Protein AF-A0A1Z9Q5U4-F1 (afdb_monomer_lite)

Radius of gyration: 56.08 Å; chains: 1; bounding box: 128×77×154 Å

Secondary structure (DSSP, 8-state):
----------HHHHGGGTS-HHHHHH-TTHHHHHHHHHHHHHSTTSHHHHHHTHHHHH-GGG--HHHHH-EEEBSS-B-TT-SEEEBS--TTS-SSSEEEEETTEEEEESEE-SSEEESPBPS-EEEEEE-----TT-TT---EEEEE-----B-TT-EEEEGGGHHHHHHHHHHHHHHSTT-TTPPPPTT--HHHHHHTHHHHHHTTTSHHHHHHHHHHHHS-------SSTTS---------EEEEEEEEEEES-GGGGTTPEEEESS-TT-EEEEEEEEEEEEE-SSS---EEEEEEEEEEEESSSS---BS------EEEBSS-B-TT-SEEEBS--TTS-SSEEEEETTEEEEESEE-SSEEES-B---S-B-TT-EEEES--EEEEGGG-TTSEEEEEEE------PPPS---S--TTPPP--SSSS----S--TT---GGG--HHHHHHHSS-B----EEEEEE--TTSPPEESSPP-TTTS-TT-EEEEEETT-SSEEEEEEEEEEETTTTEEEEEEEEEESSTTPSPTT--EEEEEPPPB--EE-SS-S--S--SSS-SS-SB-SEEEEEEETTTEEEEEE-S--SSPEEGGGTEEEEETT-TTT-----SS-SS-TTS------EE-SS--S--TT-EEEEEEEETTT--B-PPPTT--SB-TTSSBPEEEEEE-TTSSEEEEESSGGGTTS----PPPPS----TTEEEEEEETTTTT-------EEEEEES---TTS--------SEEEE-TTSPEEEPS--S---PPPP------S-------SSSPPPBPPPPPSSTT--PPPB----------BPPPPPSS--S---------TT-----EEEEEEEE--EEEEE-SBGGGT-SEETTTTEEEBSS-----TTEEEEEE-TTSPPPEEEETT--TT---EEPPTT-EEEEEESSSSEEEEESSHHHHHH--TTSSBEEE----SSEEEEEEPPEEEEEEEEE-

Structure (mmCIF, N/CA/C/O backbone):
data_AF-A0A1Z9Q5U4-F1
#
_entry.id   AF-A0A1Z9Q5U4-F1
#
loop_
_atom_site.group_PDB
_atom_site.id
_atom_site.type_symbol
_atom_site.label_atom_id
_atom_site.label_alt_id
_atom_site.label_comp_id
_atom_site.label_asym_id
_atom_site.label_entity_id
_atom_site.label_seq_id
_atom_site.pdbx_PDB_ins_code
_atom_site.Cartn_x
_atom_site.Cartn_y
_atom_site.Cartn_z
_atom_site.occupancy
_atom_site.B_iso_or_equiv
_atom_site.auth_seq_id
_atom_site.auth_comp_id
_atom_site.auth_asym_id
_atom_site.auth_atom_id
_atom_site.pdbx_PDB_model_num
ATOM 1 N N . MET A 1 1 ? -63.634 6.496 -11.148 1.00 32.72 1 MET A N 1
ATOM 2 C CA . MET A 1 1 ? -62.737 7.563 -11.618 1.00 32.72 1 MET A CA 1
ATOM 3 C C . MET A 1 1 ? -62.367 7.212 -13.043 1.00 32.72 1 MET A C 1
ATOM 5 O O . MET A 1 1 ? -61.736 6.185 -13.246 1.00 32.72 1 MET A O 1
ATOM 9 N N . SER A 1 2 ? -62.876 7.954 -14.024 1.00 36.22 2 SER A N 1
ATOM 10 C CA . SER A 1 2 ? -62.322 7.924 -15.378 1.00 36.22 2 SE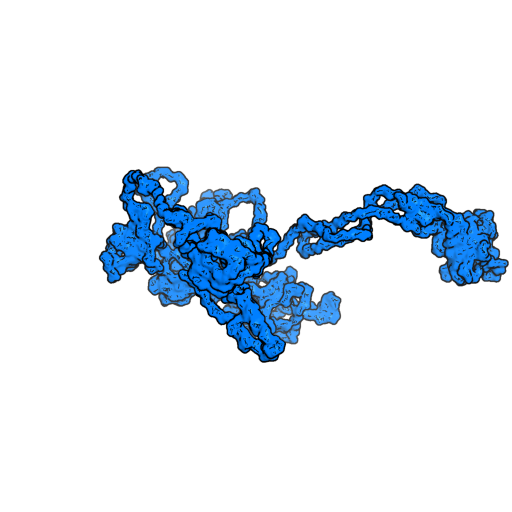R A CA 1
ATOM 11 C C . SER A 1 2 ? -60.886 8.434 -15.295 1.00 36.22 2 SER A C 1
ATOM 13 O O . SER A 1 2 ? -60.651 9.446 -14.638 1.00 36.22 2 SER A O 1
ATOM 15 N N . ILE A 1 3 ? -59.931 7.725 -15.895 1.00 47.09 3 ILE A N 1
ATOM 16 C CA . ILE A 1 3 ? -58.566 8.237 -16.030 1.00 47.09 3 ILE A CA 1
ATOM 17 C C . ILE A 1 3 ? -58.647 9.407 -17.003 1.00 47.09 3 ILE A C 1
ATOM 19 O O . ILE A 1 3 ? -58.855 9.211 -18.198 1.00 47.09 3 ILE A O 1
ATOM 23 N N . GLU A 1 4 ? -58.579 10.622 -16.476 1.00 49.09 4 GLU A N 1
ATOM 24 C CA . GLU A 1 4 ? -58.546 11.837 -17.275 1.00 49.09 4 GLU A CA 1
ATOM 25 C C . GLU A 1 4 ? -57.076 12.232 -17.410 1.00 49.09 4 GLU A C 1
ATOM 27 O O . GLU A 1 4 ? -56.450 12.703 -16.461 1.00 49.09 4 GLU A O 1
ATOM 32 N N . PHE A 1 5 ? -56.483 11.926 -18.565 1.00 59.62 5 PHE A N 1
ATOM 33 C CA . PHE A 1 5 ? -55.144 12.404 -18.881 1.00 59.62 5 PHE A CA 1
ATOM 34 C C . PHE A 1 5 ? -55.209 13.907 -19.152 1.00 59.62 5 PHE A C 1
ATOM 36 O O . PHE A 1 5 ? -56.097 14.371 -19.866 1.00 59.62 5 PHE A O 1
ATOM 43 N N . ASP A 1 6 ? -54.269 14.660 -18.583 1.00 55.78 6 ASP A N 1
ATOM 44 C CA . ASP A 1 6 ? -54.173 16.104 -18.791 1.00 55.78 6 ASP A CA 1
ATOM 45 C C . ASP A 1 6 ? -53.898 16.369 -20.285 1.00 55.78 6 ASP A C 1
ATOM 47 O O . ASP A 1 6 ? -52.821 16.048 -20.797 1.00 55.78 6 ASP A O 1
ATOM 51 N N . LYS A 1 7 ? -54.908 16.850 -21.026 1.00 58.81 7 LYS A N 1
ATOM 52 C CA . LYS A 1 7 ? -54.839 16.979 -22.491 1.00 58.81 7 LYS A CA 1
ATOM 53 C C . LYS A 1 7 ? -53.979 18.192 -22.864 1.00 58.81 7 LYS A C 1
ATOM 55 O O . LYS A 1 7 ? -54.389 19.339 -22.680 1.00 58.81 7 LYS A O 1
ATOM 60 N N . LYS A 1 8 ? -52.801 17.951 -23.450 1.00 66.38 8 LYS A N 1
ATOM 61 C CA . LYS A 1 8 ? -52.043 18.987 -24.178 1.00 66.38 8 LYS A CA 1
ATOM 62 C C . LYS A 1 8 ? -52.866 19.496 -25.373 1.00 66.38 8 LYS A C 1
ATOM 64 O O . LYS A 1 8 ? -53.740 18.789 -25.870 1.00 66.38 8 LYS A O 1
ATOM 69 N N . VAL A 1 9 ? -52.609 20.728 -25.826 1.00 68.88 9 VAL A N 1
ATOM 70 C CA . VAL A 1 9 ? -53.349 21.338 -26.951 1.00 68.88 9 VAL A CA 1
ATOM 71 C C . VAL A 1 9 ? -53.177 20.479 -28.209 1.00 68.88 9 VAL A C 1
ATOM 73 O O . VAL A 1 9 ? -52.073 20.389 -28.739 1.00 68.88 9 VAL A O 1
ATOM 76 N N . GLN A 1 10 ? -54.269 19.866 -28.669 1.00 71.88 10 GLN A N 1
ATOM 77 C CA . GLN A 1 10 ? -54.294 18.986 -29.840 1.00 71.88 10 GLN A CA 1
ATOM 78 C C . GLN A 1 10 ? -54.224 19.797 -31.141 1.00 71.88 10 GLN A C 1
ATOM 80 O O . GLN A 1 10 ? -54.914 20.815 -31.286 1.00 71.88 10 GLN A O 1
ATOM 85 N N . LEU A 1 11 ? -53.416 19.351 -32.104 1.00 74.56 11 LEU A N 1
ATOM 86 C CA . LEU A 1 11 ? -53.195 20.039 -33.375 1.00 74.56 11 LEU A CA 1
ATOM 87 C C . LEU A 1 11 ? -54.483 20.099 -34.211 1.00 74.56 11 LEU A C 1
ATOM 89 O O . LEU A 1 11 ? -54.709 21.089 -34.911 1.00 74.56 11 LEU A O 1
ATOM 93 N N . ASN A 1 12 ? -55.371 19.105 -34.074 1.00 71.88 12 ASN A N 1
ATOM 94 C CA . ASN A 1 12 ? -56.688 19.079 -34.719 1.00 71.88 12 ASN A CA 1
ATOM 95 C C . ASN A 1 12 ? -57.534 20.354 -34.465 1.00 71.88 12 ASN A C 1
ATOM 97 O O . ASN A 1 12 ? -58.269 20.790 -35.352 1.00 71.88 12 ASN A O 1
ATOM 101 N N . THR A 1 13 ? -57.393 20.997 -33.299 1.00 75.75 13 THR A N 1
ATOM 102 C CA . THR A 1 13 ? -58.174 22.182 -32.907 1.00 75.75 13 THR A CA 1
ATOM 103 C C . THR A 1 13 ? -57.580 23.487 -33.426 1.00 75.75 13 THR A C 1
ATOM 105 O O . THR A 1 13 ? -58.304 24.467 -33.595 1.00 75.75 13 THR A O 1
ATOM 108 N N . ILE A 1 14 ? -56.274 23.516 -33.709 1.00 78.88 14 ILE A N 1
ATOM 109 C CA . ILE A 1 14 ? -55.547 24.734 -34.098 1.00 78.88 14 ILE A CA 1
ATOM 110 C C . ILE A 1 14 ? -55.208 24.793 -35.590 1.00 78.88 14 ILE A C 1
ATOM 112 O O . ILE A 1 14 ? -54.932 25.881 -36.098 1.00 78.88 14 ILE A O 1
ATOM 116 N N . ILE A 1 15 ? -55.269 23.666 -36.309 1.00 78.06 15 ILE A N 1
ATOM 117 C CA . ILE A 1 15 ? -54.800 23.569 -37.698 1.00 78.06 15 ILE A CA 1
ATOM 118 C C . ILE A 1 15 ? -55.537 24.493 -38.672 1.00 78.06 15 ILE A C 1
ATOM 120 O O . ILE A 1 15 ? -54.928 25.016 -39.601 1.00 78.06 15 ILE A O 1
ATOM 124 N N . GLU A 1 16 ? -56.819 24.775 -38.428 1.00 71.75 16 GLU A N 1
ATOM 125 C CA . GLU A 1 16 ? -57.615 25.690 -39.259 1.00 71.75 16 GLU A CA 1
ATOM 126 C C . GLU A 1 16 ? -57.013 27.099 -39.325 1.00 71.75 16 GLU A C 1
ATOM 128 O O . GLU A 1 16 ? -57.064 27.744 -40.368 1.00 71.75 16 GLU A O 1
ATOM 133 N N . ASN A 1 17 ? -56.363 27.541 -38.245 1.00 73.94 17 ASN A N 1
ATOM 134 C CA . ASN A 1 17 ? -55.729 28.855 -38.161 1.00 73.94 17 ASN A CA 1
ATOM 135 C C . ASN A 1 17 ? -54.266 28.859 -38.639 1.00 73.94 17 ASN A C 1
ATOM 137 O O . ASN A 1 17 ? -53.644 29.919 -38.678 1.00 73.94 17 ASN A O 1
ATOM 141 N N . GLN A 1 18 ? -53.699 27.694 -38.973 1.00 77.75 18 GLN A N 1
ATOM 142 C CA . GLN A 1 18 ? -52.294 27.543 -39.373 1.00 77.75 18 GLN A CA 1
ATOM 143 C C . GLN A 1 18 ? -52.105 27.265 -40.872 1.00 77.75 18 GLN A C 1
ATOM 145 O O . GLN A 1 18 ? -50.979 27.336 -41.368 1.00 77.75 18 GLN A O 1
ATOM 150 N N . LEU A 1 19 ? -53.179 26.975 -41.613 1.00 78.62 19 LEU A N 1
ATOM 151 C CA . LEU A 1 19 ? -53.104 26.710 -43.050 1.00 78.62 19 LEU A CA 1
ATOM 152 C C . LEU A 1 19 ? -53.043 28.016 -43.873 1.00 78.62 19 LEU A C 1
ATOM 154 O O . LEU A 1 19 ? -53.836 28.931 -43.644 1.00 78.62 19 LEU A O 1
ATOM 158 N N . PRO A 1 20 ? -52.147 28.124 -44.876 1.00 80.88 20 PRO A N 1
ATOM 159 C CA . PRO A 1 20 ? -52.105 29.277 -45.775 1.00 80.88 20 PRO A CA 1
ATOM 160 C C . PRO A 1 20 ? -53.404 29.466 -46.577 1.00 80.88 20 PRO A C 1
ATOM 162 O O . PRO A 1 20 ? -53.951 28.508 -47.121 1.00 80.88 20 PRO A O 1
ATOM 165 N N . GLN A 1 21 ? -53.842 30.721 -46.751 1.00 75.56 21 GLN A N 1
ATOM 166 C CA . GLN A 1 21 ? -55.103 31.085 -47.425 1.00 75.56 21 GLN A CA 1
ATOM 167 C C . GLN A 1 21 ? -55.267 30.465 -48.828 1.00 75.56 21 GLN A C 1
ATOM 169 O O . GLN A 1 21 ? -56.377 30.101 -49.208 1.00 75.56 21 GLN A O 1
ATOM 174 N N . PHE A 1 22 ? -54.180 30.332 -49.599 1.00 77.88 22 PHE A N 1
ATOM 175 C CA . PHE A 1 22 ? -54.240 29.764 -50.953 1.00 77.88 22 PHE A CA 1
ATOM 176 C C . PHE A 1 22 ? -54.654 28.284 -50.946 1.00 77.88 22 PHE A C 1
ATOM 178 O O . PHE A 1 22 ? -55.383 27.841 -51.824 1.00 77.88 22 PHE A O 1
ATOM 185 N N . LEU A 1 23 ? -54.253 27.533 -49.917 1.00 75.50 23 LEU A N 1
ATOM 186 C CA . LEU A 1 23 ? -54.543 26.106 -49.781 1.00 75.50 23 LEU A CA 1
ATOM 187 C C . LEU A 1 23 ? -56.014 25.879 -49.399 1.00 75.50 23 LEU A C 1
ATOM 189 O O . LEU A 1 23 ? -56.645 24.952 -49.896 1.00 75.50 23 LEU A O 1
ATOM 193 N N . VAL A 1 24 ? -56.573 26.779 -48.583 1.00 75.56 24 VAL A N 1
ATOM 194 C CA . VAL A 1 24 ? -57.997 26.787 -48.208 1.00 75.56 24 VAL A CA 1
ATOM 195 C C . VAL A 1 24 ? -58.888 27.214 -49.383 1.00 75.56 24 VAL A C 1
ATOM 197 O O . VAL A 1 24 ? -59.994 26.701 -49.533 1.00 75.56 24 VAL A O 1
ATOM 200 N N . ALA A 1 25 ? -58.417 28.139 -50.229 1.00 74.94 25 ALA A N 1
ATOM 201 C CA . ALA A 1 25 ? -59.172 28.634 -51.381 1.00 74.94 25 ALA A CA 1
ATOM 202 C C . ALA A 1 25 ? -59.218 27.634 -52.551 1.00 74.94 25 ALA A C 1
ATOM 204 O O . ALA A 1 25 ? -60.277 27.458 -53.153 1.00 74.94 25 ALA A O 1
ATOM 205 N N . ASP A 1 26 ? -58.097 26.971 -52.852 1.00 80.06 26 ASP A N 1
ATOM 206 C CA . ASP A 1 26 ? -57.996 26.039 -53.983 1.00 80.06 26 ASP A CA 1
ATOM 207 C C . ASP A 1 26 ? -58.546 24.640 -53.652 1.00 80.06 26 ASP A C 1
ATOM 209 O O . ASP A 1 26 ? -59.027 23.934 -54.542 1.00 80.06 26 ASP A O 1
ATOM 213 N N . PHE A 1 27 ? -58.524 24.237 -52.375 1.00 80.25 27 PHE A N 1
ATOM 214 C CA . PHE A 1 27 ? -58.985 22.923 -51.920 1.00 80.25 27 PHE A CA 1
ATOM 215 C C . PHE A 1 27 ? -59.980 23.056 -50.754 1.00 80.25 27 PHE A C 1
ATOM 217 O O . PHE A 1 27 ? -59.580 22.994 -49.589 1.00 80.25 27 PHE A O 1
ATOM 224 N N . PRO A 1 28 ? -61.296 23.143 -51.035 1.00 77.00 28 PRO A N 1
ATOM 225 C CA . PRO A 1 28 ? -62.325 23.357 -50.010 1.00 77.00 28 PRO A CA 1
ATOM 226 C C . PRO A 1 28 ? -62.339 22.303 -48.893 1.00 77.00 28 PRO A C 1
ATOM 228 O O . PRO A 1 28 ? -62.715 22.598 -47.763 1.00 77.00 28 PRO A O 1
ATOM 231 N N . ASN A 1 29 ? -61.903 21.076 -49.199 1.00 80.31 29 ASN A N 1
ATOM 232 C CA . ASN A 1 29 ? -61.897 19.956 -48.257 1.00 80.31 29 ASN A CA 1
ATOM 233 C C . ASN A 1 29 ? -60.543 19.752 -47.553 1.00 80.31 29 ASN A C 1
ATOM 235 O O . ASN A 1 29 ? -60.435 18.844 -46.733 1.00 80.31 29 ASN A O 1
ATOM 239 N N . ALA A 1 30 ? -59.502 20.539 -47.857 1.00 79.50 30 ALA A N 1
ATOM 240 C CA . ALA A 1 30 ? -58.165 20.317 -47.298 1.00 79.50 30 ALA A CA 1
ATOM 241 C C . ALA A 1 30 ? -58.125 20.545 -45.781 1.00 79.50 30 ALA A C 1
ATOM 243 O O . ALA A 1 30 ? -57.558 19.730 -45.057 1.00 79.50 30 ALA A O 1
ATOM 244 N N . THR A 1 31 ? -58.772 21.605 -45.290 1.00 80.94 31 THR A N 1
ATOM 245 C CA . THR A 1 31 ? -58.864 21.883 -43.848 1.00 80.94 31 THR A CA 1
ATOM 246 C C . THR A 1 31 ? -59.543 20.738 -43.103 1.00 80.94 31 THR A C 1
ATOM 248 O O . THR A 1 31 ? -59.033 20.281 -42.084 1.00 80.94 31 THR A O 1
ATOM 251 N N . GLU A 1 32 ? -60.660 20.238 -43.634 1.00 79.50 32 GLU A N 1
ATOM 252 C CA . GLU A 1 32 ? -61.390 19.127 -43.021 1.00 79.50 32 GLU A CA 1
ATOM 253 C C . GLU A 1 32 ? -60.582 17.825 -43.087 1.00 79.50 32 GLU A C 1
ATOM 255 O O . GLU A 1 32 ? -60.492 17.104 -42.101 1.00 79.50 32 GLU A O 1
ATOM 260 N N . PHE A 1 33 ? -59.896 17.562 -44.203 1.00 82.69 33 PHE A N 1
ATOM 261 C CA . PHE A 1 33 ? -59.000 16.415 -44.333 1.00 82.69 33 PHE A CA 1
ATOM 262 C C . PHE A 1 33 ? -57.886 16.427 -43.279 1.00 82.69 33 PHE A C 1
ATOM 264 O O . PHE A 1 33 ? -57.664 15.414 -42.622 1.00 82.69 33 PHE A O 1
ATOM 271 N N . PHE A 1 34 ? -57.207 17.561 -43.076 1.00 80.94 34 PHE A N 1
ATOM 272 C CA . PHE A 1 34 ? -56.150 17.658 -42.068 1.00 80.94 34 PHE A CA 1
ATOM 273 C C . PHE A 1 34 ? -56.694 17.531 -40.643 1.00 80.94 34 PHE A C 1
ATOM 275 O O . PHE A 1 34 ? -56.074 16.853 -39.826 1.00 80.94 34 PHE A O 1
ATOM 282 N N . LYS A 1 35 ? -57.869 18.103 -40.346 1.00 81.12 35 LYS A N 1
ATOM 283 C CA . LYS A 1 35 ? -58.546 17.890 -39.056 1.00 81.12 35 LYS A CA 1
ATOM 284 C C . LYS A 1 35 ? -58.819 16.407 -38.807 1.00 81.12 35 LYS A C 1
ATOM 286 O O . LYS A 1 35 ? -58.452 15.901 -37.751 1.00 81.12 35 LYS A O 1
ATOM 291 N N . GLN A 1 36 ? -5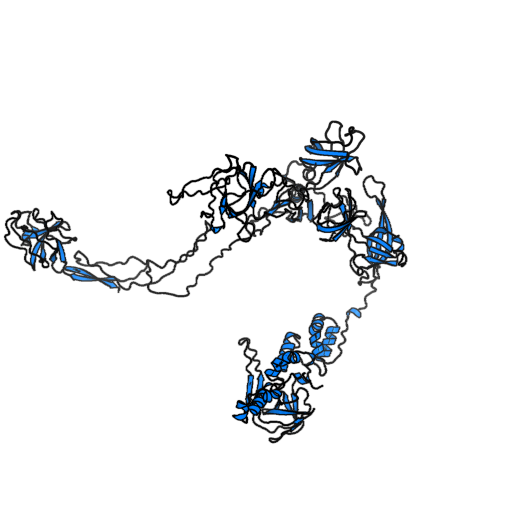9.391 15.704 -39.785 1.00 78.44 36 GLN A N 1
ATOM 292 C CA . GLN A 1 36 ? -59.672 14.268 -39.682 1.00 78.44 36 GLN A CA 1
ATOM 293 C C . GLN A 1 36 ? -58.389 13.423 -39.601 1.00 78.44 36 GLN A C 1
ATOM 295 O O . GLN A 1 36 ? -58.334 12.457 -38.843 1.00 78.44 36 GLN A O 1
ATOM 300 N N . TYR A 1 37 ? -57.328 13.809 -40.316 1.00 81.69 37 TYR A N 1
ATOM 301 C CA . TYR A 1 37 ? -56.025 13.149 -40.237 1.00 81.69 37 TYR A CA 1
ATOM 302 C C . TYR A 1 37 ? -55.437 13.229 -38.824 1.00 81.69 37 TYR A C 1
ATOM 304 O O . TYR A 1 37 ? -55.102 12.194 -38.253 1.00 81.69 37 TYR A O 1
ATOM 312 N N . TYR A 1 38 ? -55.363 14.420 -38.222 1.00 80.38 38 TYR A N 1
ATOM 313 C CA . TYR A 1 38 ? -54.832 14.554 -36.862 1.00 80.38 38 TYR A CA 1
ATOM 314 C C . TYR A 1 38 ? -55.768 13.957 -35.806 1.00 80.38 38 TYR A C 1
ATOM 316 O O . TYR A 1 38 ? -55.279 13.309 -34.888 1.00 80.38 38 TYR A O 1
ATOM 324 N N . LEU A 1 39 ? -57.094 14.020 -35.983 1.00 78.69 39 LEU A N 1
ATOM 325 C CA . LEU A 1 39 ? -58.037 13.258 -35.148 1.00 78.69 39 LEU A CA 1
ATOM 326 C C . LEU A 1 39 ? -57.726 11.753 -35.147 1.00 78.69 39 LEU A C 1
ATOM 328 O O . LEU A 1 39 ? -57.764 11.127 -34.092 1.00 78.69 39 LEU A O 1
ATOM 332 N N . SER A 1 40 ? -57.338 11.184 -36.293 1.00 73.44 40 SER A N 1
ATOM 333 C CA . SER A 1 40 ? -56.950 9.769 -36.398 1.00 73.44 40 SER A CA 1
ATOM 334 C C . SER A 1 40 ? -55.591 9.421 -35.771 1.00 73.44 40 SER A C 1
ATOM 336 O O . SER A 1 40 ? -55.246 8.246 -35.712 1.00 73.44 40 SER A O 1
ATOM 338 N N . GLN A 1 41 ? -54.795 10.406 -35.344 1.00 74.69 41 GLN A N 1
ATOM 339 C CA . GLN A 1 41 ? -53.451 10.203 -34.778 1.00 74.69 41 GLN A CA 1
ATOM 340 C C . GLN A 1 41 ? -53.321 10.717 -33.331 1.00 74.69 41 GLN A C 1
ATOM 342 O O . GLN A 1 41 ? -52.406 10.307 -32.624 1.00 74.69 41 GLN A O 1
ATOM 347 N N . GLU A 1 42 ? -54.214 11.606 -32.884 1.00 74.75 42 GLU A N 1
ATOM 348 C CA . GLU A 1 42 ? -54.180 12.269 -31.567 1.00 74.75 42 GLU A CA 1
ATOM 349 C C . GLU A 1 42 ? -55.192 11.696 -30.558 1.00 74.75 42 GLU A C 1
ATOM 351 O O . GLU A 1 42 ? -55.302 12.202 -29.438 1.00 74.75 42 GLU A O 1
ATOM 356 N N . PHE A 1 43 ? -55.963 10.668 -30.929 1.00 74.88 43 PHE A N 1
ATOM 357 C CA . PHE A 1 43 ? -56.848 9.993 -29.980 1.00 74.88 43 PHE A CA 1
ATOM 358 C C . PHE A 1 43 ? -56.041 9.205 -28.936 1.00 74.88 43 PHE A C 1
ATOM 360 O O . PHE A 1 43 ? -54.894 8.819 -29.157 1.00 74.88 43 PHE A O 1
ATOM 367 N N . GLN A 1 44 ? -56.650 8.955 -27.778 1.00 72.50 44 GLN A N 1
ATOM 368 C CA . GLN A 1 44 ? -55.981 8.299 -26.656 1.00 72.50 44 GLN A CA 1
ATOM 369 C C . GLN A 1 44 ? -55.506 6.883 -27.035 1.00 72.50 44 GLN A C 1
ATOM 371 O O . GLN A 1 44 ? -56.321 6.030 -27.397 1.00 72.50 44 GLN A O 1
ATOM 376 N N . GLY A 1 45 ? -54.197 6.637 -26.937 1.00 69.50 45 GLY A N 1
ATOM 377 C CA . GLY A 1 45 ? -53.555 5.376 -27.339 1.00 69.50 45 GLY A CA 1
ATOM 378 C C . GLY A 1 45 ? -53.043 5.337 -28.787 1.00 69.50 45 GLY A C 1
ATOM 379 O O . GLY A 1 45 ? -52.445 4.341 -29.194 1.00 69.50 45 GLY A O 1
ATOM 380 N N . ALA A 1 46 ? -53.233 6.407 -29.563 1.00 72.19 46 ALA A N 1
ATOM 381 C CA . ALA A 1 46 ? -52.602 6.573 -30.867 1.00 72.19 46 ALA A CA 1
ATOM 382 C C . ALA A 1 46 ? -51.118 6.967 -30.739 1.00 72.19 46 ALA A C 1
ATOM 384 O O . ALA A 1 46 ? -50.624 7.324 -29.671 1.00 72.19 46 ALA A O 1
ATOM 385 N N . ASN A 1 47 ? -50.385 6.903 -31.848 1.00 71.94 47 ASN A N 1
ATOM 386 C CA . ASN A 1 47 ? -48.940 7.139 -31.893 1.00 71.94 47 ASN A CA 1
ATOM 387 C C . ASN A 1 47 ? -48.506 8.518 -31.360 1.00 71.94 47 ASN A C 1
ATOM 389 O O . ASN A 1 47 ? -47.533 8.575 -30.613 1.00 71.94 47 ASN A O 1
ATOM 393 N N . ILE A 1 48 ? -49.192 9.609 -31.721 1.00 77.12 48 ILE A N 1
ATOM 394 C CA . ILE A 1 48 ? -48.824 10.960 -31.261 1.00 77.12 48 ILE A CA 1
ATOM 395 C C . ILE A 1 48 ? -49.132 11.111 -29.769 1.00 77.12 48 ILE A C 1
ATOM 397 O O . ILE A 1 48 ? -48.281 11.570 -29.010 1.00 77.12 48 ILE A O 1
ATOM 401 N N . ASP A 1 49 ? -50.302 10.645 -29.327 1.00 76.88 49 ASP A N 1
ATOM 402 C CA . ASP A 1 49 ? -50.702 10.705 -27.918 1.00 76.88 49 ASP A CA 1
ATOM 403 C C . ASP A 1 49 ? -49.764 9.896 -27.005 1.00 76.88 49 ASP A C 1
ATOM 405 O O . ASP A 1 49 ? -49.336 10.390 -25.961 1.00 76.88 49 ASP A O 1
ATOM 409 N N . LEU A 1 50 ? -49.374 8.683 -27.414 1.00 75.69 50 LEU A N 1
ATOM 410 C CA . LEU A 1 50 ? -48.427 7.854 -26.661 1.00 75.69 50 LEU A CA 1
ATOM 411 C C . LEU A 1 50 ? -47.060 8.528 -26.504 1.00 75.69 50 LEU A C 1
ATOM 413 O O . LEU A 1 50 ? -46.455 8.423 -25.439 1.00 75.69 50 LEU A O 1
ATOM 417 N N . VAL A 1 51 ? -46.570 9.214 -27.541 1.00 78.31 51 VAL A N 1
ATOM 418 C CA . VAL A 1 51 ? -45.281 9.922 -27.495 1.00 78.31 51 VAL A CA 1
ATOM 419 C C . VAL A 1 51 ? -45.373 11.155 -26.599 1.00 78.31 51 VAL A C 1
ATOM 421 O O . VAL A 1 51 ? -44.529 11.342 -25.720 1.00 78.31 51 VAL A O 1
ATOM 424 N N . ASP A 1 52 ? -46.406 11.976 -26.775 1.00 78.12 52 ASP A N 1
ATOM 425 C CA . ASP A 1 52 ? -46.531 13.243 -26.056 1.00 78.12 52 ASP A CA 1
ATOM 426 C C . ASP A 1 52 ? -46.917 13.062 -24.583 1.00 78.12 52 ASP A C 1
ATOM 428 O O . ASP A 1 52 ? -46.543 13.895 -23.747 1.00 78.12 52 ASP A O 1
ATOM 432 N N . ASN A 1 53 ? -47.631 11.983 -24.251 1.00 74.19 53 ASN A N 1
ATOM 433 C CA . ASN A 1 53 ? -48.157 11.707 -22.913 1.00 74.19 53 ASN A CA 1
ATOM 434 C C . ASN A 1 53 ? -47.552 10.449 -22.261 1.00 74.19 53 ASN A C 1
ATOM 436 O O . ASN A 1 53 ? -48.112 9.944 -21.286 1.00 74.19 53 ASN A O 1
ATOM 440 N N . LEU A 1 54 ? -46.385 9.973 -22.725 1.00 75.44 54 LEU A N 1
ATOM 441 C CA . LEU A 1 54 ? -45.726 8.757 -22.217 1.00 75.44 54 LEU A CA 1
ATOM 442 C C . LEU A 1 54 ? -45.562 8.742 -20.688 1.00 75.44 54 LEU A C 1
ATOM 444 O O . LEU A 1 54 ? -45.789 7.717 -20.054 1.00 75.44 54 LEU A O 1
ATOM 448 N N . ASP A 1 55 ? -45.217 9.878 -20.077 1.00 72.06 55 ASP A N 1
ATOM 449 C CA . ASP A 1 55 ? -45.060 9.998 -18.618 1.00 72.06 55 ASP A CA 1
ATOM 450 C C . ASP A 1 55 ? -46.364 9.681 -17.860 1.00 72.06 55 ASP A C 1
ATOM 452 O O . ASP A 1 55 ? -46.363 9.020 -16.824 1.00 72.06 55 ASP A O 1
ATOM 456 N N . ASN A 1 56 ? -47.516 10.066 -18.413 1.00 71.94 56 ASN A N 1
ATOM 457 C CA . ASN A 1 56 ? -48.806 9.726 -17.818 1.00 71.94 56 ASN A CA 1
ATOM 458 C C . ASN A 1 56 ? -49.133 8.234 -17.960 1.00 71.94 56 ASN A C 1
ATOM 460 O O . ASN A 1 56 ? -49.767 7.668 -17.070 1.00 71.94 56 ASN A O 1
ATOM 464 N N . TYR A 1 57 ? -48.655 7.589 -19.023 1.00 70.56 57 TYR A N 1
ATOM 465 C CA . TYR A 1 57 ? -48.774 6.146 -19.225 1.00 70.56 57 TYR A CA 1
ATOM 466 C C . TYR A 1 57 ? -47.790 5.324 -18.367 1.00 70.56 57 TYR A C 1
ATOM 468 O O . TYR A 1 57 ? -48.091 4.182 -18.026 1.00 70.56 57 TYR A O 1
ATOM 476 N N . LEU A 1 58 ? -46.650 5.900 -17.963 1.00 68.31 58 LEU A N 1
ATOM 477 C CA . LEU A 1 58 ? -45.662 5.269 -17.073 1.00 68.31 58 LEU A CA 1
ATOM 478 C C . LEU A 1 58 ? -46.060 5.293 -15.590 1.00 68.31 58 LEU A C 1
ATOM 480 O O . LEU A 1 58 ? -45.533 4.511 -14.793 1.00 68.31 58 LEU A O 1
ATOM 484 N N . LYS A 1 59 ? -46.967 6.189 -15.190 1.00 72.25 59 LYS A N 1
ATOM 485 C CA . LYS A 1 59 ? -47.409 6.296 -13.795 1.00 72.25 59 LYS A CA 1
ATOM 486 C C . LYS A 1 59 ? -48.153 5.032 -13.381 1.00 72.25 59 LYS A C 1
ATOM 488 O O . LYS A 1 59 ? -49.257 4.760 -13.838 1.00 72.25 59 LYS A O 1
ATOM 493 N N . VAL A 1 60 ? -47.555 4.307 -12.438 1.00 66.94 60 VAL A N 1
ATOM 494 C CA . VAL A 1 60 ? -48.076 3.044 -11.893 1.00 66.94 60 VAL A CA 1
ATOM 495 C C . VAL A 1 60 ? -49.493 3.202 -11.315 1.00 66.94 60 VAL A C 1
ATOM 497 O O . VAL A 1 60 ? -50.284 2.266 -11.365 1.00 66.94 60 VAL A O 1
ATOM 500 N N . ASP A 1 61 ? -49.842 4.400 -10.841 1.00 65.38 61 ASP A N 1
ATOM 501 C CA . ASP A 1 61 ? -51.167 4.718 -10.289 1.00 65.38 61 ASP A CA 1
ATOM 502 C C . ASP A 1 61 ? -52.292 4.708 -11.350 1.00 65.38 61 ASP A C 1
ATOM 504 O O . ASP A 1 61 ? -53.463 4.576 -11.005 1.00 65.38 61 ASP A O 1
ATOM 508 N N . ASN A 1 62 ? -51.950 4.785 -12.644 1.00 64.62 62 ASN A N 1
ATOM 509 C CA . ASN A 1 62 ? -52.903 4.714 -13.760 1.00 64.62 62 ASN A CA 1
ATOM 510 C C . ASN A 1 62 ? -53.141 3.276 -14.266 1.00 64.62 62 ASN A C 1
ATOM 512 O O . ASN A 1 62 ? -53.990 3.058 -15.130 1.00 64.62 62 ASN A O 1
ATOM 516 N N . LEU A 1 63 ? -52.429 2.281 -13.726 1.00 64.81 63 LEU A N 1
ATOM 517 C CA . LEU A 1 63 ? -52.522 0.866 -14.110 1.00 64.81 63 LEU A CA 1
ATOM 518 C C . LEU A 1 63 ? -53.584 0.129 -13.274 1.00 64.81 63 LEU A C 1
ATOM 520 O O . LEU A 1 63 ? -53.294 -0.881 -12.630 1.00 64.81 63 LEU A O 1
ATOM 524 N N . VAL A 1 64 ? -54.816 0.648 -13.251 1.00 64.38 64 VAL A N 1
ATOM 525 C CA . VAL A 1 64 ? -55.936 -0.022 -12.564 1.00 64.38 64 VAL A CA 1
ATOM 526 C C . VAL A 1 64 ? -56.358 -1.295 -13.318 1.00 64.38 64 VAL A C 1
ATOM 528 O O . VAL A 1 64 ? -56.305 -1.307 -14.554 1.00 64.38 64 VAL A O 1
ATOM 531 N N . PRO A 1 65 ? -56.801 -2.360 -12.621 1.00 60.12 65 PRO A N 1
ATOM 532 C CA . PRO A 1 65 ? -57.151 -3.642 -13.242 1.00 60.12 65 PRO A CA 1
ATOM 533 C C . PRO A 1 65 ? -58.135 -3.520 -14.411 1.00 60.12 65 PRO A C 1
ATOM 535 O O . PRO A 1 65 ? -57.976 -4.190 -15.425 1.00 60.12 65 PRO A O 1
ATOM 538 N N . GLU A 1 66 ? -59.105 -2.608 -14.332 1.00 61.84 66 GLU A N 1
ATOM 539 C CA . GLU A 1 66 ? -60.114 -2.398 -15.374 1.00 61.84 66 GLU A CA 1
ATOM 540 C C . GLU A 1 66 ? -59.531 -1.831 -16.680 1.00 61.84 66 GLU A C 1
ATOM 542 O O . GLU A 1 66 ? -60.042 -2.115 -17.761 1.00 61.84 66 GLU A O 1
ATOM 547 N N . VAL A 1 67 ? -58.443 -1.059 -16.600 1.00 62.03 67 VAL A N 1
ATOM 548 C CA . VAL A 1 67 ? -57.716 -0.531 -17.769 1.00 62.03 67 VAL A CA 1
ATOM 549 C C . VAL A 1 67 ? -56.800 -1.608 -18.346 1.00 62.03 67 VAL A C 1
ATOM 551 O O . VAL A 1 67 ? -56.679 -1.728 -19.559 1.00 62.03 67 VAL A O 1
ATOM 554 N N . VAL A 1 68 ? -56.207 -2.439 -17.488 1.00 61.78 68 VAL A N 1
ATOM 555 C CA . VAL A 1 68 ? -55.296 -3.521 -17.886 1.00 61.78 68 VAL A CA 1
ATOM 556 C C . VAL A 1 68 ? -56.042 -4.704 -18.512 1.00 61.78 68 VAL A C 1
ATOM 558 O O . VAL A 1 68 ? -55.571 -5.273 -19.491 1.00 61.78 68 VAL A O 1
ATOM 561 N N . ILE A 1 69 ? -57.217 -5.079 -18.005 1.00 66.00 69 ILE A N 1
ATOM 562 C CA . ILE A 1 69 ? -57.994 -6.214 -18.534 1.00 66.00 69 ILE A CA 1
ATOM 563 C C . ILE A 1 69 ? -58.701 -5.823 -19.841 1.00 66.00 69 ILE A C 1
ATOM 565 O O . ILE A 1 69 ? -58.809 -6.650 -20.748 1.00 66.00 69 ILE A O 1
ATOM 569 N N . GLY A 1 70 ? -59.137 -4.561 -19.969 1.00 68.69 70 GLY A N 1
ATOM 570 C CA . GLY A 1 70 ? -59.636 -3.992 -21.226 1.00 68.69 70 GLY A CA 1
ATOM 571 C C . GLY A 1 70 ? -60.831 -4.740 -21.826 1.00 68.69 70 GLY A C 1
ATOM 572 O O . GLY A 1 70 ? -60.962 -4.794 -23.047 1.00 68.69 70 GLY A O 1
ATOM 573 N N . LYS A 1 71 ? -61.679 -5.356 -20.995 1.00 78.44 71 LYS A N 1
ATOM 574 C CA . LYS A 1 71 ? -62.861 -6.116 -21.423 1.00 78.44 71 LYS A CA 1
ATOM 575 C C . LYS A 1 71 ? -64.102 -5.664 -20.666 1.00 78.44 71 LYS A C 1
ATOM 577 O O . LYS A 1 71 ? -64.043 -5.379 -19.474 1.00 78.44 71 LYS A O 1
ATOM 582 N N . THR A 1 72 ? -65.223 -5.623 -21.367 1.00 84.81 72 THR A N 1
ATOM 583 C CA . THR A 1 72 ? -66.562 -5.398 -20.816 1.00 84.81 72 THR A CA 1
ATOM 584 C C . THR A 1 72 ? -67.549 -6.265 -21.585 1.00 84.81 72 THR A C 1
ATOM 586 O O . THR A 1 72 ? -67.260 -6.647 -22.715 1.00 84.81 72 THR A O 1
ATOM 589 N N . ASP A 1 73 ? -68.699 -6.588 -21.008 1.00 87.38 73 ASP A N 1
ATOM 590 C CA . ASP A 1 73 ? -69.715 -7.376 -21.709 1.00 87.38 73 ASP A CA 1
ATOM 591 C C . ASP A 1 73 ? -70.798 -6.483 -22.314 1.00 87.38 73 ASP A C 1
ATOM 593 O O . ASP A 1 73 ? -71.171 -5.443 -21.753 1.00 87.38 73 ASP A O 1
ATOM 597 N N . LEU A 1 74 ? -71.318 -6.906 -23.465 1.00 89.38 74 LEU A N 1
ATOM 598 C CA . LEU A 1 74 ? -72.448 -6.268 -24.124 1.00 89.38 74 LEU A CA 1
ATOM 599 C C . LEU A 1 74 ? -73.736 -6.487 -23.309 1.00 89.38 74 LEU A C 1
ATOM 601 O O . LEU A 1 74 ? -74.127 -7.625 -23.053 1.00 89.38 74 LEU A O 1
ATOM 605 N N . SER A 1 75 ? -74.427 -5.409 -22.934 1.00 87.81 75 SER A N 1
ATOM 606 C CA . SER A 1 75 ? -75.628 -5.479 -22.082 1.00 87.81 75 SER A CA 1
ATOM 607 C C . SER A 1 75 ? -76.909 -5.823 -22.851 1.00 87.81 75 SER A C 1
ATOM 609 O O . SER A 1 75 ? -77.878 -6.287 -22.253 1.00 87.81 75 SER A O 1
ATOM 611 N N . SER A 1 76 ? -76.940 -5.592 -24.166 1.00 86.56 76 SER A N 1
ATOM 612 C CA . SER A 1 76 ? -78.096 -5.847 -25.036 1.00 86.56 76 SER A CA 1
ATOM 613 C C . SER A 1 76 ? -77.656 -6.177 -26.459 1.00 86.56 76 SER A C 1
ATOM 615 O O . SER A 1 76 ? -76.635 -5.661 -26.902 1.00 86.56 76 SER A O 1
ATOM 617 N N . ASP A 1 77 ? -78.444 -6.968 -27.194 1.00 86.94 77 ASP A N 1
ATOM 618 C CA . ASP A 1 77 ? -78.181 -7.249 -28.612 1.00 86.94 77 ASP A CA 1
ATOM 619 C C . ASP A 1 77 ? -77.997 -5.945 -29.408 1.00 86.94 77 ASP A C 1
ATOM 621 O O . ASP A 1 77 ? -78.743 -4.983 -29.211 1.00 86.94 77 ASP A O 1
ATOM 625 N N . SER A 1 78 ? -77.022 -5.927 -30.318 1.00 86.25 78 SER A N 1
ATOM 626 C CA . SER A 1 78 ? -76.778 -4.817 -31.240 1.00 86.25 78 SER A CA 1
ATOM 627 C C . SER A 1 78 ? -76.822 -5.312 -32.681 1.00 86.25 78 SER A C 1
ATOM 629 O O . SER A 1 78 ? -76.261 -6.356 -33.018 1.00 86.25 78 SER A O 1
ATOM 631 N N . ILE A 1 79 ? -77.514 -4.582 -33.550 1.00 85.94 79 ILE A N 1
ATOM 632 C CA . ILE A 1 79 ? -77.678 -4.927 -34.963 1.00 85.94 79 ILE A CA 1
ATOM 633 C C . ILE A 1 79 ? -76.736 -4.122 -35.852 1.00 85.94 79 ILE A C 1
ATOM 635 O O . ILE A 1 79 ? -76.385 -3.002 -35.504 1.00 85.94 79 ILE A O 1
ATOM 639 N N . ALA A 1 80 ? -76.504 -4.627 -37.077 1.00 82.25 80 ALA A N 1
ATOM 640 C CA . ALA A 1 80 ? -76.169 -3.912 -38.328 1.00 82.25 80 ALA A CA 1
ATOM 641 C C . ALA A 1 80 ? -76.083 -2.367 -38.260 1.00 82.25 80 ALA A C 1
ATOM 643 O O . ALA A 1 80 ? -75.083 -1.736 -38.576 1.00 82.25 80 ALA A O 1
ATOM 644 N N . THR A 1 81 ? -77.235 -1.825 -37.860 1.00 81.50 81 THR A N 1
ATOM 645 C CA . THR A 1 81 ? -77.667 -0.429 -37.767 1.00 81.50 81 THR A CA 1
ATOM 646 C C . THR A 1 81 ? -76.955 0.511 -36.816 1.00 81.50 81 THR A C 1
ATOM 648 O O . THR A 1 81 ? -76.810 1.705 -37.065 1.00 81.50 81 THR A O 1
ATOM 651 N N . ASP A 1 82 ? -76.717 -0.037 -35.628 1.00 86.12 82 ASP A N 1
ATOM 652 C CA . ASP A 1 82 ? -76.749 0.749 -34.407 1.00 86.12 82 ASP A CA 1
ATOM 653 C C . ASP A 1 82 ? -75.562 1.693 -34.293 1.00 86.12 82 ASP A C 1
ATOM 655 O O . ASP A 1 82 ? -74.400 1.293 -34.403 1.00 86.12 82 ASP A O 1
ATOM 659 N N . THR A 1 83 ? -75.891 2.950 -34.008 1.00 84.50 83 THR A N 1
ATOM 660 C CA . THR A 1 83 ? -74.943 4.026 -33.713 1.00 84.50 83 THR A CA 1
ATOM 661 C C . THR A 1 83 ? -74.683 4.179 -32.214 1.00 84.50 83 THR A C 1
ATOM 663 O O . THR A 1 83 ? -73.958 5.088 -31.818 1.00 84.50 83 THR A O 1
ATOM 666 N N . SER A 1 84 ? -75.292 3.335 -31.377 1.00 88.00 84 SER A N 1
ATOM 667 C CA . SER A 1 84 ? -75.098 3.316 -29.926 1.00 88.00 84 SER A CA 1
ATOM 668 C C . SER A 1 84 ? -75.027 1.885 -29.405 1.00 88.00 84 SER A C 1
ATOM 670 O O . SER A 1 84 ? -75.916 1.087 -29.705 1.00 88.00 84 SER A O 1
ATOM 672 N N . ILE A 1 85 ? -74.014 1.574 -28.599 1.00 88.38 85 ILE A N 1
ATOM 673 C CA . ILE A 1 85 ? -73.764 0.230 -28.061 1.00 88.38 85 ILE A CA 1
ATOM 674 C C . ILE A 1 85 ? -73.765 0.298 -26.534 1.00 88.38 85 ILE A C 1
ATOM 676 O O . ILE A 1 85 ? -72.987 1.048 -25.946 1.00 88.38 85 ILE A O 1
ATOM 680 N N . VAL A 1 86 ? -74.628 -0.490 -25.887 1.00 89.31 86 VAL A N 1
ATOM 681 C CA . VAL A 1 86 ? -74.780 -0.507 -24.423 1.00 89.31 86 VAL A CA 1
ATOM 682 C C . VAL A 1 86 ? -73.974 -1.657 -23.825 1.00 89.31 86 VAL A C 1
ATOM 684 O O . VAL A 1 86 ? -74.146 -2.815 -24.205 1.00 89.31 86 VAL A O 1
ATOM 687 N N . VAL A 1 87 ? -73.117 -1.348 -22.856 1.00 88.38 87 VAL A N 1
ATOM 688 C CA . VAL A 1 87 ? -72.209 -2.292 -22.188 1.00 88.38 87 VAL A CA 1
ATOM 689 C C . VAL A 1 87 ? -72.344 -2.209 -20.671 1.00 88.38 87 VAL A C 1
ATOM 691 O O . VAL A 1 87 ? -72.919 -1.268 -20.127 1.00 88.38 87 VAL A O 1
ATOM 694 N N . THR A 1 88 ? -71.828 -3.209 -19.964 1.00 85.44 88 THR A N 1
ATOM 695 C CA . THR A 1 88 ? -71.896 -3.264 -18.492 1.00 85.44 88 THR A CA 1
ATOM 696 C C . THR A 1 88 ? -71.119 -2.126 -17.818 1.00 85.44 88 THR A C 1
ATOM 698 O O . THR A 1 88 ? -71.525 -1.623 -16.773 1.00 85.44 88 THR A O 1
ATOM 701 N N . SER A 1 89 ? -70.011 -1.700 -18.427 1.00 84.12 89 SER A N 1
ATOM 702 C CA . SER A 1 89 ? -69.156 -0.600 -17.975 1.00 84.12 89 SER A CA 1
ATOM 703 C C . SER A 1 89 ? -68.287 -0.110 -19.130 1.00 84.12 89 SER A C 1
ATOM 705 O O . SER A 1 89 ? -67.735 -0.924 -19.870 1.00 84.12 89 SER A O 1
ATOM 707 N N . THR A 1 90 ? -68.110 1.203 -19.264 1.00 82.62 90 THR A N 1
ATOM 708 C CA . THR A 1 90 ? -67.148 1.808 -20.207 1.00 82.62 90 THR A CA 1
ATOM 709 C C . THR A 1 90 ? -65.860 2.280 -19.523 1.00 82.62 90 THR A C 1
ATOM 711 O O . THR A 1 90 ? -65.064 3.030 -20.100 1.00 82.62 90 THR A O 1
ATOM 714 N N . LYS A 1 91 ? -65.634 1.886 -18.264 1.00 78.19 91 LYS A N 1
ATOM 715 C CA . LYS A 1 91 ? -64.372 2.173 -17.567 1.00 78.19 91 LYS A CA 1
ATOM 716 C C . LYS A 1 91 ? -63.207 1.521 -18.315 1.00 78.19 91 LYS A C 1
ATOM 718 O O . LYS A 1 91 ? -63.320 0.391 -18.768 1.00 78.19 91 LYS A O 1
ATOM 723 N N . GLY A 1 92 ? -62.104 2.253 -18.445 1.00 74.06 92 GLY A N 1
ATOM 724 C CA . GLY A 1 92 ? -60.920 1.818 -19.191 1.00 74.06 92 GLY A CA 1
ATOM 725 C C . GLY A 1 92 ? -60.910 2.212 -20.669 1.00 74.06 92 GLY A C 1
ATOM 726 O O . GLY A 1 92 ? -59.844 2.216 -21.274 1.00 74.06 92 GLY A O 1
ATOM 727 N N . PHE A 1 93 ? -62.048 2.608 -21.244 1.00 81.69 93 PHE A N 1
ATOM 728 C CA . PHE A 1 93 ? -62.145 3.056 -22.635 1.00 81.69 93 PHE A CA 1
ATOM 729 C C . PHE A 1 93 ? -61.836 4.561 -22.779 1.00 81.69 93 PHE A C 1
ATOM 731 O O . PHE A 1 93 ? -62.202 5.330 -21.884 1.00 81.69 93 PHE A O 1
ATOM 738 N N . PRO A 1 94 ? -61.210 5.013 -23.887 1.00 80.44 94 PRO A N 1
ATOM 739 C CA . PRO A 1 94 ? -61.056 6.438 -24.197 1.00 80.44 94 PRO A CA 1
ATOM 740 C C . PRO A 1 94 ? -62.373 7.213 -24.170 1.00 80.44 94 PRO A C 1
ATOM 742 O O . PRO A 1 94 ? -63.411 6.678 -24.550 1.00 80.44 94 PRO A O 1
ATOM 745 N N . ASN A 1 95 ? -62.363 8.485 -23.773 1.00 79.56 95 ASN A N 1
ATOM 746 C CA . ASN A 1 95 ? -63.599 9.282 -23.758 1.00 79.56 95 ASN A CA 1
ATOM 747 C C . ASN A 1 95 ? -64.138 9.589 -25.170 1.00 79.56 95 ASN A C 1
ATOM 749 O O . ASN A 1 95 ? -65.350 9.704 -25.337 1.00 79.56 95 ASN A O 1
ATOM 753 N N . GLU A 1 96 ? -63.256 9.684 -26.168 1.00 82.06 96 GLU A N 1
ATOM 754 C CA . GLU A 1 96 ? -63.564 10.051 -27.556 1.00 82.06 96 GLU A CA 1
ATOM 755 C C . GLU A 1 96 ? -62.682 9.227 -28.508 1.00 82.06 96 GLU A C 1
ATOM 757 O O . GLU A 1 96 ? -61.520 8.966 -28.188 1.00 82.06 96 GLU A O 1
ATOM 762 N N . TYR A 1 97 ? -63.219 8.835 -29.667 1.00 81.38 97 TYR A N 1
ATOM 763 C CA . TYR A 1 97 ? -62.504 8.141 -30.754 1.00 81.38 97 TYR A CA 1
ATOM 764 C C . TYR A 1 97 ? -61.724 6.885 -30.327 1.00 81.38 97 TYR A C 1
ATOM 766 O O . TYR A 1 97 ? -60.664 6.581 -30.869 1.00 81.38 97 TYR A O 1
ATOM 774 N N . GLY A 1 98 ? -62.252 6.129 -29.360 1.00 82.81 98 GLY A N 1
ATOM 775 C CA . GLY A 1 98 ? -61.677 4.841 -28.972 1.00 82.81 98 GLY A CA 1
ATOM 776 C C . GLY A 1 98 ? -61.988 3.732 -29.979 1.00 82.81 98 GLY A C 1
ATOM 777 O O . GLY A 1 98 ? -62.904 3.852 -30.796 1.00 82.81 98 GLY A O 1
ATOM 778 N N . LEU A 1 99 ? -61.225 2.643 -29.906 1.00 85.44 99 LEU A N 1
ATOM 779 C CA . LEU A 1 99 ? -61.399 1.428 -30.695 1.00 85.44 99 LEU A CA 1
ATOM 780 C C . LEU A 1 99 ? -61.841 0.290 -29.783 1.00 85.44 99 LEU A C 1
ATOM 782 O O . LEU A 1 99 ? -61.185 -0.016 -28.786 1.00 85.44 99 LEU A O 1
ATOM 786 N N . LEU A 1 100 ? -62.931 -0.369 -30.153 1.00 88.25 100 LEU A N 1
ATOM 787 C CA . LEU A 1 100 ? -63.405 -1.579 -29.498 1.00 88.25 100 LEU A CA 1
ATOM 788 C C . LEU A 1 100 ? -63.586 -2.700 -30.520 1.00 88.25 100 LEU A C 1
ATOM 790 O O . LEU A 1 100 ? -63.895 -2.437 -31.681 1.00 88.25 100 LEU A O 1
ATOM 794 N N . LYS A 1 101 ? -63.389 -3.948 -30.095 1.00 87.56 101 LYS A N 1
ATOM 795 C CA . LYS A 1 101 ? -63.637 -5.146 -30.901 1.00 87.56 101 LYS A CA 1
ATOM 796 C C . LYS A 1 101 ? -64.658 -6.042 -30.221 1.00 87.56 101 LYS A C 1
ATOM 798 O O . LYS A 1 101 ? -64.513 -6.364 -29.040 1.00 87.56 101 LYS A O 1
ATOM 803 N N . ILE A 1 102 ? -65.676 -6.432 -30.980 1.00 87.81 102 ILE A N 1
ATOM 804 C CA . ILE A 1 102 ? -66.721 -7.371 -30.569 1.00 87.81 102 ILE A CA 1
ATOM 805 C C . ILE A 1 102 ? -66.713 -8.508 -31.584 1.00 87.81 102 ILE A C 1
ATOM 807 O O . ILE A 1 102 ? -66.913 -8.277 -32.774 1.00 87.81 102 ILE A O 1
ATOM 811 N N . ASN A 1 103 ? -66.485 -9.743 -31.133 1.00 86.25 103 ASN A N 1
ATOM 812 C CA . ASN A 1 103 ? -66.233 -10.881 -32.026 1.00 86.25 103 ASN A CA 1
ATOM 813 C C . ASN A 1 103 ? -65.132 -10.528 -33.060 1.00 86.25 103 ASN A C 1
ATOM 815 O O . ASN A 1 103 ? -64.005 -10.225 -32.667 1.00 86.25 103 ASN A O 1
ATOM 819 N N . ASP A 1 104 ? -65.476 -10.498 -34.351 1.00 83.19 104 ASP A N 1
ATOM 820 C CA . ASP A 1 104 ? -64.576 -10.163 -35.463 1.00 83.19 104 ASP A CA 1
ATOM 821 C C . ASP A 1 104 ? -64.787 -8.737 -36.024 1.00 83.19 104 ASP A C 1
ATOM 823 O O . ASP A 1 104 ? -64.209 -8.391 -37.052 1.00 83.19 104 ASP A O 1
ATOM 827 N N . GLU A 1 105 ? -65.613 -7.894 -35.385 1.00 87.69 105 GLU A N 1
ATOM 828 C CA . GLU A 1 105 ? -65.868 -6.507 -35.810 1.00 87.69 105 GLU A CA 1
ATOM 829 C C . GLU A 1 105 ? -65.078 -5.506 -34.955 1.00 87.69 105 GLU A C 1
ATOM 831 O O . GLU A 1 105 ? -65.151 -5.545 -33.727 1.00 87.69 105 GLU A O 1
ATOM 836 N N . ILE A 1 106 ? -64.373 -4.570 -35.601 1.00 88.19 106 ILE A N 1
ATOM 837 C CA . ILE A 1 106 ? -63.767 -3.393 -34.966 1.00 88.19 106 ILE A CA 1
ATOM 838 C C . ILE A 1 106 ? -64.700 -2.197 -35.172 1.00 88.19 106 ILE A C 1
ATOM 840 O O . ILE A 1 106 ? -65.185 -1.940 -36.273 1.00 88.19 106 ILE A O 1
ATOM 844 N N . ILE A 1 107 ? -64.940 -1.443 -34.105 1.00 88.44 107 ILE A N 1
ATOM 845 C CA . ILE A 1 107 ? -65.875 -0.321 -34.059 1.00 88.44 107 ILE A CA 1
ATOM 846 C C . ILE A 1 107 ? -65.149 0.857 -33.407 1.00 88.44 107 ILE A C 1
ATOM 848 O O . ILE A 1 107 ? -64.469 0.688 -32.393 1.00 88.44 107 ILE A O 1
ATOM 852 N N . THR A 1 108 ? -65.299 2.054 -33.969 1.00 87.81 108 THR A N 1
ATOM 853 C CA . THR A 1 108 ? -64.882 3.299 -33.304 1.00 87.81 108 THR A CA 1
ATOM 854 C C . THR A 1 108 ? -66.103 4.093 -32.858 1.00 87.81 108 THR A C 1
ATOM 856 O O . THR A 1 108 ? -67.166 3.958 -33.453 1.00 87.81 108 THR A O 1
ATOM 859 N N . TYR A 1 109 ? -65.998 4.889 -31.800 1.00 88.94 109 TYR A N 1
ATOM 860 C CA . TYR A 1 109 ? -67.108 5.685 -31.264 1.00 88.94 109 TYR A CA 1
ATOM 861 C C . TYR A 1 109 ? -66.669 7.125 -31.018 1.00 88.94 109 TYR A C 1
ATOM 863 O O . TYR A 1 109 ? -65.509 7.382 -30.705 1.00 88.94 109 TYR A O 1
ATOM 871 N N . THR A 1 110 ? -67.588 8.081 -31.131 1.00 86.56 110 THR A N 1
ATOM 872 C CA . THR A 1 110 ? -67.254 9.503 -30.968 1.00 86.56 110 THR A CA 1
ATOM 873 C C . THR A 1 110 ? -67.273 9.950 -29.512 1.00 86.56 110 THR A C 1
ATOM 875 O O . THR A 1 110 ? -66.512 10.838 -29.147 1.00 86.56 110 THR A O 1
ATOM 878 N N . SER A 1 111 ? -68.110 9.340 -28.669 1.00 85.38 111 SER A N 1
ATOM 879 C CA . SER A 1 111 ? -68.201 9.657 -27.238 1.00 85.38 111 SER A CA 1
ATOM 880 C C . SER A 1 111 ? -68.705 8.468 -26.418 1.00 85.38 111 SER A C 1
ATOM 882 O O . SER A 1 111 ? -69.228 7.503 -26.977 1.00 85.38 111 SER A O 1
ATOM 884 N N . LYS A 1 112 ? -68.586 8.535 -25.088 1.00 88.00 112 LYS A N 1
ATOM 885 C CA . LYS A 1 112 ? -69.138 7.520 -24.178 1.00 88.00 112 LYS A CA 1
ATOM 886 C C . LYS A 1 112 ? -69.803 8.115 -22.936 1.00 88.00 112 LYS A C 1
ATOM 888 O O . LYS A 1 112 ? -69.402 9.170 -22.449 1.00 88.00 112 LYS A O 1
ATOM 893 N N . THR A 1 113 ? -70.743 7.369 -22.366 1.00 88.19 113 THR A N 1
ATOM 894 C CA . THR A 1 113 ? -71.215 7.500 -20.976 1.00 88.19 113 THR A CA 1
ATOM 895 C C . THR A 1 113 ? -70.672 6.336 -20.141 1.00 88.19 113 THR A C 1
ATOM 897 O O . THR A 1 113 ? -69.952 5.497 -20.672 1.00 88.19 113 THR A O 1
ATOM 900 N N . ASP A 1 114 ? -71.002 6.223 -18.852 1.00 84.75 114 ASP A N 1
ATOM 901 C CA . ASP A 1 114 ? -70.501 5.134 -17.990 1.00 84.75 114 ASP A CA 1
ATOM 902 C C . ASP A 1 114 ? -70.897 3.715 -18.450 1.00 84.75 114 ASP A C 1
ATOM 904 O O . ASP A 1 114 ? -70.236 2.748 -18.071 1.00 84.75 114 ASP A O 1
ATOM 908 N N . THR A 1 115 ? -71.946 3.573 -19.269 1.00 88.25 115 THR A N 1
ATOM 909 C CA . THR A 1 115 ? -72.497 2.268 -19.707 1.00 88.25 115 THR A CA 1
ATOM 910 C C . THR A 1 115 ? -72.863 2.211 -21.196 1.00 88.25 115 THR A C 1
ATOM 912 O O . THR A 1 115 ? -73.449 1.234 -21.653 1.00 88.25 115 THR A O 1
ATOM 915 N N . GLN A 1 116 ? -72.516 3.229 -21.987 1.00 89.69 116 GLN A N 1
ATOM 916 C CA . GLN A 1 116 ? -72.883 3.289 -23.404 1.00 89.69 116 GLN A CA 1
ATOM 917 C C . GLN A 1 116 ? -71.809 3.989 -24.239 1.00 89.69 116 GLN A C 1
ATOM 919 O O . GLN A 1 116 ? -71.242 4.992 -23.807 1.00 89.69 116 GLN A O 1
ATOM 924 N N . PHE A 1 117 ? -71.562 3.468 -25.439 1.00 90.25 117 PHE A N 1
ATOM 925 C CA . PHE A 1 117 ? -70.799 4.124 -26.499 1.00 90.25 117 PHE A CA 1
ATOM 926 C C . PHE A 1 117 ? -71.762 4.775 -27.493 1.00 90.25 117 PHE A C 1
ATOM 928 O O . PHE A 1 117 ? -72.742 4.146 -27.893 1.00 90.25 117 PHE A O 1
ATOM 935 N N . ASP A 1 118 ? -71.473 6.009 -27.898 1.00 89.31 118 ASP A N 1
ATOM 936 C CA . ASP A 1 118 ? -72.306 6.825 -28.781 1.00 89.31 118 ASP A CA 1
ATOM 937 C C . ASP A 1 118 ? -71.544 7.221 -30.053 1.00 89.31 118 ASP A C 1
ATOM 939 O O . ASP A 1 118 ? -70.330 7.444 -30.038 1.00 89.31 118 ASP A O 1
ATOM 943 N N . GLY A 1 119 ? -72.271 7.322 -31.168 1.00 85.94 119 GLY A N 1
ATOM 944 C CA . GLY A 1 119 ? -71.695 7.627 -32.479 1.00 85.94 119 GLY A CA 1
ATOM 945 C C . GLY A 1 119 ? -70.801 6.503 -33.002 1.00 85.94 119 GLY A C 1
ATOM 946 O O . GLY A 1 119 ? -69.733 6.764 -33.549 1.00 85.94 119 GLY A O 1
ATOM 947 N N . CYS A 1 120 ? -71.216 5.250 -32.800 1.00 87.56 120 CYS A N 1
ATOM 948 C CA . CYS A 1 120 ? -70.471 4.074 -33.232 1.00 87.56 120 CYS A CA 1
ATOM 949 C C . CYS A 1 120 ? -70.395 3.987 -34.766 1.00 87.56 120 CYS A C 1
ATOM 951 O O . CYS A 1 120 ? -71.410 3.835 -35.447 1.00 87.56 120 CYS A O 1
ATOM 953 N N . ILE A 1 121 ? -69.177 4.042 -35.299 1.00 86.50 121 ILE A N 1
ATOM 954 C CA . ILE A 1 121 ? -68.823 3.768 -36.689 1.00 86.50 121 ILE A CA 1
ATOM 955 C C . ILE A 1 121 ? -68.342 2.318 -36.768 1.00 86.50 121 ILE A C 1
ATOM 957 O O . ILE A 1 121 ? -67.365 1.920 -36.132 1.00 86.50 121 ILE A O 1
ATOM 961 N N . ARG A 1 122 ? -69.073 1.537 -37.552 1.00 84.88 122 ARG A N 1
ATOM 962 C CA . ARG A 1 122 ? -69.071 0.073 -37.583 1.00 84.88 122 ARG A CA 1
ATOM 963 C C . ARG A 1 122 ? -68.232 -0.457 -38.748 1.00 84.88 122 ARG A C 1
ATOM 965 O O . ARG A 1 122 ? -68.138 0.215 -39.774 1.00 84.88 122 ARG A O 1
ATOM 972 N N . GLY A 1 123 ? -67.639 -1.645 -38.618 1.00 80.25 123 GLY A N 1
ATOM 973 C CA . GLY A 1 123 ? -66.730 -2.203 -39.634 1.00 80.25 123 GLY A CA 1
ATOM 974 C C . GLY A 1 123 ? -65.486 -1.336 -39.876 1.00 80.25 123 GLY A C 1
ATOM 975 O O . GLY A 1 123 ? -65.069 -1.115 -41.014 1.00 80.25 123 GLY A O 1
ATOM 976 N N . PHE A 1 124 ? -64.932 -0.763 -38.809 1.00 83.88 124 PHE A N 1
ATOM 977 C CA . PHE A 1 124 ? -63.760 0.099 -38.872 1.00 83.88 124 PHE A CA 1
ATOM 978 C C . PHE A 1 124 ? -62.493 -0.721 -39.176 1.00 83.88 124 PHE A C 1
ATOM 980 O O . PHE A 1 124 ? -62.405 -1.915 -38.876 1.00 83.88 124 PHE A O 1
ATOM 987 N N . SER A 1 125 ? -61.501 -0.081 -39.798 1.00 79.38 125 SER A N 1
ATOM 988 C CA . SER A 1 125 ? -60.179 -0.677 -40.027 1.00 79.38 125 SER A CA 1
ATOM 989 C C . SER A 1 125 ? -59.217 -0.172 -38.963 1.00 79.38 125 SER A C 1
ATOM 991 O O . SER A 1 125 ? -58.946 1.024 -38.906 1.00 79.38 125 SER A O 1
ATOM 993 N N . GLY A 1 126 ? -58.709 -1.060 -38.116 1.00 74.81 126 GLY A N 1
ATOM 994 C CA . GLY A 1 126 ? -57.918 -0.669 -36.952 1.00 74.81 126 GLY A CA 1
ATOM 995 C C . GLY A 1 126 ? -56.888 -1.714 -36.555 1.00 74.81 126 GLY A C 1
ATOM 996 O O . GLY A 1 126 ? -56.811 -2.795 -37.141 1.00 74.81 126 GLY A O 1
ATOM 997 N N . ILE A 1 127 ? -56.076 -1.367 -35.558 1.00 74.81 127 ILE A N 1
ATOM 998 C CA . ILE A 1 127 ? -55.133 -2.307 -34.958 1.00 74.81 127 ILE A CA 1
ATOM 999 C C . ILE A 1 127 ? -55.903 -3.405 -34.222 1.00 74.81 127 ILE A C 1
ATOM 1001 O O . ILE A 1 127 ? -56.779 -3.119 -33.411 1.00 74.81 127 ILE A O 1
ATOM 1005 N N . SER A 1 128 ? -55.588 -4.659 -34.526 1.00 74.00 128 SER A N 1
ATOM 1006 C CA . SER A 1 128 ? -56.235 -5.830 -33.924 1.00 74.00 128 SER A CA 1
ATOM 1007 C C . SER A 1 128 ? -55.359 -6.502 -32.871 1.00 74.00 128 SER A C 1
ATOM 1009 O O . SER A 1 128 ? -55.885 -7.027 -31.891 1.00 74.00 128 SER A O 1
ATOM 1011 N N . ASN A 1 129 ? -54.036 -6.475 -33.063 1.00 70.38 129 ASN A N 1
ATOM 1012 C CA . ASN A 1 129 ? -53.066 -7.069 -32.154 1.00 70.38 129 ASN A CA 1
ATOM 1013 C C . ASN A 1 129 ? -51.667 -6.438 -32.318 1.00 70.38 129 ASN A C 1
ATOM 1015 O O . ASN A 1 129 ? -51.317 -5.933 -33.391 1.00 70.38 129 ASN A O 1
ATOM 1019 N N . LEU A 1 130 ? -50.871 -6.500 -31.250 1.00 68.69 130 LEU A N 1
ATOM 1020 C CA . LEU A 1 130 ? -49.428 -6.261 -31.231 1.00 68.69 130 LEU A CA 1
ATOM 1021 C C . LEU A 1 130 ? -48.766 -7.642 -31.163 1.00 68.69 130 LEU A C 1
ATOM 1023 O O . LEU A 1 130 ? -48.768 -8.255 -30.100 1.00 68.69 130 LEU A O 1
ATOM 1027 N N . ASP A 1 131 ? -48.255 -8.179 -32.274 1.00 57.34 131 ASP A N 1
ATOM 1028 C CA . ASP A 1 131 ? -47.765 -9.563 -32.261 1.00 57.34 131 ASP A CA 1
ATOM 1029 C C . ASP A 1 131 ? -46.434 -9.659 -31.486 1.00 57.34 131 ASP A C 1
ATOM 1031 O O . ASP A 1 131 ? -45.374 -9.214 -31.934 1.00 57.34 131 ASP A O 1
ATOM 1035 N N . GLY A 1 132 ? -46.504 -10.201 -30.268 1.00 52.03 132 GLY A N 1
ATOM 1036 C CA . GLY A 1 132 ? -45.388 -10.442 -29.356 1.00 52.03 132 GLY A CA 1
ATOM 1037 C C . GLY A 1 132 ? -44.756 -11.816 -29.566 1.00 52.03 132 GLY A C 1
ATOM 1038 O O . GLY A 1 132 ? -44.663 -12.599 -28.622 1.00 52.03 132 GLY A O 1
ATOM 1039 N N . GLY A 1 133 ? -44.333 -12.138 -30.791 1.00 41.66 133 GLY A N 1
ATOM 1040 C CA . GLY A 1 133 ? -43.638 -13.393 -31.081 1.00 41.66 133 GLY A CA 1
ATOM 1041 C C . GLY A 1 133 ? -42.389 -13.559 -30.205 1.00 41.66 133 GLY A C 1
ATOM 1042 O O . GLY A 1 133 ? -41.374 -12.904 -30.415 1.00 41.66 133 GLY A O 1
ATOM 1043 N N . THR A 1 134 ? -42.447 -14.458 -29.223 1.00 42.91 134 THR A N 1
ATOM 1044 C CA . THR A 1 134 ? -41.386 -14.756 -28.243 1.00 42.91 134 THR A CA 1
ATOM 1045 C C . THR A 1 134 ? -40.267 -15.647 -28.800 1.00 42.91 134 THR A C 1
ATOM 1047 O O . THR A 1 134 ? -39.664 -16.426 -28.061 1.00 42.91 134 THR A O 1
ATOM 1050 N N . SER A 1 135 ? -39.943 -15.535 -30.092 1.00 38.28 135 SER A N 1
ATOM 1051 C CA . SER A 1 135 ? -38.722 -16.145 -30.623 1.00 38.28 135 SER A CA 1
ATOM 1052 C C . SER A 1 135 ? -37.561 -15.167 -30.460 1.00 38.28 135 SER A C 1
ATOM 1054 O O . SER A 1 135 ? -37.574 -14.073 -31.022 1.00 38.28 135 SER A O 1
ATOM 1056 N N . LEU A 1 136 ? -36.548 -15.572 -29.691 1.00 45.53 136 LEU A N 1
ATOM 1057 C CA . LEU A 1 136 ? -35.309 -14.827 -29.417 1.00 45.53 136 LEU A CA 1
ATOM 1058 C C . LEU A 1 136 ? -34.507 -14.433 -30.677 1.00 45.53 136 LEU A C 1
ATOM 1060 O O . LEU A 1 136 ? -33.551 -13.669 -30.563 1.00 45.53 136 LEU A O 1
ATOM 1064 N N . ASP A 1 137 ? -34.902 -14.902 -31.862 1.00 40.97 137 ASP A N 1
ATOM 1065 C CA . ASP A 1 137 ? -34.170 -14.710 -33.117 1.00 40.97 137 ASP A CA 1
ATOM 1066 C C . ASP A 1 137 ? -34.501 -13.407 -33.872 1.00 40.97 137 ASP A C 1
ATOM 1068 O O . ASP A 1 137 ? -33.854 -13.108 -34.877 1.00 40.97 137 ASP A O 1
ATOM 1072 N N . VAL A 1 138 ? -35.460 -12.590 -33.413 1.00 41.84 138 VAL A N 1
ATOM 1073 C CA . VAL A 1 138 ? -35.766 -11.292 -34.052 1.00 41.84 138 VAL A CA 1
ATOM 1074 C C . VAL A 1 138 ? -35.864 -10.175 -33.013 1.00 41.84 138 VAL A C 1
ATOM 1076 O O . VAL A 1 138 ? -36.935 -9.748 -32.590 1.00 41.84 138 VAL A O 1
ATOM 1079 N N . ILE A 1 139 ? -34.708 -9.664 -32.600 1.00 38.62 139 ILE A N 1
ATOM 1080 C CA . ILE A 1 139 ? -34.613 -8.448 -31.791 1.00 38.62 139 ILE A CA 1
ATOM 1081 C C . ILE A 1 139 ? -35.072 -7.255 -32.658 1.00 38.62 139 ILE A C 1
ATOM 1083 O O . ILE A 1 139 ? -34.463 -6.953 -33.682 1.00 38.62 139 ILE A O 1
ATOM 1087 N N . ASN A 1 140 ? -36.127 -6.562 -32.211 1.00 43.16 140 ASN A N 1
ATOM 1088 C CA . ASN A 1 140 ? -36.604 -5.246 -32.682 1.00 43.16 140 ASN A CA 1
ATOM 1089 C C . ASN A 1 140 ? -37.458 -5.164 -33.968 1.00 43.16 140 ASN A C 1
ATOM 1091 O O . ASN A 1 140 ? -37.307 -4.211 -34.736 1.00 43.16 140 ASN A O 1
ATOM 1095 N N . LYS A 1 141 ? -38.438 -6.055 -34.167 1.00 43.41 141 LYS A N 1
ATOM 1096 C CA . LYS A 1 141 ? -39.633 -5.720 -34.971 1.00 43.41 141 LYS A CA 1
ATOM 1097 C C . LYS A 1 141 ? -40.912 -6.155 -34.257 1.00 43.41 141 LYS A C 1
ATOM 1099 O O . LYS A 1 141 ? -41.163 -7.342 -34.116 1.00 43.41 141 LYS A O 1
ATOM 1104 N N . GLN A 1 142 ? -41.687 -5.180 -33.783 1.00 54.16 142 GLN A N 1
ATOM 1105 C CA . GLN A 1 142 ? -43.090 -5.375 -33.414 1.00 54.16 142 GLN A CA 1
ATOM 1106 C C . GLN A 1 142 ? -43.914 -5.087 -34.670 1.00 54.16 142 GLN A C 1
ATOM 1108 O O . GLN A 1 142 ? -43.976 -3.933 -35.096 1.00 54.16 142 GLN A O 1
ATOM 1113 N N . ASP A 1 143 ? -44.495 -6.113 -35.289 1.00 57.12 143 ASP A N 1
ATOM 1114 C CA . ASP A 1 143 ? -45.376 -5.915 -36.440 1.00 57.12 143 ASP A CA 1
ATOM 1115 C C . ASP A 1 143 ? -46.797 -5.596 -35.935 1.00 57.12 143 ASP A C 1
ATOM 1117 O O . ASP A 1 143 ? -47.396 -6.346 -35.163 1.00 57.12 143 ASP A O 1
ATOM 1121 N N . LEU A 1 144 ? -47.321 -4.433 -36.335 1.00 66.00 144 LEU A N 1
ATOM 1122 C CA . LEU A 1 144 ? -48.698 -4.012 -36.055 1.00 66.00 144 LEU A CA 1
ATOM 1123 C C . LEU A 1 144 ? -49.638 -4.734 -37.030 1.00 66.00 144 LEU A C 1
ATOM 1125 O O . LEU A 1 144 ? -49.509 -4.556 -38.244 1.00 66.00 144 LEU A O 1
ATOM 1129 N N . VAL A 1 145 ? -50.604 -5.507 -36.525 1.00 70.75 145 VAL A N 1
ATOM 1130 C CA . VAL A 1 145 ? -51.588 -6.192 -37.380 1.00 70.75 145 VAL A CA 1
ATOM 1131 C C . VAL A 1 145 ? -52.835 -5.323 -37.530 1.00 70.75 145 VAL A C 1
ATOM 1133 O O . VAL A 1 145 ? -53.620 -5.163 -36.591 1.00 70.75 145 VAL A O 1
ATOM 1136 N N . PHE A 1 146 ? -53.033 -4.768 -38.725 1.00 74.81 146 PHE A N 1
ATOM 1137 C CA . PHE A 1 146 ? -54.252 -4.040 -39.082 1.00 74.81 146 PHE A CA 1
ATOM 1138 C C . PHE A 1 146 ? -55.277 -4.990 -39.706 1.00 74.81 146 PHE A C 1
ATOM 1140 O O . PHE A 1 146 ? -54.995 -5.632 -40.717 1.00 74.81 146 PHE A O 1
ATOM 1147 N N . GLU A 1 147 ? -56.478 -5.045 -39.131 1.00 78.44 147 GLU A N 1
ATOM 1148 C CA . GLU A 1 147 ? -57.605 -5.807 -39.674 1.00 78.44 147 GLU A CA 1
ATOM 1149 C C . GLU A 1 147 ? -58.647 -4.845 -40.253 1.00 78.44 147 GLU A C 1
ATOM 1151 O O . GLU A 1 147 ? -59.027 -3.854 -39.625 1.00 78.44 147 GLU A O 1
ATOM 1156 N N . GLN A 1 148 ? -59.119 -5.143 -41.465 1.00 77.62 148 GLN A N 1
ATOM 1157 C CA . GLN A 1 148 ? -60.324 -4.524 -42.011 1.00 77.62 148 GLN A CA 1
ATOM 1158 C C . GLN A 1 148 ? -61.513 -5.403 -41.645 1.00 77.62 148 GLN A C 1
ATOM 1160 O O . GLN A 1 148 ? -61.532 -6.585 -41.987 1.00 77.62 148 GLN A O 1
ATOM 1165 N N . THR A 1 149 ? -62.504 -4.832 -40.967 1.00 85.88 149 THR A N 1
ATOM 1166 C CA . THR A 1 149 ? -63.669 -5.587 -40.497 1.00 85.88 149 THR A CA 1
ATOM 1167 C C . THR A 1 149 ? -64.944 -5.154 -41.212 1.00 85.88 149 THR A C 1
ATOM 1169 O O . THR A 1 149 ? -65.006 -4.083 -41.811 1.00 85.88 149 THR A O 1
ATOM 1172 N N . GLN A 1 150 ? -65.964 -6.011 -41.202 1.00 83.75 150 GLN A N 1
ATOM 1173 C CA . GLN A 1 150 ? -67.290 -5.691 -41.733 1.00 83.75 150 GLN A CA 1
ATOM 1174 C C . GLN A 1 150 ? -68.298 -5.600 -40.596 1.00 83.75 150 GLN A C 1
ATOM 1176 O O . GLN A 1 150 ? -68.151 -6.270 -39.577 1.00 83.75 150 GLN A O 1
ATOM 1181 N N . SER A 1 151 ? -69.334 -4.787 -40.792 1.00 84.44 151 SER A N 1
ATOM 1182 C CA . SER A 1 151 ? -70.366 -4.611 -39.778 1.00 84.44 151 SER A CA 1
ATOM 1183 C C . SER A 1 151 ? -71.228 -5.865 -39.604 1.00 84.44 151 SER A C 1
ATOM 1185 O O . SER A 1 151 ? -71.769 -6.389 -40.581 1.00 84.44 151 SER A O 1
ATOM 1187 N N . ALA A 1 152 ? -71.380 -6.327 -38.364 1.00 87.50 152 ALA A N 1
ATOM 1188 C CA . ALA A 1 152 ? -72.109 -7.527 -37.974 1.00 87.50 152 ALA A CA 1
ATOM 1189 C C . ALA A 1 152 ? -73.124 -7.233 -36.853 1.00 87.50 152 ALA A C 1
ATOM 1191 O O . ALA A 1 152 ? -73.158 -6.147 -36.283 1.00 87.50 152 ALA A O 1
ATOM 1192 N N . ALA A 1 153 ? -74.006 -8.193 -36.565 1.00 86.94 153 ALA A N 1
ATOM 1193 C CA . ALA A 1 153 ? -74.866 -8.143 -35.384 1.00 86.94 153 ALA A CA 1
ATOM 1194 C C . ALA A 1 153 ? -74.205 -8.918 -34.233 1.00 86.94 153 ALA A C 1
ATOM 1196 O O . ALA A 1 153 ? -73.619 -9.979 -34.459 1.00 86.94 153 ALA A O 1
ATOM 1197 N N . HIS A 1 154 ? -74.338 -8.415 -33.008 1.00 89.44 154 HIS A N 1
ATOM 1198 C CA . HIS A 1 154 ? -73.757 -8.995 -31.800 1.00 89.44 154 HIS A CA 1
ATOM 1199 C C . HIS A 1 154 ? -74.846 -9.304 -30.776 1.00 89.44 154 HIS A C 1
ATOM 1201 O O . HIS A 1 154 ? -75.763 -8.512 -30.570 1.00 89.44 154 HIS A O 1
ATOM 1207 N N . THR A 1 155 ? -74.739 -10.459 -30.125 1.00 88.44 155 THR A N 1
ATOM 1208 C CA . THR A 1 155 ? -75.664 -10.890 -29.071 1.00 88.44 155 THR A CA 1
ATOM 1209 C C . THR A 1 155 ? -75.220 -10.387 -27.700 1.00 88.44 155 THR A C 1
ATOM 1211 O O . THR A 1 155 ? -74.021 -10.307 -27.427 1.00 88.44 155 THR A O 1
ATOM 1214 N N . ALA A 1 156 ? -76.173 -10.103 -26.814 1.00 86.62 156 ALA A N 1
ATOM 1215 C CA . ALA A 1 156 ? -75.932 -9.744 -25.422 1.00 86.62 156 ALA A CA 1
ATOM 1216 C C . ALA A 1 156 ? -75.037 -10.787 -24.729 1.00 86.62 156 ALA A C 1
ATOM 1218 O O . ALA A 1 156 ? -75.172 -11.993 -24.950 1.00 86.62 156 ALA A O 1
ATOM 1219 N N . GLY A 1 157 ? -74.106 -10.313 -23.903 1.00 82.31 157 GLY A N 1
ATOM 1220 C CA . GLY A 1 157 ? -73.061 -11.122 -23.273 1.00 82.31 157 GLY A CA 1
ATOM 1221 C C . GLY A 1 157 ? -71.826 -11.373 -24.145 1.00 82.31 157 GLY A C 1
ATOM 1222 O O . GLY A 1 157 ? -70.903 -12.038 -23.687 1.00 82.31 157 GLY A O 1
ATOM 1223 N N . ALA A 1 158 ? -71.772 -10.865 -25.384 1.00 88.38 158 ALA A N 1
ATOM 1224 C CA . ALA A 1 158 ? -70.538 -10.878 -26.167 1.00 88.38 158 ALA A CA 1
ATOM 1225 C C . ALA A 1 158 ? -69.468 -9.987 -25.513 1.00 88.38 158 ALA A C 1
ATOM 1227 O O . ALA A 1 158 ? -69.759 -8.863 -25.092 1.00 88.38 158 ALA A O 1
ATOM 1228 N N . ALA A 1 159 ? -68.230 -10.483 -25.473 1.00 86.00 159 ALA A N 1
ATOM 1229 C CA . ALA A 1 159 ? -67.101 -9.749 -24.922 1.00 86.00 159 ALA A CA 1
ATOM 1230 C C . ALA A 1 159 ? -66.711 -8.585 -25.846 1.00 86.00 159 ALA A C 1
ATOM 1232 O O . ALA A 1 159 ? -66.425 -8.769 -27.031 1.00 86.00 159 ALA A O 1
ATOM 1233 N N . VAL A 1 160 ? -66.662 -7.391 -25.272 1.00 87.50 160 VAL A N 1
ATOM 1234 C CA . VAL A 1 160 ? -66.217 -6.151 -25.898 1.00 87.50 160 VAL A CA 1
ATOM 1235 C C . VAL A 1 160 ? -64.804 -5.858 -25.411 1.00 87.50 160 VAL A C 1
ATOM 1237 O O . VAL A 1 160 ? -64.579 -5.496 -24.256 1.00 87.50 160 VAL A O 1
ATOM 1240 N N . THR A 1 161 ? -63.839 -6.040 -26.303 1.00 86.62 161 THR A N 1
ATOM 1241 C CA . THR A 1 161 ? -62.417 -5.777 -26.054 1.00 86.62 161 THR A CA 1
ATOM 1242 C C . THR A 1 161 ? -62.052 -4.342 -26.416 1.00 86.62 161 THR A C 1
ATOM 1244 O O . THR A 1 161 ? -62.481 -3.828 -27.444 1.00 86.62 161 THR A O 1
ATOM 1247 N N . ASN A 1 162 ? -61.252 -3.688 -25.583 1.00 86.00 162 ASN A N 1
ATOM 1248 C CA . ASN A 1 162 ? -60.726 -2.351 -25.816 1.00 86.00 162 ASN A CA 1
ATOM 1249 C C . ASN A 1 162 ? -59.392 -2.431 -26.567 1.00 86.00 162 ASN A C 1
ATOM 1251 O O . ASN A 1 162 ? -58.370 -2.806 -25.993 1.00 86.00 162 ASN A O 1
ATOM 1255 N N . LEU A 1 163 ? -59.394 -2.047 -27.840 1.00 80.56 163 LEU A N 1
ATOM 1256 C CA . LEU A 1 163 ? -58.199 -2.079 -28.683 1.00 80.56 163 LEU A CA 1
ATOM 1257 C C . LEU A 1 163 ? -57.315 -0.837 -28.508 1.00 80.56 163 LEU A C 1
ATOM 1259 O O . LEU A 1 163 ? -56.129 -0.881 -28.821 1.00 80.56 163 LEU A O 1
ATOM 1263 N N . SER A 1 164 ? -57.845 0.258 -27.957 1.00 77.12 164 SER A N 1
ATOM 1264 C CA . SER A 1 164 ? -57.064 1.479 -27.704 1.00 77.12 164 SER A CA 1
ATOM 1265 C C . SER A 1 164 ? -56.027 1.331 -26.586 1.00 77.12 164 SER A C 1
ATOM 1267 O O . SER A 1 164 ? -55.190 2.212 -26.413 1.00 77.12 164 SER A O 1
ATOM 1269 N N . VAL A 1 165 ? -56.069 0.242 -25.811 1.00 76.38 165 VAL A N 1
ATOM 1270 C CA . VAL A 1 165 ? -55.239 0.048 -24.608 1.00 76.38 165 VAL A CA 1
ATOM 1271 C C . VAL A 1 165 ? -54.204 -1.079 -24.769 1.00 76.38 165 VAL A C 1
ATOM 1273 O O . VAL A 1 165 ? -53.407 -1.318 -23.865 1.00 76.38 165 VAL A O 1
ATOM 1276 N N . LEU A 1 166 ? -54.122 -1.710 -25.948 1.00 75.31 166 LEU A N 1
ATOM 1277 C CA . LEU A 1 166 ? -53.215 -2.836 -26.233 1.00 75.31 166 LEU A CA 1
ATOM 1278 C C . LEU A 1 166 ? -51.752 -2.570 -25.827 1.00 75.31 166 LEU A C 1
ATOM 1280 O O . LEU A 1 166 ? -51.105 -3.430 -25.233 1.00 75.31 166 LEU A O 1
ATOM 1284 N N . PHE A 1 167 ? -51.241 -1.359 -26.072 1.00 74.75 167 PHE A N 1
ATOM 1285 C CA . PHE A 1 167 ? -49.889 -0.971 -25.653 1.00 74.75 167 PHE A CA 1
ATOM 1286 C C . PHE A 1 167 ? -49.690 -1.049 -24.131 1.00 74.75 167 PHE A C 1
ATOM 1288 O O . PHE A 1 167 ? -48.660 -1.538 -23.668 1.00 74.75 167 PHE A O 1
ATOM 1295 N N . LEU A 1 168 ? -50.668 -0.594 -23.341 1.00 72.94 168 LEU A N 1
ATOM 1296 C CA . LEU A 1 168 ? -50.574 -0.630 -21.880 1.00 72.94 168 LEU A CA 1
ATOM 1297 C C . LEU A 1 168 ? -50.678 -2.050 -21.338 1.00 72.94 168 LEU A C 1
ATOM 1299 O O . LEU A 1 168 ? -50.024 -2.355 -20.344 1.00 72.94 168 LEU A O 1
ATOM 1303 N N . GLN A 1 169 ? -51.447 -2.919 -21.995 1.00 74.56 169 GLN A N 1
ATOM 1304 C CA . GLN A 1 169 ? -51.532 -4.334 -21.629 1.00 74.56 169 GLN A CA 1
ATOM 1305 C C . GLN A 1 169 ? -50.168 -5.020 -21.790 1.00 74.56 169 GLN A C 1
ATOM 1307 O O . GLN A 1 169 ? -49.671 -5.635 -20.846 1.00 74.56 169 GLN A O 1
ATOM 1312 N N . GLU A 1 170 ? -49.513 -4.828 -22.937 1.00 74.50 170 GLU A N 1
ATOM 1313 C CA . GLU A 1 170 ? -48.162 -5.341 -23.211 1.00 74.50 170 GLU A CA 1
ATOM 1314 C C . GLU A 1 170 ? -47.097 -4.736 -22.285 1.00 74.50 170 GLU A C 1
ATOM 1316 O O . GLU A 1 170 ? -46.242 -5.439 -21.735 1.00 74.50 170 GLU A O 1
ATOM 1321 N N . PHE A 1 171 ? -47.150 -3.421 -22.063 1.00 75.06 171 PHE A N 1
ATOM 1322 C CA . PHE A 1 171 ? -46.248 -2.745 -21.135 1.00 75.06 171 PHE A CA 1
ATOM 1323 C C . PHE A 1 171 ? -46.389 -3.299 -19.711 1.00 75.06 171 PHE A C 1
ATOM 1325 O O . PHE A 1 171 ? -45.388 -3.599 -19.058 1.00 75.06 171 PHE A O 1
ATOM 1332 N N . TYR A 1 172 ? -47.623 -3.499 -19.246 1.00 73.94 172 TYR A N 1
ATOM 1333 C CA . TYR A 1 172 ? -47.909 -4.045 -17.926 1.00 73.94 172 TYR A CA 1
ATOM 1334 C C . TYR A 1 172 ? -47.420 -5.491 -17.762 1.00 73.94 172 TYR A C 1
ATOM 1336 O O . TYR A 1 172 ? -46.816 -5.814 -16.737 1.00 73.94 172 TYR A O 1
ATOM 1344 N N . GLN A 1 173 ? -47.600 -6.349 -18.772 1.00 73.62 173 GLN A N 1
ATOM 1345 C CA . GLN A 1 173 ? -47.056 -7.713 -18.757 1.00 73.62 173 GLN A CA 1
ATOM 1346 C C . GLN A 1 173 ? -45.525 -7.712 -18.628 1.00 73.62 173 GLN A C 1
ATOM 1348 O O . GLN A 1 173 ? -44.961 -8.425 -17.793 1.00 73.62 173 GLN A O 1
ATOM 1353 N N . LYS A 1 174 ? -44.833 -6.854 -19.389 1.00 75.56 174 LYS A N 1
ATOM 1354 C CA . LYS A 1 174 ? -43.370 -6.701 -19.285 1.00 75.56 174 LYS A CA 1
ATOM 1355 C C . LYS A 1 174 ? -42.934 -6.145 -17.929 1.00 75.56 174 LYS A C 1
ATOM 1357 O O . LYS A 1 174 ? -41.911 -6.575 -17.390 1.00 75.56 174 LYS A O 1
ATOM 1362 N N . LEU A 1 175 ? -43.709 -5.227 -17.356 1.00 76.94 175 LEU A N 1
ATOM 1363 C CA . LEU A 1 175 ? -43.454 -4.663 -16.033 1.00 76.94 175 LEU A CA 1
ATOM 1364 C C . LEU A 1 175 ? -43.582 -5.738 -14.942 1.00 76.94 175 LEU A C 1
ATOM 1366 O O . LEU A 1 175 ? -42.661 -5.882 -14.135 1.00 76.94 175 LEU A O 1
ATOM 1370 N N . LYS A 1 176 ? -44.650 -6.552 -14.964 1.00 74.56 176 LYS A N 1
ATOM 1371 C CA . LYS A 1 176 ? -44.816 -7.714 -14.071 1.00 74.56 176 LYS A CA 1
ATOM 1372 C C . LYS A 1 176 ? -43.629 -8.673 -14.169 1.00 74.56 176 LYS A C 1
ATOM 1374 O O . LYS A 1 176 ? -43.029 -8.990 -13.147 1.00 74.56 176 LYS A O 1
ATOM 1379 N N . LYS A 1 177 ? -43.225 -9.047 -15.386 1.00 78.62 177 LYS A N 1
ATOM 1380 C CA . LYS A 1 177 ? -42.085 -9.949 -15.620 1.00 78.62 177 LYS A CA 1
ATOM 1381 C C . LYS A 1 177 ? -40.757 -9.411 -15.073 1.00 78.62 177 LYS A C 1
ATOM 1383 O O . LYS A 1 177 ? -39.898 -10.185 -14.667 1.00 78.62 177 LYS A O 1
ATOM 1388 N N . THR A 1 178 ? -40.583 -8.091 -15.064 1.00 79.69 178 THR A N 1
ATOM 1389 C CA . THR A 1 178 ? -39.338 -7.452 -14.613 1.00 79.69 178 THR A CA 1
ATOM 1390 C C . THR A 1 178 ? -39.283 -7.291 -13.092 1.00 79.69 178 THR A C 1
ATOM 1392 O O . THR A 1 178 ? -38.247 -7.553 -12.486 1.00 79.69 178 THR A O 1
ATOM 1395 N N . PHE A 1 179 ? -40.379 -6.853 -12.463 1.00 79.00 179 PHE A N 1
ATOM 1396 C CA . PHE A 1 179 ? -40.385 -6.456 -11.046 1.00 79.00 179 PHE A CA 1
ATOM 1397 C C . PHE A 1 179 ? -41.040 -7.468 -10.097 1.00 79.00 179 PHE A C 1
ATOM 1399 O O . PHE A 1 179 ? -40.817 -7.395 -8.888 1.00 79.00 179 PHE A O 1
ATOM 1406 N N . LEU A 1 180 ? -41.823 -8.417 -10.613 1.00 81.44 180 LEU A N 1
ATOM 1407 C CA . LEU A 1 180 ? -42.511 -9.449 -9.834 1.00 81.44 180 LEU A CA 1
ATOM 1408 C C . LEU A 1 180 ? -42.226 -10.867 -10.377 1.00 81.44 180 LEU A C 1
ATOM 1410 O O . LEU A 1 180 ? -43.169 -11.591 -10.690 1.00 81.44 180 LEU A O 1
ATOM 1414 N N . PRO A 1 181 ? -40.949 -11.293 -10.458 1.00 81.31 181 PRO A N 1
ATOM 1415 C CA . PRO A 1 181 ? -40.597 -12.614 -10.977 1.00 81.31 181 PRO A CA 1
ATOM 1416 C C . PRO A 1 181 ? -41.139 -13.750 -10.088 1.00 81.31 181 PRO A C 1
ATOM 1418 O O . PRO A 1 181 ? -40.963 -13.742 -8.871 1.00 81.31 181 PRO A O 1
ATOM 1421 N N . GLY A 1 182 ? -41.762 -14.754 -10.697 1.00 77.56 182 GLY A N 1
ATOM 1422 C CA . GLY A 1 182 ? -42.523 -15.827 -10.056 1.00 77.56 182 GLY A CA 1
ATOM 1423 C C . GLY A 1 182 ? -44.010 -15.514 -9.826 1.00 77.56 182 GLY A C 1
ATOM 1424 O O . GLY A 1 182 ? -44.757 -16.412 -9.440 1.00 77.56 182 GLY A O 1
ATOM 1425 N N . LEU A 1 183 ? -44.455 -14.272 -10.055 1.00 78.44 183 LEU A N 1
ATOM 1426 C CA . LEU A 1 183 ? -45.859 -13.847 -9.955 1.00 78.44 183 LEU A CA 1
ATOM 1427 C C . LEU A 1 183 ? -46.412 -13.299 -11.286 1.00 78.44 183 LEU A C 1
ATOM 1429 O O . LEU A 1 183 ? -47.551 -12.838 -11.316 1.00 78.44 183 LEU A O 1
ATOM 1433 N N . GLU A 1 184 ? -45.637 -13.355 -12.373 1.00 70.56 184 GLU A N 1
ATOM 1434 C CA . GLU A 1 184 ? -45.991 -12.808 -13.690 1.00 70.56 184 GLU A CA 1
ATOM 1435 C C . GLU A 1 184 ? -47.308 -13.350 -14.254 1.00 70.56 184 GLU A C 1
ATOM 1437 O O . GLU A 1 184 ? -48.120 -12.559 -14.735 1.00 70.56 184 GLU A O 1
ATOM 1442 N N . ASP A 1 185 ? -47.538 -14.657 -14.118 1.00 71.06 185 ASP A N 1
ATOM 1443 C CA . ASP A 1 185 ? -48.681 -15.367 -14.705 1.00 71.06 185 ASP A CA 1
ATOM 1444 C C . ASP A 1 185 ? -49.831 -15.591 -13.707 1.00 71.06 185 ASP A C 1
ATOM 1446 O O . ASP A 1 185 ? -50.800 -16.281 -14.019 1.00 71.06 185 ASP A O 1
ATOM 1450 N N . ASN A 1 186 ? -49.729 -15.042 -12.491 1.00 74.94 186 ASN A N 1
ATOM 1451 C CA . ASN A 1 186 ? -50.774 -15.176 -11.479 1.00 74.94 186 ASN A CA 1
ATOM 1452 C C . ASN A 1 186 ? -51.744 -13.987 -11.527 1.00 74.94 186 ASN A C 1
ATOM 1454 O O . ASN A 1 186 ? -51.337 -12.816 -11.584 1.00 74.94 186 ASN A O 1
ATOM 1458 N N . ASP A 1 187 ? -53.034 -14.304 -11.435 1.00 71.19 187 ASP A N 1
ATOM 1459 C CA . ASP A 1 187 ? -54.088 -13.316 -11.239 1.00 71.19 187 ASP A CA 1
ATOM 1460 C C . ASP A 1 187 ? -54.073 -12.826 -9.786 1.00 71.19 187 ASP A C 1
ATOM 1462 O O . ASP A 1 187 ? -53.940 -13.607 -8.841 1.00 71.19 187 ASP A O 1
ATOM 1466 N N . PHE A 1 188 ? -54.166 -11.508 -9.606 1.00 76.94 188 PHE A N 1
ATOM 1467 C CA . PHE A 1 188 ? -54.288 -10.898 -8.282 1.00 76.94 188 PHE A CA 1
ATOM 1468 C C . PHE A 1 188 ? -55.758 -10.719 -7.918 1.00 76.94 188 PHE A C 1
ATOM 1470 O O . PHE A 1 188 ? -56.610 -10.589 -8.792 1.00 76.94 188 PHE A O 1
ATOM 1477 N N . VAL A 1 189 ? -56.039 -10.679 -6.618 1.00 81.19 189 VAL A N 1
ATOM 1478 C CA . VAL A 1 189 ? -57.399 -10.522 -6.087 1.00 81.19 189 VAL A CA 1
ATOM 1479 C C . VAL A 1 189 ? -58.032 -9.206 -6.545 1.00 81.19 189 VAL A C 1
ATOM 1481 O O . VAL A 1 189 ? -57.402 -8.143 -6.486 1.00 81.19 189 VAL A O 1
ATOM 1484 N N . ASP A 1 190 ? -59.310 -9.275 -6.918 1.00 65.81 190 ASP A N 1
ATOM 1485 C CA . ASP A 1 190 ? -60.120 -8.120 -7.299 1.00 65.81 190 ASP A CA 1
ATOM 1486 C C . ASP A 1 190 ? -60.152 -7.071 -6.171 1.00 65.81 190 ASP A C 1
ATOM 1488 O O . ASP A 1 190 ? -60.571 -7.340 -5.044 1.00 65.81 190 ASP A O 1
ATOM 1492 N N . GLY A 1 191 ? -59.689 -5.853 -6.469 1.00 67.62 191 GLY A N 1
ATOM 1493 C CA . GLY A 1 191 ? -59.619 -4.742 -5.511 1.00 67.62 191 GLY A CA 1
ATOM 1494 C C . GLY A 1 191 ? -58.267 -4.552 -4.812 1.00 67.62 191 GLY A C 1
ATOM 1495 O O . GLY A 1 191 ? -58.135 -3.628 -4.006 1.00 67.62 191 GLY A O 1
ATOM 1496 N N . LEU A 1 192 ? -57.249 -5.367 -5.119 1.00 74.38 192 LEU A N 1
ATOM 1497 C CA . LEU A 1 192 ? -55.872 -5.086 -4.707 1.00 74.38 192 LEU A CA 1
ATOM 1498 C C . LEU A 1 192 ? -55.345 -3.829 -5.417 1.00 74.38 192 LEU A C 1
ATOM 1500 O O . LEU A 1 192 ? -55.399 -3.724 -6.642 1.00 74.38 192 LEU A O 1
ATOM 1504 N N . ASP A 1 193 ? -54.747 -2.910 -4.656 1.00 74.44 193 ASP A N 1
ATOM 1505 C CA . ASP A 1 193 ? -53.938 -1.833 -5.230 1.00 74.44 193 ASP A CA 1
ATOM 1506 C C . ASP A 1 193 ? -52.600 -2.409 -5.713 1.00 74.44 193 ASP A C 1
ATOM 1508 O O . ASP A 1 193 ? -51.600 -2.482 -4.985 1.00 74.44 193 ASP A O 1
ATOM 1512 N N . VAL A 1 194 ? -52.611 -2.874 -6.961 1.00 72.06 194 VAL A N 1
ATOM 1513 C CA . VAL A 1 194 ? -51.448 -3.488 -7.601 1.00 72.06 194 VAL A CA 1
ATOM 1514 C C . VAL A 1 194 ? -50.295 -2.492 -7.723 1.00 72.06 194 VAL A C 1
ATOM 1516 O O . VAL A 1 194 ? -49.131 -2.888 -7.648 1.00 72.06 194 VAL A O 1
ATOM 1519 N N . GLY A 1 195 ? -50.593 -1.196 -7.839 1.00 72.19 195 GLY A N 1
ATOM 1520 C CA . GLY A 1 195 ? -49.571 -0.167 -7.928 1.00 72.19 195 GLY A CA 1
ATOM 1521 C C . GLY A 1 195 ? -48.783 -0.016 -6.632 1.00 72.19 195 GLY A C 1
ATOM 1522 O O . GLY A 1 195 ? -47.549 0.018 -6.651 1.00 72.19 195 GLY A O 1
ATOM 1523 N N . ASN A 1 196 ? -49.474 -0.018 -5.493 1.00 78.50 196 ASN A N 1
ATOM 1524 C CA . ASN A 1 196 ? -48.831 -0.015 -4.183 1.00 78.50 196 ASN A CA 1
ATOM 1525 C C . ASN A 1 196 ? -48.033 -1.307 -3.919 1.00 78.50 196 ASN A C 1
ATOM 1527 O O . ASN A 1 196 ? -46.943 -1.257 -3.342 1.00 78.50 196 ASN A O 1
ATOM 1531 N N . PHE A 1 197 ? -48.530 -2.461 -4.375 1.00 82.31 197 PHE A N 1
ATOM 1532 C CA . PHE A 1 197 ? -47.802 -3.726 -4.252 1.00 82.31 197 PHE A CA 1
ATOM 1533 C C . PHE A 1 197 ? -46.503 -3.727 -5.073 1.00 82.31 197 PHE A C 1
ATOM 1535 O O . PHE A 1 197 ? -45.442 -4.033 -4.530 1.00 82.31 197 PHE A O 1
ATOM 1542 N N . ILE A 1 198 ? -46.550 -3.296 -6.339 1.00 78.25 198 ILE A N 1
ATOM 1543 C CA . ILE A 1 198 ? -45.370 -3.195 -7.215 1.00 78.25 198 ILE A CA 1
ATOM 1544 C C . ILE A 1 198 ? -44.330 -2.224 -6.635 1.00 78.25 198 ILE A C 1
ATOM 1546 O O . ILE A 1 198 ? -43.145 -2.556 -6.593 1.00 78.25 198 ILE A O 1
ATOM 1550 N N . LYS A 1 199 ? -44.753 -1.057 -6.120 1.00 82.06 199 LYS A N 1
ATOM 1551 C CA . LYS A 1 199 ? -43.855 -0.078 -5.469 1.00 82.06 199 LYS A CA 1
ATOM 1552 C C . LYS A 1 199 ? -43.083 -0.689 -4.289 1.00 82.06 199 LYS A C 1
ATOM 1554 O O . LYS A 1 199 ? -41.931 -0.327 -4.059 1.00 82.06 199 LYS A O 1
ATOM 1559 N N . ASN A 1 200 ? -43.687 -1.644 -3.579 1.00 83.81 200 ASN A N 1
ATOM 1560 C CA . ASN A 1 200 ? -43.103 -2.321 -2.417 1.00 83.81 200 ASN A CA 1
ATOM 1561 C C . ASN A 1 200 ? -42.592 -3.745 -2.709 1.00 83.81 200 ASN A C 1
ATOM 1563 O O . ASN A 1 200 ? -42.224 -4.467 -1.778 1.00 83.81 200 ASN A O 1
ATOM 1567 N N . ALA A 1 201 ? -42.508 -4.149 -3.982 1.00 84.81 201 ALA A N 1
ATOM 1568 C CA . ALA A 1 201 ? -42.083 -5.491 -4.384 1.00 84.81 201 ALA A CA 1
ATOM 1569 C C . ALA A 1 201 ? -40.688 -5.853 -3.847 1.00 84.81 201 ALA A C 1
ATOM 1571 O O . ALA A 1 201 ? -40.465 -6.968 -3.378 1.00 84.81 201 ALA A O 1
ATOM 1572 N N . ARG A 1 202 ? -39.752 -4.892 -3.830 1.00 84.88 202 ARG A N 1
ATOM 1573 C CA . ARG A 1 202 ? -38.405 -5.091 -3.268 1.00 84.88 202 ARG A CA 1
ATOM 1574 C C . ARG A 1 202 ? -38.453 -5.477 -1.788 1.00 84.88 202 ARG A C 1
ATOM 1576 O O . ARG A 1 202 ? -37.810 -6.449 -1.401 1.00 84.88 202 ARG A O 1
ATOM 1583 N N . SER A 1 203 ? -39.215 -4.738 -0.984 1.00 84.88 203 SER A N 1
ATOM 1584 C CA . SER A 1 203 ? -39.367 -4.994 0.453 1.00 84.88 203 SER A CA 1
ATOM 1585 C C . SER A 1 203 ? -40.032 -6.347 0.706 1.00 84.88 203 SER A C 1
ATOM 1587 O O . SER A 1 203 ? -39.593 -7.097 1.576 1.00 84.88 203 SER A O 1
ATOM 1589 N N . PHE A 1 204 ? -41.035 -6.699 -0.105 1.00 87.56 204 PHE A N 1
ATOM 1590 C CA . PHE A 1 204 ? -41.669 -8.015 -0.068 1.00 87.56 204 PHE A CA 1
ATOM 1591 C C . PHE A 1 204 ? -40.644 -9.141 -0.288 1.00 87.56 204 PHE A C 1
ATOM 1593 O O . PHE A 1 204 ? -40.529 -10.026 0.561 1.00 87.56 204 PHE A O 1
ATOM 1600 N N . TYR A 1 205 ? -39.823 -9.069 -1.342 1.00 86.56 205 TYR A N 1
ATOM 1601 C CA . TYR A 1 205 ? -38.790 -10.080 -1.598 1.00 86.56 205 TYR A CA 1
ATOM 1602 C C . TYR A 1 205 ? -37.674 -10.104 -0.544 1.00 86.56 205 TYR A C 1
ATOM 1604 O O . TYR A 1 205 ? -37.189 -11.183 -0.210 1.00 86.56 205 TYR A O 1
ATOM 1612 N N . GLN A 1 206 ? -37.285 -8.956 0.020 1.00 86.25 206 GLN A N 1
ATOM 1613 C CA . GLN A 1 206 ? -36.313 -8.894 1.122 1.00 86.25 206 GLN A CA 1
ATOM 1614 C C . GLN A 1 206 ? -36.836 -9.546 2.409 1.00 86.25 206 GLN A C 1
ATOM 1616 O O . GLN A 1 206 ? -36.053 -10.103 3.169 1.00 86.25 206 GLN A O 1
ATOM 1621 N N . SER A 1 207 ? -38.152 -9.514 2.638 1.00 84.44 207 SER A N 1
ATOM 1622 C CA . SER A 1 207 ? -38.795 -10.119 3.813 1.00 84.44 207 SER A CA 1
ATOM 1623 C C . SER A 1 207 ? -39.050 -11.628 3.695 1.00 84.44 207 SER A C 1
ATOM 1625 O O . SER A 1 207 ? -39.646 -12.224 4.594 1.00 84.44 207 SER A O 1
ATOM 1627 N N . LYS A 1 208 ? -38.623 -12.261 2.592 1.00 83.50 208 LYS A N 1
ATOM 1628 C CA . LYS A 1 208 ? -38.865 -13.681 2.313 1.00 83.50 208 LYS A CA 1
ATOM 1629 C C . LYS A 1 208 ? -38.373 -14.560 3.468 1.00 83.50 208 LYS A C 1
ATOM 1631 O O . LYS A 1 208 ? -37.184 -14.601 3.760 1.00 83.50 208 LYS A O 1
ATOM 1636 N N . GLY A 1 209 ? -39.301 -15.299 4.075 1.00 76.50 209 GLY A N 1
ATOM 1637 C CA . GLY A 1 209 ? -39.033 -16.193 5.209 1.00 76.50 209 GLY A CA 1
ATOM 1638 C C . GLY A 1 209 ? -39.564 -15.686 6.551 1.00 76.50 209 GLY A C 1
ATOM 1639 O O . GLY A 1 209 ? -39.607 -16.453 7.503 1.00 76.50 209 GLY A O 1
ATOM 1640 N N . ILE A 1 210 ? -40.030 -14.436 6.621 1.00 84.94 210 ILE A N 1
ATOM 1641 C CA . ILE A 1 210 ? -40.701 -13.870 7.801 1.00 84.94 210 ILE A CA 1
ATOM 1642 C C . ILE A 1 210 ? -42.212 -14.140 7.701 1.00 84.94 210 ILE A C 1
ATOM 1644 O O . ILE A 1 210 ? -42.763 -14.140 6.593 1.00 84.94 210 ILE A O 1
ATOM 1648 N N . ALA A 1 211 ? -42.899 -14.329 8.835 1.00 83.44 211 ALA A N 1
ATOM 1649 C CA . ALA A 1 211 ? -44.350 -14.553 8.900 1.00 83.44 211 ALA A CA 1
ATOM 1650 C C . ALA A 1 211 ? -45.156 -13.507 8.099 1.00 83.44 211 ALA A C 1
ATOM 1652 O O . ALA A 1 211 ? -46.084 -13.844 7.361 1.00 83.44 211 ALA A O 1
ATOM 1653 N N . GLU A 1 212 ? -44.744 -12.242 8.156 1.00 81.94 212 GLU A N 1
ATOM 1654 C CA . GLU A 1 212 ? -45.341 -11.116 7.439 1.00 81.94 212 GLU A CA 1
ATOM 1655 C C . GLU A 1 212 ? -45.277 -11.282 5.915 1.00 81.94 212 GLU A C 1
ATOM 1657 O O . GLU A 1 212 ? -46.248 -10.956 5.235 1.00 81.94 212 GLU A O 1
ATOM 1662 N N . SER A 1 213 ? -44.193 -11.844 5.369 1.00 87.12 213 SER A N 1
ATOM 1663 C CA . SER A 1 213 ? -44.077 -12.106 3.925 1.00 87.12 213 SER A CA 1
ATOM 1664 C C . SER A 1 213 ? -45.091 -13.150 3.456 1.00 87.12 213 SER A C 1
ATOM 1666 O O . SER A 1 213 ? -45.727 -12.984 2.416 1.00 87.12 213 SER A O 1
ATOM 1668 N N . ILE A 1 214 ? -45.317 -14.185 4.269 1.00 85.00 214 ILE A N 1
ATOM 1669 C CA . ILE A 1 214 ? -46.296 -15.241 3.999 1.00 85.00 214 ILE A CA 1
ATOM 1670 C C . ILE A 1 214 ? -47.711 -14.663 4.097 1.00 85.00 214 ILE A C 1
ATOM 1672 O O . ILE A 1 214 ? -48.536 -14.893 3.215 1.00 85.00 214 ILE A O 1
ATOM 1676 N N . ARG A 1 215 ? -47.982 -13.838 5.115 1.00 86.31 215 ARG A N 1
ATOM 1677 C CA . ARG A 1 215 ? -49.271 -13.150 5.264 1.00 86.31 215 ARG A CA 1
ATOM 1678 C C . ARG A 1 215 ? -49.581 -12.248 4.066 1.00 86.31 215 ARG A C 1
ATOM 1680 O O . ARG A 1 215 ? -50.705 -12.270 3.571 1.00 86.31 215 ARG A O 1
ATOM 1687 N N . ILE A 1 216 ? -48.602 -11.478 3.585 1.00 86.62 216 ILE A N 1
ATOM 1688 C CA . ILE A 1 216 ? -48.756 -10.614 2.404 1.00 86.62 216 ILE A CA 1
ATOM 1689 C C . ILE A 1 216 ? -49.002 -11.455 1.145 1.00 86.62 216 ILE A C 1
ATOM 1691 O O . ILE A 1 216 ? -49.905 -11.132 0.378 1.00 86.62 216 ILE A O 1
ATOM 1695 N N . LEU A 1 217 ? -48.264 -12.554 0.957 1.00 87.44 217 LEU A N 1
ATOM 1696 C CA . LEU A 1 217 ? -48.422 -13.448 -0.194 1.00 87.44 217 LEU A CA 1
ATOM 1697 C C . LEU A 1 217 ? -49.842 -14.026 -0.286 1.00 87.44 217 LEU A C 1
ATOM 1699 O O . LEU A 1 217 ? -50.477 -13.938 -1.336 1.00 87.44 217 LEU A O 1
ATOM 1703 N N . PHE A 1 218 ? -50.361 -14.578 0.814 1.00 86.94 218 PHE A N 1
ATOM 1704 C CA . PHE A 1 218 ? -51.715 -15.141 0.846 1.00 86.94 218 PHE A CA 1
ATOM 1705 C C . PHE A 1 218 ? -52.795 -14.077 0.635 1.00 86.94 218 PHE A C 1
ATOM 1707 O O . PHE A 1 218 ? -53.783 -14.334 -0.054 1.00 86.94 218 PHE A O 1
ATOM 1714 N N . LYS A 1 219 ? -52.576 -12.860 1.139 1.00 86.38 219 LYS A N 1
ATOM 1715 C CA . LYS A 1 219 ? -53.497 -11.743 0.927 1.00 86.38 219 LYS A CA 1
ATOM 1716 C C . LYS A 1 219 ? -53.534 -11.277 -0.532 1.00 86.38 219 LYS A C 1
ATOM 1718 O O . LYS A 1 219 ? -54.606 -10.947 -1.023 1.00 86.38 219 LYS A O 1
ATOM 1723 N N . VAL A 1 220 ? -52.392 -11.259 -1.222 1.00 86.12 220 VAL A N 1
ATOM 1724 C CA . VAL A 1 220 ? -52.288 -10.837 -2.633 1.00 86.12 220 VAL A CA 1
ATOM 1725 C C . VAL A 1 220 ? -52.889 -11.868 -3.593 1.00 86.12 220 VAL A C 1
ATOM 1727 O O . VAL A 1 220 ? -53.539 -11.479 -4.561 1.00 86.12 220 VAL A O 1
ATOM 1730 N N . LEU A 1 221 ? -52.689 -13.162 -3.324 1.00 85.31 221 LEU A N 1
ATOM 1731 C CA . LEU A 1 221 ? -53.144 -14.246 -4.203 1.00 85.31 221 LEU A CA 1
ATOM 1732 C C . LEU A 1 221 ? -54.585 -14.692 -3.940 1.00 85.31 221 LEU A C 1
ATOM 1734 O O . LEU A 1 221 ? -55.303 -15.017 -4.877 1.00 85.31 221 LEU A O 1
ATOM 1738 N N . TYR A 1 222 ? -55.002 -14.730 -2.673 1.00 84.19 222 TYR A N 1
ATOM 1739 C CA . TYR A 1 222 ? -56.275 -15.343 -2.276 1.00 84.19 222 TYR A CA 1
ATOM 1740 C C . TYR A 1 222 ? -57.198 -14.403 -1.496 1.00 84.19 222 TYR A C 1
ATOM 1742 O O . TYR A 1 222 ? -58.348 -14.751 -1.258 1.00 84.19 222 TYR A O 1
ATOM 1750 N N . GLY A 1 223 ? -56.723 -13.222 -1.087 1.00 82.81 223 GLY A N 1
ATOM 1751 C CA . GLY A 1 223 ? -57.522 -12.246 -0.336 1.00 82.81 223 GLY A CA 1
ATOM 1752 C C . GLY A 1 223 ? -57.656 -12.583 1.150 1.00 82.81 223 GLY A C 1
ATOM 1753 O O . GLY A 1 223 ? -58.373 -11.896 1.873 1.00 82.81 223 GLY A O 1
ATOM 1754 N N . GLU A 1 224 ? -56.936 -13.607 1.614 1.00 83.62 224 GLU A N 1
ATOM 1755 C CA . GLU A 1 224 ? -57.079 -14.194 2.946 1.00 83.62 224 GLU A CA 1
ATOM 1756 C C . GLU A 1 224 ? -55.901 -13.857 3.871 1.00 83.62 224 GLU A C 1
ATOM 1758 O O . GLU A 1 224 ? -54.757 -13.685 3.439 1.00 83.62 224 GLU A O 1
ATOM 1763 N N . TYR A 1 225 ? -56.168 -13.793 5.178 1.00 79.31 225 TYR A N 1
ATOM 1764 C CA . TYR A 1 225 ? -55.138 -13.594 6.201 1.00 79.31 225 TYR A CA 1
ATOM 1765 C C . TYR A 1 225 ? -54.548 -14.939 6.644 1.00 79.31 225 TYR A C 1
ATOM 1767 O O . TYR A 1 225 ? -55.199 -15.700 7.355 1.00 79.31 225 TYR A O 1
ATOM 1775 N N . ALA A 1 226 ? -53.295 -15.212 6.272 1.00 81.75 226 ALA A N 1
ATOM 1776 C CA . ALA A 1 226 ? -52.561 -16.363 6.795 1.00 81.75 226 ALA A CA 1
ATOM 1777 C C . ALA A 1 226 ? -51.999 -16.079 8.200 1.00 81.75 226 ALA A C 1
ATOM 1779 O O . ALA A 1 226 ? -51.363 -15.042 8.430 1.00 81.75 226 ALA A O 1
ATOM 1780 N N . ASP A 1 227 ? -52.218 -17.020 9.121 1.00 79.62 227 ASP A N 1
ATOM 1781 C CA . ASP A 1 227 ? -51.581 -17.050 10.438 1.00 79.62 227 ASP A CA 1
ATOM 1782 C C . ASP A 1 227 ? -50.450 -18.085 10.424 1.00 79.62 227 ASP A C 1
ATOM 1784 O O . ASP A 1 227 ? -50.669 -19.258 10.112 1.00 79.62 227 ASP A O 1
ATOM 1788 N N . VAL A 1 228 ? -49.226 -17.637 10.700 1.00 78.38 228 VAL A N 1
ATOM 1789 C CA . VAL A 1 228 ? -48.032 -18.487 10.692 1.00 78.38 228 VAL A CA 1
ATOM 1790 C C . VAL A 1 228 ? -47.688 -18.786 12.139 1.00 78.38 228 VAL A C 1
ATOM 1792 O O . VAL A 1 228 ? -47.201 -17.924 12.863 1.00 78.38 228 VAL A O 1
ATOM 1795 N N . LEU A 1 229 ? -47.975 -20.014 12.563 1.00 74.88 229 LEU A N 1
ATOM 1796 C CA . LEU A 1 229 ? -47.691 -20.473 13.916 1.00 74.88 229 LEU A CA 1
ATOM 1797 C C . LEU A 1 229 ? -46.251 -20.983 13.993 1.00 74.88 229 LEU A C 1
ATOM 1799 O O . LEU A 1 229 ? -45.950 -22.052 13.458 1.00 74.88 229 LEU A O 1
ATOM 1803 N N . ASP A 1 230 ? -45.387 -20.247 14.689 1.00 72.19 230 ASP A N 1
ATOM 1804 C CA . ASP A 1 230 ? -44.069 -20.749 15.062 1.00 72.19 230 ASP A CA 1
ATOM 1805 C C . ASP A 1 230 ? -44.202 -21.746 16.226 1.00 72.19 230 ASP A C 1
ATOM 1807 O O . ASP A 1 230 ? -44.748 -21.448 17.294 1.00 72.19 230 ASP A O 1
ATOM 1811 N N . LEU A 1 231 ? -43.744 -22.975 15.996 1.00 68.44 231 LEU A N 1
ATOM 1812 C CA . LEU A 1 231 ? -43.785 -24.043 16.990 1.00 68.44 231 LEU A CA 1
ATOM 1813 C C . LEU A 1 231 ? -42.683 -23.881 18.048 1.00 68.44 231 LEU A C 1
ATOM 1815 O O . LEU A 1 231 ? -42.815 -24.469 19.125 1.00 68.44 231 LEU A O 1
ATOM 1819 N N . GLU A 1 232 ? -41.640 -23.078 17.792 1.00 64.44 232 GLU A N 1
ATOM 1820 C CA . GLU A 1 232 ? -40.608 -22.773 18.787 1.00 64.44 232 GLU A CA 1
ATOM 1821 C C . GLU A 1 232 ? -41.187 -22.012 19.985 1.00 64.44 232 GLU A C 1
ATOM 1823 O O . GLU A 1 232 ? -40.922 -22.364 21.135 1.00 64.44 232 GLU A O 1
ATOM 1828 N N . GLU A 1 233 ? -42.055 -21.030 19.741 1.00 60.25 233 GLU A N 1
ATOM 1829 C CA . GLU A 1 233 ? -42.675 -20.219 20.798 1.00 60.25 233 GLU A CA 1
ATOM 1830 C C . GLU A 1 233 ? -43.627 -21.021 21.701 1.00 60.25 233 GLU A C 1
ATOM 1832 O O . GLU A 1 233 ? -43.968 -20.592 22.804 1.00 60.25 233 GLU A O 1
ATOM 1837 N N . ARG A 1 234 ? -44.064 -22.203 21.247 1.00 61.88 234 ARG A N 1
ATOM 1838 C CA . ARG A 1 234 ? -44.964 -23.100 21.989 1.00 61.88 234 ARG A CA 1
ATOM 1839 C C . ARG A 1 234 ? -44.261 -24.308 22.601 1.00 61.88 234 ARG A C 1
ATOM 1841 O O . ARG A 1 234 ? -44.920 -25.127 23.249 1.00 61.88 234 ARG A O 1
ATOM 1848 N N . LEU A 1 235 ? -42.944 -24.425 22.439 1.00 68.00 235 LEU A N 1
ATOM 1849 C CA . LEU A 1 235 ? -42.146 -25.391 23.182 1.00 68.00 235 LEU A CA 1
ATOM 1850 C C . LEU A 1 235 ? -41.995 -24.914 24.630 1.00 68.00 235 LEU A C 1
ATOM 1852 O O . LEU A 1 235 ? -41.533 -23.810 24.906 1.00 68.00 235 LEU A O 1
ATOM 1856 N N . LEU A 1 236 ? -42.364 -25.778 25.578 1.00 58.56 236 LEU A N 1
ATOM 1857 C CA . LEU A 1 236 ? -42.062 -25.578 26.993 1.00 58.56 236 LEU A CA 1
ATOM 1858 C C . LEU A 1 236 ? -40.537 -25.613 27.173 1.00 58.56 236 LEU A C 1
ATOM 1860 O O . LEU A 1 236 ? -39.949 -26.691 27.271 1.00 58.56 236 LEU A O 1
ATOM 1864 N N . LYS A 1 237 ? -39.894 -24.440 27.205 1.00 54.84 237 LYS A N 1
ATOM 1865 C CA . LYS A 1 237 ? -38.485 -24.322 27.593 1.00 54.84 237 LYS A CA 1
ATOM 1866 C C . LYS A 1 237 ? -38.390 -24.636 29.103 1.00 54.84 237 LYS A C 1
ATOM 1868 O O . LYS A 1 237 ? -39.066 -23.975 29.896 1.00 54.84 237 LYS A O 1
ATOM 1873 N N . PRO A 1 238 ? -37.618 -25.656 29.534 1.00 49.97 238 PRO A N 1
ATOM 1874 C CA . PRO A 1 238 ? -37.293 -25.850 30.948 1.00 49.97 238 PRO A CA 1
ATOM 1875 C C . PRO A 1 238 ? -36.627 -24.568 31.447 1.00 49.97 238 PRO A C 1
ATOM 1877 O O . PRO A 1 238 ? -35.831 -24.012 30.696 1.00 49.97 238 PRO A O 1
ATOM 1880 N N . SER A 1 239 ? -36.974 -24.092 32.650 1.00 49.28 239 SER A N 1
ATOM 1881 C CA . SER A 1 239 ? -36.569 -22.777 33.176 1.00 49.28 239 SER A CA 1
ATOM 1882 C C . SER A 1 239 ? -35.171 -22.371 32.709 1.00 49.28 239 SER A C 1
ATOM 1884 O O . SER A 1 239 ? -34.176 -22.967 33.131 1.00 49.28 239 SER A O 1
ATOM 1886 N N . THR A 1 240 ? -35.093 -21.370 31.835 1.00 51.69 240 THR A N 1
ATOM 1887 C CA . THR A 1 240 ? -33.838 -20.677 31.575 1.00 51.69 240 THR A CA 1
ATOM 1888 C C . THR A 1 240 ? -33.421 -20.094 32.912 1.00 51.69 240 THR A C 1
ATOM 1890 O O . THR A 1 240 ? -34.113 -19.236 33.457 1.00 51.69 240 THR A O 1
ATOM 1893 N N . ALA A 1 241 ? -32.362 -20.628 33.508 1.00 53.84 241 ALA A N 1
ATOM 1894 C CA . ALA A 1 241 ? -31.771 -19.983 34.659 1.00 53.84 241 ALA A CA 1
ATOM 1895 C C . ALA A 1 241 ? -31.362 -18.571 34.210 1.00 53.84 241 ALA A C 1
ATOM 1897 O O . ALA A 1 241 ? -30.554 -18.414 33.297 1.00 53.84 241 ALA A O 1
ATOM 1898 N N . GLU A 1 242 ? -32.001 -17.552 34.784 1.00 52.44 242 GLU A N 1
ATOM 1899 C CA . GLU A 1 242 ? -31.653 -16.152 34.556 1.00 52.44 242 GLU A CA 1
ATOM 1900 C C . GLU A 1 242 ? -30.303 -15.903 35.230 1.00 52.44 242 GLU A C 1
ATOM 1902 O O . GLU A 1 242 ? -30.213 -15.616 36.425 1.00 52.44 242 GLU A O 1
ATOM 1907 N N . TYR A 1 243 ? -29.220 -16.086 34.481 1.00 61.19 243 TYR A N 1
ATOM 1908 C CA . TYR A 1 243 ? -27.896 -15.688 34.932 1.00 61.19 243 TYR A CA 1
ATOM 1909 C C . TYR A 1 243 ? -27.723 -14.204 34.631 1.00 61.19 243 TYR A C 1
ATOM 1911 O O . TYR A 1 243 ? -27.965 -13.753 33.513 1.00 61.19 243 TYR A O 1
ATOM 1919 N N . ILE A 1 244 ? -27.286 -13.436 35.628 1.00 66.69 244 ILE A N 1
ATOM 1920 C CA . ILE A 1 244 ? -26.904 -12.040 35.423 1.00 66.69 244 ILE A CA 1
ATOM 1921 C C . ILE A 1 244 ? -25.654 -12.043 34.540 1.00 66.69 244 ILE A C 1
ATOM 1923 O O . ILE A 1 244 ? -24.556 -12.334 35.019 1.00 66.69 244 ILE A O 1
ATOM 1927 N N . ARG A 1 245 ? -25.815 -11.727 33.254 1.00 73.31 245 ARG A N 1
ATOM 1928 C CA . ARG A 1 245 ? -24.690 -11.551 32.334 1.00 73.31 245 ARG A CA 1
ATOM 1929 C C . ARG A 1 245 ? -24.112 -10.158 32.554 1.00 73.31 245 ARG A C 1
ATOM 1931 O O . ARG A 1 245 ? -24.826 -9.154 32.476 1.00 73.31 245 ARG A O 1
ATOM 1938 N N . ARG A 1 246 ? -22.821 -10.106 32.877 1.00 81.12 246 ARG A N 1
ATOM 1939 C CA . ARG A 1 246 ? -22.077 -8.863 33.084 1.00 81.12 246 ARG A CA 1
ATOM 1940 C C . ARG A 1 246 ? -20.858 -8.854 32.191 1.00 81.12 246 ARG A C 1
ATOM 1942 O O . ARG A 1 246 ? -20.151 -9.856 32.113 1.00 81.12 246 ARG A O 1
ATOM 1949 N N . GLU A 1 247 ? -20.598 -7.709 31.593 1.00 84.19 247 GLU A N 1
ATOM 1950 C CA . GLU A 1 247 ? -19.333 -7.430 30.934 1.00 84.19 247 GLU A CA 1
ATOM 1951 C C . GLU A 1 247 ? -18.497 -6.548 31.856 1.00 84.19 247 GLU A C 1
ATOM 1953 O O . GLU A 1 247 ? -19.029 -5.675 32.537 1.00 84.19 247 GLU A O 1
ATOM 1958 N N . VAL A 1 248 ? -17.197 -6.804 31.951 1.00 85.75 248 VAL A N 1
ATOM 1959 C CA . VAL A 1 248 ? -16.328 -6.086 32.885 1.00 85.75 248 VAL A CA 1
ATOM 1960 C C . VAL A 1 248 ? -15.367 -5.221 32.096 1.00 85.75 248 VAL A C 1
ATOM 1962 O O . VAL A 1 248 ? -14.536 -5.735 31.352 1.00 85.75 248 VAL A O 1
ATOM 1965 N N . VAL A 1 249 ? -15.433 -3.914 32.324 1.00 88.31 249 VAL A N 1
ATOM 1966 C CA . VAL A 1 249 ? -14.484 -2.949 31.771 1.00 88.31 249 VAL A CA 1
ATOM 1967 C C . VAL A 1 249 ? -13.622 -2.377 32.888 1.00 88.31 249 VAL A C 1
ATOM 1969 O O . VAL A 1 249 ? -14.077 -2.181 34.017 1.00 88.31 249 VAL A O 1
ATOM 1972 N N . ILE A 1 250 ? -12.354 -2.115 32.591 1.00 88.75 250 ILE A N 1
ATOM 1973 C CA . ILE A 1 250 ? -11.463 -1.395 33.502 1.00 88.75 250 ILE A CA 1
ATOM 1974 C C . ILE A 1 250 ? -11.356 0.035 32.988 1.00 88.75 250 ILE A C 1
ATOM 1976 O O . ILE A 1 250 ? -11.204 0.249 31.789 1.00 88.75 250 ILE A O 1
ATOM 1980 N N . ALA A 1 251 ? -11.471 1.012 33.881 1.00 90.06 251 ALA A N 1
ATOM 1981 C CA . ALA A 1 251 ? -11.401 2.419 33.530 1.00 90.06 251 ALA A CA 1
ATOM 1982 C C . ALA A 1 251 ? -10.563 3.230 34.526 1.00 90.06 251 ALA A C 1
ATOM 1984 O O . ALA A 1 251 ? -10.433 2.883 35.703 1.00 90.06 251 ALA A O 1
ATOM 1985 N N . GLU A 1 252 ? -10.010 4.341 34.046 1.00 88.75 252 GLU A N 1
ATOM 1986 C CA . GLU A 1 252 ? -9.475 5.423 34.873 1.00 88.75 252 GLU A CA 1
ATOM 1987 C C . GLU A 1 252 ? -10.492 6.571 34.953 1.00 88.75 252 GLU A C 1
ATOM 1989 O O . GLU A 1 252 ? -11.149 6.896 33.962 1.00 88.75 252 GLU A O 1
ATOM 1994 N N . ALA A 1 253 ? -10.623 7.190 36.128 1.00 88.50 253 ALA A N 1
ATOM 1995 C CA . ALA A 1 253 ? -11.439 8.388 36.296 1.00 88.50 253 ALA A CA 1
ATOM 1996 C C . ALA A 1 253 ? -10.658 9.621 35.826 1.00 88.50 253 ALA A C 1
ATOM 1998 O O . ALA A 1 253 ? -9.524 9.839 36.256 1.00 88.50 253 ALA A O 1
ATOM 1999 N N . ILE A 1 254 ? -11.264 10.424 34.952 1.00 86.44 254 ILE A N 1
ATOM 2000 C CA . ILE A 1 254 ? -10.742 11.735 34.544 1.00 86.44 254 ILE A CA 1
ATOM 2001 C C . ILE A 1 254 ? -11.301 12.811 35.477 1.00 86.44 254 ILE A C 1
ATOM 2003 O O . ILE A 1 254 ? -10.555 13.658 35.965 1.00 86.44 254 ILE A O 1
ATOM 2007 N N . SER A 1 255 ? -12.610 12.763 35.735 1.00 88.44 255 SER A N 1
ATOM 2008 C CA . SER A 1 255 ? -13.320 13.683 36.624 1.00 88.44 255 SER A CA 1
ATOM 2009 C C . SER A 1 255 ? -14.563 13.016 37.229 1.00 88.44 255 SER A C 1
ATOM 2011 O O . SER A 1 255 ? -15.131 12.104 36.629 1.00 88.44 255 SER A O 1
ATOM 2013 N N . GLY A 1 256 ? -14.983 13.468 38.417 1.00 87.75 256 GLY A N 1
ATOM 2014 C CA . GLY A 1 256 ? -16.100 12.878 39.174 1.00 87.75 256 GLY A CA 1
ATOM 2015 C C . GLY A 1 256 ? -15.740 11.576 39.905 1.00 87.75 256 GLY A C 1
ATOM 2016 O O . GLY A 1 256 ? -14.604 11.106 39.823 1.00 87.75 256 GLY A O 1
ATOM 2017 N N . ASP A 1 257 ? -16.697 11.002 40.640 1.00 88.69 257 ASP A N 1
ATOM 2018 C CA . ASP A 1 257 ? -16.527 9.729 41.352 1.00 88.69 257 ASP A CA 1
ATOM 2019 C C . ASP A 1 257 ? -17.275 8.578 40.646 1.00 88.69 257 ASP A C 1
ATOM 2021 O O . ASP A 1 257 ? -18.512 8.524 40.678 1.00 88.69 257 ASP A O 1
ATOM 2025 N N . PRO A 1 258 ? -16.555 7.607 40.045 1.00 89.06 258 PRO A N 1
ATOM 2026 C CA . PRO A 1 258 ? -17.169 6.467 39.368 1.00 89.06 258 PRO A CA 1
ATOM 2027 C C . PRO A 1 258 ? -18.019 5.577 40.280 1.00 89.06 258 PRO A C 1
ATOM 2029 O O . PRO A 1 258 ? -18.900 4.882 39.779 1.00 89.06 258 PRO A O 1
ATOM 2032 N N . ALA A 1 259 ? -17.805 5.582 41.601 1.00 88.25 259 ALA A N 1
ATOM 2033 C CA . ALA A 1 259 ? -18.618 4.789 42.527 1.00 88.25 259 ALA A CA 1
ATOM 2034 C C . ALA A 1 259 ? -20.100 5.214 42.513 1.00 88.25 259 ALA A C 1
ATOM 2036 O O . ALA A 1 259 ? -20.986 4.385 42.717 1.00 88.25 259 ALA A O 1
ATOM 2037 N N . ASN A 1 260 ? -20.381 6.482 42.190 1.00 90.12 260 ASN A N 1
ATOM 2038 C CA . ASN A 1 260 ? -21.736 7.034 42.086 1.00 90.12 260 ASN A CA 1
ATOM 2039 C C . ASN A 1 260 ? -22.422 6.745 40.737 1.00 90.12 260 ASN A C 1
ATOM 2041 O O . ASN A 1 260 ? -23.532 7.228 40.496 1.00 90.12 260 ASN A O 1
ATOM 2045 N N . LEU A 1 261 ? -21.776 5.976 39.853 1.00 88.38 261 LEU A N 1
ATOM 2046 C CA . LEU A 1 261 ? -22.355 5.526 38.586 1.00 88.38 261 LEU A CA 1
ATOM 2047 C C . LEU A 1 261 ? -23.128 4.209 38.716 1.00 88.38 261 LEU A C 1
ATOM 2049 O O . LEU A 1 261 ? -23.760 3.794 37.752 1.00 88.38 261 LEU A O 1
ATOM 2053 N N . VAL A 1 262 ? -23.122 3.549 39.878 1.00 89.12 262 VAL A N 1
ATOM 2054 C CA . VAL A 1 262 ? -23.903 2.319 40.092 1.00 89.12 262 VAL A CA 1
ATOM 2055 C C . VAL A 1 262 ? -25.398 2.595 39.876 1.00 89.12 262 VAL A C 1
ATOM 2057 O O . VAL A 1 262 ? -25.979 3.485 40.495 1.00 89.12 262 VAL A O 1
ATOM 2060 N N . GLY A 1 263 ? -26.022 1.832 38.977 1.00 85.81 263 GLY A N 1
ATOM 2061 C CA . GLY A 1 263 ? -27.412 2.014 38.550 1.00 85.81 263 GLY A CA 1
ATOM 2062 C C . GLY A 1 263 ? -27.623 3.102 37.490 1.00 85.81 263 GLY A C 1
ATOM 2063 O O . GLY A 1 263 ? -28.765 3.356 37.118 1.00 85.81 263 GLY A O 1
ATOM 2064 N N . GLN A 1 264 ? -26.556 3.742 37.003 1.00 89.19 264 GLN A N 1
ATOM 2065 C CA . GLN A 1 264 ? -26.604 4.784 35.974 1.00 89.19 264 GLN A CA 1
ATOM 2066 C C . GLN A 1 264 ? -26.195 4.242 34.604 1.00 89.19 264 GLN A C 1
ATOM 2068 O O . GLN A 1 264 ? -25.571 3.186 34.493 1.00 89.19 264 GLN A O 1
ATOM 2073 N N . THR A 1 265 ? -26.538 4.984 33.550 1.00 88.94 265 THR A N 1
ATOM 2074 C CA . THR A 1 265 ? -26.111 4.675 32.179 1.00 88.94 265 THR A CA 1
ATOM 2075 C C . THR A 1 265 ? -24.874 5.487 31.831 1.00 88.94 265 THR A C 1
ATOM 2077 O O . THR A 1 265 ? -24.844 6.703 32.029 1.00 88.94 265 THR A O 1
ATOM 2080 N N . ILE A 1 266 ? -23.855 4.812 31.311 1.00 90.44 266 ILE A N 1
ATOM 2081 C CA . ILE A 1 266 ? -22.681 5.445 30.718 1.00 90.44 266 ILE A CA 1
ATOM 2082 C C . ILE A 1 266 ? -22.852 5.499 29.203 1.00 90.44 266 ILE A C 1
ATOM 2084 O O . ILE A 1 266 ? -23.397 4.578 28.600 1.00 90.44 266 ILE A O 1
ATOM 2088 N N . THR A 1 267 ? -22.408 6.593 28.594 1.00 89.88 267 THR A N 1
ATOM 2089 C CA . THR A 1 267 ? -22.512 6.852 27.153 1.00 89.88 267 THR A CA 1
ATOM 2090 C C . THR A 1 267 ? -21.148 7.243 26.601 1.00 89.88 267 THR A C 1
ATOM 2092 O O . THR A 1 267 ? -20.343 7.886 27.284 1.00 89.88 267 THR A O 1
ATOM 2095 N N . LYS A 1 268 ? -20.866 6.858 25.360 1.00 89.38 268 LYS A N 1
ATOM 2096 C CA . LYS A 1 268 ? -19.632 7.236 24.669 1.00 89.38 268 LYS A CA 1
ATOM 2097 C C . LYS A 1 268 ? -19.685 8.708 24.221 1.00 89.38 268 LYS A C 1
ATOM 2099 O O . LYS A 1 268 ? -20.698 9.167 23.703 1.00 89.38 268 LYS A O 1
ATOM 2104 N N . SER A 1 269 ? -18.601 9.473 24.396 1.00 86.38 269 SER A N 1
ATOM 2105 C CA . SER A 1 269 ? -18.567 10.906 24.032 1.00 86.38 269 SER A CA 1
ATOM 2106 C C . SER A 1 269 ? -18.666 11.163 22.531 1.00 86.38 269 SER A C 1
ATOM 2108 O O . SER A 1 269 ? -19.222 12.177 22.119 1.00 86.38 269 SER A O 1
ATOM 2110 N N . THR A 1 270 ? -18.122 10.254 21.724 1.00 83.38 270 THR A N 1
ATOM 2111 C CA . THR A 1 270 ? -18.087 10.351 20.260 1.00 83.38 270 THR A CA 1
ATOM 2112 C C . THR A 1 270 ? -19.310 9.728 19.589 1.00 83.38 270 THR A C 1
ATOM 2114 O O . THR A 1 270 ? -19.588 10.046 18.436 1.00 83.38 270 THR A O 1
ATOM 2117 N N . ASP A 1 271 ? -20.057 8.878 20.304 1.00 83.62 271 ASP A N 1
ATOM 2118 C CA . ASP A 1 271 ? -21.258 8.212 19.803 1.00 83.62 271 ASP A CA 1
ATOM 2119 C C . ASP A 1 271 ? -22.328 8.067 20.896 1.00 83.62 271 ASP A C 1
ATOM 2121 O O . ASP A 1 271 ? -22.251 7.209 21.773 1.00 83.62 271 ASP A O 1
ATOM 2125 N N . SER A 1 272 ? -23.377 8.882 20.791 1.00 82.19 272 SER A N 1
ATOM 2126 C CA . SER A 1 272 ? -24.519 8.853 21.713 1.00 82.19 272 SER A CA 1
ATOM 2127 C C . SER A 1 272 ? -25.376 7.582 21.643 1.00 82.19 272 SER A C 1
ATOM 2129 O O . SER A 1 272 ? -26.209 7.388 22.523 1.00 82.19 272 SER A O 1
ATOM 2131 N N . GLN A 1 273 ? -25.216 6.748 20.608 1.00 84.38 273 GLN A N 1
ATOM 2132 C CA . GLN A 1 273 ? -25.940 5.479 20.473 1.00 84.38 273 GLN A CA 1
ATOM 2133 C C . GLN A 1 273 ? -25.257 4.339 21.236 1.00 84.38 273 GLN A C 1
ATOM 2135 O O . GLN A 1 273 ? -25.887 3.319 21.498 1.00 84.38 273 GLN A O 1
ATOM 2140 N N . THR A 1 274 ? -23.983 4.506 21.608 1.00 87.12 274 THR A N 1
ATOM 2141 C CA . THR A 1 274 ? -23.262 3.512 22.400 1.00 87.12 274 THR A CA 1
ATOM 2142 C C . THR A 1 274 ? -23.471 3.783 23.891 1.00 87.12 274 THR A C 1
ATOM 2144 O O . THR A 1 274 ? -22.909 4.739 24.442 1.00 87.12 274 THR A O 1
ATOM 2147 N N . SER A 1 275 ? -24.274 2.948 24.554 1.00 89.19 275 SER A N 1
ATOM 2148 C CA . SER A 1 275 ? -24.623 3.098 25.966 1.00 89.19 275 SER A CA 1
ATOM 2149 C C . SER A 1 275 ? -24.765 1.762 26.707 1.00 89.19 275 SER A C 1
ATOM 2151 O O . SER A 1 275 ? -25.111 0.730 26.135 1.00 89.19 275 SER A O 1
ATOM 2153 N N . ALA A 1 276 ? -24.467 1.776 28.008 1.00 88.69 276 ALA A N 1
ATOM 2154 C CA . ALA A 1 276 ? -24.646 0.620 28.886 1.00 88.69 276 ALA A CA 1
ATOM 2155 C C . ALA A 1 276 ? -24.967 1.045 30.318 1.00 88.69 276 ALA A C 1
ATOM 2157 O O . ALA A 1 276 ? -24.487 2.070 30.804 1.00 88.69 276 ALA A O 1
ATOM 2158 N N . SER A 1 277 ? -25.746 0.227 31.026 1.00 89.19 277 SER A N 1
ATOM 2159 C CA . SER A 1 277 ? -26.032 0.437 32.446 1.00 89.19 277 SER A CA 1
ATOM 2160 C C . SER A 1 277 ? -24.954 -0.183 33.335 1.00 89.19 277 SER A C 1
ATOM 2162 O O . SER A 1 277 ? -24.558 -1.334 33.150 1.00 89.19 277 SER A O 1
ATOM 2164 N N . VAL A 1 278 ? -24.499 0.560 34.340 1.00 89.06 278 VAL A N 1
ATOM 2165 C CA . VAL A 1 278 ? -23.489 0.111 35.303 1.00 89.06 278 VAL A CA 1
ATOM 2166 C C . VAL A 1 278 ? -24.163 -0.634 36.454 1.00 89.06 278 VAL A C 1
ATOM 2168 O O . VAL A 1 278 ? -25.000 -0.084 37.167 1.00 89.06 278 VAL A O 1
ATOM 2171 N N . SER A 1 279 ? -23.768 -1.887 36.672 1.00 87.56 279 SER A N 1
ATOM 2172 C CA . SER A 1 279 ? -24.271 -2.730 37.761 1.00 87.56 279 SER A CA 1
ATOM 2173 C C . SER A 1 279 ? -23.442 -2.615 39.038 1.00 87.56 279 SER A C 1
ATOM 2175 O O . SER A 1 279 ? -24.000 -2.731 40.125 1.00 87.56 279 SER A O 1
ATOM 2177 N N . GLU A 1 280 ? -22.122 -2.491 38.923 1.00 88.12 280 GLU A N 1
ATOM 2178 C CA . GLU A 1 280 ? -21.197 -2.567 40.058 1.00 88.12 280 GLU A CA 1
ATOM 2179 C C . GLU A 1 280 ? -19.879 -1.876 39.708 1.00 88.12 280 GLU A C 1
ATOM 2181 O O . GLU A 1 280 ? -19.441 -1.929 38.557 1.00 88.12 280 GLU A O 1
ATOM 2186 N N . VAL A 1 281 ? -19.243 -1.246 40.696 1.00 89.69 281 VAL A N 1
ATOM 2187 C CA . VAL A 1 281 ? -17.932 -0.607 40.547 1.00 89.69 281 VAL A CA 1
ATOM 2188 C C . VAL A 1 281 ? -17.027 -1.062 41.689 1.00 89.69 281 VAL A C 1
ATOM 2190 O O . VAL A 1 281 ? -17.325 -0.830 42.857 1.00 89.69 281 VAL A O 1
ATOM 2193 N N . GLU A 1 282 ? -15.913 -1.701 41.344 1.00 89.62 282 GLU A N 1
ATOM 2194 C CA . GLU A 1 282 ? -14.876 -2.153 42.274 1.00 89.62 282 GLU A CA 1
ATOM 2195 C C . GLU A 1 282 ? -13.602 -1.322 42.064 1.00 89.62 282 GLU A C 1
ATOM 2197 O O . GLU A 1 282 ? -13.144 -1.138 40.938 1.00 89.62 282 GLU A O 1
ATOM 2202 N N . ILE A 1 283 ? -13.012 -0.812 43.146 1.00 89.06 283 ILE A N 1
ATOM 2203 C CA . ILE A 1 283 ? -11.820 0.046 43.094 1.00 89.06 283 ILE A CA 1
ATOM 2204 C C . ILE A 1 283 ? -10.586 -0.790 43.429 1.00 89.06 283 ILE A C 1
ATOM 2206 O O . ILE A 1 283 ? -10.563 -1.484 44.445 1.00 89.06 283 ILE A O 1
ATOM 2210 N N . PHE A 1 284 ? -9.534 -0.689 42.618 1.00 86.19 284 PHE A N 1
ATOM 2211 C CA . PHE A 1 284 ? -8.241 -1.301 42.920 1.00 86.19 284 PHE A CA 1
ATOM 2212 C C . PHE A 1 284 ? -7.079 -0.384 42.533 1.00 86.19 284 PHE A C 1
ATOM 2214 O O . PHE A 1 284 ? -7.165 0.419 41.609 1.00 86.19 284 PHE A O 1
ATOM 2221 N N . GLU A 1 285 ? -5.957 -0.509 43.238 1.00 83.81 285 GLU A N 1
ATOM 2222 C CA . GLU A 1 285 ? -4.743 0.259 42.953 1.00 83.81 285 GLU A CA 1
ATOM 2223 C C . GLU A 1 285 ? -3.693 -0.632 42.290 1.00 83.81 285 GLU A C 1
ATOM 2225 O O . GLU A 1 285 ? -3.480 -1.779 42.694 1.00 83.81 285 GLU A O 1
ATOM 2230 N N . ARG A 1 286 ? -2.986 -0.094 41.291 1.00 73.31 286 ARG A N 1
ATOM 2231 C CA . ARG A 1 286 ? -1.758 -0.697 40.764 1.00 73.31 286 ARG A CA 1
ATOM 2232 C C . ARG A 1 286 ? -0.586 0.252 40.918 1.00 73.31 286 ARG A C 1
ATOM 2234 O O . ARG A 1 286 ? -0.711 1.458 40.711 1.00 73.31 286 ARG A O 1
ATOM 2241 N N . ASN A 1 287 ? 0.566 -0.318 41.251 1.00 68.69 287 ASN A N 1
ATOM 2242 C CA . ASN A 1 287 ? 1.812 0.427 41.250 1.00 68.69 287 ASN A CA 1
ATOM 2243 C C . ASN A 1 287 ? 2.258 0.651 39.800 1.00 68.69 287 ASN A C 1
ATOM 2245 O O . ASN A 1 287 ? 2.357 -0.316 39.039 1.00 68.69 287 ASN A O 1
ATOM 2249 N N . LEU A 1 288 ? 2.486 1.904 39.409 1.00 59.94 288 LEU A N 1
ATOM 2250 C CA . LEU A 1 288 ? 2.983 2.241 38.080 1.00 59.94 288 LEU A CA 1
ATOM 2251 C C . LEU A 1 288 ? 4.486 2.500 38.146 1.00 59.94 288 LEU A C 1
ATOM 2253 O O . LEU A 1 288 ? 4.924 3.586 38.512 1.00 59.94 288 LEU A O 1
ATOM 2257 N N . GLY A 1 289 ? 5.262 1.497 37.743 1.00 50.75 289 GLY A N 1
ATOM 2258 C CA . GLY A 1 289 ? 6.693 1.636 37.492 1.00 50.75 289 GLY A CA 1
ATOM 2259 C C . GLY A 1 289 ? 7.602 0.968 38.521 1.00 50.75 289 GLY A C 1
ATOM 2260 O O . GLY A 1 289 ? 7.246 0.718 39.673 1.00 50.75 289 GLY A O 1
ATOM 2261 N N . ILE A 1 290 ? 8.814 0.669 38.058 1.00 44.91 290 ILE A N 1
ATOM 2262 C CA . ILE A 1 290 ? 9.926 0.186 38.872 1.00 44.91 290 ILE A CA 1
ATOM 2263 C C . ILE A 1 290 ? 10.480 1.402 39.631 1.00 44.91 290 ILE A C 1
ATOM 2265 O O . ILE A 1 290 ? 11.009 2.319 39.015 1.00 44.91 290 ILE A O 1
ATOM 2269 N N . GLY A 1 291 ? 10.325 1.433 40.958 1.00 49.50 291 GLY A N 1
ATOM 2270 C CA . GLY A 1 291 ? 10.956 2.435 41.836 1.00 49.50 291 GLY A CA 1
ATOM 2271 C C . GLY A 1 291 ? 10.125 3.678 42.191 1.00 49.50 291 GLY A C 1
ATOM 2272 O O . GLY A 1 291 ? 10.493 4.390 43.122 1.00 49.50 291 GLY A O 1
ATOM 2273 N N . ALA A 1 292 ? 8.983 3.924 41.542 1.00 49.28 292 ALA A N 1
ATOM 2274 C CA . ALA A 1 292 ? 8.083 5.017 41.912 1.00 49.28 292 ALA A CA 1
ATOM 2275 C C . ALA A 1 292 ? 7.034 4.535 42.933 1.00 49.28 292 ALA A C 1
ATOM 2277 O O . ALA A 1 292 ? 6.308 3.581 42.678 1.00 49.28 292 ALA A O 1
ATOM 2278 N N . ASN A 1 293 ? 6.897 5.216 44.078 1.00 56.34 293 ASN A N 1
ATOM 2279 C CA . ASN A 1 293 ? 5.780 5.023 45.025 1.00 56.34 293 ASN A CA 1
ATOM 2280 C C . ASN A 1 293 ? 4.458 5.623 44.487 1.00 56.34 293 ASN A C 1
ATOM 2282 O O . ASN A 1 293 ? 3.650 6.148 45.253 1.00 56.34 293 ASN A O 1
ATOM 2286 N N . VAL A 1 294 ? 4.249 5.612 43.170 1.00 61.00 294 VAL A N 1
ATOM 2287 C CA . VAL A 1 294 ? 3.090 6.230 42.524 1.00 61.00 294 VAL A CA 1
ATOM 2288 C C . VAL A 1 294 ? 2.059 5.141 42.257 1.00 61.00 294 VAL A C 1
ATOM 2290 O O . VAL A 1 294 ? 2.163 4.347 41.320 1.00 61.00 294 VAL A O 1
ATOM 2293 N N . ARG A 1 295 ? 1.046 5.099 43.121 1.00 70.50 295 ARG A N 1
ATOM 2294 C CA . ARG A 1 295 ? -0.110 4.218 42.963 1.00 70.50 295 ARG A CA 1
ATOM 2295 C C . ARG A 1 295 ? -1.129 4.898 42.067 1.00 70.50 295 ARG A C 1
ATOM 2297 O O . ARG A 1 295 ? -1.507 6.037 42.329 1.00 70.50 295 ARG A O 1
ATOM 2304 N N . LYS A 1 296 ? -1.582 4.198 41.029 1.00 79.38 296 LYS A N 1
ATOM 2305 C CA . LYS A 1 296 ? -2.707 4.641 40.209 1.00 79.38 296 LYS A CA 1
ATOM 2306 C C . LYS A 1 296 ? -3.936 3.806 40.520 1.00 79.38 296 LYS A C 1
ATOM 2308 O O . LYS A 1 296 ? -3.873 2.575 40.545 1.00 79.38 296 LYS A O 1
ATOM 2313 N N . THR A 1 297 ? -5.037 4.500 40.755 1.00 86.25 297 THR A N 1
ATOM 2314 C CA . THR A 1 297 ? -6.344 3.910 41.020 1.00 86.25 297 THR A CA 1
ATOM 2315 C C . THR A 1 297 ? -7.035 3.577 39.703 1.00 86.25 297 THR A C 1
ATOM 2317 O O . THR A 1 297 ? -7.075 4.396 38.785 1.00 86.25 297 THR A O 1
ATOM 2320 N N . TYR A 1 298 ? -7.576 2.369 39.624 1.00 88.81 298 TYR A N 1
ATOM 2321 C CA . TYR A 1 298 ? -8.386 1.875 38.523 1.00 88.81 298 TYR A CA 1
ATOM 2322 C C . TYR A 1 298 ? -9.743 1.418 39.057 1.00 88.81 298 TYR A C 1
ATOM 2324 O O . TYR A 1 298 ? -9.869 0.978 40.203 1.00 88.81 298 TYR A O 1
ATOM 2332 N N . TYR A 1 299 ? -10.751 1.507 38.199 1.00 90.25 299 TYR A N 1
ATOM 2333 C CA . TYR A 1 299 ? -12.127 1.148 38.501 1.00 90.25 299 TYR A CA 1
ATOM 2334 C C . TYR A 1 299 ? -12.533 -0.004 37.593 1.00 90.25 299 TYR A C 1
ATOM 2336 O O . TYR A 1 299 ? -12.508 0.115 36.371 1.00 90.25 299 TYR A O 1
ATOM 2344 N N . LYS A 1 300 ? -12.890 -1.133 38.191 1.00 90.12 300 LYS A N 1
ATOM 2345 C CA . LYS A 1 300 ? -13.489 -2.274 37.514 1.00 90.12 300 LYS A CA 1
ATOM 2346 C C . LYS A 1 300 ? -15.000 -2.073 37.514 1.00 90.12 300 LYS A C 1
ATOM 2348 O O . LYS A 1 300 ? -15.654 -2.210 38.545 1.00 90.12 300 LYS A O 1
ATOM 2353 N N . ILE A 1 301 ? -15.535 -1.708 36.360 1.00 89.75 301 ILE A N 1
ATOM 2354 C CA . ILE A 1 301 ? -16.938 -1.363 36.153 1.00 89.75 301 ILE A CA 1
ATOM 2355 C C . ILE A 1 301 ? -17.611 -2.557 35.483 1.00 89.75 301 ILE A C 1
ATOM 2357 O O . ILE A 1 301 ? -17.211 -2.986 34.403 1.00 89.75 301 ILE A O 1
ATOM 2361 N N . SER A 1 302 ? -18.628 -3.110 36.135 1.00 89.25 302 SER A N 1
ATOM 2362 C CA . SER A 1 302 ? -19.435 -4.193 35.578 1.00 89.25 302 SER A CA 1
ATOM 2363 C C . SER A 1 302 ? -20.645 -3.605 34.864 1.00 89.25 302 SER A C 1
ATOM 2365 O O . SER A 1 302 ? -21.511 -3.009 35.505 1.00 89.25 302 SER A O 1
ATOM 2367 N N . LEU A 1 303 ? -20.710 -3.781 33.550 1.00 87.69 303 LEU A N 1
ATOM 2368 C CA . LEU A 1 303 ? -21.823 -3.399 32.692 1.00 87.69 303 LEU A CA 1
ATOM 2369 C C . LEU A 1 303 ? -22.872 -4.508 32.683 1.00 87.69 303 LEU A C 1
ATOM 2371 O O . LEU A 1 303 ? -22.550 -5.696 32.622 1.00 87.69 303 LEU A O 1
ATOM 2375 N N . PHE A 1 304 ? -24.135 -4.119 32.781 1.00 84.44 304 PHE A N 1
ATOM 2376 C CA . PHE A 1 304 ? -25.257 -5.041 32.773 1.00 84.44 304 PHE A CA 1
ATOM 2377 C C . PHE A 1 304 ? -25.651 -5.381 31.330 1.00 84.44 304 PHE A C 1
ATOM 2379 O O . PHE A 1 304 ? -26.106 -4.508 30.597 1.00 84.44 304 PHE A O 1
ATOM 2386 N N . VAL A 1 305 ? -25.485 -6.649 30.936 1.00 79.44 305 VAL A N 1
ATOM 2387 C CA . VAL A 1 305 ? -25.808 -7.126 29.578 1.00 79.44 305 VAL A CA 1
ATOM 2388 C C . VAL A 1 305 ? -27.256 -7.599 29.493 1.00 79.44 305 VAL A C 1
ATOM 2390 O O . VAL A 1 305 ? -27.909 -7.372 28.487 1.00 79.44 305 VAL A O 1
ATOM 2393 N N . GLY A 1 306 ? -27.784 -8.242 30.538 1.00 73.19 306 GLY A N 1
ATOM 2394 C CA . GLY A 1 306 ? -29.161 -8.732 30.559 1.00 73.19 306 GLY A CA 1
ATOM 2395 C C . GLY A 1 306 ? -29.347 -10.056 31.287 1.00 73.19 306 GLY A C 1
ATOM 2396 O O . GLY A 1 306 ? -28.406 -10.627 31.839 1.00 73.19 306 GLY A O 1
ATOM 2397 N N . PHE A 1 307 ? -30.597 -10.527 31.282 1.00 68.25 307 PHE A N 1
ATOM 2398 C CA . PHE A 1 307 ? -31.022 -11.803 31.878 1.00 68.25 307 PHE A CA 1
ATOM 2399 C C . PHE A 1 307 ? -31.298 -12.901 30.828 1.00 68.25 307 PHE A C 1
ATOM 2401 O O . PHE A 1 307 ? -31.565 -14.042 31.194 1.00 68.25 307 PHE A O 1
ATOM 2408 N N . SER A 1 308 ? -31.255 -12.560 29.532 1.00 65.00 308 SER A N 1
ATOM 2409 C CA . SER A 1 308 ? -31.572 -13.444 28.395 1.00 65.00 308 SER A CA 1
ATOM 2410 C C . SER A 1 308 ? -30.545 -13.281 27.259 1.00 65.00 308 SER A C 1
ATOM 2412 O O . SER A 1 308 ? -29.575 -12.536 27.409 1.00 65.00 308 SER A O 1
ATOM 2414 N N . ASP A 1 309 ? -30.757 -13.948 26.120 1.00 62.03 309 ASP A N 1
ATOM 2415 C CA . ASP A 1 309 ? -29.895 -13.852 24.925 1.00 62.03 309 ASP A CA 1
ATOM 2416 C C . ASP A 1 309 ? -29.994 -12.495 24.201 1.00 62.03 309 ASP A C 1
ATOM 2418 O O . ASP A 1 309 ? -29.265 -12.241 23.245 1.00 62.03 309 ASP A O 1
ATOM 2422 N N . ARG A 1 310 ? -30.903 -11.610 24.636 1.00 61.16 310 ARG A N 1
ATOM 2423 C CA . ARG A 1 310 ? -31.011 -10.244 24.123 1.00 61.16 310 ARG A CA 1
ATOM 2424 C C . ARG A 1 310 ? -30.117 -9.316 24.936 1.00 61.16 310 ARG A C 1
ATOM 2426 O O . ARG A 1 310 ? -30.410 -9.047 26.102 1.00 61.16 310 ARG A O 1
ATOM 2433 N N . ASP A 1 311 ? -29.061 -8.826 24.304 1.00 67.56 311 ASP A N 1
ATOM 2434 C CA . ASP A 1 311 ? -28.126 -7.892 24.922 1.00 67.56 311 ASP A CA 1
ATOM 2435 C C . ASP A 1 311 ? -28.781 -6.498 25.076 1.00 67.56 311 ASP A C 1
ATOM 2437 O O . ASP A 1 311 ? -29.384 -5.974 24.139 1.00 67.56 311 ASP A O 1
ATOM 2441 N N . LEU A 1 312 ? -28.710 -5.922 26.284 1.00 71.75 312 LEU A N 1
ATOM 2442 C CA . LEU A 1 312 ? -29.155 -4.561 26.637 1.00 71.75 312 LEU A CA 1
ATOM 2443 C C . LEU A 1 312 ? -28.049 -3.508 26.473 1.00 71.75 312 LEU A C 1
ATOM 2445 O O . LEU A 1 312 ? -28.301 -2.325 26.689 1.00 71.75 312 LEU A O 1
ATOM 2449 N N . ILE A 1 313 ? -26.829 -3.926 26.131 1.00 78.38 313 ILE A N 1
ATOM 2450 C CA . ILE A 1 313 ? -25.778 -2.994 25.727 1.00 78.38 313 ILE A CA 1
ATOM 2451 C C . ILE A 1 313 ? -26.095 -2.546 24.303 1.00 78.38 313 ILE A C 1
ATOM 2453 O O . ILE A 1 313 ? -26.201 -3.367 23.392 1.00 78.38 313 ILE A O 1
ATOM 2457 N N . GLU A 1 314 ? -26.246 -1.241 24.119 1.00 77.62 314 GLU A N 1
ATOM 2458 C CA . GLU A 1 314 ? -26.411 -0.639 22.803 1.00 77.62 314 GLU A CA 1
ATOM 2459 C C . GLU A 1 314 ? -25.026 -0.180 22.326 1.00 77.62 314 GLU A C 1
ATOM 2461 O O . GLU A 1 314 ? -24.354 0.581 23.017 1.00 77.62 314 GLU A O 1
ATOM 2466 N N . GLY A 1 315 ? -24.563 -0.673 21.173 1.00 76.50 315 GLY A N 1
ATOM 2467 C CA . GLY A 1 315 ? -23.247 -0.335 20.608 1.00 76.50 315 GLY A CA 1
ATOM 2468 C C . GLY A 1 315 ? -22.065 -1.150 21.159 1.00 76.50 315 GLY A C 1
ATOM 2469 O O . GLY A 1 315 ? -22.239 -2.150 21.850 1.00 76.50 315 GLY A O 1
ATOM 2470 N N . ILE A 1 316 ? -20.838 -0.746 20.802 1.00 81.50 316 ILE A N 1
ATOM 2471 C CA . ILE A 1 316 ? -19.587 -1.413 21.211 1.00 81.50 316 ILE A CA 1
ATOM 2472 C C . ILE A 1 316 ? -18.654 -0.376 21.835 1.00 81.50 316 ILE A C 1
ATOM 2474 O O . ILE A 1 316 ? -18.235 0.583 21.180 1.00 81.50 316 ILE A O 1
ATOM 2478 N N . PHE A 1 317 ? -18.278 -0.591 23.095 1.00 83.31 317 PHE A N 1
ATOM 2479 C CA . PHE A 1 317 ? -17.251 0.215 23.744 1.00 83.31 317 PHE A CA 1
ATOM 2480 C C . PHE A 1 317 ? -15.868 -0.163 23.209 1.00 83.31 317 PHE A C 1
ATOM 2482 O O . PHE A 1 317 ? -15.430 -1.306 23.303 1.00 83.31 317 PHE A O 1
ATOM 2489 N N . THR A 1 318 ? -15.162 0.818 22.654 1.00 85.19 318 THR A N 1
ATOM 2490 C CA . THR A 1 318 ? -13.796 0.658 22.149 1.00 85.19 318 THR A CA 1
ATOM 2491 C C . THR A 1 318 ? -12.782 1.158 23.165 1.00 85.19 318 THR A C 1
ATOM 2493 O O . THR A 1 318 ? -13.053 2.087 23.923 1.00 85.19 318 THR A O 1
ATOM 2496 N N . ILE A 1 319 ? -11.590 0.562 23.166 1.00 86.62 319 ILE A N 1
ATOM 2497 C CA . ILE A 1 319 ? -10.468 1.069 23.957 1.00 86.62 319 ILE A CA 1
ATOM 2498 C C . ILE A 1 319 ? -9.850 2.239 23.177 1.00 86.62 319 ILE A C 1
ATOM 2500 O O . ILE A 1 319 ? -9.334 2.014 22.078 1.00 86.62 319 ILE A O 1
ATOM 2504 N N . PRO A 1 320 ? -9.886 3.476 23.701 1.00 86.31 320 PRO A N 1
ATOM 2505 C CA . PRO A 1 320 ? -9.299 4.617 23.018 1.00 86.31 320 PRO A CA 1
ATOM 2506 C C . PRO A 1 320 ? -7.777 4.475 22.926 1.00 86.31 320 PRO A C 1
ATOM 2508 O O . PRO A 1 320 ? -7.116 4.047 23.876 1.00 86.31 320 PRO A O 1
ATOM 2511 N N . GLY A 1 321 ? -7.218 4.872 21.780 1.00 86.94 321 GLY A N 1
ATOM 2512 C CA . GLY A 1 321 ? -5.778 4.840 21.541 1.00 86.94 321 GLY A CA 1
ATOM 2513 C C . GLY A 1 321 ? -5.000 5.635 22.593 1.00 86.94 321 GLY A C 1
ATOM 2514 O O . GLY A 1 321 ? -5.329 6.784 22.904 1.00 86.94 321 GLY A O 1
ATOM 2515 N N . LYS A 1 322 ? -3.943 5.024 23.131 1.00 90.00 322 LYS A N 1
ATOM 2516 C CA . LYS A 1 322 ? -2.982 5.652 24.039 1.00 90.00 322 LYS A CA 1
ATOM 2517 C C . LYS A 1 322 ? -1.576 5.249 23.626 1.00 90.00 322 LYS A C 1
ATOM 2519 O O . LYS A 1 322 ? -1.312 4.074 23.402 1.00 90.00 322 LYS A O 1
ATOM 2524 N N . THR A 1 323 ? -0.679 6.220 23.582 1.00 92.12 323 THR A N 1
ATOM 2525 C CA . THR A 1 323 ? 0.725 6.023 23.244 1.00 92.12 323 THR A CA 1
ATOM 2526 C C . THR A 1 323 ? 1.611 6.970 24.043 1.00 92.12 323 THR A C 1
ATOM 2528 O O . THR A 1 323 ? 1.113 7.840 24.764 1.00 92.12 323 THR A O 1
ATOM 2531 N N . LYS A 1 324 ? 2.923 6.777 23.946 1.00 90.06 324 LYS A N 1
ATOM 2532 C CA . LYS A 1 324 ? 3.925 7.634 24.576 1.00 90.06 324 LYS A CA 1
ATOM 2533 C C . LYS A 1 324 ? 4.774 8.318 23.528 1.00 90.06 324 LYS A C 1
ATOM 2535 O O . LYS A 1 324 ? 5.104 7.711 22.512 1.00 90.06 324 LYS A O 1
ATOM 2540 N N . VAL A 1 325 ? 5.114 9.570 23.793 1.00 91.38 325 VAL A N 1
ATOM 2541 C CA . VAL A 1 325 ? 6.033 10.348 22.965 1.00 91.38 325 VAL A CA 1
ATOM 2542 C C . VAL A 1 325 ? 7.460 9.836 23.170 1.00 91.38 325 VAL A C 1
ATOM 2544 O O . VAL A 1 325 ? 7.846 9.543 24.299 1.00 91.38 325 VAL A O 1
ATOM 2547 N N . LEU A 1 326 ? 8.210 9.688 22.074 1.00 88.38 326 LEU A N 1
ATOM 2548 C CA . LEU A 1 326 ? 9.566 9.117 22.077 1.00 88.38 326 LEU A CA 1
ATOM 2549 C C . LEU A 1 326 ? 10.684 10.165 22.151 1.00 88.38 326 LEU A C 1
ATOM 2551 O O . LEU A 1 326 ? 11.828 9.825 22.432 1.00 88.38 326 LEU A O 1
ATOM 2555 N N . GLU A 1 327 ? 10.378 11.417 21.819 1.00 87.25 327 GLU A N 1
ATOM 2556 C CA . GLU A 1 327 ? 11.338 12.520 21.803 1.00 87.25 327 GLU A CA 1
ATOM 2557 C C . GLU A 1 327 ? 10.629 13.852 22.091 1.00 87.25 327 GLU A C 1
ATOM 2559 O O . GLU A 1 327 ? 9.459 14.002 21.726 1.00 87.25 327 GLU A O 1
ATOM 2564 N N . PRO A 1 328 ? 11.301 14.842 22.705 1.00 87.94 328 PRO A N 1
ATOM 2565 C CA . PRO A 1 328 ? 10.691 16.138 22.975 1.00 87.94 328 PRO A CA 1
ATOM 2566 C C . PRO A 1 328 ? 10.203 16.832 21.695 1.00 87.94 328 PRO A C 1
ATOM 2568 O O . PRO A 1 328 ? 10.917 16.911 20.695 1.00 87.94 328 PRO A O 1
ATOM 2571 N N . VAL A 1 329 ? 8.993 17.391 21.737 1.00 89.06 329 VAL A N 1
ATOM 2572 C CA . VAL A 1 329 ? 8.349 18.059 20.600 1.00 89.06 329 VAL A CA 1
ATOM 2573 C C . VAL A 1 329 ? 8.224 19.554 20.868 1.00 89.06 329 VAL A C 1
ATOM 2575 O O . VAL A 1 329 ? 7.573 19.987 21.822 1.00 89.06 329 VAL A O 1
ATOM 2578 N N . ALA A 1 330 ? 8.817 20.358 19.984 1.00 89.44 330 ALA A N 1
ATOM 2579 C CA . ALA A 1 330 ? 8.737 21.813 20.047 1.00 89.44 330 ALA A CA 1
ATOM 2580 C C . ALA A 1 330 ? 7.346 22.353 19.659 1.00 89.44 330 ALA A C 1
ATOM 2582 O O . ALA A 1 330 ? 6.592 21.735 18.901 1.00 89.44 330 ALA A O 1
ATOM 2583 N N . VAL A 1 331 ? 7.032 23.557 20.147 1.00 89.94 331 VAL A N 1
ATOM 2584 C CA . VAL A 1 331 ? 5.805 24.294 19.801 1.00 89.94 331 VAL A CA 1
ATOM 2585 C C . VAL A 1 331 ? 5.715 24.489 18.285 1.00 89.94 331 VAL A C 1
ATOM 2587 O O . VAL A 1 331 ? 6.689 24.877 17.642 1.00 89.94 331 VAL A O 1
ATOM 2590 N N . GLY A 1 332 ? 4.540 24.220 17.713 1.00 85.44 332 GLY A N 1
ATOM 2591 C CA . GLY A 1 332 ? 4.311 24.303 16.268 1.00 85.44 332 GLY A CA 1
ATOM 2592 C C . GLY A 1 332 ? 4.888 23.145 15.441 1.00 85.44 332 GLY A C 1
ATOM 2593 O O . GLY A 1 332 ? 4.863 23.228 14.213 1.00 85.44 332 GLY A O 1
ATOM 2594 N N . SER A 1 333 ? 5.392 22.072 16.067 1.00 86.81 333 SER A N 1
ATOM 2595 C CA . SER A 1 333 ? 5.864 20.897 15.325 1.00 86.81 333 SER A CA 1
ATOM 2596 C C . SER A 1 333 ? 4.745 20.236 14.516 1.00 86.81 333 SER A C 1
ATOM 2598 O O . SER A 1 333 ? 3.636 20.021 15.005 1.00 86.81 333 SER A O 1
ATOM 2600 N N . ASN A 1 334 ? 5.084 19.849 13.286 1.00 88.12 334 ASN A N 1
ATOM 2601 C CA . ASN A 1 334 ? 4.190 19.179 12.340 1.00 88.12 334 ASN A CA 1
ATOM 2602 C C . ASN A 1 334 ? 4.282 17.638 12.393 1.00 88.12 334 ASN A C 1
ATOM 2604 O O . ASN A 1 334 ? 3.538 16.941 11.697 1.00 88.12 334 ASN A O 1
ATOM 2608 N N . VAL A 1 335 ? 5.229 17.099 13.168 1.00 89.62 335 VAL A N 1
ATOM 2609 C CA . VAL A 1 335 ? 5.459 15.656 13.328 1.00 89.62 335 VAL A CA 1
ATOM 2610 C C . VAL A 1 335 ? 5.647 15.332 14.800 1.00 89.62 335 VAL A C 1
ATOM 2612 O O . VAL A 1 335 ? 6.331 16.063 15.517 1.00 89.62 335 VAL A O 1
ATOM 2615 N N . ILE A 1 336 ? 5.034 14.235 15.238 1.00 92.31 336 ILE A N 1
ATOM 2616 C CA . ILE A 1 336 ? 5.165 13.717 16.601 1.00 92.31 336 ILE A CA 1
ATOM 2617 C C . ILE A 1 336 ? 5.521 12.237 16.512 1.00 92.31 336 ILE A C 1
ATOM 2619 O O . ILE A 1 336 ? 4.741 11.448 15.977 1.00 92.31 336 ILE A O 1
ATOM 2623 N N . SER A 1 337 ? 6.692 11.875 17.031 1.00 91.81 337 SER A N 1
ATOM 2624 C CA . SER A 1 337 ? 7.171 10.494 17.112 1.00 91.81 337 SER A CA 1
ATOM 2625 C C . SER A 1 337 ? 6.668 9.833 18.394 1.00 91.81 337 SER A C 1
ATOM 2627 O O . SER A 1 337 ? 6.825 10.380 19.487 1.00 91.81 337 SER A O 1
ATOM 2629 N N . VAL A 1 338 ? 6.051 8.662 18.265 1.00 92.19 338 VAL A N 1
ATOM 2630 C CA . VAL A 1 338 ? 5.390 7.936 19.355 1.00 92.19 338 VAL A CA 1
ATOM 2631 C C . VAL A 1 338 ? 5.705 6.446 19.297 1.00 92.19 338 VAL A C 1
ATOM 2633 O O . VAL A 1 338 ? 6.046 5.933 18.239 1.00 92.19 338 VAL A O 1
ATOM 2636 N N . ASP A 1 339 ? 5.550 5.740 20.413 1.00 87.56 339 ASP A N 1
ATOM 2637 C CA . ASP A 1 339 ? 5.838 4.301 20.511 1.00 87.56 339 ASP A CA 1
ATOM 2638 C C . ASP A 1 339 ? 5.022 3.470 19.503 1.00 87.56 339 ASP A C 1
ATOM 2640 O O . ASP A 1 339 ? 5.553 2.710 18.696 1.00 87.56 339 ASP A O 1
ATOM 2644 N N . SER A 1 340 ? 3.708 3.690 19.483 1.00 87.50 340 SER A N 1
ATOM 2645 C CA . SER A 1 340 ? 2.808 3.088 18.500 1.00 87.50 340 SER A CA 1
ATOM 2646 C C . SER A 1 340 ? 1.600 3.974 18.224 1.00 87.50 340 SER A C 1
ATOM 2648 O O . SER A 1 340 ? 1.077 4.634 19.119 1.00 87.50 340 SER A O 1
ATOM 2650 N N . THR A 1 341 ? 1.117 3.981 16.989 1.00 90.00 341 THR A N 1
ATOM 2651 C CA . THR A 1 341 ? -0.140 4.629 16.598 1.00 90.00 341 THR A CA 1
ATOM 2652 C C . THR A 1 341 ? -1.277 3.621 16.402 1.00 90.00 341 THR A C 1
ATOM 2654 O O . THR A 1 341 ? -2.367 3.973 15.937 1.00 90.00 341 THR A O 1
ATOM 2657 N N . ILE A 1 342 ? -1.054 2.350 16.744 1.00 86.06 342 ILE A N 1
ATOM 2658 C CA . ILE A 1 342 ? -2.103 1.328 16.730 1.00 86.06 342 ILE A CA 1
ATOM 2659 C C . ILE A 1 342 ? -3.206 1.747 17.715 1.00 86.06 342 ILE A C 1
ATOM 2661 O O . ILE A 1 342 ? -2.933 2.215 18.817 1.00 86.06 342 ILE A O 1
ATOM 2665 N N . GLY A 1 343 ? -4.467 1.627 17.293 1.00 84.31 343 GLY A N 1
ATOM 2666 C CA . GLY A 1 343 ? -5.624 2.120 18.052 1.00 84.31 343 GLY A CA 1
ATOM 2667 C C . GLY A 1 343 ? -6.012 3.575 17.760 1.00 84.31 343 GLY A C 1
ATOM 2668 O O . GLY A 1 343 ? -6.997 4.057 18.311 1.00 84.31 343 GLY A O 1
ATOM 2669 N N . PHE A 1 344 ? -5.291 4.270 16.872 1.00 91.12 344 PHE A N 1
ATOM 2670 C CA . PHE A 1 344 ? -5.668 5.597 16.377 1.00 91.12 344 PHE A CA 1
ATOM 2671 C C . PHE A 1 344 ? -6.200 5.530 14.929 1.00 91.12 344 PHE A C 1
ATOM 2673 O O . PHE A 1 344 ? -5.682 4.746 14.119 1.00 91.12 344 PHE A O 1
ATOM 2680 N N . PRO A 1 345 ? -7.201 6.353 14.555 1.00 90.19 345 PRO A N 1
ATOM 2681 C CA . PRO A 1 345 ? -7.681 6.447 13.171 1.00 90.19 345 PRO A CA 1
ATOM 2682 C C . PRO A 1 345 ? -6.594 6.984 12.221 1.00 90.19 345 PRO A C 1
ATOM 2684 O O . PRO A 1 345 ? -5.540 7.425 12.661 1.00 90.19 345 PRO A O 1
ATOM 2687 N N . SER A 1 346 ? -6.788 6.914 10.899 1.00 90.69 346 SER A N 1
ATOM 2688 C CA . SER A 1 346 ? -5.796 7.417 9.922 1.00 90.69 346 SER A CA 1
ATOM 2689 C C . SER A 1 346 ? -5.543 8.924 10.039 1.00 90.69 346 SER A C 1
ATOM 2691 O O . SER A 1 346 ? -4.427 9.373 9.801 1.00 90.69 346 SER A O 1
ATOM 2693 N N . SER A 1 347 ? -6.564 9.676 10.443 1.00 93.56 347 SER A N 1
ATOM 2694 C CA . SER A 1 347 ? -6.545 11.108 10.746 1.00 93.56 347 SER A CA 1
ATOM 2695 C C . SER A 1 347 ? -7.486 11.371 11.921 1.00 93.56 347 SER A C 1
ATOM 2697 O O . SER A 1 347 ? -8.493 10.672 12.055 1.00 93.56 347 SER A O 1
ATOM 2699 N N . GLY A 1 348 ? -7.216 12.382 12.741 1.00 91.25 348 GLY A N 1
ATOM 2700 C CA . GLY A 1 348 ? -8.082 12.707 13.875 1.00 91.25 348 GLY A CA 1
ATOM 2701 C C . GLY A 1 348 ? -7.458 13.692 14.854 1.00 91.25 348 GLY A C 1
ATOM 2702 O O . GLY A 1 348 ? -6.558 14.452 14.496 1.00 91.25 348 GLY A O 1
ATOM 2703 N N . THR A 1 349 ? -7.935 13.651 16.098 1.00 92.31 349 THR A N 1
ATOM 2704 C CA . THR A 1 349 ? -7.473 14.517 17.189 1.00 92.31 349 THR A CA 1
ATOM 2705 C C . THR A 1 349 ? -6.869 13.685 18.315 1.00 92.31 349 THR A C 1
ATOM 2707 O O . THR A 1 349 ? -7.424 12.657 18.711 1.00 92.31 349 THR A O 1
ATOM 2710 N N . VAL A 1 350 ? -5.729 14.133 18.830 1.00 93.50 350 VAL A N 1
ATOM 2711 C CA . VAL A 1 350 ? -5.058 13.590 20.012 1.00 93.50 350 VAL A CA 1
ATOM 2712 C C . VAL A 1 350 ? -4.832 14.685 21.046 1.00 93.50 350 VAL A C 1
ATOM 2714 O O . VAL A 1 350 ? -4.670 15.856 20.713 1.00 93.50 350 VAL A O 1
ATOM 2717 N N . ILE A 1 351 ? -4.801 14.296 22.313 1.00 91.56 351 ILE A N 1
ATOM 2718 C CA . ILE A 1 351 ? -4.563 15.180 23.449 1.00 91.56 351 ILE A CA 1
ATOM 2719 C C . ILE A 1 351 ? -3.236 14.790 24.095 1.00 91.56 351 ILE A C 1
ATOM 2721 O O . ILE A 1 351 ? -2.991 13.607 24.334 1.00 91.56 351 ILE A O 1
ATOM 2725 N N . SER A 1 352 ? -2.409 15.784 24.415 1.00 91.25 352 SER A N 1
ATOM 2726 C CA . SER A 1 352 ? -1.172 15.619 25.186 1.00 91.25 352 SER A CA 1
ATOM 2727 C C . SER A 1 352 ? -1.052 16.758 26.192 1.00 91.25 352 SER A C 1
ATOM 2729 O O . SER A 1 352 ? -0.860 17.910 25.802 1.00 91.25 352 SER A O 1
ATOM 2731 N N . GLY A 1 353 ? -1.207 16.456 27.483 1.00 86.88 353 GLY A N 1
ATOM 2732 C CA . GLY A 1 353 ? -1.391 17.493 28.504 1.00 86.88 353 GLY A CA 1
ATOM 2733 C C . GLY A 1 353 ? -2.595 18.384 28.169 1.00 86.88 353 GLY A C 1
ATOM 2734 O O . GLY A 1 353 ? -3.695 17.865 27.966 1.00 86.88 353 GLY A O 1
ATOM 2735 N N . ASP A 1 354 ? -2.353 19.692 28.057 1.00 87.00 354 ASP A N 1
ATOM 2736 C CA . ASP A 1 354 ? -3.345 20.708 27.668 1.00 87.00 354 ASP A CA 1
ATOM 2737 C C . ASP A 1 354 ? -3.409 20.953 26.146 1.00 87.00 354 ASP A C 1
ATOM 2739 O O . ASP A 1 354 ? -4.244 21.720 25.664 1.00 87.00 354 ASP A O 1
ATOM 2743 N N . ASN A 1 355 ? -2.532 20.317 25.361 1.00 90.44 355 ASN A N 1
ATOM 2744 C CA . ASN A 1 355 ? -2.555 20.441 23.907 1.00 90.44 355 ASN A CA 1
ATOM 2745 C C . ASN A 1 355 ? -3.680 19.592 23.308 1.00 90.44 355 ASN A C 1
ATOM 2747 O O . ASN A 1 355 ? -3.774 18.397 23.590 1.00 90.44 355 ASN A O 1
ATOM 2751 N N . THR A 1 356 ? -4.462 20.188 22.406 1.00 93.38 356 THR A N 1
ATOM 2752 C CA . THR A 1 356 ? -5.389 19.479 21.511 1.00 93.38 356 THR A CA 1
ATOM 2753 C C . THR A 1 356 ? -4.823 19.538 20.099 1.00 93.38 356 THR A C 1
ATOM 2755 O O . THR A 1 356 ? -4.750 20.610 19.500 1.00 93.38 356 THR A O 1
ATOM 2758 N N . ILE A 1 357 ? -4.383 18.394 19.583 1.00 94.69 357 ILE A N 1
ATOM 2759 C CA . ILE A 1 357 ? -3.568 18.291 18.373 1.00 94.69 357 ILE A CA 1
ATOM 2760 C C . ILE A 1 357 ? -4.359 17.539 17.310 1.00 94.69 357 ILE A C 1
ATOM 2762 O O . ILE A 1 357 ? -4.771 16.403 17.522 1.00 94.69 357 ILE A O 1
ATOM 2766 N N . THR A 1 358 ? -4.542 18.144 16.145 1.00 94.94 358 THR A N 1
ATOM 2767 C CA . THR A 1 358 ? -5.133 17.479 14.977 1.00 94.94 358 THR A CA 1
ATOM 2768 C C . THR A 1 358 ? -4.029 16.981 14.056 1.00 94.94 358 THR A C 1
ATOM 2770 O O . THR A 1 358 ? -3.048 17.688 13.854 1.00 94.94 358 THR A O 1
ATOM 2773 N N . TYR A 1 359 ? -4.169 15.777 13.506 1.00 94.62 359 TYR A N 1
ATOM 2774 C CA . TYR A 1 359 ? -3.212 15.180 12.571 1.00 94.62 359 TYR A CA 1
ATOM 2775 C C . TYR A 1 359 ? -3.924 14.672 11.314 1.00 94.62 359 TYR A C 1
ATOM 2777 O O . TYR A 1 359 ? -5.078 14.239 11.350 1.00 94.62 359 TYR A O 1
ATOM 2785 N N . THR A 1 360 ? -3.215 14.712 10.187 1.00 94.50 360 THR A N 1
ATOM 2786 C CA . THR A 1 360 ? -3.773 14.390 8.858 1.00 94.50 360 THR A CA 1
ATOM 2787 C C . THR A 1 360 ? -3.460 12.971 8.397 1.00 94.50 360 THR A C 1
ATOM 2789 O O . THR A 1 360 ? -4.197 12.412 7.591 1.00 94.50 360 THR A O 1
ATOM 2792 N N . SER A 1 361 ? -2.361 12.392 8.878 1.00 90.94 361 SER A N 1
ATOM 2793 C CA . SER A 1 361 ? -1.925 11.038 8.529 1.00 90.94 361 SER A CA 1
ATOM 2794 C C . SER A 1 361 ? -1.008 10.465 9.610 1.00 90.94 361 SER A C 1
ATOM 2796 O O . SER A 1 361 ? -0.551 11.192 10.498 1.00 90.94 361 SER A O 1
ATOM 2798 N N . LYS A 1 362 ? -0.734 9.156 9.549 1.00 91.50 362 LYS A N 1
ATOM 2799 C CA . LYS A 1 362 ? 0.150 8.466 10.497 1.00 91.50 362 LYS A CA 1
ATOM 2800 C C . LYS A 1 362 ? 0.906 7.286 9.877 1.00 91.50 362 LYS A C 1
ATOM 2802 O O . LYS A 1 362 ? 0.412 6.660 8.940 1.00 91.50 362 LYS A O 1
ATOM 2807 N N . THR A 1 363 ? 2.060 6.948 10.445 1.00 89.44 363 THR A N 1
ATOM 2808 C CA . THR A 1 363 ? 2.735 5.637 10.315 1.00 89.44 363 THR A CA 1
ATOM 2809 C C . THR A 1 363 ? 2.525 4.821 11.581 1.00 89.44 363 THR A C 1
ATOM 2811 O O . THR A 1 363 ? 1.829 5.273 12.480 1.00 89.44 363 THR A O 1
ATOM 2814 N N . VAL A 1 364 ? 3.147 3.643 11.694 1.00 87.88 364 VAL A N 1
ATOM 2815 C CA . VAL A 1 364 ? 3.119 2.812 12.911 1.00 87.88 364 VAL A CA 1
ATOM 2816 C C . VAL A 1 364 ? 3.619 3.564 14.152 1.00 87.88 364 VAL A C 1
ATOM 2818 O O . VAL A 1 364 ? 3.147 3.264 15.237 1.00 87.88 364 VAL A O 1
ATOM 2821 N N . ASN A 1 365 ? 4.501 4.559 14.010 1.00 90.56 365 ASN A N 1
ATOM 2822 C CA . ASN A 1 365 ? 5.174 5.231 15.130 1.00 90.56 365 ASN A CA 1
ATOM 2823 C C . ASN A 1 365 ? 5.312 6.762 14.983 1.00 90.56 365 ASN A C 1
ATOM 2825 O O . ASN A 1 365 ? 6.063 7.392 15.721 1.00 90.56 365 ASN A O 1
ATOM 2829 N N . GLN A 1 366 ? 4.626 7.394 14.027 1.00 91.88 366 GLN A N 1
ATOM 2830 C CA . GLN A 1 366 ? 4.631 8.855 13.885 1.00 91.88 366 GLN A CA 1
ATOM 2831 C C . GLN A 1 366 ? 3.264 9.381 13.439 1.00 91.88 366 GLN A C 1
ATOM 2833 O O . GLN A 1 366 ? 2.587 8.769 12.611 1.00 91.88 366 GLN A O 1
ATOM 2838 N N . PHE A 1 367 ? 2.888 10.553 13.948 1.00 93.25 367 PHE A N 1
ATOM 2839 C CA . PHE A 1 367 ? 1.784 11.367 13.436 1.00 93.25 367 PHE A CA 1
ATOM 2840 C C . PHE A 1 367 ? 2.329 12.491 12.548 1.00 93.25 367 PHE A C 1
ATOM 2842 O O . PHE A 1 367 ? 3.334 13.115 12.894 1.00 93.25 367 PHE A O 1
ATOM 2849 N N . PHE A 1 368 ? 1.657 12.771 11.427 1.00 90.56 368 PHE A N 1
ATOM 2850 C CA . PHE A 1 368 ? 2.038 13.814 10.469 1.00 90.56 368 PHE A CA 1
ATOM 2851 C C . PHE A 1 368 ? 0.907 14.814 10.220 1.00 90.56 368 PHE A C 1
ATOM 2853 O O . PHE A 1 368 ? -0.285 14.493 10.294 1.00 90.56 368 PHE A O 1
ATOM 2860 N N . GLY A 1 369 ? 1.280 16.033 9.827 1.00 89.44 369 GLY A N 1
ATOM 2861 C CA . GLY A 1 369 ? 0.302 17.100 9.628 1.00 89.44 369 GLY A CA 1
ATOM 2862 C C . GLY A 1 369 ? -0.241 17.612 10.958 1.00 89.44 369 GLY A C 1
ATOM 2863 O O . GLY A 1 369 ? -1.413 17.971 11.018 1.00 89.44 369 GLY A O 1
ATOM 2864 N N . CYS A 1 370 ? 0.557 17.531 12.028 1.00 91.69 370 CYS A N 1
ATOM 2865 C CA . CYS A 1 370 ? 0.133 17.907 13.366 1.00 91.69 370 CYS A CA 1
ATOM 2866 C C . CYS A 1 370 ? -0.058 19.425 13.459 1.00 91.69 370 CYS A C 1
ATOM 2868 O O . CYS A 1 370 ? 0.847 20.198 13.151 1.00 91.69 370 CYS A O 1
ATOM 2870 N N . SER A 1 371 ? -1.224 19.858 13.928 1.00 93.31 371 SER A N 1
ATOM 2871 C CA . SER A 1 371 ? -1.508 21.256 14.247 1.00 93.31 371 SER A CA 1
ATOM 2872 C C . SER A 1 371 ? -2.169 21.359 15.622 1.00 93.31 371 SER A C 1
ATOM 2874 O O . SER A 1 371 ? -2.933 20.475 16.001 1.00 93.31 371 SER A O 1
ATOM 2876 N N . GLY A 1 372 ? -1.859 22.409 16.390 1.00 88.44 372 GLY A N 1
ATOM 2877 C CA . GLY A 1 372 ? -2.367 22.578 17.764 1.00 88.44 372 GLY A CA 1
ATOM 2878 C C . GLY A 1 372 ? -1.380 22.224 18.886 1.00 88.44 372 GLY A C 1
ATOM 2879 O O . GLY A 1 372 ? -1.781 22.110 20.041 1.00 88.44 372 GLY A O 1
ATOM 2880 N N . VAL A 1 373 ? -0.083 22.085 18.581 1.00 91.00 373 VAL A N 1
ATOM 2881 C CA . VAL A 1 373 ? 0.980 21.994 19.601 1.00 91.00 373 VAL A CA 1
ATOM 2882 C C . VAL A 1 373 ? 1.297 23.403 20.115 1.00 91.00 373 VAL A C 1
ATOM 2884 O O . VAL A 1 373 ? 2.091 24.120 19.505 1.00 91.00 373 VAL A O 1
ATOM 2887 N N . VAL A 1 374 ? 0.638 23.817 21.200 1.00 90.00 374 VAL A N 1
ATOM 2888 C CA . VAL A 1 374 ? 0.762 25.158 21.808 1.00 90.00 374 VAL A CA 1
ATOM 2889 C C . VAL A 1 374 ? 1.826 25.178 22.907 1.00 90.00 374 VAL A C 1
ATOM 2891 O O . VAL A 1 374 ? 2.577 26.144 23.028 1.00 90.00 374 VAL A O 1
ATOM 2894 N N . PHE A 1 375 ? 1.922 24.096 23.675 1.00 90.12 375 PHE A N 1
ATOM 2895 C CA . PHE A 1 375 ? 2.939 23.863 24.695 1.00 90.12 375 PHE A CA 1
ATOM 2896 C C . PHE A 1 375 ? 3.896 22.763 24.237 1.00 90.12 375 PHE A C 1
ATOM 2898 O O . PHE A 1 375 ? 3.474 21.825 23.558 1.00 90.12 375 PHE A O 1
ATOM 2905 N N . ALA A 1 376 ? 5.173 22.874 24.611 1.00 88.62 376 ALA A N 1
ATOM 2906 C CA . ALA A 1 376 ? 6.152 21.826 24.341 1.00 88.62 376 ALA A CA 1
ATOM 2907 C C . ALA A 1 376 ? 5.717 20.511 25.005 1.00 88.62 376 ALA A C 1
ATOM 2909 O O . ALA A 1 376 ? 5.196 20.524 26.121 1.00 88.62 376 ALA A O 1
ATOM 2910 N N . ILE A 1 377 ? 5.916 19.400 24.302 1.00 90.75 377 ILE A N 1
ATOM 2911 C CA . ILE A 1 377 ? 5.616 18.057 24.804 1.00 90.75 377 ILE A CA 1
ATOM 2912 C C . ILE A 1 377 ? 6.947 17.406 25.150 1.00 90.75 377 ILE A C 1
ATOM 2914 O O . ILE A 1 377 ? 7.867 17.424 24.329 1.00 90.75 377 ILE A O 1
ATOM 2918 N N . ASN A 1 378 ? 7.066 16.872 26.358 1.00 87.88 378 ASN A N 1
ATOM 2919 C CA . ASN A 1 378 ? 8.295 16.240 26.807 1.00 87.88 378 ASN A CA 1
ATOM 2920 C C . ASN A 1 378 ? 8.345 14.779 26.358 1.00 87.88 378 ASN A C 1
ATOM 2922 O O . ASN A 1 378 ? 7.348 14.169 25.967 1.00 87.88 378 ASN A O 1
ATOM 2926 N N . ASP A 1 379 ? 9.538 14.212 26.434 1.00 83.62 379 ASP A N 1
ATOM 2927 C CA . ASP A 1 379 ? 9.727 12.780 26.275 1.00 83.62 379 ASP A CA 1
ATOM 2928 C C . ASP A 1 379 ? 8.930 11.990 27.336 1.00 83.62 379 ASP A C 1
ATOM 2930 O O . ASP A 1 379 ? 8.757 12.439 28.470 1.00 83.62 379 ASP A O 1
ATOM 2934 N N . ALA A 1 380 ? 8.422 10.817 26.955 1.00 83.38 380 ALA A N 1
ATOM 2935 C CA . ALA A 1 380 ? 7.565 9.928 27.739 1.00 83.38 380 ALA A CA 1
ATOM 2936 C C . ALA A 1 380 ? 6.176 10.473 28.142 1.00 83.38 380 ALA A C 1
ATOM 2938 O O . ALA A 1 380 ? 5.418 9.738 28.805 1.00 83.38 380 ALA A O 1
ATOM 2939 N N . ASP A 1 381 ? 5.806 11.686 27.709 1.00 88.50 381 ASP A N 1
ATOM 2940 C CA . ASP A 1 381 ? 4.458 12.235 27.883 1.00 88.50 381 ASP A CA 1
ATOM 2941 C C . ASP A 1 381 ? 3.403 11.339 27.209 1.00 88.50 381 ASP A C 1
ATOM 2943 O O . ASP A 1 381 ? 3.630 10.710 26.169 1.00 88.50 381 ASP A O 1
ATOM 2947 N N . ASP A 1 382 ? 2.228 11.256 27.837 1.00 89.12 382 ASP A N 1
ATOM 2948 C CA . ASP A 1 382 ? 1.102 10.471 27.331 1.00 89.12 382 ASP A CA 1
ATOM 2949 C C . ASP A 1 382 ? 0.373 11.236 26.217 1.00 89.12 382 ASP A C 1
ATOM 2951 O O . ASP A 1 382 ? -0.160 12.326 26.440 1.00 89.12 382 ASP A O 1
ATOM 2955 N N . LEU A 1 383 ? 0.249 10.601 25.053 1.00 92.88 383 LEU A N 1
ATOM 2956 C CA . LEU A 1 383 ? -0.540 11.088 23.928 1.00 92.88 383 LEU A CA 1
ATOM 2957 C C . LEU A 1 383 ? -1.719 10.140 23.687 1.00 92.88 383 LEU A C 1
ATOM 2959 O O . LEU A 1 383 ? -1.567 8.921 23.591 1.00 92.88 383 LEU A O 1
ATOM 2963 N N . ARG A 1 384 ? -2.931 10.691 23.659 1.00 91.19 384 ARG A N 1
ATOM 2964 C CA . ARG A 1 384 ? -4.182 9.919 23.765 1.00 91.19 384 ARG A CA 1
ATOM 2965 C C . ARG A 1 384 ? -5.230 10.392 22.773 1.00 91.19 384 ARG A C 1
ATOM 2967 O O . ARG A 1 384 ? -5.258 11.567 22.432 1.00 91.19 384 ARG A O 1
ATOM 2974 N N . ALA A 1 385 ? -6.106 9.494 22.341 1.00 90.12 385 ALA A N 1
ATOM 2975 C CA . ALA A 1 385 ? -7.275 9.863 21.552 1.00 90.12 385 ALA A CA 1
ATOM 2976 C C . ALA A 1 385 ? -8.242 10.727 22.384 1.00 90.12 385 ALA A C 1
ATOM 2978 O O . ALA A 1 385 ? -8.382 10.520 23.594 1.00 90.12 385 ALA A O 1
ATOM 2979 N N . ASP A 1 386 ? -8.911 11.678 21.731 1.00 87.69 386 ASP A N 1
ATOM 2980 C CA . ASP A 1 386 ? -9.983 12.483 22.332 1.00 87.69 386 ASP A CA 1
ATOM 2981 C C . ASP A 1 386 ? -11.299 11.688 22.392 1.00 87.69 386 ASP A C 1
ATOM 2983 O O . ASP A 1 386 ? -12.263 11.938 21.670 1.00 87.69 386 ASP A O 1
ATOM 2987 N N . GLU A 1 387 ? -11.300 10.638 23.209 1.00 87.38 387 GLU A N 1
ATOM 2988 C CA . GLU A 1 387 ? -12.460 9.785 23.435 1.00 87.38 387 GLU A CA 1
ATOM 2989 C C . GLU A 1 387 ? -12.580 9.469 24.928 1.00 87.38 387 GLU A C 1
ATOM 2991 O O . GLU A 1 387 ? -11.630 9.013 25.580 1.00 87.38 387 GLU A O 1
ATOM 2996 N N . VAL A 1 388 ? -13.766 9.737 25.474 1.00 89.44 388 VAL A N 1
ATOM 2997 C CA . VAL A 1 388 ? -14.114 9.494 26.874 1.00 89.44 388 VAL A CA 1
ATOM 2998 C C . VAL A 1 388 ? -15.498 8.862 26.958 1.00 89.44 388 VAL A C 1
ATOM 3000 O O . VAL A 1 388 ? -16.330 8.980 26.059 1.00 89.44 388 VAL A O 1
ATOM 3003 N N . VAL A 1 389 ? -15.760 8.178 28.057 1.00 90.62 389 VAL A N 1
ATOM 3004 C CA . VAL A 1 389 ? -17.072 7.622 28.381 1.00 90.62 389 VAL A CA 1
ATOM 3005 C C . VAL A 1 389 ? -17.584 8.396 29.575 1.00 90.62 389 VAL A C 1
ATOM 3007 O O . VAL A 1 389 ? -16.849 8.596 30.536 1.00 90.62 389 VAL A O 1
ATOM 3010 N N . PHE A 1 390 ? -18.817 8.878 29.519 1.00 92.06 390 PHE A N 1
ATOM 3011 C CA . PHE A 1 390 ? -19.346 9.730 30.573 1.00 92.06 390 PHE A CA 1
ATOM 3012 C C . PHE A 1 390 ? -20.686 9.231 31.095 1.00 92.06 390 PHE A C 1
ATOM 3014 O O . PHE A 1 390 ? -21.443 8.561 30.397 1.00 92.06 390 PHE A O 1
ATOM 3021 N N . GLY A 1 391 ? -20.968 9.579 32.343 1.00 90.69 391 GLY A N 1
ATOM 3022 C CA . GLY A 1 391 ? -22.246 9.365 33.007 1.00 90.69 391 GLY A CA 1
ATOM 3023 C C . GLY A 1 391 ? -22.523 10.498 33.989 1.00 90.69 391 GLY A C 1
ATOM 3024 O O . GLY A 1 391 ? -21.754 11.457 34.079 1.00 90.69 391 GLY A O 1
ATOM 3025 N N . TYR A 1 392 ? -23.618 10.389 34.733 1.00 91.06 392 TYR A N 1
ATOM 3026 C CA . TYR A 1 392 ? -24.037 11.405 35.698 1.00 91.06 392 TYR A CA 1
ATOM 3027 C C . TYR A 1 392 ? -24.178 10.795 37.088 1.00 91.06 392 TYR A C 1
ATOM 3029 O O . TYR A 1 392 ? -24.820 9.755 37.245 1.00 91.06 392 TYR A O 1
ATOM 3037 N N . GLU A 1 393 ? -23.585 11.431 38.100 1.00 90.06 393 GLU A N 1
ATOM 3038 C CA . GLU A 1 393 ? -23.644 10.936 39.479 1.00 90.06 393 GLU A CA 1
ATOM 3039 C C . GLU A 1 393 ? -25.089 10.917 39.975 1.00 90.06 393 GLU A C 1
ATOM 3041 O O . GLU A 1 393 ? -25.745 11.957 39.995 1.00 90.06 393 GLU A O 1
ATOM 3046 N N . ASN A 1 394 ? -25.586 9.758 40.420 1.00 86.12 394 ASN A N 1
ATOM 3047 C CA . ASN A 1 394 ? -26.946 9.626 40.961 1.00 86.12 394 ASN A CA 1
ATOM 3048 C C . ASN A 1 394 ? -28.049 10.228 40.053 1.00 86.12 394 ASN A C 1
ATOM 3050 O O . ASN A 1 394 ? -29.048 10.738 40.559 1.00 86.12 394 ASN A O 1
ATOM 3054 N N . ALA A 1 395 ? -27.859 10.189 38.727 1.00 77.81 395 ALA A N 1
ATOM 3055 C CA . ALA A 1 395 ? -28.731 10.800 37.715 1.00 77.81 395 ALA A CA 1
ATOM 3056 C C . ALA A 1 395 ? -28.830 12.345 37.758 1.00 77.81 395 ALA A C 1
ATOM 3058 O O . ALA A 1 395 ? -29.750 12.926 37.178 1.00 77.81 395 ALA A O 1
ATOM 3059 N N . ASP A 1 396 ? -27.889 13.035 38.409 1.00 86.50 396 ASP A N 1
ATOM 3060 C CA . ASP A 1 396 ? -27.807 14.498 38.417 1.00 86.50 396 ASP A CA 1
ATOM 3061 C C . ASP A 1 396 ? -27.034 15.014 37.193 1.00 86.50 396 ASP A C 1
ATOM 3063 O O . ASP A 1 396 ? -25.805 14.949 37.128 1.00 86.50 396 ASP A O 1
ATOM 3067 N N . ILE A 1 397 ? -27.759 15.595 36.233 1.00 85.12 397 ILE A N 1
ATOM 3068 C CA . ILE A 1 397 ? -27.197 16.151 34.990 1.00 85.12 397 ILE A CA 1
ATOM 3069 C C . ILE A 1 397 ? -26.156 17.263 35.209 1.00 85.12 397 ILE A C 1
ATOM 3071 O O . ILE A 1 397 ? -25.409 17.592 34.287 1.00 85.12 397 ILE A O 1
ATOM 3075 N N . SER A 1 398 ? -26.094 17.859 36.406 1.00 88.56 398 SER A N 1
ATOM 3076 C CA . SER A 1 398 ? -25.091 18.873 36.750 1.00 88.56 398 SER A CA 1
ATOM 3077 C C . SER A 1 398 ? -23.741 18.280 37.169 1.00 88.56 398 SER A C 1
ATOM 3079 O O . SER A 1 398 ? -22.735 18.991 37.171 1.00 88.56 398 SER A O 1
ATOM 3081 N N . LYS A 1 399 ? -23.696 16.980 37.487 1.00 89.31 399 LYS A N 1
ATOM 3082 C CA . LYS A 1 399 ? -22.510 16.273 37.983 1.00 89.31 399 LYS A CA 1
ATOM 3083 C C . LYS A 1 399 ? -22.075 15.191 37.006 1.00 89.31 399 LYS A C 1
ATOM 3085 O O . LYS A 1 399 ? -22.394 14.012 37.160 1.00 89.31 399 LYS A O 1
ATOM 3090 N N . LYS A 1 400 ? -21.349 15.618 35.975 1.00 90.69 400 LYS A N 1
ATOM 3091 C CA . LYS A 1 400 ? -20.782 14.731 34.956 1.00 90.69 400 LYS A CA 1
ATOM 3092 C C . LYS A 1 400 ? -19.560 13.992 35.513 1.00 90.69 400 LYS A C 1
ATOM 3094 O O . LYS A 1 400 ? -18.639 14.632 36.014 1.00 90.69 400 LYS A O 1
ATOM 3099 N N . VAL A 1 401 ? -19.548 12.669 35.379 1.00 91.25 401 VAL A N 1
ATOM 3100 C CA . VAL A 1 401 ? -18.378 11.810 35.613 1.00 91.25 401 VAL A CA 1
ATOM 3101 C C . VAL A 1 401 ? -17.805 11.423 34.262 1.00 91.25 401 VAL A C 1
ATOM 3103 O O . VAL A 1 401 ? -18.542 10.942 33.401 1.00 91.25 401 VAL A O 1
ATOM 3106 N N . GLU A 1 402 ? -16.503 11.605 34.078 1.00 91.50 402 GLU A N 1
ATOM 3107 C CA . GLU A 1 402 ? -15.795 11.211 32.863 1.00 91.50 402 GLU A CA 1
ATOM 3108 C C . GLU A 1 402 ? -14.783 10.111 33.167 1.00 91.50 402 GLU A C 1
ATOM 3110 O O . GLU A 1 402 ? -13.944 10.214 34.064 1.00 91.50 402 GLU A O 1
ATOM 3115 N N . LEU A 1 403 ? -14.867 9.051 32.379 1.00 90.81 403 LEU A N 1
ATOM 3116 C CA . LEU A 1 403 ? -14.089 7.833 32.477 1.00 90.81 403 LEU A CA 1
ATOM 3117 C C . LEU A 1 403 ? -13.320 7.617 31.180 1.00 90.81 403 LEU A C 1
ATOM 3119 O O . LEU A 1 403 ? -13.782 7.957 30.089 1.00 90.81 403 LEU A O 1
ATOM 3123 N N . ARG A 1 404 ? -12.179 6.947 31.285 1.00 88.31 404 ARG A N 1
ATOM 3124 C CA . ARG A 1 404 ? -11.493 6.375 30.131 1.00 88.31 404 ARG A CA 1
ATOM 3125 C C . ARG A 1 404 ? -11.338 4.882 30.313 1.00 88.31 404 ARG A C 1
ATOM 3127 O O . ARG A 1 404 ? -10.691 4.444 31.260 1.00 88.31 404 ARG A O 1
ATOM 3134 N N . ILE A 1 405 ? -11.903 4.125 29.382 1.00 88.88 405 ILE A N 1
ATOM 3135 C CA . ILE A 1 405 ? -11.756 2.672 29.334 1.00 88.88 405 ILE A CA 1
ATOM 3136 C C . ILE A 1 405 ? -10.300 2.334 28.993 1.00 88.88 405 ILE A C 1
ATOM 3138 O O . ILE A 1 405 ? -9.694 2.950 28.117 1.00 88.88 405 ILE A O 1
ATOM 3142 N N . THR A 1 406 ? -9.726 1.373 29.707 1.00 85.12 406 THR A N 1
ATOM 3143 C CA . THR A 1 406 ? -8.379 0.854 29.484 1.00 85.12 406 THR A CA 1
ATOM 3144 C C . THR A 1 406 ? -8.441 -0.568 28.938 1.00 85.12 406 THR A C 1
ATOM 3146 O O . THR A 1 406 ? -9.400 -1.303 29.163 1.00 85.12 406 THR A O 1
ATOM 3149 N N . GLY A 1 407 ? -7.403 -0.962 28.199 1.00 76.31 407 GLY A N 1
ATOM 3150 C CA . GLY A 1 407 ? -7.301 -2.320 27.676 1.00 76.31 407 GLY A CA 1
ATOM 3151 C C . GLY A 1 407 ? -7.033 -3.346 28.774 1.00 76.31 407 GLY A C 1
ATOM 3152 O O . GLY A 1 407 ? -6.264 -3.092 29.705 1.00 76.31 407 GLY A O 1
ATOM 3153 N N . VAL A 1 408 ? -7.654 -4.517 28.639 1.00 72.75 408 VAL A N 1
ATOM 3154 C CA . VAL A 1 408 ? -7.456 -5.674 29.517 1.00 72.75 408 VAL A CA 1
ATOM 3155 C C . VAL A 1 408 ? -7.081 -6.871 28.654 1.00 72.75 408 VAL A C 1
ATOM 3157 O O . VAL A 1 408 ? -7.681 -7.092 27.605 1.00 72.75 408 VAL A O 1
ATOM 3160 N N . LEU A 1 409 ? -6.089 -7.644 29.096 1.00 70.12 409 LEU A N 1
ATOM 3161 C CA . LEU A 1 409 ? -5.773 -8.933 28.483 1.00 70.12 409 LEU A CA 1
ATOM 3162 C C . LEU A 1 409 ? -6.955 -9.885 28.714 1.00 70.12 409 LEU A C 1
ATOM 3164 O O . LEU A 1 409 ? -7.305 -10.169 29.861 1.00 70.12 409 LEU A O 1
ATOM 3168 N N . SER A 1 410 ? -7.562 -10.343 27.625 1.00 70.25 410 SER A N 1
ATOM 3169 C CA . SER A 1 410 ? -8.647 -11.329 27.582 1.00 70.25 410 SER A CA 1
ATOM 3170 C C . SER A 1 410 ? -8.211 -12.530 26.735 1.00 70.25 410 SER A C 1
ATOM 3172 O O . SER A 1 410 ? -7.155 -12.481 26.107 1.00 70.25 410 SER A O 1
ATOM 3174 N N . ASP A 1 411 ? -8.975 -13.626 26.786 1.00 71.06 411 ASP A N 1
ATOM 3175 C CA . ASP A 1 411 ? -8.780 -14.813 25.939 1.00 71.06 411 ASP A CA 1
ATOM 3176 C C . ASP A 1 411 ? -7.358 -15.392 25.959 1.00 71.06 411 ASP A C 1
ATOM 3178 O O . ASP A 1 411 ? -6.726 -15.624 24.930 1.00 71.06 411 ASP A O 1
ATOM 3182 N N . PHE A 1 412 ? -6.833 -15.638 27.162 1.00 73.19 412 PHE A N 1
ATOM 3183 C CA . PHE A 1 412 ? -5.529 -16.272 27.325 1.00 73.19 412 PHE A CA 1
ATOM 3184 C C . PHE A 1 412 ? -5.534 -17.694 26.744 1.00 73.19 412 PHE A C 1
ATOM 3186 O O . PHE A 1 412 ? -6.088 -18.623 27.334 1.00 73.19 412 PHE A O 1
ATOM 3193 N N . VAL A 1 413 ? -4.885 -17.858 25.591 1.00 74.44 413 VAL A N 1
ATOM 3194 C CA . VAL A 1 413 ? -4.652 -19.157 24.959 1.00 74.44 413 VAL A CA 1
ATOM 3195 C C . VAL A 1 413 ? -3.310 -19.697 25.428 1.00 74.44 413 VAL A C 1
ATOM 3197 O O . VAL A 1 413 ? -2.280 -19.036 25.296 1.00 74.44 413 VAL A O 1
ATOM 3200 N N . ILE A 1 414 ? -3.313 -20.917 25.958 1.00 72.31 414 ILE A N 1
ATOM 3201 C CA . ILE A 1 414 ? -2.079 -21.595 26.333 1.00 72.31 414 ILE A CA 1
ATOM 3202 C C . ILE A 1 414 ? -1.585 -22.442 25.161 1.00 72.31 414 ILE A C 1
ATOM 3204 O O . ILE A 1 414 ? -2.310 -23.299 24.659 1.00 72.31 414 ILE A O 1
ATOM 3208 N N . SER A 1 415 ? -0.337 -22.225 24.751 1.00 66.94 415 SER A N 1
ATOM 3209 C CA . SER A 1 415 ? 0.374 -23.108 23.832 1.00 66.94 415 SER A CA 1
ATOM 3210 C C . SER A 1 415 ? 0.998 -24.289 24.593 1.00 66.94 415 SER A C 1
ATOM 3212 O O . SER A 1 415 ? 1.867 -24.113 25.446 1.00 66.94 415 SER A O 1
ATOM 3214 N N . GLY A 1 416 ? 0.562 -25.510 24.266 1.00 69.19 416 GLY A N 1
ATOM 3215 C CA . GLY A 1 416 ? 1.088 -26.764 24.824 1.00 69.19 416 GLY A CA 1
ATOM 3216 C C . GLY A 1 416 ? 0.377 -27.273 26.086 1.00 69.19 416 GLY A C 1
ATOM 3217 O O . GLY A 1 416 ? -0.567 -26.666 26.589 1.00 69.19 416 GLY A O 1
ATOM 3218 N N . ASP A 1 417 ? 0.840 -28.418 26.593 1.00 69.56 417 ASP A N 1
ATOM 3219 C CA . ASP A 1 417 ? 0.270 -29.067 27.778 1.00 69.56 417 ASP A CA 1
ATOM 3220 C C . ASP A 1 417 ? 0.825 -28.438 29.064 1.00 69.56 417 ASP A C 1
ATOM 3222 O O . ASP A 1 417 ? 1.982 -28.671 29.431 1.00 69.56 417 ASP A O 1
ATOM 3226 N N . VAL A 1 418 ? 0.008 -27.671 29.796 1.00 69.94 418 VAL A N 1
ATOM 3227 C CA . VAL A 1 418 ? 0.393 -27.220 31.143 1.00 69.94 418 VAL A CA 1
ATOM 3228 C C . VAL A 1 418 ? -0.091 -28.204 32.189 1.00 69.94 418 VAL A C 1
ATOM 3230 O O . VAL A 1 418 ? -1.270 -28.273 32.534 1.00 69.94 418 VAL A O 1
ATOM 3233 N N . ASN A 1 419 ? 0.858 -28.949 32.738 1.00 74.00 419 ASN A N 1
ATOM 3234 C CA . ASN A 1 419 ? 0.618 -29.822 33.875 1.00 74.00 419 ASN A CA 1
ATOM 3235 C C . ASN A 1 419 ? 0.679 -29.013 35.182 1.00 74.00 419 ASN A C 1
ATOM 3237 O O . ASN A 1 419 ? 1.507 -28.116 35.310 1.00 74.00 419 ASN A O 1
ATOM 3241 N N . LEU A 1 420 ? -0.135 -29.395 36.176 1.00 74.50 420 LEU A N 1
ATOM 3242 C CA . LEU A 1 420 ? -0.118 -28.894 37.568 1.00 74.50 420 LEU A CA 1
ATOM 3243 C C . LEU A 1 420 ? -0.800 -27.539 37.857 1.00 74.50 420 LEU A C 1
ATOM 3245 O O . LEU A 1 420 ? -0.632 -27.042 38.967 1.00 74.50 420 LEU A O 1
ATOM 3249 N N . ILE A 1 421 ? -1.617 -26.982 36.955 1.00 77.44 421 ILE A N 1
ATOM 3250 C CA . ILE A 1 421 ? -2.430 -25.792 37.284 1.00 77.44 421 ILE A CA 1
ATOM 3251 C C . ILE A 1 421 ? -3.623 -26.185 38.171 1.00 77.44 421 ILE A C 1
ATOM 3253 O O . ILE A 1 421 ? -4.304 -27.180 37.907 1.00 77.44 421 ILE A O 1
ATOM 3257 N N . LYS A 1 422 ? -3.915 -25.385 39.202 1.00 79.69 422 LYS A N 1
ATOM 3258 C CA . LYS A 1 422 ? -5.161 -25.467 39.988 1.00 79.69 422 LYS A CA 1
ATOM 3259 C C . LYS A 1 422 ? -6.074 -24.274 39.720 1.00 79.69 422 LYS A C 1
ATOM 3261 O O . LYS A 1 422 ? -5.612 -23.156 39.507 1.00 79.69 422 LYS A O 1
ATOM 3266 N N . GLU A 1 423 ? -7.383 -24.503 39.800 1.00 74.25 423 GLU A N 1
ATOM 3267 C CA . GLU A 1 423 ? -8.377 -23.429 39.750 1.00 74.25 423 GLU A CA 1
ATOM 3268 C C . GLU A 1 423 ? -8.093 -22.393 40.858 1.00 74.25 423 GLU A C 1
ATOM 3270 O O . GLU A 1 423 ? -7.962 -22.745 42.033 1.00 74.25 423 GLU A O 1
ATOM 3275 N N . GLY A 1 424 ? -7.938 -21.120 40.476 1.00 79.19 424 GLY A N 1
ATOM 3276 C CA . GLY A 1 424 ? -7.596 -20.012 41.380 1.00 79.19 424 GLY A CA 1
ATOM 3277 C C . GLY A 1 424 ? -6.114 -19.609 41.423 1.00 79.19 424 GLY A C 1
ATOM 3278 O O . GLY A 1 424 ? -5.775 -18.642 42.113 1.00 79.19 424 GLY A O 1
ATOM 3279 N N . GLU A 1 425 ? -5.221 -20.288 40.696 1.00 82.19 425 GLU A N 1
ATOM 3280 C CA . GLU A 1 425 ? -3.831 -19.840 40.552 1.00 82.19 425 GLU A CA 1
ATOM 3281 C C . GLU A 1 425 ? -3.724 -18.540 39.742 1.00 82.19 425 GLU A C 1
ATOM 3283 O O . GLU A 1 425 ? -4.415 -18.325 38.747 1.00 82.19 425 GLU A O 1
ATOM 3288 N N . LYS A 1 426 ? -2.847 -17.637 40.196 1.00 73.69 426 LYS A N 1
ATOM 3289 C CA . LYS A 1 426 ? -2.636 -16.333 39.561 1.00 73.69 426 LYS A CA 1
ATOM 3290 C C . LYS A 1 426 ? -1.558 -16.447 38.494 1.00 73.69 426 LYS A C 1
ATOM 3292 O O . LYS A 1 426 ? -0.410 -16.756 38.805 1.00 73.69 426 LYS A O 1
ATOM 3297 N N . ILE A 1 427 ? -1.926 -16.134 37.259 1.00 74.12 427 ILE A N 1
ATOM 3298 C CA . ILE A 1 427 ? -1.005 -16.061 36.125 1.00 74.12 427 ILE A CA 1
ATOM 3299 C C . ILE A 1 427 ? -0.523 -14.616 35.990 1.00 74.12 427 ILE A C 1
ATOM 3301 O O . ILE A 1 427 ? -1.308 -13.670 36.080 1.00 74.12 427 ILE A O 1
ATOM 3305 N N . TYR A 1 428 ? 0.780 -14.444 35.789 1.00 73.50 428 TYR A N 1
ATOM 3306 C CA . TYR A 1 428 ? 1.409 -13.143 35.586 1.00 73.50 428 TYR A CA 1
ATOM 3307 C C . TYR A 1 428 ? 2.086 -13.118 34.218 1.00 73.50 428 TYR A C 1
ATOM 3309 O O . TYR A 1 428 ? 2.760 -14.077 33.846 1.00 73.50 428 TYR A O 1
ATOM 3317 N N . SER A 1 429 ? 1.939 -12.013 33.483 1.00 72.88 429 SER A N 1
ATOM 3318 C CA . SER A 1 429 ? 2.705 -11.808 32.251 1.00 72.88 429 SER A CA 1
ATOM 3319 C C . SER A 1 429 ? 4.162 -11.546 32.611 1.00 72.88 429 SER A C 1
ATOM 3321 O O . SER A 1 429 ? 4.445 -10.601 33.348 1.00 72.88 429 SER A O 1
ATOM 3323 N N . LYS A 1 430 ? 5.083 -12.377 32.114 1.00 73.31 430 LYS A N 1
ATOM 3324 C CA . LYS A 1 430 ? 6.525 -12.173 32.318 1.00 73.31 430 LYS A CA 1
ATOM 3325 C C . LYS A 1 430 ? 7.040 -11.019 31.454 1.00 73.31 430 LYS A C 1
ATOM 3327 O O . LYS A 1 430 ? 7.718 -10.137 31.963 1.00 73.31 430 LYS A O 1
ATOM 3332 N N . ASN A 1 431 ? 6.658 -11.019 30.177 1.00 72.69 431 ASN A N 1
ATOM 3333 C CA . ASN A 1 431 ? 7.059 -10.038 29.169 1.00 72.69 431 ASN A CA 1
ATOM 3334 C C . ASN A 1 431 ? 5.811 -9.522 28.425 1.00 72.69 431 ASN A C 1
ATOM 3336 O O . ASN A 1 431 ? 4.755 -10.149 28.497 1.00 72.69 431 ASN A O 1
ATOM 3340 N N . MET A 1 432 ? 5.919 -8.395 27.714 1.00 71.69 432 MET A N 1
ATOM 3341 C CA . MET A 1 432 ? 4.829 -7.832 26.889 1.00 71.69 432 MET A CA 1
ATOM 3342 C C . MET A 1 432 ? 4.726 -8.462 25.485 1.00 71.69 432 MET A C 1
ATOM 3344 O O . MET A 1 432 ? 3.925 -8.020 24.669 1.00 71.69 432 MET A O 1
ATOM 3348 N N . GLY A 1 433 ? 5.520 -9.500 25.214 1.00 77.38 433 GLY A N 1
ATOM 3349 C CA . GLY A 1 433 ? 5.554 -10.245 23.959 1.00 77.38 433 GLY A CA 1
ATOM 3350 C C . GLY A 1 433 ? 6.402 -11.510 24.093 1.00 77.38 433 GLY A C 1
ATOM 3351 O O . GLY A 1 433 ? 6.898 -11.828 25.181 1.00 77.38 433 GLY A O 1
ATOM 3352 N N . GLU A 1 434 ? 6.574 -12.231 22.989 1.00 79.25 434 GLU A N 1
ATOM 3353 C CA . GLU A 1 434 ? 7.440 -13.406 22.949 1.00 79.25 434 GLU A CA 1
ATOM 3354 C C . GLU A 1 434 ? 8.917 -12.991 23.023 1.00 79.25 434 GLU A C 1
ATOM 3356 O O . GLU A 1 434 ? 9.375 -12.127 22.279 1.00 79.25 434 GLU A O 1
ATOM 3361 N N . SER A 1 435 ? 9.676 -13.603 23.934 1.00 79.31 435 SER A N 1
ATOM 3362 C CA . SER A 1 435 ? 11.124 -13.400 24.006 1.00 79.31 435 SER A CA 1
ATOM 3363 C C . SER A 1 435 ? 11.813 -14.445 23.142 1.00 79.31 435 SER A C 1
ATOM 3365 O O . SER A 1 435 ? 11.985 -15.589 23.559 1.00 79.31 435 SER A O 1
ATOM 3367 N N . VAL A 1 436 ? 12.199 -14.039 21.934 1.00 80.94 436 VAL A N 1
ATOM 3368 C CA . VAL A 1 436 ? 12.993 -14.866 21.025 1.00 80.94 436 VAL A CA 1
ATOM 3369 C C . VAL A 1 436 ? 14.463 -14.651 21.359 1.00 80.94 436 VAL A C 1
ATOM 3371 O O . VAL A 1 436 ? 15.011 -13.580 21.123 1.00 80.94 436 VAL A O 1
ATOM 3374 N N . GLN A 1 437 ? 15.105 -15.650 21.957 1.00 74.69 437 GLN A N 1
ATOM 3375 C CA . GLN A 1 437 ? 16.518 -15.542 22.317 1.00 74.69 437 GLN A CA 1
ATOM 3376 C C . GLN A 1 437 ? 17.404 -15.556 21.066 1.00 74.69 437 GLN A C 1
ATOM 3378 O O . GLN A 1 437 ? 17.256 -16.428 20.207 1.00 74.69 437 GLN A O 1
ATOM 3383 N N . SER A 1 438 ? 18.333 -14.602 21.001 1.00 66.25 438 SER A N 1
ATOM 3384 C CA . SER A 1 438 ? 19.300 -14.441 19.908 1.00 66.25 438 SER A CA 1
ATOM 3385 C C . SER A 1 438 ? 20.445 -15.455 19.952 1.00 66.25 438 SER A C 1
ATOM 3387 O O . SER A 1 438 ? 20.937 -15.901 18.909 1.00 66.25 438 SER A O 1
ATOM 3389 N N . TYR A 1 439 ? 20.848 -15.899 21.147 1.00 60.12 439 TYR A N 1
ATOM 3390 C CA . TYR A 1 439 ? 22.000 -16.783 21.306 1.00 60.12 439 TYR A CA 1
ATOM 3391 C C . TYR A 1 439 ? 21.894 -17.703 22.529 1.00 60.12 439 TYR A C 1
ATOM 3393 O O . TYR A 1 439 ? 21.457 -17.285 23.602 1.00 60.12 439 TYR A O 1
ATOM 3401 N N . ASP A 1 440 ? 22.335 -18.952 22.360 1.00 53.59 440 ASP A N 1
ATOM 3402 C CA . ASP A 1 440 ? 22.734 -19.832 23.456 1.00 53.59 440 ASP A CA 1
ATOM 3403 C C . ASP A 1 440 ? 24.239 -19.635 23.664 1.00 53.59 440 ASP A C 1
ATOM 3405 O O . ASP A 1 440 ? 25.050 -20.080 22.854 1.00 53.59 440 ASP A O 1
ATOM 3409 N N . VAL A 1 441 ? 24.620 -18.965 24.755 1.00 48.62 441 VAL A N 1
ATOM 3410 C CA . VAL A 1 441 ? 26.023 -18.648 25.089 1.00 48.62 441 VAL A CA 1
ATOM 3411 C C . VAL A 1 441 ? 26.931 -19.874 25.201 1.00 48.62 441 VAL A C 1
ATOM 3413 O O . VAL A 1 441 ? 28.154 -19.739 25.186 1.00 48.62 441 VAL A O 1
ATOM 3416 N N . SER A 1 442 ? 26.348 -21.071 25.283 1.00 48.34 442 SER A N 1
ATOM 3417 C CA . SER A 1 442 ? 27.070 -22.338 25.335 1.00 48.34 442 SER A CA 1
ATOM 3418 C C . SER A 1 442 ? 27.316 -22.994 23.969 1.00 48.34 442 SER A C 1
ATOM 3420 O O . SER A 1 442 ? 28.078 -23.961 23.908 1.00 48.34 442 SER A O 1
ATOM 3422 N N . ASN A 1 443 ? 26.730 -22.481 22.878 1.00 47.16 443 ASN A N 1
ATOM 3423 C CA . ASN A 1 443 ? 26.760 -23.119 21.561 1.00 47.16 443 ASN A CA 1
ATOM 3424 C C . ASN A 1 443 ? 27.095 -22.109 20.446 1.00 47.16 443 ASN A C 1
ATOM 3426 O O . ASN A 1 443 ? 26.230 -21.422 19.915 1.00 47.16 443 ASN A O 1
ATOM 3430 N N . VAL A 1 444 ? 28.380 -22.049 20.080 1.00 50.12 444 VAL A N 1
ATOM 3431 C CA . VAL A 1 444 ? 28.938 -21.164 19.033 1.00 50.12 444 VAL A CA 1
ATOM 3432 C C . VAL A 1 444 ? 28.528 -21.606 17.615 1.00 50.12 444 VAL A C 1
ATOM 3434 O O . VAL A 1 444 ? 28.828 -20.929 16.634 1.00 50.12 444 VAL A O 1
ATOM 3437 N N . ASP A 1 445 ? 27.858 -22.753 17.481 1.00 53.56 445 ASP A N 1
ATOM 3438 C CA . ASP A 1 445 ? 27.499 -23.327 16.189 1.00 53.56 445 ASP A CA 1
ATOM 3439 C C . ASP A 1 445 ? 26.113 -22.832 15.731 1.00 53.56 445 ASP A C 1
ATOM 3441 O O . ASP A 1 445 ? 25.065 -23.267 16.216 1.00 53.56 445 ASP A O 1
ATOM 3445 N N . ASP A 1 446 ? 26.129 -21.905 14.770 1.00 57.69 446 ASP A N 1
ATOM 3446 C CA . ASP A 1 446 ? 24.966 -21.246 14.148 1.00 57.69 446 ASP A CA 1
ATOM 3447 C C . ASP A 1 446 ? 23.993 -22.242 13.467 1.00 57.69 446 ASP A C 1
ATOM 3449 O O . ASP A 1 446 ? 22.868 -21.906 13.100 1.00 57.69 446 ASP A O 1
ATOM 3453 N N . SER A 1 447 ? 24.411 -23.505 13.326 1.00 60.94 447 SER A N 1
ATOM 3454 C CA . SER A 1 447 ? 23.666 -24.593 12.687 1.00 60.94 447 SER A CA 1
ATOM 3455 C C . SER A 1 447 ? 22.428 -25.081 13.453 1.00 60.94 447 SER A C 1
ATOM 3457 O O . SER A 1 447 ? 21.570 -25.726 12.851 1.00 60.94 447 SER A O 1
ATOM 3459 N N . ASN A 1 448 ? 22.293 -24.766 14.747 1.00 65.50 448 ASN A N 1
ATOM 3460 C CA . ASN A 1 448 ? 21.146 -25.187 15.568 1.00 65.50 448 ASN A CA 1
ATOM 3461 C C . ASN A 1 448 ? 20.076 -24.098 15.768 1.00 65.50 448 ASN A C 1
ATOM 3463 O O . ASN A 1 448 ? 19.106 -24.330 16.496 1.00 65.50 448 ASN A O 1
ATOM 3467 N N . ARG A 1 449 ? 20.220 -22.911 15.160 1.00 72.88 449 ARG A N 1
ATOM 3468 C CA . ARG A 1 449 ? 19.211 -21.850 15.284 1.00 72.88 449 ARG A CA 1
ATOM 3469 C C . ARG A 1 449 ? 17.948 -22.207 14.505 1.00 72.88 449 ARG A C 1
ATOM 3471 O O . ARG A 1 449 ? 17.995 -22.590 13.338 1.00 72.88 449 ARG A O 1
ATOM 3478 N N . THR A 1 450 ? 16.793 -22.028 15.138 1.00 81.75 450 THR A N 1
ATOM 3479 C CA . THR A 1 450 ? 15.508 -22.114 14.433 1.00 81.75 450 THR A CA 1
ATOM 3480 C C . THR A 1 450 ? 15.370 -20.954 13.446 1.00 81.75 450 THR A C 1
ATOM 3482 O O . THR A 1 450 ? 15.877 -19.855 13.683 1.00 81.75 450 THR A O 1
ATOM 3485 N N . TYR A 1 451 ? 14.636 -21.159 12.351 1.00 82.69 451 TYR A N 1
ATOM 3486 C CA . TYR A 1 451 ? 14.410 -20.100 11.362 1.00 82.69 451 TYR A CA 1
ATOM 3487 C C . TYR A 1 451 ? 13.759 -18.853 11.985 1.00 82.69 451 TYR A C 1
ATOM 3489 O O . TYR A 1 451 ? 14.131 -17.733 11.653 1.00 82.69 451 TYR A O 1
ATOM 3497 N N . LYS A 1 452 ? 12.864 -19.032 12.966 1.00 86.19 452 LYS A N 1
ATOM 3498 C CA . LYS A 1 452 ? 12.268 -17.941 13.753 1.00 86.19 452 LYS A CA 1
ATOM 3499 C C . LYS A 1 452 ? 13.310 -17.101 14.494 1.00 86.19 452 LYS A C 1
ATOM 3501 O O . LYS A 1 452 ? 13.223 -15.875 14.475 1.00 86.19 452 LYS A O 1
ATOM 3506 N N . GLN A 1 453 ? 14.309 -17.739 15.110 1.00 84.25 453 GLN A N 1
ATOM 3507 C CA . GLN A 1 453 ? 15.413 -17.034 15.771 1.00 84.25 453 GLN A CA 1
ATOM 3508 C C . GLN A 1 453 ? 16.276 -16.270 14.767 1.00 84.25 453 GLN A C 1
ATOM 3510 O O . GLN A 1 453 ? 16.633 -15.126 15.032 1.00 84.25 453 GLN A O 1
ATOM 3515 N N . ILE A 1 454 ? 16.582 -16.864 13.612 1.00 84.19 454 ILE A N 1
ATOM 3516 C CA . ILE A 1 454 ? 17.353 -16.186 12.560 1.00 84.19 454 ILE A CA 1
ATOM 3517 C C . ILE A 1 454 ? 16.573 -14.974 12.046 1.00 84.19 454 ILE A C 1
ATOM 3519 O O . ILE A 1 454 ? 17.109 -13.868 11.998 1.00 84.19 454 ILE A O 1
ATOM 3523 N N . PHE A 1 455 ? 15.294 -15.162 11.720 1.00 88.38 455 PHE A N 1
ATOM 3524 C CA . PHE A 1 455 ? 14.415 -14.108 11.233 1.00 88.38 455 PHE A CA 1
ATOM 3525 C C . PHE A 1 455 ? 14.325 -12.946 12.224 1.00 88.38 455 PHE A C 1
ATOM 3527 O O . PHE A 1 455 ? 14.617 -11.817 11.850 1.00 88.38 455 PHE A O 1
ATOM 3534 N N . ALA A 1 456 ? 13.969 -13.201 13.485 1.00 87.69 456 ALA A N 1
ATOM 3535 C CA . ALA A 1 456 ? 13.758 -12.134 14.459 1.00 87.69 456 ALA A CA 1
ATOM 3536 C C . ALA A 1 456 ? 15.050 -11.365 14.789 1.00 87.69 456 ALA A C 1
ATOM 3538 O O . ALA A 1 456 ? 14.994 -10.153 14.962 1.00 87.69 456 ALA A O 1
ATOM 3539 N N . ASN A 1 457 ? 16.212 -12.021 14.830 1.00 85.25 457 ASN A N 1
ATOM 3540 C CA . ASN A 1 457 ? 17.452 -11.392 15.308 1.00 85.25 457 ASN A CA 1
ATOM 3541 C C . ASN A 1 457 ? 18.349 -10.818 14.195 1.00 85.25 457 ASN A C 1
ATOM 3543 O O . ASN A 1 457 ? 19.384 -10.225 14.487 1.00 85.25 457 ASN A O 1
ATOM 3547 N N . SER A 1 458 ? 17.964 -10.956 12.921 1.00 86.19 458 SER A N 1
ATOM 3548 C CA . SER A 1 458 ? 18.740 -10.415 11.789 1.00 86.19 458 SER A CA 1
ATOM 3549 C C . SER A 1 458 ? 18.431 -8.949 11.460 1.00 86.19 458 SER A C 1
ATOM 3551 O O . SER A 1 458 ? 19.209 -8.296 10.761 1.00 86.19 458 SER A O 1
ATOM 3553 N N . TRP A 1 459 ? 17.295 -8.424 11.925 1.00 89.31 459 TRP A N 1
ATOM 3554 C CA . TRP A 1 459 ? 16.848 -7.064 11.615 1.00 89.31 459 TRP A CA 1
ATOM 3555 C C . TRP A 1 459 ? 17.622 -6.001 12.400 1.00 89.31 459 TRP A C 1
ATOM 3557 O O . TRP A 1 459 ? 17.998 -6.198 13.556 1.00 89.31 459 TRP A O 1
ATOM 3567 N N . LYS A 1 460 ? 17.797 -4.826 11.789 1.00 89.19 460 LYS A N 1
ATOM 3568 C CA . LYS A 1 460 ? 18.238 -3.612 12.484 1.00 89.19 460 LYS A CA 1
ATOM 3569 C C . LYS A 1 460 ? 17.021 -2.915 13.083 1.00 89.19 460 LYS A C 1
ATOM 3571 O O . LYS A 1 460 ? 16.390 -2.093 12.416 1.00 89.19 460 LYS A O 1
ATOM 3576 N N . TYR A 1 461 ? 16.686 -3.247 14.325 1.00 88.81 461 TYR A N 1
ATOM 3577 C CA . TYR A 1 461 ? 15.606 -2.562 15.030 1.00 88.81 461 TYR A CA 1
ATOM 3578 C C . TYR A 1 461 ? 15.984 -1.106 15.281 1.00 88.81 461 TYR A C 1
ATOM 3580 O O . TYR A 1 461 ? 17.155 -0.792 15.491 1.00 88.81 461 TYR A O 1
ATOM 3588 N N . ASN A 1 462 ? 15.003 -0.213 15.293 1.00 89.88 462 ASN A N 1
ATOM 3589 C CA . ASN A 1 462 ? 15.167 1.188 15.659 1.00 89.88 462 ASN A CA 1
ATOM 3590 C C . ASN A 1 462 ? 14.220 1.538 16.802 1.00 89.88 462 ASN A C 1
ATOM 3592 O O . ASN A 1 462 ? 13.191 2.188 16.626 1.00 89.88 462 ASN A O 1
ATOM 3596 N N . THR A 1 463 ? 14.571 1.034 17.980 1.00 85.62 463 THR A N 1
ATOM 3597 C CA . THR A 1 463 ? 13.798 1.164 19.213 1.00 85.62 463 THR A CA 1
ATOM 3598 C C . THR A 1 463 ? 14.578 1.996 20.230 1.00 85.62 463 THR A C 1
ATOM 3600 O O . THR A 1 463 ? 15.808 1.950 20.282 1.00 85.62 463 THR A O 1
ATOM 3603 N N . SER A 1 464 ? 13.867 2.758 21.066 1.00 86.12 464 SER A N 1
ATOM 3604 C CA . SER A 1 464 ? 14.473 3.564 22.139 1.00 86.12 464 SER A CA 1
ATOM 3605 C C . SER A 1 464 ? 14.469 2.820 23.479 1.00 86.12 464 SER A C 1
ATOM 3607 O O . SER A 1 464 ? 13.994 3.309 24.505 1.00 86.12 464 SER A O 1
ATOM 3609 N N . SER A 1 465 ? 14.965 1.583 23.467 1.00 84.06 465 SER A N 1
ATOM 3610 C CA . SER A 1 465 ? 15.053 0.754 24.671 1.00 84.06 465 SER A CA 1
ATOM 3611 C C . SER A 1 465 ? 16.068 1.330 25.664 1.00 84.06 465 SER A C 1
ATOM 3613 O O . SER A 1 465 ? 17.150 1.784 25.279 1.00 84.06 465 SER A O 1
ATOM 3615 N N . ARG A 1 466 ? 15.719 1.298 26.956 1.00 86.81 466 ARG A N 1
ATOM 3616 C CA . ARG A 1 466 ? 16.574 1.742 28.066 1.00 86.81 466 ARG A CA 1
ATOM 3617 C C . ARG A 1 466 ? 17.191 0.535 28.774 1.00 86.81 466 ARG A C 1
ATOM 3619 O O . ARG A 1 466 ? 16.479 -0.363 29.215 1.00 86.81 466 ARG A O 1
ATOM 3626 N N . TYR A 1 467 ? 18.511 0.547 28.899 1.00 89.75 467 TYR A N 1
ATOM 3627 C CA . TYR A 1 467 ? 19.346 -0.502 29.466 1.00 89.75 467 TYR A CA 1
ATOM 3628 C C . TYR A 1 467 ? 19.884 -0.091 30.823 1.00 89.75 467 TYR A C 1
ATOM 3630 O O . TYR A 1 467 ? 20.455 0.986 30.988 1.00 89.75 467 TYR A O 1
ATOM 3638 N N . GLN A 1 468 ? 19.743 -0.991 31.786 1.00 91.75 468 GLN A N 1
ATOM 3639 C CA . GLN A 1 468 ? 20.325 -0.834 33.107 1.00 91.75 468 GLN A CA 1
ATOM 3640 C C . GLN A 1 468 ? 21.831 -1.108 33.048 1.00 91.75 468 GLN A C 1
ATOM 3642 O O . GLN A 1 468 ? 22.248 -2.221 32.720 1.00 91.75 468 GLN A O 1
ATOM 3647 N N . VAL A 1 469 ? 22.633 -0.113 33.433 1.00 92.00 469 VAL A N 1
ATOM 3648 C CA . VAL A 1 469 ? 24.068 -0.302 33.678 1.00 92.00 469 VAL A CA 1
ATOM 3649 C C . VAL A 1 469 ? 24.233 -1.041 35.006 1.00 92.00 469 VAL A C 1
ATOM 3651 O O . VAL A 1 469 ? 23.585 -0.684 35.995 1.00 92.00 469 VAL A O 1
ATOM 3654 N N . ASP A 1 470 ? 25.048 -2.092 35.012 1.00 91.81 470 ASP A N 1
ATOM 3655 C CA . ASP A 1 470 ? 25.428 -2.845 36.210 1.00 91.81 470 ASP A CA 1
ATOM 3656 C C . ASP A 1 470 ? 26.563 -2.131 36.951 1.00 91.81 470 ASP A C 1
ATOM 3658 O O . ASP A 1 470 ? 26.432 -1.780 38.122 1.00 91.81 470 ASP A O 1
ATOM 3662 N N . SER A 1 471 ? 27.647 -1.807 36.240 1.00 89.44 471 SER A N 1
ATOM 3663 C CA . SER A 1 471 ? 28.739 -0.993 36.777 1.00 89.44 471 SER A CA 1
ATOM 3664 C C . SER A 1 471 ? 29.395 -0.118 35.709 1.00 89.44 471 SER A C 1
ATOM 3666 O O . SER A 1 471 ? 29.527 -0.527 34.554 1.00 89.44 471 SER A O 1
ATOM 3668 N N . TRP A 1 472 ? 29.827 1.088 36.099 1.00 91.06 472 TRP A N 1
ATOM 3669 C CA . TRP A 1 472 ? 30.606 1.997 35.252 1.00 91.06 472 TRP A CA 1
ATOM 3670 C C . TRP A 1 472 ? 31.829 2.526 36.020 1.00 91.06 472 TRP A C 1
ATOM 3672 O O . TRP A 1 472 ? 31.697 3.415 36.863 1.00 91.06 472 TRP A O 1
ATOM 3682 N N . PRO A 1 473 ? 33.035 1.990 35.765 1.00 86.62 473 PRO A N 1
ATOM 3683 C CA . PRO A 1 473 ? 34.258 2.493 36.382 1.00 86.62 473 PRO A CA 1
ATOM 3684 C C . PRO A 1 473 ? 34.603 3.905 35.883 1.00 86.62 473 PRO A C 1
ATOM 3686 O O . PRO A 1 473 ? 34.490 4.176 34.692 1.00 86.62 473 PRO A O 1
ATOM 3689 N N . VAL A 1 474 ? 35.129 4.769 36.762 1.00 82.00 474 VAL A N 1
ATOM 3690 C CA . VAL A 1 474 ? 35.475 6.182 36.462 1.00 82.00 474 VAL A CA 1
ATOM 3691 C C . VAL A 1 474 ? 36.322 6.350 35.187 1.00 82.00 474 VAL A C 1
ATOM 3693 O O . VAL A 1 474 ? 36.143 7.304 34.443 1.00 82.00 474 VAL A O 1
ATOM 3696 N N . ASN A 1 475 ? 37.230 5.404 34.920 1.00 80.25 475 ASN A N 1
ATOM 3697 C CA . ASN A 1 475 ? 38.095 5.381 33.732 1.00 80.25 475 ASN A CA 1
ATOM 3698 C C . ASN A 1 475 ? 37.934 4.074 32.938 1.00 80.25 475 ASN A C 1
ATOM 3700 O O . ASN A 1 475 ? 38.922 3.497 32.482 1.00 80.25 475 ASN A O 1
ATOM 3704 N N . GLY A 1 476 ? 36.712 3.552 32.852 1.00 84.12 476 GLY A N 1
ATOM 3705 C CA . GLY A 1 476 ? 36.433 2.286 32.187 1.00 84.12 476 GLY A CA 1
ATOM 3706 C C . GLY A 1 476 ? 35.118 2.285 31.421 1.00 84.12 476 GLY A C 1
ATOM 3707 O O . GLY A 1 476 ? 34.404 3.284 31.335 1.00 84.12 476 GLY A O 1
ATOM 3708 N N . SER A 1 477 ? 34.824 1.123 30.861 1.00 89.56 477 SER A N 1
ATOM 3709 C CA . SER A 1 477 ? 33.634 0.867 30.061 1.00 89.56 477 SER A CA 1
ATOM 3710 C C . SER A 1 477 ? 32.449 0.454 30.931 1.00 89.56 477 SER A C 1
ATOM 3712 O O . SER A 1 477 ? 32.648 -0.294 31.894 1.00 89.56 477 SER A O 1
ATOM 3714 N N . PRO A 1 478 ? 31.220 0.896 30.613 1.00 91.75 478 PRO A N 1
ATOM 3715 C CA . PRO A 1 478 ? 30.041 0.416 31.311 1.00 91.75 478 PRO A CA 1
ATOM 3716 C C . PRO A 1 478 ? 29.759 -1.045 30.960 1.00 91.75 478 PRO A C 1
ATOM 3718 O O . PRO A 1 478 ? 29.838 -1.449 29.797 1.00 91.75 478 PRO A O 1
ATOM 3721 N N . SER A 1 479 ? 29.380 -1.810 31.978 1.00 92.12 479 SER A N 1
ATOM 3722 C CA . SER A 1 479 ? 28.802 -3.151 31.858 1.00 92.12 479 SER A CA 1
ATOM 3723 C C . SER A 1 479 ? 27.284 -3.066 31.994 1.00 92.12 479 SER A C 1
ATOM 3725 O O . SER A 1 479 ? 26.776 -2.323 32.836 1.00 92.12 479 SER A O 1
ATOM 3727 N N . LEU A 1 480 ? 26.545 -3.790 31.157 1.00 90.88 480 LEU A N 1
ATOM 3728 C CA . LEU A 1 480 ? 25.083 -3.825 31.189 1.00 90.88 480 LEU A CA 1
ATOM 3729 C C . LEU A 1 480 ? 24.592 -5.063 31.944 1.00 90.88 480 LEU A C 1
ATOM 3731 O O . LEU A 1 480 ? 25.176 -6.138 31.852 1.00 90.88 480 LEU A O 1
ATOM 3735 N N . LEU A 1 481 ? 23.486 -4.915 32.678 1.00 88.69 481 LEU A N 1
ATOM 3736 C CA . LEU A 1 481 ? 22.886 -6.029 33.422 1.00 88.69 481 LEU A CA 1
ATOM 3737 C C . LEU A 1 481 ? 22.197 -7.043 32.494 1.00 88.69 481 LEU A C 1
ATOM 3739 O O . LEU A 1 481 ? 22.112 -8.230 32.802 1.00 88.69 481 LEU A O 1
ATOM 3743 N N . SER A 1 482 ? 21.663 -6.566 31.371 1.00 85.12 482 SER A N 1
ATOM 3744 C CA . SER A 1 482 ? 21.088 -7.403 30.320 1.00 85.12 482 SER A CA 1
ATOM 3745 C C . SER A 1 482 ? 22.145 -7.767 29.286 1.00 85.12 482 SER A C 1
ATOM 3747 O O . SER A 1 482 ? 23.008 -6.945 28.978 1.00 85.12 482 SER A O 1
ATOM 3749 N N . GLN A 1 483 ? 22.004 -8.945 28.679 1.00 81.00 483 GLN A N 1
ATOM 3750 C CA . GLN A 1 483 ? 22.853 -9.335 27.559 1.00 81.00 483 GLN A CA 1
ATOM 3751 C C . GLN A 1 483 ? 22.724 -8.356 26.391 1.00 81.00 483 GLN A C 1
ATOM 3753 O O . GLN A 1 483 ? 21.619 -7.906 26.071 1.00 81.00 483 GLN A O 1
ATOM 3758 N N . ILE A 1 484 ? 23.860 -8.024 25.780 1.00 81.19 484 ILE A N 1
ATOM 3759 C CA . ILE A 1 484 ? 23.897 -7.146 24.612 1.00 81.19 484 ILE A CA 1
ATOM 3760 C C . ILE A 1 484 ? 23.591 -7.978 23.371 1.00 81.19 484 ILE A C 1
ATOM 3762 O O . ILE A 1 484 ? 24.202 -9.017 23.147 1.00 81.19 484 ILE A O 1
ATOM 3766 N N . ASP A 1 485 ? 22.644 -7.504 22.566 1.00 76.88 485 ASP A N 1
ATOM 3767 C CA . ASP A 1 485 ? 22.332 -8.070 21.258 1.00 76.88 485 ASP A CA 1
ATOM 3768 C C . ASP A 1 485 ? 22.506 -6.986 20.194 1.00 76.88 485 ASP A C 1
ATOM 3770 O O . ASP A 1 485 ? 21.961 -5.882 20.327 1.00 76.88 485 ASP A O 1
ATOM 3774 N N . LYS A 1 486 ? 23.226 -7.329 19.122 1.00 75.81 486 LYS A N 1
ATOM 3775 C CA . LYS A 1 486 ? 23.445 -6.495 17.939 1.00 75.81 486 LYS A CA 1
ATOM 3776 C C . LYS A 1 486 ? 22.143 -5.997 17.308 1.00 75.81 486 LYS A C 1
ATOM 3778 O O . LYS A 1 486 ? 22.134 -4.923 16.709 1.00 75.81 486 LYS A O 1
ATOM 3783 N N . SER A 1 487 ? 21.058 -6.762 17.419 1.00 76.94 487 SER A N 1
ATOM 3784 C CA . SER A 1 487 ? 19.741 -6.367 16.912 1.00 76.94 487 SER A CA 1
ATOM 3785 C C . SER A 1 487 ? 19.199 -5.114 17.621 1.00 76.94 487 SER A C 1
ATOM 3787 O O . SER A 1 487 ? 18.478 -4.321 17.012 1.00 76.94 487 SER A O 1
ATOM 3789 N N . SER A 1 488 ? 19.597 -4.892 18.879 1.00 78.81 488 SER A N 1
ATOM 3790 C CA . SER A 1 488 ? 19.041 -3.855 19.746 1.00 78.81 488 SER A CA 1
ATOM 3791 C C . SER A 1 488 ? 20.020 -2.710 20.052 1.00 78.81 488 SER A C 1
ATOM 3793 O O . SER A 1 488 ? 19.613 -1.544 20.010 1.00 78.81 488 SER A O 1
ATOM 3795 N N . LEU A 1 489 ? 21.298 -3.021 20.304 1.00 85.94 489 LEU A N 1
ATOM 3796 C CA . LEU A 1 489 ? 22.408 -2.066 20.435 1.00 85.94 489 LEU A CA 1
ATOM 3797 C C . LEU A 1 489 ? 23.544 -2.466 19.488 1.00 85.94 489 LEU A C 1
ATOM 3799 O O . LEU A 1 489 ? 24.111 -3.549 19.618 1.00 85.94 489 LEU A O 1
ATOM 3803 N N . ALA A 1 490 ? 23.914 -1.580 18.568 1.00 85.75 490 ALA A N 1
ATOM 3804 C CA . ALA A 1 490 ? 24.955 -1.824 17.578 1.00 85.75 490 ALA A CA 1
ATOM 3805 C C . ALA A 1 490 ? 26.062 -0.760 17.615 1.00 85.75 490 ALA A C 1
ATOM 3807 O O . ALA A 1 490 ? 25.880 0.372 18.065 1.00 85.75 490 ALA A O 1
ATOM 3808 N N . ILE A 1 491 ? 27.225 -1.116 17.069 1.00 89.31 491 ILE A N 1
ATOM 3809 C CA . ILE A 1 491 ? 28.319 -0.166 16.837 1.00 89.31 491 ILE A CA 1
ATOM 3810 C C . ILE A 1 491 ? 27.829 0.955 15.900 1.00 89.31 491 ILE A C 1
ATOM 3812 O O . ILE A 1 491 ? 27.175 0.702 14.885 1.00 89.31 491 ILE A O 1
ATOM 3816 N N . GLY A 1 492 ? 28.144 2.198 16.257 1.00 87.94 492 GLY A N 1
ATOM 3817 C CA . GLY A 1 492 ? 27.703 3.425 15.596 1.00 87.94 492 GLY A CA 1
ATOM 3818 C C . GLY A 1 492 ? 26.385 4.001 16.125 1.00 87.94 492 GLY A C 1
ATOM 3819 O O . GLY A 1 492 ? 25.945 5.029 15.618 1.00 87.94 492 GLY A O 1
ATOM 3820 N N . ASP A 1 493 ? 25.731 3.370 17.109 1.00 89.62 493 ASP A N 1
ATOM 3821 C CA . ASP A 1 493 ? 24.537 3.939 17.741 1.00 89.62 493 ASP A CA 1
ATOM 3822 C C . ASP A 1 493 ? 24.858 5.141 18.634 1.00 89.62 493 ASP A C 1
ATOM 3824 O O . ASP A 1 493 ? 25.787 5.109 19.443 1.00 89.62 493 ASP A O 1
ATOM 3828 N N . ASN A 1 494 ? 24.021 6.175 18.525 1.00 91.50 494 ASN A N 1
ATOM 3829 C CA . ASN A 1 494 ? 23.993 7.287 19.468 1.00 91.50 494 ASN A CA 1
ATOM 3830 C C . ASN A 1 494 ? 23.201 6.875 20.711 1.00 91.50 494 ASN A C 1
ATOM 3832 O O . ASN A 1 494 ? 22.095 6.333 20.606 1.00 91.50 494 ASN A O 1
ATOM 3836 N N . ILE A 1 495 ? 23.749 7.174 21.882 1.00 93.44 495 ILE A N 1
ATOM 3837 C CA . ILE A 1 495 ? 23.132 6.879 23.168 1.00 93.44 495 ILE A CA 1
ATOM 3838 C C . ILE A 1 495 ? 23.032 8.125 24.042 1.00 93.44 495 ILE A C 1
ATOM 3840 O O . ILE A 1 495 ? 23.901 8.996 24.031 1.00 93.44 495 ILE A O 1
ATOM 3844 N N . GLU A 1 496 ? 21.976 8.161 24.841 1.00 92.94 496 GLU A N 1
ATOM 3845 C CA . GLU A 1 496 ? 21.780 9.077 25.957 1.00 92.94 496 GLU A CA 1
ATOM 3846 C C . GLU A 1 496 ? 21.956 8.320 27.272 1.00 92.94 496 GLU A C 1
ATOM 3848 O O . GLU A 1 496 ? 21.609 7.141 27.390 1.00 92.94 496 GLU A O 1
ATOM 3853 N N . ILE A 1 497 ? 22.489 9.004 28.273 1.00 92.62 497 ILE A N 1
ATOM 3854 C CA . ILE A 1 497 ? 22.785 8.448 29.587 1.00 92.62 497 ILE A CA 1
ATOM 3855 C C . ILE A 1 497 ? 21.881 9.142 30.591 1.00 92.62 497 ILE A C 1
ATOM 3857 O O . ILE A 1 497 ? 21.771 10.363 30.593 1.00 92.62 497 ILE A O 1
ATOM 3861 N N . PHE A 1 498 ? 21.254 8.367 31.463 1.00 90.69 498 PHE A N 1
ATOM 3862 C CA . PHE A 1 498 ? 20.336 8.851 32.483 1.00 90.69 498 PHE A CA 1
ATOM 3863 C C . PHE A 1 498 ? 20.831 8.436 33.859 1.00 90.69 498 PHE A C 1
ATOM 3865 O O . PHE A 1 498 ? 21.346 7.330 34.032 1.00 90.69 498 PHE A O 1
ATOM 3872 N N . ASP A 1 499 ? 20.593 9.281 34.861 1.00 88.56 499 ASP A N 1
ATOM 3873 C CA . ASP A 1 499 ? 20.615 8.818 36.246 1.00 88.56 499 ASP A CA 1
ATOM 3874 C C . ASP A 1 499 ? 19.565 7.707 36.413 1.00 88.56 499 ASP A C 1
ATOM 3876 O O . ASP A 1 499 ? 18.509 7.706 35.767 1.00 88.56 499 ASP A O 1
ATOM 3880 N N . ARG A 1 500 ? 19.825 6.754 37.306 1.00 86.94 500 ARG A N 1
ATOM 3881 C CA . ARG A 1 500 ? 18.867 5.699 37.640 1.00 86.94 500 ARG A CA 1
ATOM 3882 C C . ARG A 1 500 ? 17.527 6.306 38.057 1.00 86.94 500 ARG A C 1
ATOM 3884 O O . ARG A 1 500 ? 17.472 7.070 39.016 1.00 86.94 500 ARG A O 1
ATOM 3891 N N . PHE A 1 501 ? 16.454 5.938 37.356 1.00 80.69 501 PHE A N 1
ATOM 3892 C CA . PHE A 1 501 ? 15.105 6.520 37.511 1.00 80.69 501 PHE A CA 1
ATOM 3893 C C . PHE A 1 501 ? 14.975 8.011 37.138 1.00 80.69 501 PHE A C 1
ATOM 3895 O O . PHE A 1 501 ? 13.896 8.580 37.286 1.00 80.69 501 PHE A O 1
ATOM 3902 N N . GLY A 1 502 ? 16.038 8.644 36.639 1.00 80.31 502 GLY A N 1
ATOM 3903 C CA . GLY A 1 502 ? 16.014 10.002 36.107 1.00 80.31 502 GLY A CA 1
ATOM 3904 C C . GLY A 1 502 ? 15.261 10.082 34.779 1.00 80.31 502 GLY A C 1
ATOM 3905 O O . GLY A 1 502 ? 15.286 9.134 33.986 1.00 80.31 502 GLY A O 1
ATOM 3906 N N . LEU A 1 503 ? 14.592 11.214 34.557 1.00 76.88 503 LEU A N 1
ATOM 3907 C CA . LEU A 1 503 ? 13.845 11.520 33.331 1.00 76.88 503 LEU A CA 1
ATOM 3908 C C . LEU A 1 503 ? 14.642 12.398 32.360 1.00 76.88 503 LEU A C 1
ATOM 3910 O O . LEU A 1 503 ? 14.358 12.387 31.169 1.00 76.88 503 LEU A O 1
ATOM 3914 N N . ASP A 1 504 ? 15.658 13.102 32.861 1.00 83.31 504 ASP A N 1
ATOM 3915 C CA . ASP A 1 504 ? 16.514 13.978 32.066 1.00 83.31 504 ASP A CA 1
ATOM 3916 C C . ASP A 1 504 ? 17.842 13.291 31.734 1.00 83.31 504 ASP A C 1
ATOM 3918 O O . ASP A 1 504 ? 18.431 12.602 32.576 1.00 83.31 504 ASP A O 1
ATOM 3922 N N . SER A 1 505 ? 18.322 13.506 30.508 1.00 87.94 505 SER A N 1
ATOM 3923 C CA . SER A 1 505 ? 19.630 13.021 30.068 1.00 87.94 505 SER A CA 1
ATOM 3924 C C . SER A 1 505 ? 20.751 13.769 30.802 1.00 87.94 505 SER A C 1
ATOM 3926 O O . SER A 1 505 ? 20.750 14.998 30.885 1.00 87.94 505 SER A O 1
ATOM 3928 N N . VAL A 1 506 ? 21.709 13.017 31.346 1.00 91.50 506 VAL A N 1
ATOM 3929 C CA . VAL A 1 506 ? 22.905 13.504 32.059 1.00 91.50 506 VAL A CA 1
ATOM 3930 C C . VAL A 1 506 ? 24.193 13.311 31.255 1.00 91.50 506 VAL A C 1
ATOM 3932 O O . VAL A 1 506 ? 25.270 13.717 31.701 1.00 91.50 506 VAL A O 1
ATOM 3935 N N . GLY A 1 507 ? 24.102 12.707 30.070 1.00 91.56 507 GLY A N 1
ATOM 3936 C CA . GLY A 1 507 ? 25.227 12.529 29.164 1.00 91.56 507 GLY A CA 1
ATOM 3937 C C . GLY A 1 507 ? 24.832 11.902 27.831 1.00 91.56 507 GLY A C 1
ATOM 3938 O O . GLY A 1 507 ? 23.710 11.436 27.646 1.00 91.56 507 GLY A O 1
ATOM 3939 N N . SER A 1 508 ? 25.765 11.881 26.888 1.00 93.69 508 SER A N 1
ATOM 3940 C CA . SER A 1 508 ? 25.570 11.295 25.559 1.00 93.69 508 SER A CA 1
ATOM 3941 C C . SER A 1 508 ? 26.876 10.742 25.008 1.00 93.69 508 SER A C 1
ATOM 3943 O O . SER A 1 508 ? 27.936 11.289 25.306 1.00 93.69 508 SER A O 1
ATOM 3945 N N . ALA A 1 509 ? 26.810 9.708 24.175 1.00 94.06 509 ALA A N 1
ATOM 3946 C CA . ALA A 1 509 ? 27.975 9.149 23.489 1.00 94.06 509 ALA A CA 1
ATOM 3947 C C . ALA A 1 509 ? 27.580 8.427 22.194 1.00 94.06 509 ALA A C 1
ATOM 3949 O O . ALA A 1 509 ? 26.398 8.203 21.930 1.00 94.06 509 ALA A O 1
ATOM 3950 N N . VAL A 1 510 ? 28.581 8.020 21.414 1.00 94.12 510 VAL A N 1
ATOM 3951 C CA . VAL A 1 510 ? 28.430 7.122 20.263 1.00 94.12 510 VAL A CA 1
ATOM 3952 C C . VAL A 1 510 ? 29.155 5.816 20.557 1.00 94.12 510 VAL A C 1
ATOM 3954 O O . VAL A 1 510 ? 30.317 5.829 20.953 1.00 94.12 510 VAL A O 1
ATOM 3957 N N . ILE A 1 511 ? 28.497 4.676 20.366 1.00 92.25 511 ILE A N 1
ATOM 3958 C CA . ILE A 1 511 ? 29.124 3.372 20.600 1.00 92.25 511 ILE A CA 1
ATOM 3959 C C . ILE A 1 511 ? 30.149 3.096 19.496 1.00 92.25 511 ILE A C 1
ATOM 3961 O O . ILE A 1 511 ? 29.777 2.976 18.332 1.00 92.25 511 ILE A O 1
ATOM 3965 N N . SER A 1 512 ? 31.424 2.939 19.847 1.00 93.31 512 SER A N 1
ATOM 3966 C CA . SER A 1 512 ? 32.491 2.595 18.896 1.00 93.31 512 SER A CA 1
ATOM 3967 C C . SER A 1 512 ? 32.956 1.144 18.994 1.00 93.31 512 SER A C 1
ATOM 3969 O O . SER A 1 512 ? 33.450 0.605 18.004 1.00 93.31 512 SER A O 1
ATOM 3971 N N . ASN A 1 513 ? 32.747 0.474 20.133 1.00 91.62 513 ASN A N 1
ATOM 3972 C CA . ASN A 1 513 ? 33.016 -0.959 20.271 1.00 91.62 513 ASN A CA 1
ATOM 3973 C C . ASN A 1 513 ? 32.170 -1.622 21.373 1.00 91.62 513 ASN A C 1
ATOM 3975 O O . ASN A 1 513 ? 31.828 -0.981 22.369 1.00 91.62 513 ASN A O 1
ATOM 3979 N N . ILE A 1 514 ? 31.865 -2.912 21.202 1.00 89.62 514 ILE A N 1
ATOM 3980 C CA . ILE A 1 514 ? 31.070 -3.737 22.127 1.00 89.62 514 ILE A CA 1
ATOM 3981 C C . ILE A 1 514 ? 31.806 -5.062 22.363 1.00 89.62 514 ILE A C 1
ATOM 3983 O O . ILE A 1 514 ? 32.309 -5.662 21.416 1.00 89.62 514 ILE A O 1
ATOM 3987 N N . ASP A 1 515 ? 31.848 -5.522 23.614 1.00 87.88 515 ASP A N 1
ATOM 3988 C CA . ASP A 1 515 ? 32.210 -6.896 23.968 1.00 87.88 515 ASP A CA 1
ATOM 3989 C C . ASP A 1 515 ? 30.965 -7.638 24.470 1.00 87.88 515 ASP A C 1
ATOM 3991 O O . ASP A 1 515 ? 30.471 -7.397 25.575 1.00 87.88 515 ASP A O 1
ATOM 3995 N N . GLU A 1 516 ? 30.441 -8.526 23.625 1.00 81.62 516 GLU A N 1
ATOM 3996 C CA . GLU A 1 516 ? 29.237 -9.316 23.902 1.00 81.62 516 GLU A CA 1
ATOM 3997 C C . GLU A 1 516 ? 29.474 -10.408 24.960 1.00 81.62 516 GLU A C 1
ATOM 3999 O O . GLU A 1 516 ? 28.526 -10.835 25.615 1.00 81.62 516 GLU A O 1
ATOM 4004 N N . SER A 1 517 ? 30.719 -10.857 25.162 1.00 81.38 517 SER A N 1
ATOM 4005 C CA . SER A 1 517 ? 31.026 -11.928 26.121 1.00 81.38 517 SER A CA 1
ATOM 4006 C C . SER A 1 517 ? 30.973 -11.442 27.570 1.00 81.38 517 SER A C 1
ATOM 4008 O O . SER A 1 517 ? 30.430 -12.133 28.434 1.00 81.38 517 SER A O 1
ATOM 4010 N N . ASP A 1 518 ? 31.439 -10.214 27.798 1.00 82.25 518 ASP A N 1
ATOM 4011 C CA . ASP A 1 518 ? 31.439 -9.554 29.105 1.00 82.25 518 ASP A CA 1
ATOM 4012 C C . ASP A 1 518 ? 30.264 -8.566 29.281 1.00 82.25 518 ASP A C 1
ATOM 4014 O O . ASP A 1 518 ? 30.141 -7.925 30.324 1.00 82.25 518 ASP A O 1
ATOM 4018 N N . ASN A 1 519 ? 29.379 -8.434 28.281 1.00 87.56 519 ASN A N 1
ATOM 4019 C CA . ASN A 1 519 ? 28.285 -7.450 28.233 1.00 87.56 519 ASN A CA 1
ATOM 4020 C C . ASN A 1 519 ? 28.755 -6.008 28.492 1.00 87.56 519 ASN A C 1
ATOM 4022 O O . ASN A 1 519 ? 28.128 -5.263 29.253 1.00 87.56 519 ASN A O 1
ATOM 4026 N N . THR A 1 520 ? 29.862 -5.598 27.866 1.00 90.00 520 THR A N 1
ATOM 4027 C CA . THR A 1 520 ? 30.453 -4.267 28.074 1.00 90.00 520 THR A CA 1
ATOM 4028 C C . THR A 1 520 ? 30.507 -3.428 26.800 1.00 90.00 520 THR A C 1
ATOM 4030 O O . THR A 1 520 ? 30.722 -3.929 25.697 1.00 90.00 520 THR A O 1
ATOM 4033 N N . LEU A 1 521 ? 30.338 -2.110 26.947 1.00 90.69 521 LEU A N 1
ATOM 4034 C CA . LEU A 1 521 ? 30.545 -1.143 25.862 1.00 90.69 521 LEU A CA 1
ATOM 4035 C C . LEU A 1 521 ? 32.003 -0.670 25.885 1.00 90.69 521 LEU A C 1
ATOM 4037 O O . LEU A 1 521 ? 32.346 0.327 26.525 1.00 90.69 521 LEU A O 1
ATOM 4041 N N . THR A 1 522 ? 32.885 -1.425 25.230 1.00 89.81 522 THR A N 1
ATOM 4042 C CA . THR A 1 522 ? 34.345 -1.236 25.304 1.00 89.81 522 THR A CA 1
ATOM 4043 C C . THR A 1 522 ? 34.854 0.038 24.622 1.00 89.81 522 THR A C 1
ATOM 4045 O O . THR A 1 522 ? 35.979 0.456 24.891 1.00 89.81 522 THR A O 1
ATOM 4048 N N . GLY A 1 523 ? 34.036 0.690 23.788 1.00 88.75 523 GLY A N 1
ATOM 4049 C CA . GLY A 1 523 ? 34.355 1.968 23.147 1.00 88.75 523 GLY A CA 1
ATOM 4050 C C . GLY A 1 523 ? 33.158 2.917 23.112 1.00 88.75 523 GLY A C 1
ATOM 4051 O O . GLY A 1 523 ? 32.088 2.546 22.625 1.00 88.75 523 GLY A O 1
ATOM 4052 N N . LEU A 1 524 ? 33.353 4.141 23.615 1.00 91.06 524 LEU A N 1
ATOM 4053 C CA . LEU A 1 524 ? 32.386 5.239 23.570 1.00 91.06 524 LEU A CA 1
ATOM 4054 C C . LEU A 1 524 ? 33.072 6.505 23.041 1.00 91.06 524 LEU A C 1
ATOM 4056 O O . LEU A 1 524 ? 33.864 7.136 23.745 1.00 91.06 524 LEU A O 1
ATOM 4060 N N . ASP A 1 525 ? 32.753 6.881 21.809 1.00 92.19 525 ASP A N 1
ATOM 4061 C CA . ASP A 1 525 ? 33.267 8.083 21.161 1.00 92.19 525 ASP A CA 1
ATOM 4062 C C . ASP A 1 525 ? 32.400 9.292 21.527 1.00 92.19 525 ASP A C 1
ATOM 4064 O O . ASP A 1 525 ? 31.192 9.175 21.739 1.00 92.19 525 ASP A O 1
ATOM 4068 N N . ASN A 1 526 ? 33.016 10.477 21.581 1.00 91.06 526 ASN A N 1
ATOM 4069 C CA . ASN A 1 526 ? 32.340 11.739 21.909 1.00 91.06 526 ASN A CA 1
ATOM 4070 C C . ASN A 1 526 ? 31.495 11.670 23.197 1.00 91.06 526 ASN A C 1
ATOM 4072 O O . ASN A 1 526 ? 30.437 12.292 23.271 1.00 91.06 526 ASN A O 1
ATOM 4076 N N . LEU A 1 527 ? 31.948 10.912 24.202 1.00 91.00 527 LEU A N 1
ATOM 4077 C CA . LEU A 1 527 ? 31.288 10.855 25.502 1.00 91.00 527 LEU A CA 1
ATOM 4078 C C . LEU A 1 527 ? 31.318 12.240 26.159 1.00 91.00 527 LEU A C 1
ATOM 4080 O O . LEU A 1 527 ? 32.382 12.769 26.487 1.00 91.00 527 LEU A O 1
ATOM 4084 N N . VAL A 1 528 ? 30.136 12.812 26.362 1.00 91.50 528 VAL A N 1
ATOM 4085 C CA . VAL A 1 528 ? 29.926 14.098 27.025 1.00 91.50 528 VAL A CA 1
ATOM 4086 C C . VAL A 1 528 ? 29.036 13.877 28.235 1.00 91.50 528 VAL A C 1
ATOM 4088 O O . VAL A 1 528 ? 27.983 13.254 28.129 1.00 91.50 528 VAL A O 1
ATOM 4091 N N . TRP A 1 529 ? 29.440 14.439 29.370 1.00 92.06 529 TRP A N 1
ATOM 4092 C CA . TRP A 1 529 ? 28.641 14.484 30.589 1.00 92.06 529 TRP A CA 1
ATOM 4093 C C . TRP A 1 529 ? 28.150 15.904 30.838 1.00 92.06 529 TRP A C 1
ATOM 4095 O O . TRP A 1 529 ? 28.884 16.875 30.645 1.00 92.06 529 TRP A O 1
ATOM 4105 N N . THR A 1 530 ? 26.916 16.038 31.311 1.00 89.88 530 THR A N 1
ATOM 4106 C CA . THR A 1 530 ? 26.370 17.329 31.747 1.00 89.88 530 THR A CA 1
ATOM 4107 C C . THR A 1 530 ? 26.999 17.776 33.068 1.00 89.88 530 THR A C 1
ATOM 4109 O O . THR A 1 530 ? 27.056 18.973 33.355 1.00 89.88 530 THR A O 1
ATOM 4112 N N . ARG A 1 531 ? 27.489 16.825 33.877 1.00 88.06 531 ARG A N 1
ATOM 4113 C CA . ARG A 1 531 ? 28.158 17.083 35.154 1.00 88.06 531 ARG A CA 1
ATOM 4114 C C . ARG A 1 531 ? 29.642 16.699 35.072 1.00 88.06 531 ARG A C 1
ATOM 4116 O O . ARG A 1 531 ? 29.973 15.658 34.514 1.00 88.06 531 ARG A O 1
ATOM 4123 N N . PRO A 1 532 ? 30.553 17.512 35.630 1.00 83.25 532 PRO A N 1
ATOM 4124 C CA . PRO A 1 532 ? 31.994 17.281 35.519 1.00 83.25 532 PRO A CA 1
ATOM 4125 C C . PRO A 1 532 ? 32.531 16.141 36.402 1.00 83.25 532 PRO A C 1
ATOM 4127 O O . PRO A 1 532 ? 33.697 15.785 36.265 1.00 83.25 532 PRO A O 1
ATOM 4130 N N . ASP A 1 533 ? 31.734 15.609 37.332 1.00 84.94 533 ASP A N 1
ATOM 4131 C CA . ASP A 1 533 ? 32.111 14.548 38.276 1.00 84.94 533 ASP A CA 1
ATOM 4132 C C . ASP A 1 533 ? 31.695 13.133 37.831 1.00 84.94 533 ASP A C 1
ATOM 4134 O O . ASP A 1 533 ? 31.951 12.173 38.559 1.00 84.94 533 ASP A O 1
ATOM 4138 N N . ASP A 1 534 ? 31.091 13.002 36.645 1.00 86.38 534 ASP A N 1
ATOM 4139 C CA . ASP A 1 534 ? 30.615 11.730 36.097 1.00 86.38 534 ASP A CA 1
ATOM 4140 C C . ASP A 1 534 ? 31.627 11.074 35.125 1.00 86.38 534 ASP A C 1
ATOM 4142 O O . ASP A 1 534 ? 32.377 11.779 34.441 1.00 86.38 534 ASP A O 1
ATOM 4146 N N . PRO A 1 535 ? 31.671 9.725 35.046 1.00 86.31 535 PRO A N 1
ATOM 4147 C CA . PRO A 1 535 ? 30.860 8.777 35.816 1.00 86.31 535 PRO A CA 1
ATOM 4148 C C . PRO A 1 535 ? 31.350 8.631 37.271 1.00 86.31 535 PRO A C 1
ATOM 4150 O O . PRO A 1 535 ? 32.505 8.295 37.529 1.00 86.31 535 PRO A O 1
ATOM 4153 N N . HIS A 1 536 ? 30.452 8.859 38.235 1.00 85.31 536 HIS A N 1
ATOM 4154 C CA . HIS A 1 536 ? 30.719 8.759 39.675 1.00 85.31 536 HIS A CA 1
ATOM 4155 C C . HIS A 1 536 ? 30.374 7.367 40.261 1.00 85.31 536 HIS A C 1
ATOM 4157 O O . HIS A 1 536 ? 29.304 6.845 39.947 1.00 85.31 536 HIS A O 1
ATOM 4163 N N . PRO A 1 537 ? 31.189 6.786 41.172 1.00 82.44 537 PRO A N 1
ATOM 4164 C CA . PRO A 1 537 ? 30.974 5.437 41.727 1.00 82.44 537 PRO A CA 1
ATOM 4165 C C . PRO A 1 537 ? 29.719 5.279 42.604 1.00 82.44 537 PRO A C 1
ATOM 4167 O O . PRO A 1 537 ? 29.178 4.184 42.700 1.00 82.44 537 PRO A O 1
ATOM 4170 N N . ASP A 1 538 ? 29.244 6.355 43.236 1.00 85.50 538 ASP A N 1
ATOM 4171 C CA . ASP A 1 538 ? 28.025 6.334 44.071 1.00 85.50 538 ASP A CA 1
ATOM 4172 C C . ASP A 1 538 ? 26.724 6.556 43.275 1.00 85.50 538 ASP A C 1
ATOM 4174 O O . ASP A 1 538 ? 25.644 6.693 43.856 1.00 85.50 538 ASP A O 1
ATOM 4178 N N . ARG A 1 539 ? 26.812 6.651 41.944 1.00 86.38 539 ARG A N 1
ATOM 4179 C CA . ARG A 1 539 ? 25.669 6.887 41.061 1.00 86.38 539 ARG A CA 1
ATOM 4180 C C . ARG A 1 539 ? 25.478 5.690 40.145 1.00 86.38 539 ARG A C 1
ATOM 4182 O O . ARG A 1 539 ? 26.429 5.135 39.606 1.00 86.38 539 ARG A O 1
ATOM 4189 N N . ASN A 1 540 ? 24.218 5.328 39.958 1.00 90.31 540 ASN A N 1
ATOM 4190 C CA . ASN A 1 540 ? 23.824 4.292 39.018 1.00 90.31 540 ASN A CA 1
ATOM 4191 C C . ASN A 1 540 ? 23.252 4.964 37.779 1.00 90.31 540 ASN A C 1
ATOM 4193 O O . ASN A 1 540 ? 22.446 5.886 37.902 1.00 90.31 540 ASN A O 1
ATOM 4197 N N . TYR A 1 541 ? 23.615 4.452 36.609 1.00 91.69 541 TYR A N 1
ATOM 4198 C CA . TYR A 1 541 ? 23.177 4.998 35.330 1.00 91.69 541 TYR A CA 1
ATOM 4199 C C . TYR A 1 541 ? 22.296 4.007 34.582 1.00 91.69 541 TYR A C 1
ATOM 4201 O O . TYR A 1 541 ? 22.304 2.805 34.863 1.00 91.69 541 TYR A O 1
ATOM 4209 N N . ASP A 1 542 ? 21.555 4.530 33.620 1.00 92.31 542 ASP A N 1
ATOM 4210 C CA . ASP A 1 542 ? 20.917 3.780 32.551 1.00 92.31 542 ASP A CA 1
ATOM 4211 C C . ASP A 1 542 ? 21.345 4.380 31.212 1.00 92.31 542 ASP A C 1
ATOM 4213 O O . ASP A 1 542 ? 21.594 5.581 31.114 1.00 92.31 542 ASP A O 1
ATOM 4217 N N . ILE A 1 543 ? 21.398 3.557 30.173 1.00 91.94 543 ILE A N 1
ATOM 4218 C CA . ILE A 1 543 ? 21.730 3.985 28.815 1.00 91.94 543 ILE A CA 1
ATOM 4219 C C . ILE A 1 543 ? 20.512 3.766 27.930 1.00 91.94 543 ILE A C 1
ATOM 4221 O O . ILE A 1 543 ? 19.901 2.702 27.970 1.00 91.94 543 ILE A O 1
ATOM 4225 N N . ARG A 1 544 ? 20.152 4.747 27.111 1.00 90.50 544 ARG A N 1
ATOM 4226 C CA . ARG A 1 544 ? 19.060 4.640 26.146 1.00 90.50 544 ARG A CA 1
ATOM 4227 C C . ARG A 1 544 ? 19.565 4.946 24.749 1.00 90.50 544 ARG A C 1
ATOM 4229 O O . ARG A 1 544 ? 20.278 5.922 24.542 1.00 90.50 544 ARG A O 1
ATOM 4236 N N . ARG A 1 545 ? 19.158 4.132 23.781 1.00 90.12 545 ARG A N 1
ATOM 4237 C CA . ARG A 1 545 ? 19.458 4.380 22.371 1.00 90.12 545 ARG A CA 1
ATOM 4238 C C . ARG A 1 545 ? 18.593 5.509 21.809 1.00 90.12 545 ARG A C 1
ATOM 4240 O O . ARG A 1 545 ? 17.379 5.540 22.030 1.00 90.12 545 ARG A O 1
ATOM 4247 N N . VAL A 1 546 ? 19.217 6.409 21.054 1.00 90.00 546 VAL A N 1
ATOM 4248 C CA . VAL A 1 546 ? 18.532 7.476 20.316 1.00 90.00 546 VAL A CA 1
ATOM 4249 C C . VAL A 1 546 ? 17.991 6.921 19.002 1.00 90.00 546 VAL A C 1
ATOM 4251 O O . VAL A 1 546 ? 18.689 6.208 18.278 1.00 90.00 546 VAL A O 1
ATOM 4254 N N . ILE A 1 547 ? 16.744 7.262 18.684 1.00 90.06 547 ILE A N 1
ATOM 4255 C CA . ILE A 1 547 ? 16.073 6.809 17.463 1.00 90.06 547 ILE A CA 1
ATOM 4256 C C . ILE A 1 547 ? 16.768 7.394 16.237 1.00 90.06 547 ILE A C 1
ATOM 4258 O O . ILE A 1 547 ? 17.015 8.597 16.147 1.00 90.06 547 ILE A O 1
ATOM 4262 N N . ARG A 1 548 ? 17.038 6.541 15.251 1.00 89.06 548 ARG A N 1
ATOM 4263 C CA . ARG A 1 548 ? 17.630 6.952 13.978 1.00 89.06 548 ARG A CA 1
ATOM 4264 C C . ARG A 1 548 ? 16.571 7.510 13.033 1.00 89.06 548 ARG A C 1
ATOM 4266 O O . ARG A 1 548 ? 15.469 6.968 12.920 1.00 89.06 548 ARG A O 1
ATOM 4273 N N . LYS A 1 549 ? 16.921 8.564 12.304 1.00 88.00 549 LYS A N 1
ATOM 4274 C CA . LYS A 1 549 ? 16.043 9.196 11.316 1.00 88.00 549 LYS A CA 1
ATOM 4275 C C . LYS A 1 549 ? 16.697 9.209 9.945 1.00 88.00 549 LYS A C 1
ATOM 4277 O O . LYS A 1 549 ? 17.920 9.252 9.835 1.00 88.00 549 LYS A O 1
ATOM 4282 N N . ALA A 1 550 ? 15.868 9.157 8.910 1.00 86.69 550 ALA A N 1
ATOM 4283 C CA . ALA A 1 550 ? 16.326 9.194 7.532 1.00 86.69 550 ALA A CA 1
ATOM 4284 C C . ALA A 1 550 ? 16.876 10.587 7.207 1.00 86.69 550 ALA A C 1
ATOM 4286 O O . ALA A 1 550 ? 16.238 11.605 7.503 1.00 86.69 550 ALA A O 1
ATOM 4287 N N . LYS A 1 551 ? 18.051 10.631 6.583 1.00 82.06 551 LYS A N 1
ATOM 4288 C CA . LYS A 1 551 ? 18.717 11.874 6.192 1.00 82.06 551 LYS A CA 1
ATOM 4289 C C . LYS A 1 551 ? 19.274 11.776 4.781 1.00 82.06 551 LYS A C 1
ATOM 4291 O O . LYS A 1 551 ? 19.667 10.703 4.329 1.00 82.06 551 LYS A O 1
ATOM 4296 N N . LEU A 1 552 ? 19.299 12.913 4.097 1.00 75.50 552 LEU A N 1
ATOM 4297 C CA . LEU A 1 552 ? 20.006 13.062 2.834 1.00 75.50 552 LEU A CA 1
ATOM 4298 C C . LEU A 1 552 ? 21.453 13.450 3.159 1.00 75.50 552 LEU A C 1
ATOM 4300 O O . LEU A 1 552 ? 21.675 14.374 3.945 1.00 75.50 552 LEU A O 1
ATOM 4304 N N . GLU A 1 553 ? 22.428 12.735 2.608 1.00 72.06 553 GLU A N 1
ATOM 4305 C CA . GLU A 1 553 ? 23.844 13.053 2.795 1.00 72.06 553 GLU A CA 1
ATOM 4306 C C . GLU A 1 553 ? 24.194 14.221 1.865 1.00 72.06 553 GLU A C 1
ATOM 4308 O O . GLU A 1 553 ? 24.352 14.058 0.659 1.00 72.06 553 GLU A O 1
ATOM 4313 N N . THR A 1 554 ? 24.194 15.447 2.394 1.00 58.62 554 THR A N 1
ATOM 4314 C CA . THR A 1 554 ? 24.455 16.651 1.597 1.00 58.62 554 THR A CA 1
ATOM 4315 C C . THR A 1 554 ? 25.953 16.898 1.479 1.00 58.62 554 THR A C 1
ATOM 4317 O O . THR A 1 554 ? 26.559 17.472 2.385 1.00 58.62 554 THR A O 1
ATOM 4320 N N . THR A 1 555 ? 26.546 16.540 0.343 1.00 47.31 555 THR A N 1
ATOM 4321 C CA . THR A 1 555 ? 27.911 16.975 -0.010 1.00 47.31 555 THR A CA 1
ATOM 4322 C C . THR A 1 555 ? 27.923 18.343 -0.712 1.00 47.31 555 THR A C 1
ATOM 4324 O O . THR A 1 555 ? 28.990 18.902 -0.956 1.00 47.31 555 THR A O 1
ATOM 4327 N N . VAL A 1 556 ? 26.760 18.934 -1.027 1.00 45.19 556 VAL A N 1
ATOM 4328 C CA . VAL A 1 556 ? 26.672 20.209 -1.762 1.00 45.19 556 VAL A CA 1
ATOM 4329 C C . VAL A 1 556 ? 25.476 21.047 -1.287 1.00 45.19 556 VAL A C 1
ATOM 4331 O O . VAL A 1 556 ? 24.446 20.498 -0.924 1.00 45.19 556 VAL A O 1
ATOM 4334 N N . ASN A 1 557 ? 25.677 22.367 -1.245 1.00 45.78 557 ASN A N 1
ATOM 4335 C CA . ASN A 1 557 ? 24.849 23.442 -0.674 1.00 45.78 557 ASN A CA 1
ATOM 4336 C C . ASN A 1 557 ? 23.313 23.255 -0.615 1.00 45.78 557 ASN A C 1
ATOM 4338 O O . ASN A 1 557 ? 22.674 22.723 -1.513 1.00 45.78 557 ASN A O 1
ATOM 4342 N N . SER A 1 558 ? 22.749 23.839 0.445 1.00 43.59 558 SER A N 1
ATOM 4343 C CA . SER A 1 558 ? 21.399 23.757 1.028 1.00 43.59 558 SER A CA 1
ATOM 4344 C C . SER A 1 558 ? 20.161 24.105 0.174 1.00 43.59 558 SER A C 1
ATOM 4346 O O . SER A 1 558 ? 19.090 24.259 0.753 1.00 43.59 558 SER A O 1
ATOM 4348 N N . ASP A 1 559 ? 20.254 24.191 -1.155 1.00 48.97 559 ASP A N 1
ATOM 4349 C CA . ASP A 1 559 ? 19.131 24.559 -2.047 1.00 48.97 559 ASP A CA 1
ATOM 4350 C C . ASP A 1 559 ? 18.685 23.390 -2.948 1.00 48.97 559 ASP A C 1
ATOM 4352 O O . ASP A 1 559 ? 18.374 23.536 -4.136 1.00 48.97 559 ASP A O 1
ATOM 4356 N N . ASP A 1 560 ? 18.678 22.181 -2.388 1.00 52.19 560 ASP A N 1
ATOM 4357 C CA . ASP A 1 560 ? 18.309 20.972 -3.114 1.00 52.19 560 ASP A CA 1
ATOM 4358 C C . ASP A 1 560 ? 16.790 20.793 -3.246 1.00 52.19 560 ASP A C 1
ATOM 4360 O O . ASP A 1 560 ? 16.052 20.710 -2.267 1.00 52.19 560 ASP A O 1
ATOM 4364 N N . LEU A 1 561 ? 16.335 20.666 -4.500 1.00 52.31 561 LEU A N 1
ATOM 4365 C CA . LEU A 1 561 ? 14.939 20.411 -4.892 1.00 52.31 561 LEU A CA 1
ATOM 4366 C C . LEU A 1 561 ? 14.416 19.029 -4.463 1.00 52.31 561 LEU A C 1
ATOM 4368 O O . LEU A 1 561 ? 13.210 18.796 -4.513 1.00 52.31 561 LEU A O 1
ATOM 4372 N N . VAL A 1 562 ? 15.307 18.114 -4.069 1.00 54.81 562 VAL A N 1
ATOM 4373 C CA . VAL A 1 562 ? 14.937 16.805 -3.522 1.00 54.81 562 VAL A CA 1
ATOM 4374 C C . VAL A 1 562 ? 15.175 16.848 -2.026 1.00 54.81 562 VAL A C 1
ATOM 4376 O O . VAL A 1 562 ? 16.305 16.808 -1.552 1.00 54.81 562 VAL A O 1
ATOM 4379 N N . SER A 1 563 ? 14.085 16.956 -1.286 1.00 59.69 563 SER A N 1
ATOM 4380 C CA . SER A 1 563 ? 14.088 17.091 0.162 1.00 59.69 563 SER A CA 1
ATOM 4381 C C . SER A 1 563 ? 13.119 16.088 0.780 1.00 59.69 563 SER A C 1
ATOM 4383 O O . SER A 1 563 ? 12.159 15.659 0.130 1.00 59.69 563 SER A O 1
ATOM 4385 N N . PHE A 1 564 ? 13.312 15.728 2.051 1.00 60.28 564 PHE A N 1
ATOM 4386 C CA . PHE A 1 564 ? 12.305 15.006 2.847 1.00 60.28 564 PHE A CA 1
ATOM 4387 C C . PHE A 1 564 ? 11.127 15.937 3.237 1.00 60.28 564 PHE A C 1
ATOM 4389 O O . PHE A 1 564 ? 10.672 15.991 4.384 1.00 60.28 564 PHE A O 1
ATOM 4396 N N . GLY A 1 565 ? 10.654 16.751 2.286 1.00 57.22 565 GLY A N 1
ATOM 4397 C CA . GLY A 1 565 ? 9.896 17.972 2.549 1.00 57.22 565 GLY A CA 1
ATOM 4398 C C . GLY A 1 565 ? 10.782 19.074 3.140 1.00 57.22 565 GLY A C 1
ATOM 4399 O O . GLY A 1 565 ? 11.988 19.092 2.947 1.00 57.22 565 GLY A O 1
ATOM 4400 N N . ASN A 1 566 ? 10.204 19.997 3.908 1.00 52.38 566 ASN A N 1
ATOM 4401 C CA . ASN A 1 566 ? 10.917 21.185 4.406 1.00 52.38 566 ASN A CA 1
ATOM 4402 C C . ASN A 1 566 ? 12.037 20.907 5.443 1.00 52.38 566 ASN A C 1
ATOM 4404 O O . ASN A 1 566 ? 12.557 21.861 6.024 1.00 52.38 566 ASN A O 1
ATOM 4408 N N . SER A 1 567 ? 12.374 19.649 5.769 1.00 60.00 567 SER A N 1
ATOM 4409 C CA . SER A 1 567 ? 13.376 19.320 6.801 1.00 60.00 567 SER A CA 1
ATOM 4410 C C . SER A 1 567 ? 13.975 17.916 6.626 1.00 60.00 567 SER A C 1
ATOM 4412 O O . SER A 1 567 ? 13.235 16.946 6.461 1.00 60.00 567 SER A O 1
ATOM 4414 N N . ASN A 1 568 ? 15.305 17.802 6.726 1.00 69.12 568 ASN A N 1
ATOM 4415 C CA . ASN A 1 568 ? 16.004 16.524 6.925 1.00 69.12 568 ASN A CA 1
ATOM 4416 C C . ASN A 1 568 ? 15.678 15.929 8.309 1.00 69.12 568 ASN A C 1
ATOM 4418 O O . ASN A 1 568 ? 15.226 16.652 9.194 1.00 69.12 568 ASN A O 1
ATOM 4422 N N . GLU A 1 569 ? 15.900 14.620 8.493 1.00 76.44 569 GLU A N 1
ATOM 4423 C CA . GLU A 1 569 ? 15.698 13.921 9.778 1.00 76.44 569 GLU A CA 1
ATOM 4424 C C . GLU A 1 569 ? 14.254 14.000 10.301 1.00 76.44 569 GLU A C 1
ATOM 4426 O O . GLU A 1 569 ? 13.992 14.100 11.497 1.00 76.44 569 GLU A O 1
ATOM 4431 N N . LYS A 1 570 ? 13.280 13.953 9.387 1.00 80.75 570 LYS A N 1
ATOM 4432 C CA . LYS A 1 570 ? 11.851 14.005 9.724 1.00 80.75 570 LYS A CA 1
ATOM 4433 C C . LYS A 1 570 ? 11.247 12.627 10.014 1.00 80.75 570 LYS A C 1
ATOM 4435 O O . LYS A 1 570 ? 10.410 12.486 10.906 1.00 80.75 570 LYS A O 1
ATOM 4440 N N . PHE A 1 571 ? 11.643 11.618 9.243 1.00 86.88 571 PHE A N 1
ATOM 4441 C CA . PHE A 1 571 ? 11.046 10.283 9.275 1.00 86.88 571 PHE A CA 1
ATOM 4442 C C . PHE A 1 571 ? 11.925 9.305 10.049 1.00 86.88 571 PHE A C 1
ATOM 4444 O O . PHE A 1 571 ? 13.141 9.283 9.851 1.00 86.88 571 PHE A O 1
ATOM 4451 N N . ILE A 1 572 ? 11.316 8.472 10.895 1.00 90.56 572 ILE A N 1
ATOM 4452 C CA . ILE A 1 572 ? 12.028 7.378 11.568 1.00 90.56 572 ILE A CA 1
ATOM 4453 C C . ILE A 1 572 ? 12.442 6.340 10.522 1.00 90.56 572 ILE A C 1
ATOM 4455 O O . ILE A 1 572 ? 11.632 5.957 9.673 1.00 90.56 572 ILE A O 1
ATOM 4459 N N . ALA A 1 573 ? 13.699 5.914 10.593 1.00 90.50 573 ALA A N 1
ATOM 4460 C CA . ALA A 1 573 ? 14.315 4.981 9.657 1.00 90.50 573 ALA A CA 1
ATOM 4461 C C . ALA A 1 573 ? 14.373 3.542 10.202 1.00 90.50 573 ALA A C 1
ATOM 4463 O O . ALA A 1 573 ? 14.001 3.286 11.347 1.00 90.50 573 ALA A O 1
ATOM 4464 N N . ASP A 1 574 ? 14.900 2.629 9.393 1.00 91.31 574 ASP A N 1
ATOM 4465 C CA . ASP A 1 574 ? 15.158 1.225 9.714 1.00 91.31 574 ASP A CA 1
ATOM 4466 C C . ASP A 1 574 ? 13.886 0.409 10.063 1.00 91.31 574 ASP A C 1
ATOM 4468 O O . ASP A 1 574 ? 12.755 0.792 9.726 1.00 91.31 574 ASP A O 1
ATOM 4472 N N . VAL A 1 575 ? 14.048 -0.774 10.670 1.00 91.94 575 VAL A N 1
ATOM 4473 C CA . VAL A 1 575 ? 12.925 -1.624 11.093 1.00 91.94 575 VAL A CA 1
ATOM 4474 C C . VAL A 1 575 ? 12.342 -1.088 12.394 1.00 91.94 575 VAL A C 1
ATOM 4476 O O . VAL A 1 575 ? 13.042 -0.938 13.392 1.00 91.94 575 VAL A O 1
ATOM 4479 N N . LEU A 1 576 ? 11.037 -0.822 12.392 1.00 89.62 576 LEU A N 1
ATOM 4480 C CA . LEU A 1 576 ? 10.340 -0.246 13.540 1.00 89.62 576 LEU A CA 1
ATOM 4481 C C . LEU A 1 576 ? 9.980 -1.320 14.562 1.00 89.62 576 LEU A C 1
ATOM 4483 O O . LEU A 1 576 ? 10.248 -1.169 15.749 1.00 89.62 576 LEU A O 1
ATOM 4487 N N . ASN A 1 577 ? 9.364 -2.405 14.092 1.00 88.19 577 ASN A N 1
ATOM 4488 C CA . ASN A 1 577 ? 8.975 -3.527 14.933 1.00 88.19 577 ASN A CA 1
ATOM 4489 C C . ASN A 1 577 ? 8.796 -4.810 14.114 1.00 88.19 577 ASN A C 1
ATOM 4491 O O . ASN A 1 577 ? 8.492 -4.755 12.913 1.00 88.19 577 ASN A O 1
ATOM 4495 N N . VAL A 1 578 ? 8.927 -5.950 14.789 1.00 89.62 578 VAL A N 1
ATOM 4496 C CA . VAL A 1 578 ? 8.720 -7.289 14.236 1.00 89.62 578 VAL A CA 1
ATOM 4497 C C . VAL A 1 578 ? 7.711 -8.036 15.100 1.00 89.62 578 VAL A C 1
ATOM 4499 O O . VAL A 1 578 ? 7.777 -8.006 16.326 1.00 89.62 578 VAL A O 1
ATOM 4502 N N . TYR A 1 579 ? 6.776 -8.718 14.449 1.00 89.56 579 TYR A N 1
ATOM 4503 C CA . TYR A 1 579 ? 5.748 -9.531 15.086 1.00 89.56 579 TYR A CA 1
ATOM 4504 C C . TYR A 1 579 ? 5.855 -10.967 14.585 1.00 89.56 579 TYR A C 1
ATOM 4506 O O . TYR A 1 579 ? 6.298 -11.207 13.464 1.00 89.56 579 TYR A O 1
ATOM 4514 N N . VAL A 1 580 ? 5.433 -11.924 15.400 1.00 88.88 580 VAL A N 1
ATOM 4515 C CA . VAL A 1 580 ? 5.408 -13.346 15.043 1.00 88.88 580 VAL A CA 1
ATOM 4516 C C . VAL A 1 580 ? 4.041 -13.922 15.383 1.00 88.88 580 VAL A C 1
ATOM 4518 O O . VAL A 1 580 ? 3.468 -13.592 16.420 1.00 88.88 580 VAL A O 1
ATOM 4521 N N . ASP A 1 581 ? 3.517 -14.758 14.495 1.00 87.31 581 ASP A N 1
ATOM 4522 C CA . ASP A 1 581 ? 2.282 -15.516 14.685 1.00 87.31 581 ASP A CA 1
ATOM 4523 C C . ASP A 1 581 ? 2.639 -16.985 14.934 1.00 87.31 581 ASP A C 1
ATOM 4525 O O . ASP A 1 581 ? 2.759 -17.814 14.018 1.00 87.31 581 ASP A O 1
ATOM 4529 N N . GLY A 1 582 ? 2.950 -17.266 16.202 1.00 82.38 582 GLY A N 1
ATOM 4530 C CA . GLY A 1 582 ? 3.541 -18.532 16.618 1.00 82.38 582 GLY A CA 1
ATOM 4531 C C . GLY A 1 582 ? 4.827 -18.819 15.842 1.00 82.38 582 GLY A C 1
ATOM 4532 O O . GLY A 1 582 ? 5.720 -17.976 15.763 1.00 82.38 582 GLY A O 1
ATOM 4533 N N . ASP A 1 583 ? 4.905 -20.010 15.253 1.00 83.62 583 ASP A N 1
ATOM 4534 C CA . ASP A 1 583 ? 6.057 -20.460 14.460 1.00 83.62 583 ASP A CA 1
ATOM 4535 C C . ASP A 1 583 ? 5.755 -20.508 12.952 1.00 83.62 583 ASP A C 1
ATOM 4537 O O . ASP A 1 583 ? 6.498 -21.116 12.184 1.00 83.62 583 ASP A O 1
ATOM 4541 N N . THR A 1 584 ? 4.649 -19.892 12.519 1.00 86.50 584 THR A N 1
ATOM 4542 C CA . THR A 1 584 ? 4.175 -19.973 11.129 1.00 86.50 584 THR A CA 1
ATOM 4543 C C . THR A 1 584 ? 4.648 -18.797 10.288 1.00 86.50 584 THR A C 1
ATOM 4545 O O . THR A 1 584 ? 5.312 -18.993 9.271 1.00 86.50 584 THR A O 1
ATOM 4548 N N . ASP A 1 585 ? 4.354 -17.578 10.736 1.00 90.94 585 ASP A N 1
ATOM 4549 C CA . ASP A 1 585 ? 4.542 -16.352 9.973 1.00 90.94 585 ASP A CA 1
ATOM 4550 C C . ASP A 1 585 ? 5.156 -15.243 10.838 1.00 90.94 585 ASP A C 1
ATOM 4552 O O . ASP A 1 585 ? 4.836 -15.081 12.015 1.00 90.94 585 ASP A O 1
ATOM 4556 N N . GLY A 1 586 ? 6.041 -14.455 10.237 1.00 91.88 586 GLY A N 1
ATOM 4557 C CA . GLY A 1 586 ? 6.659 -13.269 10.811 1.00 91.88 586 GLY A CA 1
ATOM 4558 C C . GLY A 1 586 ? 6.240 -12.020 10.045 1.00 91.88 586 GLY A C 1
ATOM 4559 O O . GLY A 1 586 ? 6.051 -12.052 8.830 1.00 91.88 586 GLY A O 1
ATOM 4560 N N . TYR A 1 587 ? 6.107 -10.898 10.738 1.00 92.19 587 TYR A N 1
ATOM 4561 C CA . TYR A 1 587 ? 5.685 -9.627 10.165 1.00 92.19 587 TYR A CA 1
ATOM 4562 C C . TYR A 1 587 ? 6.690 -8.538 10.505 1.00 92.19 587 TYR A C 1
ATOM 4564 O O . TYR A 1 587 ? 7.047 -8.370 11.665 1.00 92.19 587 TYR A O 1
ATOM 4572 N N . VAL A 1 588 ? 7.109 -7.761 9.511 1.00 92.12 588 VAL A N 1
ATOM 4573 C CA . VAL A 1 588 ? 8.076 -6.668 9.679 1.00 92.12 588 VAL A CA 1
ATOM 4574 C C . VAL A 1 588 ? 7.414 -5.350 9.327 1.00 92.12 588 VAL A C 1
ATOM 4576 O O . VAL A 1 588 ? 6.754 -5.242 8.289 1.00 92.12 588 VAL A O 1
ATOM 4579 N N . THR A 1 589 ? 7.609 -4.346 10.179 1.00 91.25 589 THR A N 1
ATOM 4580 C CA . THR A 1 589 ? 7.159 -2.972 9.936 1.00 91.25 589 THR A CA 1
ATOM 4581 C C . THR A 1 589 ? 8.335 -2.034 9.711 1.00 91.25 589 THR A C 1
ATOM 4583 O O . THR A 1 589 ? 9.303 -2.045 10.468 1.00 91.25 589 THR A O 1
ATOM 4586 N N . SER A 1 590 ? 8.253 -1.205 8.672 1.00 91.88 590 SER A N 1
ATOM 4587 C CA . SER A 1 590 ? 9.244 -0.165 8.380 1.00 91.88 590 SER A CA 1
ATOM 4588 C C . SER A 1 590 ? 8.601 1.014 7.648 1.00 91.88 590 SER A C 1
ATOM 4590 O O . SER A 1 590 ? 7.516 0.894 7.085 1.00 91.88 590 SER A O 1
ATOM 4592 N N . ASN A 1 591 ? 9.281 2.157 7.637 1.00 89.19 591 ASN A N 1
ATOM 4593 C CA . ASN A 1 591 ? 8.967 3.284 6.759 1.00 89.19 591 ASN A CA 1
ATOM 4594 C C . ASN A 1 591 ? 9.670 3.183 5.391 1.00 89.19 591 ASN A C 1
ATOM 4596 O O . ASN A 1 591 ? 9.566 4.118 4.593 1.00 89.19 591 ASN A O 1
ATOM 4600 N N . SER A 1 592 ? 10.380 2.073 5.133 1.00 90.19 592 SER A N 1
ATOM 4601 C CA . SER A 1 592 ? 11.171 1.816 3.924 1.00 90.19 592 SER A CA 1
ATOM 4602 C C . SER A 1 592 ? 12.219 2.900 3.646 1.00 90.19 592 SER A C 1
ATOM 4604 O O . SER A 1 592 ? 12.484 3.244 2.493 1.00 90.19 592 SER A O 1
ATOM 4606 N N . LEU A 1 593 ? 12.803 3.448 4.711 1.00 88.44 593 LEU A N 1
ATOM 4607 C CA . LEU A 1 593 ? 13.862 4.447 4.653 1.00 88.44 593 LEU A CA 1
ATOM 4608 C C . LEU A 1 593 ? 15.034 3.984 5.529 1.00 88.44 593 LEU A C 1
ATOM 4610 O O . LEU A 1 593 ? 14.797 3.645 6.691 1.00 88.44 593 LEU A O 1
ATOM 4614 N N . PRO A 1 594 ? 16.272 3.988 5.013 1.00 88.88 594 PRO A N 1
ATOM 4615 C CA . PRO A 1 594 ? 17.435 3.584 5.790 1.00 88.88 594 PRO A CA 1
ATOM 4616 C C . PRO A 1 594 ? 17.921 4.705 6.718 1.00 88.88 594 PRO A C 1
ATOM 4618 O O . PRO A 1 594 ? 17.646 5.886 6.492 1.00 88.88 594 PRO A O 1
ATOM 4621 N N . SER A 1 595 ? 18.672 4.344 7.763 1.00 87.25 595 SER A N 1
ATOM 4622 C CA . SER A 1 595 ? 19.306 5.317 8.668 1.00 87.25 595 SER A CA 1
ATOM 4623 C C . SER A 1 595 ? 20.626 5.901 8.163 1.00 87.25 595 SER A C 1
ATOM 4625 O O . SER A 1 595 ? 21.084 6.919 8.690 1.00 87.25 595 SER A O 1
ATOM 4627 N N . TYR A 1 596 ? 21.255 5.280 7.162 1.00 84.88 596 TYR A N 1
ATOM 4628 C CA . TYR A 1 596 ? 22.429 5.858 6.508 1.00 84.88 596 TYR A CA 1
ATOM 4629 C C . TYR A 1 596 ? 22.020 7.026 5.600 1.00 84.88 596 TYR A C 1
ATOM 4631 O O . TYR A 1 596 ? 20.868 7.132 5.177 1.00 84.88 596 TYR A O 1
ATOM 4639 N N . GLY A 1 597 ? 22.964 7.926 5.326 1.00 79.75 597 GLY A N 1
ATOM 4640 C CA . GLY A 1 597 ? 22.711 9.068 4.461 1.00 79.75 597 GLY A CA 1
ATOM 4641 C C . GLY A 1 597 ? 22.448 8.629 3.021 1.00 79.75 597 GLY A C 1
ATOM 4642 O O . GLY A 1 597 ? 23.247 7.917 2.419 1.00 79.75 597 GLY A O 1
ATOM 4643 N N . VAL A 1 598 ? 21.308 9.026 2.457 1.00 77.12 598 VAL A N 1
ATOM 4644 C CA . VAL A 1 598 ? 21.051 8.813 1.028 1.00 77.12 598 VAL A CA 1
ATOM 4645 C C . VAL A 1 598 ? 21.740 9.937 0.266 1.00 77.12 598 VAL A C 1
ATOM 4647 O O . VAL A 1 598 ? 21.403 11.101 0.466 1.00 77.12 598 VAL A O 1
ATOM 4650 N N . ASP A 1 599 ? 22.707 9.605 -0.583 1.00 76.44 599 ASP A N 1
ATOM 4651 C CA . ASP A 1 599 ? 23.374 10.605 -1.415 1.00 76.44 599 ASP A CA 1
ATOM 4652 C C . ASP A 1 599 ? 22.413 11.117 -2.498 1.00 76.44 599 ASP A C 1
ATOM 4654 O O . ASP A 1 599 ? 21.734 10.346 -3.184 1.00 76.44 599 ASP A O 1
ATOM 4658 N N . ALA A 1 600 ? 22.359 12.434 -2.673 1.00 70.44 600 ALA A N 1
ATOM 4659 C CA . ALA A 1 600 ? 21.583 13.030 -3.744 1.00 70.44 600 ALA A CA 1
ATOM 4660 C C . ALA A 1 600 ? 22.090 12.623 -5.141 1.00 70.44 600 ALA A C 1
ATOM 4662 O O . ALA A 1 600 ? 21.320 12.632 -6.104 1.00 70.44 600 ALA A O 1
ATOM 4663 N N . GLU A 1 601 ? 23.361 12.231 -5.265 1.00 72.69 601 GLU A N 1
ATOM 4664 C CA . GLU A 1 601 ? 23.950 11.724 -6.508 1.00 72.69 601 GLU A CA 1
ATOM 4665 C C . GLU A 1 601 ? 23.270 10.454 -7.045 1.00 72.69 601 GLU A C 1
ATOM 4667 O O . GLU A 1 601 ? 23.366 10.184 -8.239 1.00 72.69 601 GLU A O 1
ATOM 4672 N N . TYR A 1 602 ? 22.504 9.711 -6.232 1.00 75.56 602 TYR A N 1
ATOM 4673 C CA . TYR A 1 602 ? 21.754 8.540 -6.714 1.00 75.56 602 TYR A CA 1
ATOM 4674 C C . TYR A 1 602 ? 20.684 8.870 -7.762 1.00 75.56 602 TYR A C 1
ATOM 4676 O O . TYR A 1 602 ? 20.291 7.997 -8.532 1.00 75.56 602 TYR A O 1
ATOM 4684 N N . PHE A 1 603 ? 20.195 10.110 -7.803 1.00 78.38 603 PHE A N 1
ATOM 4685 C CA . PHE A 1 603 ? 19.128 10.532 -8.718 1.00 78.38 603 PHE A CA 1
ATOM 4686 C C . PHE A 1 603 ? 19.507 11.736 -9.586 1.00 78.38 603 PHE A C 1
ATOM 4688 O O . PHE A 1 603 ? 18.682 12.214 -10.374 1.00 78.38 603 PHE A O 1
ATOM 4695 N N . ARG A 1 604 ? 20.737 12.246 -9.462 1.00 81.44 604 ARG A N 1
ATOM 4696 C CA . ARG A 1 604 ? 21.205 13.404 -10.225 1.00 81.44 604 ARG A CA 1
ATOM 4697 C C . ARG A 1 604 ? 22.708 13.363 -10.467 1.00 81.44 604 ARG A C 1
ATOM 4699 O O . ARG A 1 604 ? 23.457 12.790 -9.688 1.00 81.44 604 ARG A O 1
ATOM 4706 N N . LYS A 1 605 ? 23.159 14.080 -11.491 1.00 85.69 605 LYS A N 1
ATOM 4707 C CA . LYS A 1 605 ? 24.580 14.353 -11.711 1.00 85.69 605 LYS A CA 1
ATOM 4708 C C . LYS A 1 605 ? 24.784 15.809 -12.088 1.00 85.69 605 LYS A C 1
ATOM 4710 O O . LYS A 1 605 ? 23.938 16.405 -12.756 1.00 85.69 605 LYS A O 1
ATOM 4715 N N . SER A 1 606 ? 25.893 16.395 -11.659 1.00 81.94 606 SER A N 1
ATOM 4716 C CA . SER A 1 606 ? 26.224 17.780 -11.980 1.00 81.94 606 SER A CA 1
ATOM 4717 C C . SER A 1 606 ? 27.698 17.961 -12.295 1.00 81.94 606 SER A C 1
ATOM 4719 O O . SER A 1 606 ? 28.530 17.178 -11.849 1.00 81.94 606 SER A O 1
ATOM 4721 N N . PHE A 1 607 ? 28.018 19.022 -13.028 1.00 79.38 607 PHE A N 1
ATOM 4722 C CA . PHE A 1 607 ? 29.387 19.480 -13.236 1.00 79.38 607 PHE A CA 1
ATOM 4723 C C . PHE A 1 607 ? 29.456 21.009 -13.153 1.00 79.38 607 PHE A C 1
ATOM 4725 O O . PHE A 1 607 ? 28.458 21.701 -13.359 1.00 79.38 607 PHE A O 1
ATOM 4732 N N . GLU A 1 608 ? 30.638 21.541 -12.850 1.00 78.19 608 GLU A N 1
ATOM 4733 C CA . GLU A 1 608 ? 30.892 22.983 -12.761 1.00 78.19 608 GLU A CA 1
ATOM 4734 C C . GLU A 1 608 ? 31.649 23.489 -13.996 1.00 78.19 608 GLU A C 1
ATOM 4736 O O . GLU A 1 608 ? 32.617 22.869 -14.453 1.00 78.19 608 GLU A O 1
ATOM 4741 N N . THR A 1 609 ? 31.228 24.638 -14.523 1.00 70.75 609 THR A N 1
ATOM 4742 C CA . THR A 1 609 ? 31.894 25.328 -15.632 1.00 70.75 609 THR A CA 1
ATOM 4743 C C . THR A 1 609 ? 33.201 25.982 -15.170 1.00 70.75 609 THR A C 1
ATOM 4745 O O . THR A 1 609 ? 33.255 26.652 -14.139 1.00 70.75 609 THR A O 1
ATOM 4748 N N . GLY A 1 610 ? 34.268 25.802 -15.959 1.00 58.56 610 GLY A N 1
ATOM 4749 C CA . GLY A 1 610 ? 35.611 26.336 -15.680 1.00 58.56 610 GLY A CA 1
ATOM 4750 C C . GLY A 1 610 ? 36.608 25.307 -15.133 1.00 58.56 610 GLY A C 1
ATOM 4751 O O . GLY A 1 610 ? 37.794 25.614 -15.014 1.00 58.56 610 GLY A O 1
ATOM 4752 N N . ASN A 1 611 ? 36.168 24.075 -14.863 1.00 57.03 611 ASN A N 1
ATOM 4753 C CA . ASN A 1 611 ? 37.065 22.958 -14.590 1.00 57.03 611 ASN A CA 1
ATOM 4754 C C . ASN A 1 611 ? 37.518 22.325 -15.921 1.00 57.03 611 ASN A C 1
ATOM 4756 O O . ASN A 1 611 ? 36.741 21.709 -16.644 1.00 57.03 611 ASN A O 1
ATOM 4760 N N . ILE A 1 612 ? 38.796 22.498 -16.260 1.00 49.09 612 ILE A N 1
ATOM 4761 C CA . ILE A 1 612 ? 39.422 22.016 -17.509 1.00 49.09 612 ILE A CA 1
ATOM 4762 C C . ILE A 1 612 ? 39.360 20.486 -17.683 1.00 49.09 612 ILE A C 1
ATOM 4764 O O . ILE A 1 612 ? 39.601 20.000 -18.783 1.00 49.09 612 ILE A O 1
ATOM 4768 N N . ASN A 1 613 ? 39.015 19.740 -16.629 1.00 51.19 613 ASN A N 1
ATOM 4769 C CA . ASN A 1 613 ? 38.913 18.280 -16.649 1.00 51.19 613 ASN A CA 1
ATOM 4770 C C . ASN A 1 613 ? 37.479 17.748 -16.872 1.00 51.19 613 ASN A C 1
ATOM 4772 O O . ASN A 1 613 ? 37.325 16.544 -17.056 1.00 51.19 613 ASN A O 1
ATOM 4776 N N . THR A 1 614 ? 36.436 18.594 -16.845 1.00 51.94 614 THR A N 1
ATOM 4777 C CA . THR A 1 614 ? 35.018 18.156 -16.889 1.00 51.94 614 THR A CA 1
ATOM 4778 C C . THR A 1 614 ? 34.304 18.446 -18.214 1.00 51.94 614 THR A C 1
ATOM 4780 O O . THR A 1 614 ? 33.240 17.899 -18.466 1.00 51.94 614 THR A O 1
ATOM 4783 N N . LEU A 1 615 ? 34.880 19.255 -19.106 1.00 55.50 615 LEU A N 1
ATOM 4784 C CA . LEU A 1 615 ? 34.320 19.562 -20.430 1.00 55.50 615 LEU A CA 1
ATOM 4785 C C . LEU A 1 615 ? 35.306 19.141 -21.524 1.00 55.50 615 LEU A C 1
ATOM 4787 O O . LEU A 1 615 ? 36.005 19.964 -22.112 1.00 55.50 615 LEU A O 1
ATOM 4791 N N . GLU A 1 616 ? 35.370 17.844 -21.802 1.00 52.75 616 GLU A N 1
ATOM 4792 C CA . GLU A 1 616 ? 36.052 17.334 -22.991 1.00 52.75 616 GLU A CA 1
ATOM 4793 C C . GLU A 1 616 ? 34.987 17.092 -24.066 1.00 52.75 616 GLU A C 1
ATOM 4795 O O . GLU A 1 616 ? 34.229 16.133 -23.976 1.00 52.75 616 GLU A O 1
ATOM 4800 N N . ILE A 1 617 ? 34.876 18.004 -25.039 1.00 54.38 617 ILE A N 1
ATOM 4801 C CA . ILE A 1 617 ? 33.948 17.884 -26.175 1.00 54.38 617 ILE A CA 1
ATOM 4802 C C . ILE A 1 617 ? 34.564 16.882 -27.163 1.00 54.38 617 ILE A C 1
ATOM 4804 O O . ILE A 1 617 ? 35.567 17.230 -27.796 1.00 54.38 617 ILE A O 1
ATOM 4808 N N . PRO A 1 618 ? 34.045 15.651 -27.315 1.00 49.75 618 PRO A N 1
ATOM 4809 C CA . PRO A 1 618 ? 34.651 14.680 -28.203 1.00 49.75 618 PRO A CA 1
ATOM 4810 C C . PRO A 1 618 ? 34.002 14.787 -29.584 1.00 49.75 618 PRO A C 1
ATOM 4812 O O . PRO A 1 618 ? 32.815 14.532 -29.734 1.00 49.75 618 PRO A O 1
ATOM 4815 N N . GLN A 1 619 ? 34.847 15.040 -30.583 1.00 51.00 619 GLN A N 1
ATOM 4816 C CA . GLN A 1 619 ? 34.609 14.968 -32.033 1.00 51.00 619 GLN A CA 1
ATOM 4817 C C . GLN A 1 619 ? 34.225 16.270 -32.745 1.00 51.00 619 GLN A C 1
ATOM 4819 O O . GLN A 1 619 ? 33.369 17.031 -32.318 1.00 51.00 619 GLN A O 1
ATOM 4824 N N . THR A 1 620 ? 34.914 16.495 -33.867 1.00 50.94 620 THR A N 1
ATOM 4825 C CA . THR A 1 620 ? 34.843 17.699 -34.709 1.00 50.94 620 THR A CA 1
ATOM 4826 C C . THR A 1 620 ? 34.346 17.398 -36.132 1.00 50.94 620 THR A C 1
ATOM 4828 O O . THR A 1 620 ? 34.426 18.271 -36.993 1.00 50.94 620 THR A O 1
ATOM 4831 N N . THR A 1 621 ? 33.926 16.159 -36.432 1.00 51.59 621 THR A N 1
ATOM 4832 C CA . THR A 1 621 ? 33.615 15.683 -37.799 1.00 51.59 621 THR A CA 1
ATOM 4833 C C . THR A 1 621 ? 32.558 14.571 -37.806 1.00 51.59 621 THR A C 1
ATOM 4835 O O . THR A 1 621 ? 32.639 13.662 -36.980 1.00 51.59 621 THR A O 1
ATOM 4838 N N . ASP A 1 622 ? 31.623 14.614 -38.762 1.00 49.00 622 ASP A N 1
ATOM 4839 C CA . ASP A 1 622 ? 30.566 13.609 -38.983 1.00 49.00 622 ASP A CA 1
ATOM 4840 C C . ASP A 1 622 ? 31.146 12.212 -39.355 1.00 49.00 622 ASP A C 1
ATOM 4842 O O . ASP A 1 622 ? 32.061 12.129 -40.181 1.00 49.00 622 ASP A O 1
ATOM 4846 N N . PRO A 1 623 ? 30.646 11.099 -38.771 1.00 46.34 623 PRO A N 1
ATOM 4847 C CA . PRO A 1 623 ? 31.109 9.741 -39.086 1.00 46.34 623 PRO A CA 1
ATOM 4848 C C . PRO A 1 623 ? 30.698 9.200 -40.473 1.00 46.34 623 PRO A C 1
ATOM 4850 O O . PRO A 1 623 ? 31.300 8.237 -40.950 1.00 46.34 623 PRO A O 1
ATOM 4853 N N . ILE A 1 624 ? 29.683 9.780 -41.111 1.00 48.25 624 ILE A N 1
ATOM 4854 C CA . ILE A 1 624 ? 29.163 9.449 -42.446 1.00 48.25 624 ILE A CA 1
ATOM 4855 C C . ILE A 1 624 ? 29.787 10.366 -43.511 1.00 48.25 624 ILE A C 1
ATOM 4857 O O . ILE A 1 624 ? 30.111 9.887 -44.600 1.00 48.25 624 ILE A O 1
ATOM 4861 N N . ASP A 1 625 ? 30.011 11.648 -43.203 1.00 47.81 625 ASP A N 1
ATOM 4862 C CA . ASP A 1 625 ? 30.697 12.599 -44.090 1.00 47.81 625 ASP A CA 1
ATOM 4863 C C . ASP A 1 625 ? 31.775 13.423 -43.353 1.00 47.81 625 ASP A C 1
ATOM 4865 O O . ASP A 1 625 ? 31.504 14.519 -42.859 1.00 47.81 625 ASP A O 1
ATOM 4869 N N . PRO A 1 626 ? 33.044 12.978 -43.345 1.00 55.25 626 PRO A N 1
ATOM 4870 C CA . PRO A 1 626 ? 34.121 13.657 -42.622 1.00 55.25 626 PRO A CA 1
ATOM 4871 C C . PRO A 1 626 ? 34.444 15.084 -43.117 1.00 55.25 626 PRO A C 1
ATOM 4873 O O . PRO A 1 626 ? 35.321 15.734 -42.546 1.00 55.25 626 PRO A O 1
ATOM 4876 N N . SER A 1 627 ? 33.773 15.588 -44.164 1.00 49.53 627 SER A N 1
ATOM 4877 C CA . SER A 1 627 ? 33.860 16.984 -44.614 1.00 49.53 627 SER A CA 1
ATOM 4878 C C . SER A 1 627 ? 32.899 17.940 -43.892 1.00 49.53 627 SER A C 1
ATOM 4880 O O . SER A 1 627 ? 33.078 19.160 -43.972 1.00 49.53 627 SER A O 1
ATOM 4882 N N . ILE A 1 628 ? 31.917 17.411 -43.155 1.00 49.53 628 ILE A N 1
ATOM 4883 C CA . ILE A 1 628 ? 30.980 18.193 -42.351 1.00 49.53 628 ILE A CA 1
ATOM 4884 C C . ILE A 1 628 ? 31.542 18.309 -40.931 1.00 49.53 628 ILE A C 1
ATOM 4886 O O . ILE A 1 628 ? 31.652 17.326 -40.195 1.00 49.53 628 ILE A O 1
ATOM 4890 N N . ALA A 1 629 ? 31.898 19.533 -40.539 1.00 46.91 629 ALA A N 1
ATOM 4891 C CA . ALA A 1 629 ? 32.183 19.846 -39.146 1.00 46.91 629 ALA A CA 1
ATOM 4892 C C . ALA A 1 629 ? 30.864 19.803 -38.369 1.00 46.91 629 ALA A C 1
ATOM 4894 O O . ALA A 1 629 ? 30.027 20.695 -38.520 1.00 46.91 629 ALA A O 1
ATOM 4895 N N . ILE A 1 630 ? 30.669 18.753 -37.573 1.00 50.16 630 ILE A N 1
ATOM 4896 C CA . ILE A 1 630 ? 29.563 18.678 -36.624 1.00 50.16 630 ILE A CA 1
ATOM 4897 C C . ILE A 1 630 ? 30.164 18.604 -35.232 1.00 50.16 630 ILE A C 1
ATOM 4899 O O . ILE A 1 630 ? 30.912 17.677 -34.920 1.00 50.16 630 ILE A O 1
ATOM 4903 N N . ASP A 1 631 ? 29.839 19.599 -34.412 1.00 48.66 631 ASP A N 1
ATOM 4904 C CA . ASP A 1 631 ? 30.134 19.584 -32.987 1.00 48.66 631 ASP A CA 1
ATOM 4905 C C . ASP A 1 631 ? 29.054 18.730 -32.306 1.00 48.66 631 ASP A C 1
ATOM 4907 O O . ASP A 1 631 ? 27.980 19.215 -31.945 1.00 48.66 631 ASP A O 1
ATOM 4911 N N . TYR A 1 632 ? 29.301 17.428 -32.165 1.00 52.47 632 TYR A N 1
ATOM 4912 C CA . TYR A 1 632 ? 28.498 16.593 -31.275 1.00 52.47 632 TYR A CA 1
ATOM 4913 C C . TYR A 1 632 ? 29.085 16.693 -29.868 1.00 52.47 632 TYR A C 1
ATOM 4915 O O . TYR A 1 632 ? 30.210 16.268 -29.625 1.00 52.47 632 TYR A O 1
ATOM 4923 N N . ILE A 1 633 ? 28.345 17.284 -28.927 1.00 59.84 633 ILE A N 1
ATOM 4924 C CA . ILE A 1 633 ? 28.841 17.478 -27.559 1.00 59.84 633 ILE A CA 1
ATOM 4925 C C . ILE A 1 633 ? 28.313 16.374 -26.646 1.00 59.84 633 ILE A C 1
ATOM 4927 O O . ILE A 1 633 ? 27.121 16.280 -26.368 1.00 59.84 633 ILE A O 1
ATOM 4931 N N . GLN A 1 634 ? 29.241 15.561 -26.152 1.00 70.31 634 GLN A N 1
ATOM 4932 C CA . GLN A 1 634 ? 29.046 14.598 -25.075 1.00 70.31 634 GLN A CA 1
ATOM 4933 C C . GLN A 1 634 ? 29.445 15.272 -23.758 1.00 70.31 634 GLN A C 1
ATOM 4935 O O . GLN A 1 634 ? 30.522 15.858 -23.646 1.00 70.31 634 GLN A O 1
ATOM 4940 N N . ILE A 1 635 ? 28.551 15.240 -22.774 1.00 77.62 635 ILE A N 1
ATOM 4941 C CA . ILE A 1 635 ? 28.749 15.858 -21.463 1.00 77.62 635 ILE A CA 1
ATOM 4942 C C . ILE A 1 635 ? 29.501 14.859 -20.597 1.00 77.62 635 ILE A C 1
ATOM 4944 O O . ILE A 1 635 ? 28.963 13.795 -20.299 1.00 77.62 635 ILE A O 1
ATOM 4948 N N . LYS A 1 636 ? 30.733 15.187 -20.208 1.00 77.50 636 LYS A N 1
ATOM 4949 C CA . LYS A 1 636 ? 31.585 14.328 -19.383 1.00 77.50 636 LYS A CA 1
ATOM 4950 C C . LYS A 1 636 ? 31.464 14.713 -17.909 1.00 77.50 636 LYS A C 1
ATOM 4952 O O . LYS A 1 636 ? 31.445 15.888 -17.560 1.00 77.50 636 LYS A O 1
ATOM 4957 N N . PHE A 1 637 ? 31.389 13.717 -17.044 1.00 80.44 637 PHE A N 1
ATOM 4958 C CA . PHE A 1 637 ? 31.406 13.878 -15.597 1.00 80.44 637 PHE A CA 1
ATOM 4959 C C . PHE A 1 637 ? 32.765 13.444 -15.039 1.00 80.44 637 PHE A C 1
ATOM 4961 O O . PHE A 1 637 ? 33.530 12.732 -15.689 1.00 80.44 637 PHE A O 1
ATOM 4968 N N . ASP A 1 638 ? 33.076 13.883 -13.824 1.00 77.06 638 ASP A N 1
ATOM 4969 C CA . ASP A 1 638 ? 34.297 13.507 -13.096 1.00 77.06 638 ASP A CA 1
ATOM 4970 C C . ASP A 1 638 ? 34.272 12.063 -12.561 1.00 77.06 638 ASP A C 1
ATOM 4972 O O . ASP A 1 638 ? 35.299 11.506 -12.171 1.00 77.06 638 ASP A O 1
ATOM 4976 N N . SER A 1 639 ? 33.090 11.456 -12.554 1.00 80.88 639 SER A N 1
ATOM 4977 C CA . SER A 1 639 ? 32.795 10.138 -12.017 1.00 80.88 639 SER A CA 1
ATOM 4978 C C . SER A 1 639 ? 31.614 9.519 -12.777 1.00 80.88 639 SER A C 1
ATOM 4980 O O . SER A 1 639 ? 30.828 10.254 -13.385 1.00 80.88 639 SER A O 1
ATOM 4982 N N . PRO A 1 640 ? 31.477 8.178 -12.784 1.00 85.62 640 PRO A N 1
ATOM 4983 C CA . PRO A 1 640 ? 30.384 7.508 -13.480 1.00 85.62 640 PRO A CA 1
ATOM 4984 C C . PRO A 1 640 ? 29.006 8.066 -13.098 1.00 85.62 640 PRO A C 1
ATOM 4986 O O . PRO A 1 640 ? 28.710 8.304 -11.926 1.00 85.62 640 PRO A O 1
ATOM 4989 N N . THR A 1 641 ? 28.168 8.277 -14.106 1.00 86.00 641 THR A N 1
ATOM 4990 C CA . THR A 1 641 ? 26.776 8.683 -13.974 1.00 86.00 641 THR A CA 1
ATOM 4991 C C . THR A 1 641 ? 25.908 7.520 -13.505 1.00 86.00 641 THR A C 1
ATOM 4993 O O . THR A 1 641 ? 26.179 6.351 -13.793 1.00 86.00 641 THR A O 1
ATOM 4996 N N . VAL A 1 642 ? 24.835 7.863 -12.797 1.00 84.12 642 VAL A N 1
ATOM 4997 C CA . VAL A 1 642 ? 23.814 6.918 -12.321 1.00 84.12 642 VAL A CA 1
ATOM 4998 C C . VAL A 1 642 ? 22.771 6.588 -13.384 1.00 84.12 642 VAL A C 1
ATOM 5000 O O . VAL A 1 642 ? 22.065 5.591 -13.259 1.00 84.12 642 VAL A O 1
ATOM 5003 N N . PHE A 1 643 ? 22.687 7.406 -14.434 1.00 88.69 643 PHE A N 1
ATOM 5004 C CA . PHE A 1 643 ? 21.709 7.226 -15.498 1.00 88.69 643 PHE A CA 1
ATOM 5005 C C . PHE A 1 643 ? 22.019 6.010 -16.382 1.00 88.69 643 PHE A C 1
ATOM 5007 O O . PHE A 1 643 ? 23.166 5.560 -16.501 1.00 88.69 643 PHE A O 1
ATOM 5014 N N . SER A 1 644 ? 20.972 5.495 -17.014 1.00 88.56 644 SER A N 1
ATOM 5015 C CA . SER A 1 644 ? 20.996 4.451 -18.036 1.00 88.56 644 SER A CA 1
ATOM 5016 C C . SER A 1 644 ? 20.411 4.974 -19.349 1.00 88.56 644 SER A C 1
ATOM 5018 O O . SER A 1 644 ? 19.692 5.973 -19.362 1.00 88.56 644 SER A O 1
ATOM 5020 N N . ASP A 1 645 ? 20.725 4.303 -20.456 1.00 86.44 645 ASP A N 1
ATOM 5021 C CA . ASP A 1 645 ? 20.230 4.686 -21.781 1.00 86.44 645 ASP A CA 1
ATOM 5022 C C . ASP A 1 645 ? 18.699 4.751 -21.806 1.00 86.44 645 ASP A C 1
ATOM 5024 O O . ASP A 1 645 ? 18.015 3.806 -21.412 1.00 86.44 645 ASP A O 1
ATOM 5028 N N . GLY A 1 646 ? 18.160 5.871 -22.284 1.00 85.00 646 GLY A N 1
ATOM 5029 C CA . GLY A 1 646 ? 16.722 6.127 -22.328 1.00 85.00 646 GLY A CA 1
ATOM 5030 C C . GLY A 1 646 ? 16.141 6.786 -21.081 1.00 85.00 646 GLY A C 1
ATOM 5031 O O . GLY A 1 646 ? 14.965 7.152 -21.112 1.00 85.00 646 GLY A O 1
ATOM 5032 N N . ASP A 1 647 ? 16.924 7.000 -20.020 1.00 87.75 647 ASP A N 1
ATOM 5033 C CA . ASP A 1 647 ? 16.426 7.690 -18.830 1.00 87.75 647 ASP A CA 1
ATOM 5034 C C . ASP A 1 647 ? 16.016 9.132 -19.155 1.00 87.75 647 ASP A C 1
ATOM 5036 O O . ASP A 1 647 ? 16.717 9.877 -19.845 1.00 87.75 647 ASP A O 1
ATOM 5040 N N . ALA A 1 648 ? 14.868 9.538 -18.616 1.00 90.06 648 ALA A N 1
ATOM 5041 C CA . ALA A 1 648 ? 14.369 10.900 -18.724 1.00 90.06 648 ALA A CA 1
ATOM 5042 C C . ALA A 1 648 ? 14.989 11.787 -17.631 1.00 90.06 648 ALA A C 1
ATOM 5044 O O . ALA A 1 648 ? 14.880 11.484 -16.441 1.00 90.06 648 ALA A O 1
ATOM 5045 N N . VAL A 1 649 ? 15.587 12.913 -18.015 1.00 91.12 649 VAL A N 1
ATOM 5046 C CA . VAL A 1 649 ? 16.247 13.873 -17.123 1.00 91.12 649 VAL A CA 1
ATOM 5047 C C . VAL A 1 649 ? 15.775 15.304 -17.376 1.00 91.12 649 VAL A C 1
ATOM 5049 O O . VAL A 1 649 ? 15.454 15.698 -18.496 1.00 91.12 649 VAL A O 1
ATOM 5052 N N . VAL A 1 650 ? 15.767 16.104 -16.317 1.00 90.25 650 VAL A N 1
ATOM 5053 C CA . VAL A 1 650 ? 15.547 17.551 -16.348 1.00 90.25 650 VAL A CA 1
ATOM 5054 C C . VAL A 1 650 ? 16.882 18.249 -16.127 1.00 90.25 650 VAL A C 1
ATOM 5056 O O . VAL A 1 650 ? 17.641 17.881 -15.227 1.00 90.25 650 VAL A O 1
ATOM 5059 N N . TYR A 1 651 ? 17.164 19.252 -16.954 1.00 87.88 651 TYR A N 1
ATOM 5060 C CA . TYR A 1 651 ? 18.396 20.031 -16.913 1.00 87.88 651 TYR A CA 1
ATOM 5061 C C . TYR A 1 651 ? 18.164 21.420 -16.307 1.00 87.88 651 TYR A C 1
ATOM 5063 O O . TYR A 1 651 ? 17.215 22.111 -16.676 1.00 87.88 651 TYR A O 1
ATOM 5071 N N . GLU A 1 652 ? 19.064 21.842 -15.418 1.00 86.31 652 GLU A N 1
ATOM 5072 C CA . GLU A 1 652 ? 19.078 23.164 -14.787 1.00 86.31 652 GLU A CA 1
ATOM 5073 C C . GLU A 1 652 ? 20.501 23.739 -14.719 1.00 86.31 652 GLU A C 1
ATOM 5075 O O . GLU A 1 652 ? 21.491 23.002 -14.670 1.00 86.31 652 GLU A O 1
ATOM 5080 N N . ALA A 1 653 ? 20.603 25.068 -14.673 1.00 85.19 653 ALA A N 1
ATOM 5081 C CA . ALA A 1 653 ? 21.856 25.788 -14.470 1.00 85.19 653 ALA A CA 1
ATOM 5082 C C . ALA A 1 653 ? 21.687 26.844 -13.370 1.00 85.19 653 ALA A C 1
ATOM 5084 O O . ALA A 1 653 ? 20.720 27.608 -13.387 1.00 85.19 653 ALA A O 1
ATOM 5085 N N . TYR A 1 654 ? 22.623 26.892 -12.424 1.00 82.31 654 TYR A N 1
ATOM 5086 C CA . TYR A 1 654 ? 22.613 27.865 -11.331 1.00 82.31 654 TYR A CA 1
ATOM 5087 C C . TYR A 1 654 ? 24.020 28.329 -10.962 1.00 82.31 654 TYR A C 1
ATOM 5089 O O . TYR A 1 654 ? 25.014 27.637 -11.187 1.00 82.31 654 TYR A O 1
ATOM 5097 N N . ASP A 1 655 ? 24.104 29.521 -10.389 1.00 80.44 655 ASP A N 1
ATOM 5098 C CA . ASP A 1 655 ? 25.346 30.088 -9.882 1.00 80.44 655 ASP A CA 1
ATOM 5099 C C . ASP A 1 655 ? 25.683 29.457 -8.520 1.00 80.44 655 ASP A C 1
ATOM 5101 O O . ASP A 1 655 ? 24.877 29.465 -7.590 1.00 80.44 655 ASP A O 1
ATOM 5105 N N . LYS A 1 656 ? 26.889 28.900 -8.390 1.00 77.19 656 LYS A N 1
ATOM 5106 C CA . LYS A 1 656 ? 27.364 28.177 -7.199 1.00 77.19 656 LYS A CA 1
ATOM 5107 C C . LYS A 1 656 ? 27.399 29.037 -5.936 1.00 77.19 656 LYS A C 1
ATOM 5109 O O . LYS A 1 656 ? 27.312 28.495 -4.836 1.00 77.19 656 LYS A O 1
ATOM 5114 N N . THR A 1 657 ? 27.584 30.346 -6.087 1.00 75.94 657 THR A N 1
ATOM 5115 C CA . THR A 1 657 ? 27.772 31.285 -4.974 1.00 75.94 657 THR A CA 1
ATOM 5116 C C . THR A 1 657 ? 26.446 31.883 -4.525 1.00 75.94 657 THR A C 1
ATOM 5118 O O . THR A 1 657 ? 26.242 32.093 -3.333 1.00 75.94 657 THR A O 1
ATOM 5121 N N . THR A 1 658 ? 25.554 32.178 -5.471 1.00 76.56 658 THR A N 1
ATOM 5122 C CA . THR A 1 658 ? 24.289 32.879 -5.200 1.00 76.56 658 THR A CA 1
ATOM 5123 C C . THR A 1 658 ? 23.057 31.977 -5.216 1.00 76.56 658 THR A C 1
ATOM 5125 O O . THR A 1 658 ? 22.007 32.415 -4.757 1.00 76.56 658 THR A O 1
ATOM 5128 N N . GLY A 1 659 ? 23.150 30.755 -5.756 1.00 72.81 659 GLY A N 1
ATOM 5129 C CA . GLY A 1 659 ? 22.017 29.833 -5.917 1.00 72.81 659 GLY A CA 1
ATOM 5130 C C . GLY A 1 659 ? 20.979 30.287 -6.954 1.00 72.81 659 GLY A C 1
ATOM 5131 O O . GLY A 1 659 ? 19.989 29.598 -7.184 1.00 72.81 659 GLY A O 1
ATOM 5132 N N . ALA A 1 660 ? 21.188 31.441 -7.596 1.00 79.31 660 ALA A N 1
ATOM 5133 C CA . ALA A 1 660 ? 20.281 31.982 -8.598 1.00 79.31 660 ALA A CA 1
ATOM 5134 C C . ALA A 1 660 ? 20.380 31.209 -9.920 1.00 79.31 660 ALA A C 1
ATOM 5136 O O . ALA A 1 660 ? 21.433 30.665 -10.260 1.00 79.31 660 ALA A O 1
ATOM 5137 N N . VAL A 1 661 ? 19.285 31.204 -10.687 1.00 79.94 661 VAL A N 1
ATOM 5138 C CA . VAL A 1 661 ? 19.254 30.651 -12.050 1.00 79.94 661 VAL A CA 1
ATOM 5139 C C . VAL A 1 661 ? 20.342 31.323 -12.893 1.00 79.94 661 VAL A C 1
ATOM 5141 O O . VAL A 1 661 ? 20.417 32.552 -12.940 1.00 79.94 661 VAL A O 1
ATOM 5144 N N . ALA A 1 662 ? 21.175 30.515 -13.545 1.00 77.81 662 ALA A N 1
ATOM 5145 C CA . ALA A 1 662 ? 22.293 30.961 -14.370 1.00 77.81 662 ALA A CA 1
ATOM 5146 C C . ALA A 1 662 ? 22.055 30.662 -15.856 1.00 77.81 662 ALA A C 1
ATOM 5148 O O . ALA A 1 662 ? 21.090 29.994 -16.235 1.00 77.81 662 ALA A O 1
ATOM 5149 N N . ASP A 1 663 ? 22.965 31.149 -16.699 1.00 76.88 663 ASP A N 1
ATOM 5150 C CA . ASP A 1 663 ? 22.925 30.898 -18.137 1.00 76.88 663 ASP A CA 1
ATOM 5151 C C . ASP A 1 663 ? 23.062 29.399 -18.455 1.00 76.88 663 ASP A C 1
ATOM 5153 O O . ASP A 1 663 ? 23.890 28.678 -17.886 1.00 76.88 663 ASP A O 1
ATOM 5157 N N . THR A 1 664 ? 22.242 28.928 -19.395 1.00 77.75 664 THR A N 1
ATOM 5158 C CA . THR A 1 664 ? 22.223 27.534 -19.846 1.00 77.75 664 THR A CA 1
ATOM 5159 C C . THR A 1 664 ? 23.345 27.241 -20.842 1.00 77.75 664 THR A C 1
ATOM 5161 O O . THR A 1 664 ? 23.967 28.138 -21.414 1.00 77.75 664 THR A O 1
ATOM 5164 N N . LEU A 1 665 ? 23.598 25.953 -21.092 1.00 75.25 665 LEU A N 1
ATOM 5165 C CA . LEU A 1 665 ? 24.452 25.522 -22.198 1.00 75.25 665 LEU A CA 1
ATOM 5166 C C . LEU A 1 665 ? 23.877 26.012 -23.538 1.00 75.25 665 LEU A C 1
ATOM 5168 O O . LEU A 1 665 ? 22.675 25.911 -23.797 1.00 75.25 665 LEU A O 1
ATOM 5172 N N . VAL A 1 666 ? 24.746 26.527 -24.411 1.00 70.50 666 VAL A N 1
ATOM 5173 C CA . VAL A 1 666 ? 24.339 27.100 -25.702 1.00 70.50 666 VAL A CA 1
ATOM 5174 C C . VAL A 1 666 ? 23.714 26.018 -26.586 1.00 70.50 666 VAL A C 1
ATOM 5176 O O . VAL A 1 666 ? 24.356 25.027 -26.921 1.00 70.50 666 VAL A O 1
ATOM 5179 N N . GLY A 1 667 ? 22.467 26.238 -27.004 1.00 68.00 667 GLY A N 1
ATOM 5180 C CA . GLY A 1 667 ? 21.687 25.270 -27.786 1.00 68.00 667 GLY A CA 1
ATOM 5181 C C . GLY A 1 667 ? 20.687 24.457 -26.958 1.00 68.00 667 GLY A C 1
ATOM 5182 O O . GLY A 1 667 ? 19.861 23.758 -27.539 1.00 68.00 667 GLY A O 1
ATOM 5183 N N . ILE A 1 668 ? 20.688 24.594 -25.625 1.00 76.31 668 ILE A N 1
ATOM 5184 C CA . ILE A 1 668 ? 19.696 23.974 -24.739 1.00 76.31 668 ILE A CA 1
ATOM 5185 C C . ILE A 1 668 ? 18.830 25.038 -24.062 1.00 76.31 668 ILE A C 1
ATOM 5187 O O . ILE A 1 668 ? 19.324 25.982 -23.443 1.00 76.31 668 ILE A O 1
ATOM 5191 N N . THR A 1 669 ? 17.514 24.831 -24.131 1.00 79.56 669 THR A N 1
ATOM 5192 C CA . THR A 1 669 ? 16.517 25.546 -23.327 1.00 79.56 669 THR A CA 1
ATOM 5193 C C . THR A 1 669 ? 16.015 24.635 -22.211 1.00 79.56 669 THR A C 1
ATOM 5195 O O . THR A 1 669 ? 15.822 23.442 -22.426 1.00 79.56 669 THR A O 1
ATOM 5198 N N . THR A 1 670 ? 15.779 25.184 -21.021 1.00 81.75 670 THR A N 1
ATOM 5199 C CA . THR A 1 670 ? 15.212 24.440 -19.878 1.00 81.75 670 THR A CA 1
ATOM 5200 C C . THR A 1 670 ? 13.687 24.354 -19.922 1.00 81.75 670 THR A C 1
ATOM 5202 O O . THR A 1 670 ? 13.091 23.546 -19.214 1.00 81.75 670 THR A O 1
ATOM 5205 N N . LEU A 1 671 ? 13.052 25.165 -20.773 1.00 84.31 671 LEU A N 1
ATOM 5206 C CA . LEU A 1 671 ? 11.608 25.203 -20.976 1.00 84.31 671 LEU A CA 1
ATOM 5207 C C . LEU A 1 671 ? 11.245 24.873 -22.428 1.00 84.31 671 LEU A C 1
ATOM 5209 O O . LEU A 1 671 ? 11.994 25.175 -23.368 1.00 84.31 671 LEU A O 1
ATOM 5213 N N . ASN A 1 672 ? 10.072 24.276 -22.587 1.00 84.12 672 ASN A N 1
ATOM 5214 C CA . ASN A 1 672 ? 9.362 24.140 -23.848 1.00 84.12 672 ASN A CA 1
ATOM 5215 C C . ASN A 1 672 ? 8.765 25.499 -24.277 1.00 84.12 672 ASN A C 1
ATOM 5217 O O . ASN A 1 672 ? 8.607 26.397 -23.445 1.00 84.12 672 ASN A O 1
ATOM 5221 N N . PRO A 1 673 ? 8.383 25.671 -25.559 1.00 81.75 673 PRO A N 1
ATOM 5222 C CA . PRO A 1 673 ? 7.767 26.912 -26.048 1.00 81.75 673 PRO A CA 1
ATOM 5223 C C . PRO A 1 673 ? 6.472 27.324 -25.326 1.00 81.75 673 PRO A C 1
ATOM 5225 O O . PRO A 1 673 ? 6.088 28.489 -25.382 1.00 81.75 673 PRO A O 1
ATOM 5228 N N . ASP A 1 674 ? 5.800 26.384 -24.660 1.00 82.88 674 ASP A N 1
ATOM 5229 C CA . ASP A 1 674 ? 4.586 26.600 -23.863 1.00 82.88 674 ASP A CA 1
ATOM 5230 C C . ASP A 1 674 ? 4.865 27.019 -22.403 1.00 82.88 674 ASP A C 1
ATOM 5232 O O . ASP A 1 674 ? 3.929 27.256 -21.640 1.00 82.88 674 ASP A O 1
ATOM 5236 N N . GLY A 1 675 ? 6.140 27.130 -22.012 1.00 80.88 675 GLY A N 1
ATOM 5237 C CA . GLY A 1 675 ? 6.568 27.493 -20.661 1.00 80.88 675 GLY A CA 1
ATOM 5238 C C . GLY A 1 675 ? 6.667 26.322 -19.678 1.00 80.88 675 GLY A C 1
ATOM 5239 O O . GLY A 1 675 ? 6.964 26.554 -18.508 1.00 80.88 675 GLY A O 1
ATOM 5240 N N . THR A 1 676 ? 6.446 25.078 -20.114 1.00 84.75 676 THR A N 1
ATOM 5241 C CA . THR A 1 676 ? 6.629 23.883 -19.272 1.00 84.75 676 THR A CA 1
ATOM 5242 C C . THR A 1 676 ? 8.096 23.452 -19.197 1.00 84.75 676 THR A C 1
ATOM 5244 O O . THR A 1 676 ? 8.873 23.714 -20.113 1.00 84.75 676 THR A O 1
ATOM 5247 N N . THR A 1 677 ? 8.500 22.785 -18.111 1.00 85.75 677 THR A N 1
ATOM 5248 C CA . THR A 1 677 ? 9.856 22.227 -17.966 1.00 85.75 677 THR A CA 1
ATOM 5249 C C . THR A 1 677 ? 10.145 21.209 -19.067 1.00 85.75 677 THR A C 1
ATOM 5251 O O . THR A 1 677 ? 9.388 20.257 -19.257 1.00 85.75 677 THR A O 1
ATOM 5254 N N . ARG A 1 678 ? 11.254 21.398 -19.787 1.00 87.19 678 ARG A N 1
ATOM 5255 C CA . ARG A 1 678 ? 11.687 20.495 -20.856 1.00 87.19 678 ARG A CA 1
ATOM 5256 C C . ARG A 1 678 ? 12.365 19.259 -20.265 1.00 87.19 678 ARG A C 1
ATOM 5258 O O . ARG A 1 678 ? 13.199 19.366 -19.367 1.00 87.19 678 ARG A O 1
ATOM 5265 N N . VAL A 1 679 ? 12.002 18.094 -20.794 1.00 89.81 679 VAL A N 1
ATOM 5266 C CA . VAL A 1 679 ? 12.561 16.790 -20.417 1.00 89.81 679 VAL A CA 1
ATOM 5267 C C . VAL A 1 679 ? 13.442 16.294 -21.556 1.00 89.81 679 VAL A C 1
ATOM 5269 O O . VAL A 1 679 ? 13.053 16.375 -22.718 1.00 89.81 679 VAL A O 1
ATOM 5272 N N . PHE A 1 680 ? 14.616 15.778 -21.212 1.00 88.94 680 PHE A N 1
ATOM 5273 C CA . PHE A 1 680 ? 15.575 15.187 -22.138 1.00 88.94 680 PHE A CA 1
ATOM 5274 C C . PHE A 1 680 ? 15.706 13.693 -21.870 1.00 88.94 680 PHE A C 1
ATOM 5276 O O . PHE A 1 680 ? 15.524 13.252 -20.742 1.00 88.94 680 PHE A O 1
ATOM 5283 N N . TYR A 1 681 ? 16.072 12.923 -22.885 1.00 89.19 681 TYR A N 1
ATOM 5284 C CA . TYR A 1 681 ? 16.400 11.505 -22.769 1.00 89.19 681 TYR A CA 1
ATOM 5285 C C . TYR A 1 681 ? 17.902 11.315 -22.941 1.00 89.19 681 TYR A C 1
ATOM 5287 O O . TYR A 1 681 ? 18.498 11.950 -23.815 1.00 89.19 681 TYR A O 1
ATOM 5295 N N . VAL A 1 682 ? 18.519 10.483 -22.106 1.00 88.75 682 VAL A N 1
ATOM 5296 C CA . VAL A 1 682 ? 19.978 10.318 -22.108 1.00 88.75 682 VAL A CA 1
ATOM 5297 C C . VAL A 1 682 ? 20.440 9.124 -22.946 1.00 88.75 682 VAL A C 1
ATOM 5299 O O . VAL A 1 682 ? 19.827 8.061 -22.924 1.00 88.75 682 VAL A O 1
ATOM 5302 N N . ASP A 1 683 ? 21.549 9.305 -23.657 1.00 86.50 683 ASP A N 1
ATOM 5303 C CA . ASP A 1 683 ? 22.380 8.247 -24.251 1.00 86.50 683 ASP A CA 1
ATOM 5304 C C . ASP A 1 683 ? 23.710 8.234 -23.488 1.00 86.50 683 ASP A C 1
ATOM 5306 O O . ASP A 1 683 ? 24.428 9.240 -23.460 1.00 86.50 683 ASP A O 1
ATOM 5310 N N . VAL A 1 684 ? 23.993 7.149 -22.776 1.00 87.75 684 VAL A N 1
ATOM 5311 C CA . VAL A 1 684 ? 25.090 7.021 -21.820 1.00 87.75 684 VAL A CA 1
ATOM 5312 C C . VAL A 1 684 ? 26.251 6.280 -22.477 1.00 87.75 684 VAL A C 1
ATOM 5314 O O . VAL A 1 684 ? 26.105 5.245 -23.121 1.00 87.75 684 VAL A O 1
ATOM 5317 N N . SER A 1 685 ? 27.465 6.793 -22.298 1.00 84.88 685 SER A N 1
ATOM 5318 C CA . SER A 1 685 ? 28.661 6.112 -22.791 1.00 84.88 685 SER A CA 1
ATOM 5319 C C . SER A 1 685 ? 28.887 4.763 -22.097 1.00 84.88 685 SER A C 1
ATOM 5321 O O . SER A 1 685 ? 28.516 4.561 -20.943 1.00 84.88 685 SER A O 1
ATOM 5323 N N . ALA A 1 686 ? 29.589 3.843 -22.765 1.00 82.62 686 ALA A N 1
ATOM 5324 C CA . ALA A 1 686 ? 29.881 2.512 -22.218 1.00 82.62 686 ALA A CA 1
ATOM 5325 C C . ALA A 1 686 ? 30.673 2.533 -20.890 1.00 82.62 686 ALA A C 1
ATOM 5327 O O . ALA A 1 686 ? 30.550 1.615 -20.083 1.00 82.62 686 ALA A O 1
ATOM 5328 N N . ASP A 1 687 ? 31.477 3.573 -20.649 1.00 83.31 687 ASP A N 1
ATOM 5329 C CA . ASP A 1 687 ? 32.204 3.799 -19.389 1.00 83.31 687 ASP A CA 1
ATOM 5330 C C . ASP A 1 687 ? 31.352 4.492 -18.305 1.00 83.31 687 ASP A C 1
ATOM 5332 O O . ASP A 1 687 ? 31.832 4.728 -17.195 1.00 83.31 687 ASP A O 1
ATOM 5336 N N . LYS A 1 688 ? 30.095 4.829 -18.626 1.00 86.44 688 LYS A N 1
ATOM 5337 C CA . LYS A 1 688 ? 29.159 5.627 -17.830 1.00 86.44 688 LYS A CA 1
ATOM 5338 C C . LYS A 1 688 ? 29.682 6.997 -17.409 1.00 86.44 688 LYS A C 1
ATOM 5340 O O . LYS A 1 688 ? 29.060 7.645 -16.585 1.00 86.44 688 LYS A O 1
ATOM 5345 N N . GLN A 1 689 ? 30.789 7.501 -17.938 1.00 85.81 689 GLN A N 1
ATOM 5346 C CA . GLN A 1 689 ? 31.326 8.797 -17.503 1.00 85.81 689 GLN A CA 1
ATOM 5347 C C . GLN A 1 689 ? 30.758 9.974 -18.280 1.00 85.81 689 GLN A C 1
ATOM 5349 O O . GLN A 1 689 ? 31.123 11.119 -18.025 1.00 85.81 689 GLN A O 1
ATOM 5354 N N . SER A 1 690 ? 29.869 9.727 -19.233 1.00 82.31 690 SER A N 1
ATOM 5355 C CA . SER A 1 690 ? 29.327 10.801 -20.039 1.00 82.31 690 SER A CA 1
ATOM 5356 C C . SER A 1 690 ? 27.969 10.484 -20.626 1.00 82.31 690 SER A C 1
ATOM 5358 O O . SER A 1 690 ? 27.597 9.322 -20.778 1.00 82.31 690 SER A O 1
ATOM 5360 N N . ILE A 1 691 ? 27.239 11.546 -20.942 1.00 84.31 691 ILE A N 1
ATOM 5361 C CA . ILE A 1 691 ? 25.883 11.476 -21.472 1.00 84.31 691 ILE A CA 1
ATOM 5362 C C . ILE A 1 691 ? 25.736 12.354 -22.708 1.00 84.31 691 ILE A C 1
ATOM 5364 O O . ILE A 1 691 ? 26.418 13.372 -22.865 1.00 84.31 691 ILE A O 1
ATOM 5368 N N . ARG A 1 692 ? 24.793 11.985 -23.562 1.00 81.81 692 ARG A N 1
ATOM 5369 C CA . ARG A 1 692 ? 24.237 12.819 -24.625 1.00 81.81 692 ARG A CA 1
ATOM 5370 C C . ARG A 1 692 ? 22.754 13.001 -24.365 1.00 81.81 692 ARG A C 1
ATOM 5372 O O . ARG A 1 692 ? 22.131 12.159 -23.729 1.00 81.81 692 ARG A O 1
ATOM 5379 N N . LEU A 1 693 ? 22.208 14.119 -24.822 1.00 82.81 693 LEU A N 1
ATOM 5380 C CA . LEU A 1 693 ? 20.816 14.485 -24.585 1.00 82.81 693 LEU A CA 1
ATOM 5381 C C . LEU A 1 693 ? 20.036 14.414 -25.894 1.00 82.81 693 LEU A C 1
ATOM 5383 O O . LEU A 1 693 ? 20.505 14.888 -26.929 1.00 82.81 693 LEU A O 1
ATOM 5387 N N . HIS A 1 694 ? 18.828 13.871 -25.822 1.00 82.12 694 HIS A N 1
ATOM 5388 C CA . HIS A 1 694 ? 17.904 13.718 -26.938 1.00 82.12 694 HIS A CA 1
ATOM 5389 C C . HIS A 1 694 ? 16.514 14.234 -26.555 1.00 82.12 694 HIS A C 1
ATOM 5391 O O . HIS A 1 694 ? 16.115 14.175 -25.394 1.00 82.12 694 HIS A O 1
ATOM 5397 N N . ASP A 1 695 ? 15.754 14.717 -27.538 1.00 81.50 695 ASP A N 1
ATOM 5398 C CA . ASP A 1 695 ? 14.386 15.216 -27.316 1.00 81.50 695 ASP A CA 1
ATOM 5399 C C . ASP A 1 695 ? 13.341 14.097 -27.210 1.00 81.50 695 ASP A C 1
ATOM 5401 O O . ASP A 1 695 ? 12.228 14.316 -26.739 1.00 81.50 695 ASP A O 1
ATOM 5405 N N . SER A 1 696 ? 13.678 12.885 -27.655 1.00 81.44 696 SER A N 1
ATOM 5406 C CA . SER A 1 696 ? 12.796 11.720 -27.567 1.00 81.44 696 SER A CA 1
ATOM 5407 C C . SER A 1 696 ? 13.596 10.423 -27.476 1.00 81.44 696 SER A C 1
ATOM 5409 O O . SER A 1 696 ? 14.725 10.357 -27.960 1.00 81.44 696 SER A O 1
ATOM 5411 N N . ILE A 1 697 ? 12.987 9.369 -26.924 1.00 82.00 697 ILE A N 1
ATOM 5412 C CA . ILE A 1 697 ? 13.589 8.023 -26.860 1.00 82.00 697 ILE A CA 1
ATOM 5413 C C . ILE A 1 697 ? 13.924 7.501 -28.267 1.00 82.00 697 ILE A C 1
ATOM 5415 O O . ILE A 1 697 ? 14.985 6.928 -28.479 1.00 82.00 697 ILE A O 1
ATOM 5419 N N . GLY A 1 698 ? 13.054 7.743 -29.255 1.00 75.12 698 GLY A N 1
ATOM 5420 C CA . GLY A 1 698 ? 13.275 7.313 -30.643 1.00 75.12 698 GLY A CA 1
ATOM 5421 C C . GLY A 1 698 ? 14.400 8.061 -31.366 1.00 75.12 698 GLY A C 1
ATOM 5422 O O . GLY A 1 698 ? 14.821 7.637 -32.438 1.00 75.12 698 GLY A O 1
ATOM 5423 N N . ALA A 1 699 ? 14.885 9.163 -30.789 1.00 73.38 699 ALA A N 1
ATOM 5424 C CA . ALA A 1 699 ? 16.051 9.883 -31.277 1.00 73.38 699 ALA A CA 1
ATOM 5425 C C . ALA A 1 699 ? 17.366 9.336 -30.704 1.00 73.38 699 ALA A C 1
ATOM 5427 O O . ALA A 1 699 ? 18.425 9.778 -31.128 1.00 73.38 699 ALA A O 1
ATOM 5428 N N . ILE A 1 700 ? 17.350 8.384 -29.769 1.00 72.94 700 ILE A N 1
ATOM 5429 C CA . ILE A 1 700 ? 18.585 7.772 -29.263 1.00 72.94 700 ILE A CA 1
ATOM 5430 C C . ILE A 1 700 ? 19.274 7.020 -30.411 1.00 72.94 700 ILE A C 1
ATOM 5432 O O . ILE A 1 700 ? 18.651 6.239 -31.127 1.00 72.94 700 ILE A O 1
ATOM 5436 N N . GLY A 1 701 ? 20.560 7.307 -30.629 1.00 63.72 701 GLY A N 1
ATOM 5437 C CA . GLY A 1 701 ? 21.323 6.822 -31.788 1.00 63.72 701 GLY A CA 1
ATOM 5438 C C . GLY A 1 701 ? 21.199 7.682 -33.056 1.00 63.72 701 GLY A C 1
ATOM 5439 O O . GLY A 1 701 ? 21.941 7.461 -34.011 1.00 63.72 701 GLY A O 1
ATOM 5440 N N . ILE A 1 702 ? 20.324 8.695 -33.060 1.00 61.56 702 ILE A N 1
ATOM 5441 C CA . ILE A 1 702 ? 20.211 9.719 -34.105 1.00 61.56 702 ILE A CA 1
ATOM 5442 C C . ILE A 1 702 ? 20.578 11.057 -33.461 1.00 61.56 702 ILE A C 1
ATOM 5444 O O . ILE A 1 702 ? 19.963 11.491 -32.491 1.00 61.56 702 ILE A O 1
ATOM 5448 N N . SER A 1 703 ? 21.599 11.746 -33.957 1.00 55.56 703 SER A N 1
ATOM 5449 C CA . SER A 1 703 ? 21.985 12.994 -33.302 1.00 55.56 703 SER A CA 1
ATOM 5450 C C . SER A 1 703 ? 20.988 14.118 -33.600 1.00 55.56 703 SER A C 1
ATOM 5452 O O . SER A 1 703 ? 20.950 14.637 -34.715 1.00 55.56 703 SER A O 1
ATOM 5454 N N . THR A 1 704 ? 20.159 14.476 -32.614 1.00 54.94 704 THR A N 1
ATOM 5455 C CA . THR A 1 704 ? 19.103 15.491 -32.772 1.00 54.94 704 THR A CA 1
ATOM 5456 C C . THR A 1 704 ? 19.402 16.817 -32.082 1.00 54.94 704 THR A C 1
ATOM 5458 O O . THR A 1 704 ? 18.915 17.847 -32.541 1.00 54.94 704 THR A O 1
ATOM 5461 N N . ILE A 1 705 ? 20.188 16.828 -30.998 1.00 61.28 705 ILE A N 1
ATOM 5462 C CA . ILE A 1 705 ? 20.510 18.055 -30.255 1.00 61.28 705 ILE A CA 1
ATOM 5463 C C . ILE A 1 705 ? 21.939 18.489 -30.580 1.00 61.28 705 ILE A C 1
ATOM 5465 O O . ILE A 1 705 ? 22.906 17.826 -30.211 1.00 61.28 705 ILE A O 1
ATOM 5469 N N . ILE A 1 706 ? 22.062 19.637 -31.249 1.00 58.69 706 ILE A N 1
ATOM 5470 C CA . ILE A 1 706 ? 23.347 20.287 -31.515 1.00 58.69 706 ILE A CA 1
ATOM 5471 C C . ILE A 1 706 ? 23.593 21.304 -30.402 1.00 58.69 706 ILE A C 1
ATOM 5473 O O . ILE A 1 706 ? 22.962 22.360 -30.335 1.00 58.69 706 ILE A O 1
ATOM 5477 N N . LEU A 1 707 ? 24.513 20.961 -29.513 1.00 59.19 707 LEU A N 1
ATOM 5478 C CA . LEU A 1 707 ? 25.065 21.869 -28.521 1.00 59.19 707 LEU A CA 1
ATOM 5479 C C . LEU A 1 707 ? 26.196 22.660 -29.184 1.00 59.19 707 LEU A C 1
ATOM 5481 O O . LEU A 1 707 ? 27.156 22.074 -29.670 1.00 59.19 707 LEU A O 1
ATOM 5485 N N . ASN A 1 708 ? 26.106 23.987 -29.210 1.00 51.81 708 ASN A N 1
ATOM 5486 C CA . ASN A 1 708 ? 27.177 24.797 -29.791 1.00 51.81 708 ASN A CA 1
ATOM 5487 C C . ASN A 1 708 ? 28.243 25.077 -28.730 1.00 51.81 708 ASN A C 1
ATOM 5489 O O . ASN A 1 708 ? 27.926 25.432 -27.592 1.00 51.81 708 ASN A O 1
ATOM 5493 N N . LYS A 1 709 ? 29.524 25.012 -29.104 1.00 47.34 709 LYS A N 1
ATOM 5494 C CA . LYS A 1 709 ? 30.588 25.537 -28.246 1.00 47.34 709 LYS A CA 1
ATOM 5495 C C . LYS A 1 709 ? 30.387 27.047 -28.084 1.00 47.34 709 LYS A C 1
ATOM 5497 O O . LYS A 1 709 ? 30.460 27.796 -29.057 1.00 47.34 709 LYS A O 1
ATOM 5502 N N . ALA A 1 710 ? 30.141 27.507 -26.857 1.00 48.50 710 ALA A N 1
ATOM 5503 C CA . ALA A 1 710 ? 30.102 28.938 -26.574 1.00 48.50 710 ALA A CA 1
ATOM 5504 C C . ALA A 1 710 ? 31.447 29.577 -26.994 1.00 48.50 710 ALA A C 1
ATOM 5506 O O . ALA A 1 710 ? 32.497 28.996 -26.693 1.00 48.50 710 ALA A O 1
ATOM 5507 N N . PRO A 1 711 ? 31.463 30.766 -27.636 1.00 42.25 711 PRO A N 1
ATOM 5508 C CA . PRO A 1 711 ? 32.701 31.434 -28.065 1.00 42.25 711 PRO A CA 1
ATOM 5509 C C . PRO A 1 711 ? 33.693 31.666 -26.919 1.00 42.25 711 PRO A C 1
ATOM 5511 O O . PRO A 1 711 ? 34.892 31.825 -27.141 1.00 42.25 711 PRO A O 1
ATOM 5514 N N . SER A 1 712 ? 33.191 31.668 -25.685 1.00 47.44 712 SER A N 1
ATOM 5515 C CA . SER A 1 712 ? 33.974 31.780 -24.470 1.00 47.44 712 SER A CA 1
ATOM 5516 C C . SER A 1 712 ? 33.166 31.206 -23.296 1.00 47.44 712 SER A C 1
ATOM 5518 O O . SER A 1 712 ? 32.157 31.792 -22.909 1.00 47.44 712 SER A O 1
ATOM 5520 N N . PHE A 1 713 ? 33.584 30.069 -22.724 1.00 51.84 713 PHE A N 1
ATOM 5521 C CA . PHE A 1 713 ? 33.086 29.593 -21.423 1.00 51.84 713 PHE A CA 1
ATOM 5522 C C . PHE A 1 713 ? 33.661 30.510 -20.330 1.00 51.84 713 PHE A C 1
ATOM 5524 O O . PHE A 1 713 ? 34.664 30.193 -19.698 1.00 51.84 713 PHE A O 1
ATOM 5531 N N . VAL A 1 714 ? 33.080 31.699 -20.165 1.00 45.28 714 VAL A N 1
ATOM 5532 C CA . VAL A 1 714 ? 33.461 32.668 -19.124 1.00 45.28 714 VAL A CA 1
ATOM 5533 C C . VAL A 1 714 ? 32.354 32.706 -18.089 1.00 45.28 714 VAL A C 1
ATOM 5535 O O . VAL A 1 714 ? 31.647 33.691 -17.973 1.00 45.28 714 VAL A O 1
ATOM 5538 N N . ASN A 1 715 ? 32.163 31.605 -17.375 1.00 51.91 715 ASN A N 1
ATOM 5539 C CA . ASN A 1 715 ? 31.353 31.594 -16.162 1.00 51.91 715 ASN A CA 1
ATOM 5540 C C . ASN A 1 715 ? 31.959 30.560 -15.212 1.00 51.91 715 ASN A C 1
ATOM 5542 O O . ASN A 1 715 ? 31.450 29.454 -15.043 1.00 51.91 715 ASN A O 1
ATOM 5546 N N . THR A 1 716 ? 33.121 30.900 -14.647 1.00 62.50 716 THR A N 1
ATOM 5547 C CA . THR A 1 716 ? 33.668 30.173 -13.498 1.00 62.50 716 THR A CA 1
ATOM 5548 C C . THR A 1 716 ? 32.622 30.205 -12.388 1.00 62.50 716 THR A C 1
ATOM 5550 O O . THR A 1 716 ? 32.195 31.291 -12.002 1.00 62.50 716 THR A O 1
ATOM 5553 N N . GLY A 1 717 ? 32.217 29.043 -11.877 1.00 70.44 717 GLY A N 1
ATOM 5554 C CA . GLY A 1 717 ? 31.265 28.967 -10.766 1.00 70.44 717 GLY A CA 1
ATOM 5555 C C . GLY A 1 717 ? 29.796 28.777 -11.152 1.00 70.44 717 GLY A C 1
ATOM 5556 O O . GLY A 1 717 ? 28.942 28.972 -10.296 1.00 70.44 717 GLY A O 1
ATOM 5557 N N . VAL A 1 718 ? 29.471 28.373 -12.385 1.00 77.94 718 VAL A N 1
ATOM 5558 C CA . VAL A 1 718 ? 28.116 27.888 -12.733 1.00 77.94 718 VAL A CA 1
ATOM 5559 C C . VAL A 1 718 ? 28.064 26.367 -12.634 1.00 77.94 718 VAL A C 1
ATOM 5561 O O . VAL A 1 718 ? 28.920 25.683 -13.196 1.00 77.94 718 VAL A O 1
ATOM 5564 N N . ILE A 1 719 ? 27.053 25.835 -11.944 1.00 80.50 719 ILE A N 1
ATOM 5565 C CA . ILE A 1 719 ? 26.780 24.401 -11.841 1.00 80.50 719 ILE A CA 1
ATOM 5566 C C . ILE A 1 719 ? 25.664 24.028 -12.816 1.00 80.50 719 ILE A C 1
ATOM 5568 O O . ILE A 1 719 ? 24.573 24.599 -12.801 1.00 80.50 719 ILE A O 1
ATOM 5572 N N . HIS A 1 720 ? 25.944 23.030 -13.646 1.00 82.50 720 HIS A N 1
ATOM 5573 C CA . HIS A 1 720 ? 24.995 22.389 -14.542 1.00 82.50 720 HIS A CA 1
ATOM 5574 C C . HIS A 1 720 ? 24.534 21.076 -13.922 1.00 82.50 720 HIS A C 1
ATOM 5576 O O . HIS A 1 720 ? 25.359 20.206 -13.645 1.00 82.50 720 HIS A O 1
ATOM 5582 N N . ARG A 1 721 ? 23.226 20.932 -13.699 1.00 84.81 721 ARG A N 1
ATOM 5583 C CA . ARG A 1 721 ? 22.628 19.809 -12.970 1.00 84.81 721 ARG 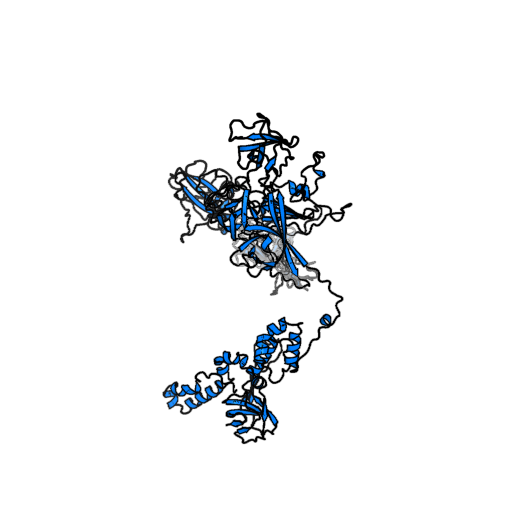A CA 1
ATOM 5584 C C . ARG A 1 721 ? 21.614 19.077 -13.838 1.00 84.81 721 ARG A C 1
ATOM 5586 O O . ARG A 1 721 ? 20.735 19.695 -14.430 1.00 84.81 721 ARG A O 1
ATOM 5593 N N . PHE A 1 722 ? 21.722 17.755 -13.859 1.00 87.62 722 PHE A N 1
ATOM 5594 C CA . PHE A 1 722 ? 20.789 16.833 -14.496 1.00 87.62 722 PHE A CA 1
ATOM 5595 C C . PHE A 1 722 ? 20.136 16.006 -13.404 1.00 87.62 722 PHE A C 1
ATOM 5597 O O . PHE A 1 722 ? 20.836 15.330 -12.655 1.00 87.62 722 PHE A O 1
ATOM 5604 N N . THR A 1 723 ? 18.816 16.063 -13.299 1.00 86.75 723 THR A N 1
ATOM 5605 C CA . THR A 1 723 ? 18.045 15.323 -12.291 1.00 86.75 723 THR A CA 1
ATOM 5606 C C . THR A 1 723 ? 17.091 14.378 -12.997 1.00 86.75 723 THR A C 1
ATOM 5608 O O . THR A 1 723 ? 16.452 14.784 -13.964 1.00 86.75 723 THR A O 1
ATOM 5611 N N . SER A 1 724 ? 16.961 13.138 -12.526 1.00 88.19 724 SER A N 1
ATOM 5612 C CA . SER A 1 724 ? 15.968 12.207 -13.069 1.00 88.19 724 SER A CA 1
ATOM 5613 C C . SER A 1 724 ? 14.566 12.822 -13.021 1.00 88.19 724 SER A C 1
ATOM 5615 O O . SER A 1 724 ? 14.122 13.320 -11.980 1.00 88.19 724 SER A O 1
ATOM 5617 N N . ALA A 1 725 ? 13.848 12.782 -14.143 1.00 86.50 725 ALA A N 1
ATOM 5618 C CA . ALA A 1 725 ? 12.513 13.362 -14.270 1.00 86.50 725 ALA A CA 1
ATOM 5619 C C . ALA A 1 725 ? 11.499 12.712 -13.312 1.00 86.50 725 ALA A C 1
ATOM 5621 O O . ALA A 1 725 ? 10.505 13.336 -12.944 1.00 86.50 725 ALA A O 1
ATOM 5622 N N . SER A 1 726 ? 11.755 11.479 -12.859 1.00 82.44 726 SER A N 1
ATOM 5623 C CA . SER A 1 726 ? 10.900 10.789 -11.889 1.00 82.44 726 SER A CA 1
ATOM 5624 C C . SER A 1 726 ? 11.000 11.358 -10.469 1.00 82.44 726 SER A C 1
ATOM 5626 O O . SER A 1 726 ? 10.089 11.126 -9.673 1.00 82.44 726 SER A O 1
ATOM 5628 N N . VAL A 1 727 ? 12.063 12.108 -10.156 1.00 78.88 727 VAL A N 1
ATOM 5629 C CA . VAL A 1 727 ? 12.332 12.699 -8.830 1.00 78.88 727 VAL A CA 1
ATOM 5630 C C . VAL A 1 727 ? 12.295 14.233 -8.869 1.00 78.88 727 VAL A C 1
ATOM 5632 O O . VAL A 1 727 ? 12.112 14.875 -7.838 1.00 78.88 727 VAL A O 1
ATOM 5635 N N . TYR A 1 728 ? 12.422 14.844 -10.050 1.00 81.38 728 TYR A N 1
ATOM 5636 C CA . TYR A 1 728 ? 12.425 16.297 -10.203 1.00 81.38 728 TYR A CA 1
ATOM 5637 C C . TYR A 1 728 ? 11.172 16.962 -9.604 1.00 81.38 728 TYR A C 1
ATOM 5639 O O . TYR A 1 728 ? 10.043 16.576 -9.909 1.00 81.38 728 TYR A O 1
ATOM 5647 N N . ASN A 1 729 ? 11.386 17.977 -8.757 1.00 76.62 729 ASN A N 1
ATOM 5648 C CA . ASN A 1 729 ? 10.343 18.709 -8.026 1.00 76.62 729 ASN A CA 1
ATOM 5649 C C . ASN A 1 729 ? 9.404 17.807 -7.193 1.00 76.62 729 ASN A C 1
ATOM 5651 O O . ASN A 1 729 ? 8.237 18.134 -6.965 1.00 76.62 729 ASN A O 1
ATOM 5655 N N . ARG A 1 730 ? 9.902 16.643 -6.758 1.00 76.19 730 ARG A N 1
ATOM 5656 C CA . ARG A 1 730 ? 9.212 15.749 -5.829 1.00 76.19 730 ARG A CA 1
ATOM 5657 C C . ARG A 1 730 ? 9.930 15.730 -4.492 1.00 76.19 730 ARG A C 1
ATOM 5659 O O . ARG A 1 730 ? 11.152 15.806 -4.413 1.00 76.19 730 ARG A O 1
ATOM 5666 N N . THR A 1 731 ? 9.149 15.574 -3.435 1.00 74.56 731 THR A N 1
ATOM 5667 C CA . THR A 1 731 ? 9.657 15.389 -2.080 1.00 74.56 731 THR A CA 1
ATOM 5668 C C . THR A 1 731 ? 9.708 13.905 -1.745 1.00 74.56 731 THR A C 1
ATOM 5670 O O . THR A 1 731 ? 8.786 13.144 -2.048 1.00 74.56 731 THR A O 1
ATOM 5673 N N . LEU A 1 732 ? 10.801 13.482 -1.114 1.00 76.19 732 LEU A N 1
ATOM 5674 C CA . LEU A 1 732 ? 10.915 12.139 -0.568 1.00 76.19 732 LEU A CA 1
ATOM 5675 C C . LEU A 1 732 ? 10.016 12.035 0.665 1.00 76.19 732 LEU A C 1
ATOM 5677 O O . LEU A 1 732 ? 10.048 12.867 1.572 1.00 76.19 732 LEU A O 1
ATOM 5681 N N . THR A 1 733 ? 9.197 10.996 0.689 1.00 78.88 733 THR A N 1
ATOM 5682 C CA . THR A 1 733 ? 8.249 10.699 1.762 1.00 78.88 733 THR A CA 1
ATOM 5683 C C . THR A 1 733 ? 8.458 9.263 2.218 1.00 78.88 733 THR A C 1
ATOM 5685 O O . THR A 1 733 ? 8.987 8.432 1.479 1.00 78.88 733 THR A O 1
ATOM 5688 N N . ASN A 1 734 ? 8.054 8.966 3.447 1.00 82.75 734 ASN A N 1
ATOM 5689 C CA . ASN A 1 734 ? 8.025 7.606 3.959 1.00 82.75 734 ASN A CA 1
ATOM 5690 C C . ASN A 1 734 ? 7.040 6.730 3.163 1.00 82.75 734 ASN A C 1
ATOM 5692 O O . ASN A 1 734 ? 6.014 7.209 2.675 1.00 82.75 734 ASN A O 1
ATOM 5696 N N . ASN A 1 735 ? 7.333 5.433 3.097 1.00 86.69 735 ASN A N 1
ATOM 5697 C CA . ASN A 1 735 ? 6.437 4.409 2.574 1.00 86.69 735 ASN A CA 1
ATOM 5698 C C . ASN A 1 735 ? 6.185 3.387 3.697 1.00 86.69 735 ASN A C 1
ATOM 5700 O O . ASN A 1 735 ? 7.016 2.500 3.897 1.00 86.69 735 ASN A O 1
ATOM 5704 N N . PRO A 1 736 ? 5.104 3.533 4.490 1.00 86.38 736 PRO A N 1
ATOM 5705 C CA . PRO A 1 736 ? 4.831 2.623 5.593 1.00 86.38 736 PRO A CA 1
ATOM 5706 C C . PRO A 1 736 ? 4.510 1.230 5.052 1.00 86.38 736 PRO A C 1
ATOM 5708 O O . PRO A 1 736 ? 3.510 1.032 4.360 1.00 86.38 736 PRO A O 1
ATOM 5711 N N . ILE A 1 737 ? 5.344 0.255 5.398 1.00 88.38 737 ILE A N 1
ATOM 5712 C CA . ILE A 1 737 ? 5.184 -1.138 4.998 1.00 88.38 737 ILE A CA 1
ATOM 5713 C C . ILE A 1 737 ? 4.913 -2.029 6.210 1.00 88.38 737 ILE A C 1
ATOM 5715 O O . ILE A 1 737 ? 5.507 -1.870 7.276 1.00 88.38 737 ILE A O 1
ATOM 5719 N N . LEU A 1 738 ? 4.028 -3.002 6.002 1.00 89.69 738 LEU A N 1
ATOM 5720 C CA . LEU A 1 738 ? 3.882 -4.212 6.805 1.00 89.69 738 LEU A CA 1
ATOM 5721 C C . LEU A 1 738 ? 4.079 -5.384 5.840 1.00 89.69 738 LEU A C 1
ATOM 5723 O O . LEU A 1 738 ? 3.351 -5.502 4.847 1.00 89.69 738 LEU A O 1
ATOM 5727 N N . ARG A 1 739 ? 5.106 -6.202 6.067 1.00 89.50 739 ARG A N 1
ATOM 5728 C CA . ARG A 1 739 ? 5.464 -7.322 5.184 1.00 89.50 739 ARG A CA 1
ATOM 5729 C C . ARG A 1 739 ? 5.418 -8.627 5.955 1.00 89.50 739 ARG A C 1
ATOM 5731 O O . ARG A 1 739 ? 5.936 -8.697 7.063 1.00 89.50 739 ARG A O 1
ATOM 5738 N N . LYS A 1 740 ? 4.770 -9.625 5.358 1.00 91.19 740 LYS A N 1
ATOM 5739 C CA . LYS A 1 740 ? 4.599 -10.971 5.901 1.00 91.19 740 LYS A CA 1
ATOM 5740 C C . LYS A 1 740 ? 5.662 -11.894 5.305 1.00 91.19 740 LYS A C 1
ATOM 5742 O O . LYS A 1 740 ? 5.844 -11.898 4.090 1.00 91.19 740 LYS A O 1
ATOM 5747 N N . PHE A 1 741 ? 6.315 -12.680 6.150 1.00 89.12 741 PHE A N 1
ATOM 5748 C CA . PHE A 1 741 ? 7.335 -13.657 5.794 1.00 89.12 741 PHE A CA 1
ATOM 5749 C C . PHE A 1 741 ? 6.979 -15.014 6.405 1.00 89.12 741 PHE A C 1
ATOM 5751 O O . PHE A 1 741 ? 6.705 -15.066 7.603 1.00 89.12 741 PHE A O 1
ATOM 5758 N N . PRO A 1 742 ? 7.008 -16.114 5.639 1.00 88.19 742 PRO A N 1
ATOM 5759 C CA . PRO A 1 742 ? 6.850 -17.439 6.222 1.00 88.19 742 PRO A CA 1
ATOM 5760 C C . PRO A 1 742 ? 8.083 -17.780 7.071 1.00 88.19 742 PRO A C 1
ATOM 5762 O O . PRO A 1 742 ? 9.218 -17.622 6.617 1.00 88.19 742 PRO A O 1
ATOM 5765 N N . LEU A 1 743 ? 7.874 -18.275 8.294 1.00 86.00 743 LEU A N 1
ATOM 5766 C CA . LEU A 1 743 ? 8.941 -18.706 9.212 1.00 86.00 743 LEU A CA 1
ATOM 5767 C C . LEU A 1 743 ? 9.429 -20.138 8.938 1.00 86.00 743 LEU A C 1
ATOM 5769 O O . LEU A 1 743 ? 10.189 -20.711 9.718 1.00 86.00 743 LEU A O 1
ATOM 5773 N N . SER A 1 744 ? 9.009 -20.717 7.816 1.00 81.50 744 SER A N 1
ATOM 5774 C CA . SER A 1 744 ? 9.523 -21.974 7.288 1.00 81.50 744 SER A CA 1
ATOM 5775 C C . SER A 1 744 ? 9.702 -21.850 5.777 1.00 81.50 744 SER A C 1
ATOM 5777 O O . SER A 1 744 ? 8.864 -21.273 5.084 1.00 81.50 744 SER A O 1
ATOM 5779 N N . GLN A 1 745 ? 10.815 -22.367 5.261 1.00 67.94 745 GLN A N 1
ATOM 5780 C CA . GLN A 1 745 ? 11.093 -22.424 3.829 1.00 67.94 745 GLN A CA 1
ATOM 5781 C C . GLN A 1 745 ? 11.589 -23.825 3.478 1.00 67.94 745 GLN A C 1
ATOM 5783 O O . GLN A 1 745 ? 12.529 -24.321 4.099 1.00 67.94 745 GLN A O 1
ATOM 5788 N N . ASP A 1 746 ? 10.969 -24.458 2.482 1.00 66.19 746 ASP A N 1
ATOM 5789 C CA . ASP A 1 746 ? 11.483 -25.696 1.897 1.00 66.19 746 ASP A CA 1
ATOM 5790 C C . ASP A 1 746 ? 12.317 -25.356 0.660 1.00 66.19 746 ASP A C 1
ATOM 5792 O O . ASP A 1 746 ? 11.790 -25.100 -0.423 1.00 66.19 746 ASP A O 1
ATOM 5796 N N . LEU A 1 747 ? 13.639 -25.348 0.834 1.00 64.62 747 LEU A N 1
ATOM 5797 C CA . LEU A 1 747 ? 14.606 -25.046 -0.225 1.00 64.62 747 LEU A CA 1
ATOM 5798 C C . LEU A 1 747 ? 14.662 -26.128 -1.326 1.00 64.62 747 LEU A C 1
ATOM 5800 O O . LEU A 1 747 ? 15.376 -25.949 -2.311 1.00 64.62 747 LEU A O 1
ATOM 5804 N N . ASN A 1 748 ? 13.938 -27.247 -1.178 1.00 67.50 748 ASN A N 1
ATOM 5805 C CA . ASN A 1 748 ? 13.940 -28.359 -2.135 1.00 67.50 748 ASN A CA 1
ATOM 5806 C C . ASN A 1 748 ? 12.756 -28.342 -3.112 1.00 67.50 748 ASN A C 1
ATOM 5808 O O . ASN A 1 748 ? 12.707 -29.170 -4.026 1.00 67.50 748 ASN A O 1
ATOM 5812 N N . ILE A 1 749 ? 11.795 -27.431 -2.942 1.00 58.34 749 ILE A N 1
ATOM 5813 C CA . ILE A 1 749 ? 10.678 -27.285 -3.875 1.00 58.34 749 ILE A CA 1
ATOM 5814 C C . ILE A 1 749 ? 11.115 -26.330 -4.984 1.00 58.34 749 ILE A C 1
ATOM 5816 O O . ILE A 1 749 ? 11.337 -25.146 -4.747 1.00 58.34 749 ILE A O 1
ATOM 5820 N N . ALA A 1 750 ? 11.231 -26.847 -6.210 1.00 53.25 750 ALA A N 1
ATOM 5821 C CA . ALA A 1 750 ? 11.423 -26.007 -7.386 1.00 53.25 750 ALA A CA 1
ATOM 5822 C C . ALA A 1 750 ? 10.250 -25.021 -7.491 1.00 53.25 750 ALA A C 1
ATOM 5824 O O . ALA A 1 750 ? 9.090 -25.439 -7.507 1.00 53.25 750 ALA A O 1
ATOM 5825 N N . GLU A 1 751 ? 10.572 -23.728 -7.531 1.00 53.19 751 GLU A N 1
ATOM 5826 C CA . GLU A 1 751 ? 9.628 -22.615 -7.613 1.00 53.19 751 GLU A CA 1
ATOM 5827 C C . GLU A 1 751 ? 8.509 -22.930 -8.623 1.00 53.19 751 GLU A C 1
ATOM 5829 O O . GLU A 1 751 ? 8.758 -23.155 -9.813 1.00 53.19 751 GLU A O 1
ATOM 5834 N N . LYS A 1 752 ? 7.248 -22.943 -8.170 1.00 50.53 752 LYS A N 1
ATOM 5835 C CA . LYS A 1 752 ? 6.140 -22.689 -9.097 1.00 50.53 752 LYS A CA 1
ATOM 5836 C C . LYS A 1 752 ? 6.409 -21.288 -9.620 1.00 50.53 752 LYS A C 1
ATOM 5838 O O . LYS A 1 752 ? 6.484 -20.383 -8.803 1.00 50.53 752 LYS A O 1
ATOM 5843 N N . GLY A 1 753 ? 6.615 -21.135 -10.927 1.00 44.31 753 GLY A N 1
ATOM 5844 C CA . GLY A 1 753 ? 7.014 -19.886 -11.589 1.00 44.31 753 GLY A CA 1
ATOM 5845 C C . GLY A 1 753 ? 5.993 -18.744 -11.500 1.00 44.31 753 GLY A C 1
ATOM 5846 O O . GLY A 1 753 ? 5.623 -18.161 -12.519 1.00 44.31 753 GLY A O 1
ATOM 5847 N N . GLU A 1 754 ? 5.524 -18.426 -10.299 1.00 51.75 754 GLU A N 1
ATOM 5848 C CA . GLU A 1 754 ? 4.831 -17.200 -9.964 1.00 51.75 754 GLU A CA 1
ATOM 5849 C C . GLU A 1 754 ? 5.866 -16.086 -10.055 1.00 51.75 754 GLU A C 1
ATOM 5851 O O . GLU A 1 754 ? 6.671 -15.858 -9.156 1.00 51.75 754 GLU A O 1
ATOM 5856 N N . LYS A 1 755 ? 5.887 -15.409 -11.205 1.00 54.94 755 LYS A N 1
ATOM 5857 C CA . LYS A 1 755 ? 6.607 -14.148 -11.331 1.00 54.94 755 LYS A CA 1
ATOM 5858 C C . LYS A 1 755 ? 6.008 -13.193 -10.307 1.00 54.94 755 LYS A C 1
ATOM 5860 O O . LYS A 1 755 ? 4.861 -12.779 -10.456 1.00 54.94 755 LYS A O 1
ATOM 5865 N N . THR A 1 756 ? 6.773 -12.873 -9.271 1.00 52.66 756 THR A N 1
ATOM 5866 C CA . THR A 1 756 ? 6.388 -11.887 -8.268 1.00 52.66 756 THR A CA 1
ATOM 5867 C C . THR A 1 756 ? 6.197 -10.541 -8.955 1.00 52.66 756 THR A C 1
ATOM 5869 O O . THR A 1 756 ? 7.127 -9.939 -9.495 1.00 52.66 756 THR A O 1
ATOM 5872 N N . GLU A 1 757 ? 4.951 -10.077 -8.985 1.00 56.94 757 GLU A N 1
ATOM 5873 C CA . GLU A 1 757 ? 4.628 -8.751 -9.486 1.00 56.94 757 GLU A CA 1
ATOM 5874 C C . GLU A 1 757 ? 5.100 -7.726 -8.435 1.00 56.94 757 GLU A C 1
ATOM 5876 O O . GLU A 1 757 ? 4.514 -7.547 -7.369 1.00 56.94 757 GLU A O 1
ATOM 5881 N N . ASN A 1 758 ? 6.219 -7.070 -8.748 1.00 61.81 758 ASN A N 1
ATOM 5882 C CA . ASN A 1 758 ? 6.802 -5.881 -8.113 1.00 61.81 758 ASN A CA 1
ATOM 5883 C C . ASN A 1 758 ? 7.561 -6.008 -6.786 1.00 61.81 758 ASN A C 1
ATOM 5885 O O . ASN A 1 758 ? 8.616 -5.389 -6.700 1.00 61.81 758 ASN A O 1
ATOM 5889 N N . ASN A 1 759 ? 7.100 -6.729 -5.762 1.00 71.44 759 ASN A N 1
ATOM 5890 C CA . ASN A 1 759 ? 7.779 -6.723 -4.450 1.00 71.44 759 ASN A CA 1
ATOM 5891 C C . ASN A 1 759 ? 8.573 -8.018 -4.231 1.00 71.44 759 ASN A C 1
ATOM 5893 O O . ASN A 1 759 ? 7.992 -9.098 -4.189 1.00 71.44 759 ASN A O 1
ATOM 5897 N N . VAL A 1 760 ? 9.896 -7.900 -4.086 1.00 80.06 760 VAL A N 1
ATOM 5898 C CA . VAL A 1 760 ? 10.817 -9.048 -3.975 1.00 80.06 760 VAL A CA 1
ATOM 5899 C C . VAL A 1 760 ? 11.115 -9.384 -2.516 1.00 80.06 760 VAL A C 1
ATOM 5901 O O . VAL A 1 760 ? 11.166 -10.553 -2.148 1.00 80.06 760 VAL A O 1
ATOM 5904 N N . GLY A 1 761 ? 11.306 -8.372 -1.668 1.00 85.19 761 GLY A N 1
ATOM 5905 C CA . GLY A 1 761 ? 11.669 -8.579 -0.268 1.00 85.19 761 GLY A CA 1
ATOM 5906 C C . GLY A 1 761 ? 11.962 -7.278 0.470 1.00 85.19 761 GLY A C 1
ATOM 5907 O O . GLY A 1 761 ? 11.702 -6.191 -0.041 1.00 85.19 761 GLY A O 1
ATOM 5908 N N . VAL A 1 762 ? 12.505 -7.393 1.680 1.00 90.44 762 VAL A N 1
ATOM 5909 C CA . VAL A 1 762 ? 12.908 -6.258 2.524 1.00 90.44 762 VAL A CA 1
ATOM 5910 C C . VAL A 1 762 ? 14.340 -6.494 2.995 1.00 90.44 762 VAL A C 1
ATOM 5912 O O . VAL A 1 762 ? 14.672 -7.599 3.423 1.00 90.44 762 VAL A O 1
ATOM 5915 N N . LEU A 1 763 ? 15.190 -5.474 2.891 1.00 92.06 763 LEU A N 1
ATOM 5916 C CA . LEU A 1 763 ? 16.562 -5.490 3.400 1.00 92.06 763 LEU A CA 1
ATOM 5917 C C . LEU A 1 763 ? 16.582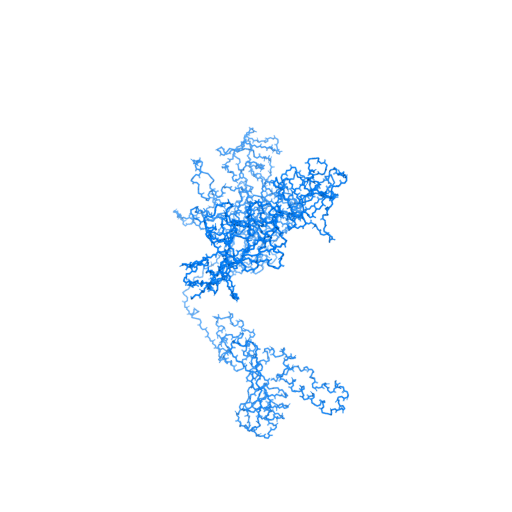 -5.428 4.932 1.00 92.06 763 LEU A C 1
ATOM 5919 O O . LEU A 1 763 ? 15.630 -4.973 5.555 1.00 92.06 763 LEU A O 1
ATOM 5923 N N . ILE A 1 764 ? 17.688 -5.841 5.559 1.00 90.19 764 ILE A N 1
ATOM 5924 C CA . ILE A 1 764 ? 17.835 -5.884 7.031 1.00 90.19 764 ILE A CA 1
ATOM 5925 C C . ILE A 1 764 ? 17.602 -4.533 7.736 1.00 90.19 764 ILE A C 1
ATOM 5927 O O . ILE A 1 764 ? 17.349 -4.498 8.937 1.00 90.19 764 ILE A O 1
ATOM 5931 N N . ASP A 1 765 ? 17.708 -3.428 6.999 1.00 88.38 765 ASP A N 1
ATOM 5932 C CA . ASP A 1 765 ? 17.432 -2.050 7.413 1.00 88.38 765 ASP A CA 1
ATOM 5933 C C . ASP A 1 765 ? 16.009 -1.592 7.037 1.00 88.38 765 ASP A C 1
ATOM 5935 O O . ASP A 1 765 ? 15.718 -0.406 6.994 1.00 88.38 765 ASP A O 1
ATOM 5939 N N . GLY A 1 766 ? 15.096 -2.512 6.736 1.00 88.81 766 GLY A N 1
ATOM 5940 C CA . GLY A 1 766 ? 13.693 -2.201 6.477 1.00 88.81 766 GLY A CA 1
ATOM 5941 C C . GLY A 1 766 ? 13.394 -1.598 5.101 1.00 88.81 766 GLY A C 1
ATOM 5942 O O . GLY A 1 766 ? 12.225 -1.335 4.818 1.00 88.81 766 GLY A O 1
ATOM 5943 N N . VAL A 1 767 ? 14.389 -1.401 4.227 1.00 90.81 767 VAL A N 1
ATOM 5944 C CA . VAL A 1 767 ? 14.171 -0.872 2.871 1.00 90.81 767 VAL A CA 1
ATOM 5945 C C . VAL A 1 767 ? 13.565 -1.943 1.964 1.00 90.81 767 VAL A C 1
ATOM 5947 O O . VAL A 1 767 ? 14.077 -3.058 1.853 1.00 90.81 767 VAL A O 1
ATOM 5950 N N . GLU A 1 768 ? 12.460 -1.610 1.298 1.00 88.69 768 GLU A N 1
ATOM 5951 C CA . GLU A 1 768 ? 11.798 -2.516 0.364 1.00 88.69 768 GLU A CA 1
ATOM 5952 C C . GLU A 1 768 ? 12.595 -2.687 -0.937 1.00 88.69 768 GLU A C 1
ATOM 5954 O O . GLU A 1 768 ? 12.983 -1.716 -1.589 1.00 88.69 768 GLU A O 1
ATOM 5959 N N . ILE A 1 769 ? 12.768 -3.941 -1.354 1.00 86.44 769 ILE A N 1
ATOM 5960 C CA . ILE A 1 769 ? 13.336 -4.314 -2.646 1.00 86.44 769 ILE A CA 1
ATOM 5961 C C . ILE A 1 769 ? 12.193 -4.548 -3.622 1.00 86.44 769 ILE A C 1
ATOM 5963 O O . ILE A 1 769 ? 11.350 -5.433 -3.429 1.00 86.44 769 ILE A O 1
ATOM 5967 N N . LYS A 1 770 ? 12.210 -3.787 -4.713 1.00 80.75 770 LYS A N 1
ATOM 5968 C CA . LYS A 1 770 ? 11.295 -3.977 -5.833 1.00 80.75 770 LYS A CA 1
ATOM 5969 C C . LYS A 1 770 ? 11.992 -4.676 -6.990 1.00 80.75 770 LYS A C 1
ATOM 5971 O O . LYS A 1 770 ? 13.198 -4.532 -7.182 1.00 80.75 770 LYS A O 1
ATOM 5976 N N . ALA A 1 771 ? 11.228 -5.453 -7.748 1.00 74.06 771 ALA A N 1
ATOM 5977 C CA . ALA A 1 771 ? 11.714 -6.099 -8.953 1.00 74.06 771 ALA A CA 1
ATOM 5978 C C . ALA A 1 771 ? 12.112 -5.031 -9.982 1.00 74.06 771 ALA A C 1
ATOM 5980 O O . ALA A 1 771 ? 11.420 -4.029 -10.143 1.00 74.06 771 ALA A O 1
ATOM 5981 N N . ALA A 1 772 ? 13.201 -5.272 -10.713 1.00 62.31 772 ALA A N 1
ATOM 5982 C CA . ALA A 1 772 ? 13.658 -4.396 -11.796 1.00 62.31 772 ALA A CA 1
ATOM 5983 C C . ALA A 1 772 ? 12.774 -4.476 -13.059 1.00 62.31 772 ALA A C 1
ATOM 5985 O O . ALA A 1 772 ? 13.074 -3.856 -14.078 1.00 62.31 772 ALA A O 1
ATOM 5986 N N . THR A 1 773 ? 11.706 -5.274 -13.025 1.00 59.97 773 THR A N 1
ATOM 5987 C CA . THR A 1 773 ? 10.791 -5.441 -14.149 1.00 59.97 773 THR A CA 1
ATOM 5988 C C . THR A 1 773 ? 9.954 -4.176 -14.306 1.00 59.97 773 THR A C 1
ATOM 5990 O O . THR A 1 773 ? 9.196 -3.815 -13.408 1.00 59.97 773 THR A O 1
ATOM 5993 N N . SER A 1 774 ? 10.087 -3.505 -15.452 1.00 55.44 774 SER A N 1
ATOM 5994 C CA . SER A 1 774 ? 9.234 -2.371 -15.814 1.00 55.44 774 SER A CA 1
ATOM 5995 C C . SER A 1 774 ? 7.754 -2.762 -15.721 1.00 55.44 774 SER A C 1
ATOM 5997 O O . SER A 1 774 ? 7.369 -3.839 -16.180 1.00 55.44 774 SER A O 1
ATOM 5999 N N . LEU A 1 775 ? 6.920 -1.872 -15.169 1.00 55.84 775 LEU A N 1
ATOM 6000 C CA . LEU A 1 775 ? 5.455 -1.977 -15.270 1.00 55.84 775 LEU A CA 1
ATOM 6001 C C . LEU A 1 775 ? 4.980 -1.879 -16.728 1.00 55.84 775 LEU A C 1
ATOM 6003 O O . LEU A 1 775 ? 3.878 -2.312 -17.053 1.00 55.84 775 LEU A O 1
ATOM 6007 N N . ASP A 1 776 ? 5.820 -1.308 -17.587 1.00 46.72 776 ASP A N 1
ATOM 6008 C CA . ASP A 1 776 ? 5.590 -1.141 -19.010 1.00 46.72 776 ASP A CA 1
ATOM 6009 C C . ASP A 1 776 ? 6.286 -2.289 -19.756 1.00 46.72 776 ASP A C 1
ATOM 6011 O O . ASP A 1 776 ? 7.484 -2.238 -20.050 1.00 46.72 776 ASP A O 1
ATOM 6015 N N . PHE A 1 777 ? 5.558 -3.386 -19.971 1.00 53.19 777 PHE A N 1
ATOM 6016 C CA . PHE A 1 777 ? 6.034 -4.538 -20.733 1.00 53.19 777 PHE A CA 1
ATOM 6017 C C . PHE A 1 777 ? 5.113 -4.812 -21.926 1.00 53.19 777 PHE A C 1
ATOM 6019 O O . PHE A 1 777 ? 3.886 -4.787 -21.828 1.00 53.19 777 PHE A O 1
ATOM 6026 N N . VAL A 1 778 ? 5.712 -5.156 -23.064 1.00 50.56 778 VAL A N 1
ATOM 6027 C CA . VAL A 1 778 ? 4.984 -5.649 -24.237 1.00 50.56 778 VAL A CA 1
ATOM 6028 C C . VAL A 1 778 ? 4.882 -7.171 -24.123 1.00 50.56 778 VAL A C 1
ATOM 6030 O O . VAL A 1 778 ? 5.893 -7.874 -24.129 1.00 50.56 778 VAL A O 1
ATOM 6033 N N . LYS A 1 779 ? 3.661 -7.700 -23.976 1.00 48.09 779 LYS A N 1
ATOM 6034 C CA . LYS A 1 779 ? 3.415 -9.152 -23.959 1.00 48.09 779 LYS A CA 1
ATOM 6035 C C . LYS A 1 779 ? 3.433 -9.696 -25.387 1.00 48.09 779 LYS A C 1
ATOM 6037 O O . LYS A 1 779 ? 2.583 -9.331 -26.193 1.00 48.09 779 LYS A O 1
ATOM 6042 N N . TYR A 1 780 ? 4.346 -10.622 -25.665 1.00 55.91 780 TYR A N 1
ATOM 6043 C CA . TYR A 1 780 ? 4.310 -11.456 -26.867 1.00 55.91 780 TYR A CA 1
ATOM 6044 C C . TYR A 1 780 ? 3.558 -12.756 -26.560 1.00 55.91 780 TYR A C 1
ATOM 6046 O O . TYR A 1 780 ? 3.814 -13.401 -25.543 1.00 55.91 780 TYR A O 1
ATOM 6054 N N . GLY A 1 781 ? 2.603 -13.120 -27.415 1.00 55.56 781 GLY A N 1
ATOM 6055 C CA . GLY A 1 781 ? 1.838 -14.364 -27.310 1.00 55.56 781 GLY A CA 1
ATOM 6056 C C . GLY A 1 781 ? 2.366 -15.449 -28.248 1.00 55.56 781 GLY A C 1
ATOM 6057 O O . GLY A 1 781 ? 3.008 -15.153 -29.253 1.00 55.56 781 GLY A O 1
ATOM 6058 N N . GLN A 1 782 ? 2.068 -16.712 -27.935 1.00 64.81 782 GLN A N 1
ATOM 6059 C CA . GLN A 1 782 ? 2.289 -17.820 -28.868 1.00 64.81 782 GLN A CA 1
ATOM 6060 C C . GLN A 1 782 ? 1.333 -17.714 -30.068 1.00 64.81 782 GLN A C 1
ATOM 6062 O O . GLN A 1 782 ? 0.151 -17.414 -29.892 1.00 64.81 782 GLN A O 1
ATOM 6067 N N . ILE A 1 783 ? 1.821 -17.997 -31.278 1.00 66.38 783 ILE A N 1
ATOM 6068 C CA . ILE A 1 783 ? 0.963 -18.159 -32.461 1.00 66.38 783 ILE A CA 1
ATOM 6069 C C . ILE A 1 783 ? 0.343 -19.558 -32.387 1.00 66.38 783 ILE A C 1
ATOM 6071 O O . ILE A 1 783 ? 1.058 -20.552 -32.491 1.00 66.38 783 ILE A O 1
ATOM 6075 N N . SER A 1 784 ? -0.972 -19.649 -32.172 1.00 73.12 784 SER A N 1
ATOM 6076 C CA . SER A 1 784 ? -1.676 -20.931 -32.012 1.00 73.12 784 SER A CA 1
ATOM 6077 C C . SER A 1 784 ? -2.098 -21.583 -33.333 1.00 73.12 784 SER A C 1
ATOM 6079 O O . SER A 1 784 ? -2.113 -22.808 -33.424 1.00 73.12 784 SER A O 1
ATOM 6081 N N . SER A 1 785 ? -2.458 -20.791 -34.346 1.00 77.25 785 SER A N 1
ATOM 6082 C CA . SER A 1 785 ? -2.854 -21.271 -35.677 1.00 77.25 785 SER A CA 1
ATOM 6083 C C . SER A 1 785 ? -2.601 -20.206 -36.748 1.00 77.25 785 SER A C 1
ATOM 6085 O O . SER A 1 785 ? -2.551 -19.012 -36.450 1.00 77.25 785 SER A O 1
ATOM 6087 N N . VAL A 1 786 ? -2.423 -20.649 -37.996 1.00 72.25 786 VAL A N 1
ATOM 6088 C CA . VAL A 1 786 ? -2.324 -19.797 -39.190 1.00 72.25 786 VAL A CA 1
ATOM 6089 C C . VAL A 1 786 ? -3.301 -20.345 -40.225 1.00 72.25 786 VAL A C 1
ATOM 6091 O O . VAL A 1 786 ? -3.087 -21.437 -40.749 1.00 72.25 786 VAL A O 1
ATOM 6094 N N . ASP A 1 787 ? -4.359 -19.590 -40.511 1.00 77.38 787 ASP A N 1
ATOM 6095 C CA . ASP A 1 787 ? -5.397 -19.979 -41.468 1.00 77.38 787 ASP A CA 1
ATOM 6096 C C . ASP A 1 787 ? -5.229 -19.225 -42.795 1.00 77.38 787 ASP A C 1
ATOM 6098 O O . ASP A 1 787 ? -4.974 -18.018 -42.827 1.00 77.38 787 ASP A O 1
ATOM 6102 N N . ILE A 1 788 ? -5.370 -19.941 -43.913 1.00 75.25 788 ILE A N 1
ATOM 6103 C CA . ILE A 1 788 ? -5.250 -19.373 -45.262 1.00 75.25 788 ILE A CA 1
ATOM 6104 C C . ILE A 1 788 ? -6.642 -18.958 -45.744 1.00 75.25 788 ILE A C 1
ATOM 6106 O O . ILE A 1 788 ? -7.493 -19.807 -45.990 1.00 75.25 788 ILE A O 1
ATOM 6110 N N . PHE A 1 789 ? -6.861 -17.654 -45.926 1.00 73.62 789 PHE A N 1
ATOM 6111 C CA . PHE A 1 789 ? -8.151 -17.131 -46.396 1.00 73.62 789 PHE A CA 1
ATOM 6112 C C . PHE A 1 789 ? -8.345 -17.239 -47.912 1.00 73.62 789 PHE A C 1
ATOM 6114 O O . PHE A 1 789 ? -9.465 -17.451 -48.364 1.00 73.62 789 PHE A O 1
ATOM 6121 N N . ASN A 1 790 ? -7.267 -17.118 -48.693 1.00 74.00 790 ASN A N 1
ATOM 6122 C CA . ASN A 1 790 ? -7.310 -17.158 -50.155 1.00 74.00 790 ASN A CA 1
ATOM 6123 C C . ASN A 1 790 ? -6.249 -18.116 -50.701 1.00 74.00 790 ASN A C 1
ATOM 6125 O O . ASN A 1 790 ? -5.057 -17.942 -50.451 1.00 74.00 790 ASN A O 1
ATOM 6129 N N . THR A 1 791 ? -6.680 -19.103 -51.481 1.00 76.88 791 THR A N 1
ATOM 6130 C CA . THR A 1 791 ? -5.801 -20.041 -52.191 1.00 76.88 791 THR A CA 1
ATOM 6131 C C . THR A 1 791 ? -5.451 -19.521 -53.588 1.00 76.88 791 THR A C 1
ATOM 6133 O O . THR A 1 791 ? -6.272 -18.855 -54.215 1.00 76.88 791 THR A O 1
ATOM 6136 N N . GLY A 1 792 ? -4.262 -19.858 -54.098 1.00 76.31 792 GLY A N 1
ATOM 6137 C CA . GLY A 1 792 ? -3.820 -19.534 -55.463 1.00 76.31 792 GLY A CA 1
ATOM 6138 C C . GLY A 1 792 ? -3.294 -20.757 -56.225 1.00 76.31 792 GLY A C 1
ATOM 6139 O O . GLY A 1 792 ? -3.090 -21.817 -55.633 1.00 76.31 792 GLY A O 1
ATOM 6140 N N . GLU A 1 793 ? -3.039 -20.598 -57.525 1.00 78.75 793 GLU A N 1
ATOM 6141 C CA . GLU A 1 793 ? -2.499 -21.631 -58.423 1.00 78.75 793 GLU A CA 1
ATOM 6142 C C . GLU A 1 793 ? -1.327 -21.099 -59.274 1.00 78.75 793 GLU A C 1
ATOM 6144 O O . GLU A 1 793 ? -1.153 -19.889 -59.413 1.00 78.75 793 GLU A O 1
ATOM 6149 N N . GLY A 1 794 ? -0.503 -21.999 -59.832 1.00 77.00 794 GLY A N 1
ATOM 6150 C CA . GLY A 1 794 ? 0.633 -21.641 -60.703 1.00 77.00 794 GLY A CA 1
ATOM 6151 C C . GLY A 1 794 ? 1.982 -21.428 -60.001 1.00 77.00 794 GLY A C 1
ATOM 6152 O O . GLY A 1 794 ? 2.901 -20.873 -60.600 1.00 77.00 794 GLY A O 1
ATOM 6153 N N . TYR A 1 795 ? 2.119 -21.855 -58.744 1.00 76.88 795 TYR A N 1
ATOM 6154 C CA . TYR A 1 795 ? 3.374 -21.746 -57.997 1.00 76.88 795 TYR A CA 1
ATOM 6155 C C . TYR A 1 795 ? 4.405 -22.799 -58.417 1.00 76.88 795 TYR A C 1
ATOM 6157 O O . TYR A 1 795 ? 4.066 -23.954 -58.683 1.00 76.88 795 TYR A O 1
ATOM 6165 N N . ASP A 1 796 ? 5.679 -22.408 -58.409 1.00 75.94 796 ASP A N 1
ATOM 6166 C CA . ASP A 1 796 ? 6.797 -23.321 -58.629 1.00 75.94 796 ASP A CA 1
ATOM 6167 C C . ASP A 1 796 ? 7.046 -24.173 -57.374 1.00 75.94 796 ASP A C 1
ATOM 6169 O O . ASP A 1 796 ? 7.285 -23.654 -56.283 1.00 75.94 796 ASP A O 1
ATOM 6173 N N . VAL A 1 797 ? 7.014 -25.499 -57.533 1.00 76.25 797 VAL A N 1
ATOM 6174 C CA . VAL A 1 797 ? 7.281 -26.469 -56.457 1.00 76.25 797 VAL A CA 1
ATOM 6175 C C . VAL A 1 797 ? 8.744 -26.411 -55.998 1.00 76.25 797 VAL A C 1
ATOM 6177 O O . VAL A 1 797 ? 9.048 -26.743 -54.854 1.00 76.25 797 VAL A O 1
ATOM 6180 N N . VAL A 1 798 ? 9.665 -25.995 -56.870 1.00 74.75 798 VAL A N 1
ATOM 6181 C CA . VAL A 1 798 ? 11.094 -25.864 -56.549 1.00 74.75 798 VAL A CA 1
ATOM 6182 C C . VAL A 1 798 ? 11.387 -24.545 -55.829 1.00 74.75 798 VAL A C 1
ATOM 6184 O O . VAL A 1 798 ? 12.331 -24.480 -55.044 1.00 74.75 798 VAL A O 1
ATOM 6187 N N . ASN A 1 799 ? 10.566 -23.516 -56.050 1.00 75.44 799 ASN A N 1
ATOM 6188 C CA . ASN A 1 799 ? 10.711 -22.204 -55.427 1.00 75.44 799 ASN A CA 1
ATOM 6189 C C . ASN A 1 799 ? 9.361 -21.687 -54.885 1.00 75.44 799 ASN A C 1
ATOM 6191 O O . ASN A 1 799 ? 8.754 -20.793 -55.485 1.00 75.44 799 ASN A O 1
ATOM 6195 N N . PRO A 1 800 ? 8.871 -22.254 -53.764 1.00 75.81 800 PRO A N 1
ATOM 6196 C CA . PRO A 1 800 ? 7.610 -21.843 -53.155 1.00 75.81 800 PRO A CA 1
ATOM 6197 C C . PRO A 1 800 ? 7.681 -20.398 -52.615 1.00 75.81 800 PRO A C 1
ATOM 6199 O O . PRO A 1 800 ? 8.765 -19.908 -52.279 1.00 75.81 800 PRO A O 1
ATOM 6202 N N . PRO A 1 801 ? 6.539 -19.694 -52.473 1.00 76.56 801 PRO A N 1
ATOM 6203 C CA . PRO A 1 801 ? 6.515 -18.378 -51.857 1.00 76.56 801 PRO A CA 1
ATOM 6204 C C . PRO A 1 801 ? 6.969 -18.471 -50.396 1.00 76.56 801 PRO A C 1
ATOM 6206 O O . PRO A 1 801 ? 6.629 -19.407 -49.675 1.00 76.56 801 PRO A O 1
ATOM 6209 N N . ARG A 1 802 ? 7.746 -17.485 -49.944 1.00 72.56 802 ARG A N 1
ATOM 6210 C CA . ARG A 1 802 ? 8.282 -17.449 -48.578 1.00 72.56 802 ARG A CA 1
ATOM 6211 C C . ARG A 1 802 ? 7.410 -16.552 -47.710 1.00 72.56 802 ARG A C 1
ATOM 6213 O O . ARG A 1 802 ? 7.250 -15.374 -48.018 1.00 72.56 802 ARG A O 1
ATOM 6220 N N . ILE A 1 803 ? 6.882 -17.100 -46.620 1.00 72.69 803 ILE A N 1
ATOM 6221 C CA . ILE A 1 803 ? 6.169 -16.334 -45.596 1.00 72.69 803 ILE A CA 1
ATOM 6222 C C . ILE A 1 803 ? 7.181 -16.008 -44.499 1.00 72.69 803 ILE A C 1
ATOM 6224 O O . ILE A 1 803 ? 7.733 -16.912 -43.875 1.00 72.69 803 ILE A O 1
ATOM 6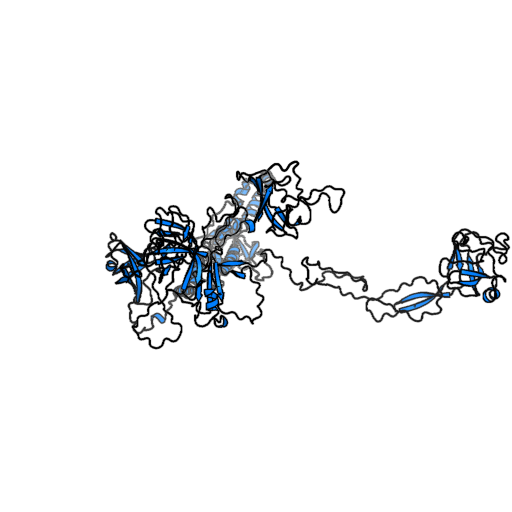228 N N . LYS A 1 804 ? 7.463 -14.717 -44.289 1.00 67.19 804 LYS A N 1
ATOM 6229 C CA . LYS A 1 804 ? 8.293 -14.259 -43.170 1.00 67.19 804 LYS A CA 1
ATOM 6230 C C . LYS A 1 804 ? 7.382 -13.700 -42.081 1.00 67.19 804 LYS A C 1
ATOM 6232 O O . LYS A 1 804 ? 6.653 -12.747 -42.330 1.00 67.19 804 LYS A O 1
ATOM 6237 N N . ILE A 1 805 ? 7.452 -14.286 -40.890 1.00 69.31 805 ILE A N 1
ATOM 6238 C CA . ILE A 1 805 ? 6.948 -13.662 -39.665 1.00 69.31 805 ILE A CA 1
ATOM 6239 C C . ILE A 1 805 ? 8.054 -12.722 -39.177 1.00 69.31 805 ILE A C 1
ATOM 6241 O O . ILE A 1 805 ? 9.223 -13.115 -39.165 1.00 69.31 805 ILE A O 1
ATOM 6245 N N . GLU A 1 806 ? 7.717 -11.466 -38.877 1.00 60.84 806 GLU A N 1
ATOM 6246 C CA . GLU A 1 806 ? 8.703 -10.480 -38.422 1.00 60.84 806 GLU A CA 1
ATOM 6247 C C . GLU A 1 806 ? 9.423 -10.962 -37.157 1.00 60.84 806 GLU A C 1
ATOM 6249 O O . GLU A 1 806 ? 8.816 -11.538 -36.253 1.00 60.84 806 GLU A O 1
ATOM 6254 N N . ASP A 1 807 ? 10.741 -10.755 -37.125 1.00 58.31 807 ASP A N 1
ATOM 6255 C CA . ASP A 1 807 ? 11.572 -11.173 -36.002 1.00 58.31 807 ASP A CA 1
ATOM 6256 C C . ASP A 1 807 ? 11.273 -10.282 -34.786 1.00 58.31 807 ASP A C 1
ATOM 6258 O O . ASP A 1 807 ? 11.270 -9.053 -34.925 1.00 58.31 807 ASP A O 1
ATOM 6262 N N . PRO A 1 808 ? 11.068 -10.847 -33.582 1.00 53.38 808 PRO A N 1
ATOM 6263 C CA . PRO A 1 808 ? 11.046 -10.037 -32.378 1.00 53.38 808 PRO A CA 1
ATOM 6264 C C . PRO A 1 808 ? 12.429 -9.397 -32.199 1.00 53.38 808 PRO A C 1
ATOM 6266 O O . PRO A 1 808 ? 13.453 -10.076 -32.211 1.00 53.38 808 PRO A O 1
ATOM 6269 N N . THR A 1 809 ? 12.465 -8.081 -31.993 1.00 52.94 809 THR A N 1
ATOM 6270 C CA . THR A 1 809 ? 13.685 -7.277 -31.775 1.00 52.94 809 THR A CA 1
ATOM 6271 C C . THR A 1 809 ? 14.470 -7.659 -30.514 1.00 52.94 809 THR A C 1
ATOM 6273 O O . THR A 1 809 ? 15.537 -7.104 -30.254 1.00 52.94 809 THR A O 1
ATOM 6276 N N . VAL A 1 810 ? 13.979 -8.622 -29.730 1.00 51.19 810 VAL A N 1
ATOM 6277 C CA . VAL A 1 810 ? 14.604 -9.086 -28.495 1.00 51.19 810 VAL A CA 1
ATOM 6278 C C . VAL A 1 810 ? 15.363 -10.385 -28.769 1.00 51.19 810 VAL A C 1
ATOM 6280 O O . VAL A 1 810 ? 14.791 -11.457 -28.956 1.00 51.19 810 VAL A O 1
ATOM 6283 N N . SER A 1 811 ? 16.683 -10.231 -28.821 1.00 55.78 811 SER A N 1
ATOM 6284 C CA . SER A 1 811 ? 17.712 -11.259 -28.973 1.00 55.78 811 SER A CA 1
ATOM 6285 C C . SER A 1 811 ? 17.381 -12.590 -28.274 1.00 55.78 811 SER A C 1
ATOM 6287 O O . SER A 1 811 ? 17.016 -12.605 -27.100 1.00 55.78 811 SER A O 1
ATOM 6289 N N . THR A 1 812 ? 17.612 -13.697 -28.995 1.00 50.25 812 THR A N 1
ATOM 6290 C CA . THR A 1 812 ? 17.582 -15.132 -28.606 1.00 50.25 812 THR A CA 1
ATOM 6291 C C . THR A 1 812 ? 16.283 -15.934 -28.753 1.00 50.25 812 THR A C 1
ATOM 6293 O O . THR A 1 812 ? 16.338 -17.159 -28.626 1.00 50.25 812 THR A O 1
ATOM 6296 N N . ALA A 1 813 ? 15.142 -15.336 -29.104 1.00 51.53 813 ALA A N 1
ATOM 6297 C CA . ALA A 1 813 ? 13.928 -16.119 -29.363 1.00 51.53 813 ALA A CA 1
ATOM 6298 C C . ALA A 1 813 ? 13.974 -16.847 -30.724 1.00 51.53 813 ALA A C 1
ATOM 6300 O O . ALA A 1 813 ? 14.472 -16.321 -31.717 1.00 51.53 813 ALA A O 1
ATOM 6301 N N . THR A 1 814 ? 13.439 -18.070 -30.777 1.00 53.25 814 THR A N 1
ATOM 6302 C CA . THR A 1 814 ? 13.281 -18.836 -32.021 1.00 53.25 814 THR A CA 1
ATOM 6303 C C . THR A 1 814 ? 12.164 -18.210 -32.856 1.00 53.25 814 THR A C 1
ATOM 6305 O O . THR A 1 814 ? 11.006 -18.231 -32.442 1.00 53.25 814 THR A O 1
ATOM 6308 N N . THR A 1 815 ? 12.495 -17.642 -34.017 1.00 58.16 815 THR A N 1
ATOM 6309 C CA . THR A 1 815 ? 11.503 -17.107 -34.959 1.00 58.16 815 THR A CA 1
ATOM 6310 C C . THR A 1 815 ? 10.530 -18.214 -35.363 1.00 58.16 815 THR A C 1
ATOM 6312 O O . THR A 1 815 ? 10.953 -19.300 -35.766 1.00 58.16 815 THR A O 1
ATOM 6315 N N . ALA A 1 816 ? 9.225 -17.958 -35.258 1.00 62.22 816 ALA A N 1
ATOM 6316 C CA . ALA A 1 816 ? 8.221 -18.872 -35.789 1.00 62.22 816 ALA A CA 1
ATOM 6317 C C . ALA A 1 816 ? 8.388 -18.967 -37.315 1.00 62.22 816 ALA A C 1
ATOM 6319 O O . ALA A 1 816 ? 8.377 -17.953 -38.014 1.00 62.22 816 ALA A O 1
ATOM 6320 N N . LEU A 1 817 ? 8.566 -20.185 -37.830 1.00 68.19 817 LEU A N 1
ATOM 6321 C CA . LEU A 1 817 ? 8.703 -20.448 -39.261 1.00 68.19 817 LEU A CA 1
ATOM 6322 C C . LEU A 1 817 ? 7.380 -20.986 -39.805 1.00 68.19 817 LEU A C 1
ATOM 6324 O O . LEU A 1 817 ? 6.788 -21.894 -39.224 1.00 68.19 817 LEU A O 1
ATOM 6328 N N . VAL A 1 818 ? 6.935 -20.432 -40.931 1.00 71.88 818 VAL A N 1
ATOM 6329 C CA . VAL A 1 818 ? 5.767 -20.910 -41.676 1.00 71.88 818 VAL A CA 1
ATOM 6330 C C . VAL A 1 818 ? 6.218 -21.239 -43.090 1.00 71.88 818 VAL A C 1
ATOM 6332 O O . VAL A 1 818 ? 6.744 -20.379 -43.795 1.00 71.88 818 VAL A O 1
ATOM 6335 N N . GLU A 1 819 ? 5.995 -22.481 -43.510 1.00 73.94 819 GLU A N 1
ATOM 6336 C CA . GLU A 1 819 ? 6.305 -22.950 -44.859 1.00 73.94 819 GLU A CA 1
ATOM 6337 C C . GLU A 1 819 ? 5.021 -23.414 -45.560 1.00 73.94 819 GLU A C 1
ATOM 6339 O O . GLU A 1 819 ? 4.282 -24.234 -45.005 1.00 73.94 819 GLU A O 1
ATOM 6344 N N . PRO A 1 820 ? 4.716 -22.913 -46.770 1.00 75.69 820 PRO A N 1
ATOM 6345 C CA . PRO A 1 820 ? 3.577 -23.400 -47.531 1.00 75.69 820 PRO A CA 1
ATOM 6346 C C . PRO A 1 820 ? 3.872 -24.775 -48.141 1.00 75.69 820 PRO A C 1
ATOM 6348 O O . PRO A 1 820 ? 4.917 -24.995 -48.752 1.00 75.69 820 PRO A O 1
ATOM 6351 N N . VAL A 1 821 ? 2.909 -25.692 -48.037 1.00 76.50 821 VAL A N 1
ATOM 6352 C CA . VAL A 1 821 ? 2.969 -27.010 -48.683 1.00 76.50 821 VAL A CA 1
ATOM 6353 C C . VAL A 1 821 ? 2.282 -26.929 -50.047 1.00 76.50 821 VAL A C 1
ATOM 6355 O O . VAL A 1 821 ? 1.076 -26.707 -50.121 1.00 76.50 821 VAL A O 1
ATOM 6358 N N . ILE A 1 822 ? 3.043 -27.115 -51.131 1.00 77.00 822 ILE A N 1
ATOM 6359 C CA . ILE A 1 822 ? 2.550 -27.025 -52.518 1.00 77.00 822 ILE A CA 1
ATOM 6360 C C . ILE A 1 822 ? 2.575 -28.406 -53.174 1.00 77.00 822 ILE A C 1
ATOM 6362 O O . ILE A 1 822 ? 3.503 -29.186 -52.967 1.00 77.00 822 ILE A O 1
ATOM 6366 N N . THR A 1 823 ? 1.569 -28.704 -53.998 1.00 76.06 823 THR A N 1
ATOM 6367 C CA . THR A 1 823 ? 1.495 -29.931 -54.807 1.00 76.06 823 THR A CA 1
ATOM 6368 C C . THR A 1 823 ? 1.291 -29.577 -56.283 1.00 76.06 823 THR A C 1
ATOM 6370 O O . THR A 1 823 ? 0.579 -28.627 -56.596 1.00 76.06 823 THR A O 1
ATOM 6373 N N . GLY A 1 824 ? 1.940 -30.306 -57.198 1.00 76.81 824 GLY A N 1
ATOM 6374 C CA . GLY A 1 824 ? 1.904 -30.014 -58.637 1.00 76.81 824 GLY A CA 1
ATOM 6375 C C . GLY A 1 824 ? 2.340 -31.193 -59.516 1.00 76.81 824 GLY A C 1
ATOM 6376 O O . GLY A 1 824 ? 2.770 -32.229 -59.009 1.00 76.81 824 GLY A O 1
ATOM 6377 N N . SER A 1 825 ? 2.219 -31.040 -60.841 1.00 79.31 825 SER A N 1
ATOM 6378 C CA . SER A 1 825 ? 2.604 -32.043 -61.853 1.00 79.31 825 SER A CA 1
ATOM 6379 C C . SER A 1 825 ? 3.364 -31.401 -63.023 1.00 79.31 825 SER A C 1
ATOM 6381 O O . SER A 1 825 ? 3.256 -30.197 -63.249 1.00 79.31 825 SER A O 1
ATOM 6383 N N . VAL A 1 826 ? 4.160 -32.192 -63.753 1.00 80.69 826 VAL A N 1
ATOM 6384 C CA . VAL A 1 826 ? 4.932 -31.716 -64.917 1.00 80.69 826 VAL A CA 1
ATOM 6385 C C . VAL A 1 826 ? 4.008 -31.626 -66.133 1.00 80.69 826 VAL A C 1
ATOM 6387 O O . VAL A 1 826 ? 3.426 -32.634 -66.518 1.00 80.69 826 VAL A O 1
ATOM 6390 N N . GLN A 1 827 ? 3.884 -30.441 -66.740 1.00 79.31 827 GLN A N 1
ATOM 6391 C CA . GLN A 1 827 ? 3.010 -30.226 -67.905 1.00 79.31 827 GLN A CA 1
ATOM 6392 C C . GLN A 1 827 ? 3.745 -30.347 -69.247 1.00 79.31 827 GLN A C 1
ATOM 6394 O O . GLN A 1 827 ? 3.244 -30.986 -70.167 1.00 79.31 827 GLN A O 1
ATOM 6399 N N . GLU A 1 828 ? 4.938 -29.763 -69.367 1.00 81.31 828 GLU A N 1
ATOM 6400 C CA . GLU A 1 828 ? 5.715 -29.747 -70.610 1.00 81.31 828 GLU A CA 1
ATOM 6401 C C . GLU A 1 828 ? 7.220 -29.747 -70.308 1.00 81.31 828 GLU A C 1
ATOM 6403 O O . GLU A 1 828 ? 7.657 -29.239 -69.274 1.00 81.31 828 GLU A O 1
ATOM 6408 N N . VAL A 1 829 ? 8.018 -30.316 -71.219 1.00 81.62 829 VAL A N 1
ATOM 6409 C CA . VAL A 1 829 ? 9.484 -30.248 -71.190 1.00 81.62 829 VAL A CA 1
ATOM 6410 C C . VAL A 1 829 ? 9.974 -29.576 -72.470 1.00 81.62 829 VAL A C 1
ATOM 6412 O O . VAL A 1 829 ? 9.899 -30.143 -73.560 1.00 81.62 829 VAL A O 1
ATOM 6415 N N . ILE A 1 830 ? 10.508 -28.366 -72.328 1.00 82.12 830 ILE A N 1
ATOM 6416 C CA . ILE A 1 830 ? 11.040 -27.584 -73.446 1.00 82.12 830 ILE A CA 1
ATOM 6417 C C . ILE A 1 830 ? 12.483 -28.025 -73.721 1.00 82.12 830 ILE A C 1
ATOM 6419 O O . ILE A 1 830 ? 13.317 -28.054 -72.817 1.00 82.12 830 ILE A O 1
ATOM 6423 N N . VAL A 1 831 ? 12.783 -28.372 -74.977 1.00 81.56 831 VAL A N 1
ATOM 6424 C CA . VAL A 1 831 ? 14.120 -28.807 -75.413 1.00 81.56 831 VAL A CA 1
ATOM 6425 C C . VAL A 1 831 ? 14.813 -27.681 -76.174 1.00 81.56 831 VAL A C 1
ATOM 6427 O O . VAL A 1 831 ? 14.314 -27.211 -77.195 1.00 81.56 831 VAL A O 1
ATOM 6430 N N . GLU A 1 832 ? 15.994 -27.274 -75.711 1.00 79.94 832 GLU A N 1
ATOM 6431 C CA . GLU A 1 832 ? 16.835 -26.319 -76.434 1.00 79.94 832 GLU A CA 1
ATOM 6432 C C . GLU A 1 832 ? 17.549 -26.955 -77.637 1.00 79.94 832 GLU A C 1
ATOM 6434 O O . GLU A 1 832 ? 17.828 -28.156 -77.687 1.00 79.94 832 GLU A O 1
ATOM 6439 N N . THR A 1 833 ? 17.880 -26.126 -78.630 1.00 77.31 833 THR A N 1
ATOM 6440 C CA . THR A 1 833 ? 18.525 -26.589 -79.863 1.00 77.31 833 THR A CA 1
ATOM 6441 C C . THR A 1 833 ? 19.954 -27.073 -79.601 1.00 77.31 833 THR A C 1
ATOM 6443 O O . THR A 1 833 ? 20.808 -26.316 -79.152 1.00 77.31 833 THR A O 1
ATOM 6446 N N . GLN A 1 834 ? 20.239 -28.327 -79.951 1.00 79.31 834 GLN A N 1
ATOM 6447 C CA . GLN A 1 834 ? 21.542 -28.959 -79.718 1.00 79.31 834 GLN A CA 1
ATOM 6448 C C . GLN A 1 834 ? 22.552 -28.658 -80.835 1.00 79.31 834 GLN A C 1
ATOM 6450 O O . GLN A 1 834 ? 22.203 -28.638 -82.016 1.00 79.31 834 GLN A O 1
ATOM 6455 N N . ASN A 1 835 ? 23.831 -28.510 -80.477 1.00 74.94 835 ASN A N 1
ATOM 6456 C CA . ASN A 1 835 ? 24.923 -28.254 -81.431 1.00 74.94 835 ASN A CA 1
ATOM 6457 C C . ASN A 1 835 ? 25.628 -29.533 -81.933 1.00 74.94 835 ASN A C 1
ATOM 6459 O O . ASN A 1 835 ? 26.607 -29.459 -82.674 1.00 74.94 835 ASN A O 1
ATOM 6463 N N . PHE A 1 836 ? 25.125 -30.715 -81.575 1.00 79.44 836 PHE A N 1
ATOM 6464 C CA . PHE A 1 836 ? 25.677 -32.021 -81.944 1.00 79.44 836 PHE A CA 1
ATOM 6465 C C . PHE A 1 836 ? 24.582 -32.967 -82.450 1.00 79.44 836 PHE A C 1
ATOM 6467 O O . PHE A 1 836 ? 23.402 -32.766 -82.166 1.00 79.44 836 PHE A O 1
ATOM 6474 N N . ASP A 1 837 ? 24.985 -33.987 -83.208 1.00 81.69 837 ASP A N 1
ATOM 6475 C CA . ASP A 1 837 ? 24.083 -35.045 -83.670 1.00 81.69 837 ASP A CA 1
ATOM 6476 C C . ASP A 1 837 ? 23.906 -36.115 -82.585 1.00 81.69 837 ASP A C 1
ATOM 6478 O O . ASP A 1 837 ? 24.863 -36.476 -81.893 1.00 81.69 837 ASP A O 1
ATOM 6482 N N . ILE A 1 838 ? 22.702 -36.673 -82.481 1.00 80.50 838 ILE A N 1
ATOM 6483 C CA . ILE A 1 838 ? 22.370 -37.793 -81.598 1.00 80.50 838 ILE A CA 1
ATOM 6484 C C . ILE A 1 838 ? 21.860 -38.948 -82.452 1.00 80.50 838 ILE A C 1
ATOM 6486 O O . ILE A 1 838 ? 20.917 -38.785 -83.212 1.00 80.50 838 ILE A O 1
ATOM 6490 N N . ASP A 1 839 ? 22.445 -40.133 -82.290 1.00 75.50 839 ASP A N 1
ATOM 6491 C CA . ASP A 1 839 ? 21.978 -41.342 -82.980 1.00 75.50 839 ASP A CA 1
ATOM 6492 C C . ASP A 1 839 ? 20.647 -41.847 -82.386 1.00 75.50 839 ASP A C 1
ATOM 6494 O O . ASP A 1 839 ? 19.660 -42.038 -83.094 1.00 75.50 839 ASP A O 1
ATOM 6498 N N . GLN A 1 840 ? 20.598 -41.967 -81.053 1.00 79.50 840 GLN A N 1
ATOM 6499 C CA . GLN A 1 840 ? 19.418 -42.361 -80.275 1.00 79.50 840 GLN A CA 1
ATOM 6500 C C . GLN A 1 840 ? 19.467 -41.775 -78.853 1.00 79.50 840 GLN A C 1
ATOM 6502 O O . GLN A 1 840 ? 20.542 -41.676 -78.255 1.00 79.50 840 GLN A O 1
ATOM 6507 N N . CYS A 1 841 ? 18.308 -41.426 -78.285 1.00 80.69 841 CYS A N 1
ATOM 6508 C CA . CYS A 1 841 ? 18.183 -41.052 -76.874 1.00 80.69 841 CYS A CA 1
ATOM 6509 C C . CYS A 1 841 ? 17.809 -42.292 -76.046 1.00 80.69 841 CYS A C 1
ATOM 6511 O O . CYS A 1 841 ? 16.800 -42.930 -76.329 1.00 80.69 841 CYS A O 1
ATOM 6513 N N . ARG A 1 842 ? 18.626 -42.660 -75.046 1.00 79.25 842 ARG A N 1
ATOM 6514 C CA . ARG A 1 842 ? 18.414 -43.887 -74.247 1.00 79.25 842 ARG A CA 1
ATOM 6515 C C . ARG A 1 842 ? 17.526 -43.693 -73.018 1.00 79.25 842 ARG A C 1
ATOM 6517 O O . ARG A 1 842 ? 16.843 -44.629 -72.621 1.00 79.25 842 ARG A O 1
ATOM 6524 N N . SER A 1 843 ? 17.568 -42.517 -72.399 1.00 80.50 843 SER A N 1
ATOM 6525 C CA . SER A 1 843 ? 16.784 -42.195 -71.203 1.00 80.50 843 SER A CA 1
ATOM 6526 C C . SER A 1 843 ? 16.738 -40.687 -70.983 1.00 80.50 843 SER A C 1
ATOM 6528 O O . SER A 1 843 ? 17.752 -40.015 -71.178 1.00 80.50 843 SER A O 1
ATOM 6530 N N . VAL A 1 844 ? 15.601 -40.183 -70.502 1.00 81.00 844 VAL A N 1
ATOM 6531 C CA . VAL A 1 844 ? 15.438 -38.804 -70.023 1.00 81.00 844 VAL A CA 1
ATOM 6532 C C . VAL A 1 844 ? 14.938 -38.859 -68.582 1.00 81.00 844 VAL A C 1
ATOM 6534 O O . VAL A 1 844 ? 14.019 -39.612 -68.276 1.00 81.00 844 VAL A O 1
ATOM 6537 N N . SER A 1 845 ? 15.550 -38.082 -67.693 1.00 78.69 845 SER A N 1
ATOM 6538 C CA . SER A 1 845 ? 15.150 -37.973 -66.288 1.00 78.69 845 SER A CA 1
ATOM 6539 C C . SER A 1 845 ? 15.076 -36.509 -65.877 1.00 78.69 845 SER A C 1
ATOM 6541 O O . SER A 1 845 ? 15.989 -35.747 -66.195 1.00 78.69 845 SER A O 1
ATOM 6543 N N . LEU A 1 846 ? 14.032 -36.139 -65.137 1.00 78.00 846 LEU A N 1
ATOM 6544 C CA . LEU A 1 846 ? 13.850 -34.799 -64.580 1.00 78.00 846 LEU A CA 1
ATOM 6545 C C . LEU A 1 846 ? 14.202 -34.814 -63.085 1.00 78.00 846 LEU A C 1
ATOM 6547 O O . LEU A 1 846 ? 13.785 -35.721 -62.365 1.00 78.00 846 LEU A O 1
ATOM 6551 N N . VAL A 1 847 ? 14.988 -33.839 -62.625 1.00 74.62 847 VAL A N 1
ATOM 6552 C CA . VAL A 1 847 ? 15.450 -33.739 -61.230 1.00 74.62 847 VAL A CA 1
ATOM 6553 C C . VAL A 1 847 ? 14.915 -32.436 -60.634 1.00 74.62 847 VAL A C 1
ATOM 6555 O O . VAL A 1 847 ? 15.242 -31.365 -61.132 1.00 74.62 847 VAL A O 1
ATOM 6558 N N . GLY A 1 848 ? 14.082 -32.527 -59.592 1.00 69.81 848 GLY A N 1
ATOM 6559 C CA . GLY A 1 848 ? 13.469 -31.376 -58.911 1.00 69.81 848 GLY A CA 1
ATOM 6560 C C . GLY A 1 848 ? 12.110 -31.711 -58.275 1.00 69.81 848 GLY A C 1
ATOM 6561 O O . GLY A 1 848 ? 11.461 -32.674 -58.674 1.00 69.81 848 GLY A O 1
ATOM 6562 N N . GLY A 1 849 ? 11.693 -30.954 -57.251 1.00 68.38 849 GLY A N 1
ATOM 6563 C CA . GLY A 1 849 ? 10.327 -30.993 -56.690 1.00 68.38 849 GLY A CA 1
ATOM 6564 C C . GLY A 1 849 ? 9.916 -32.246 -55.897 1.00 68.38 849 GLY A C 1
ATOM 6565 O O . GLY A 1 849 ? 8.740 -32.399 -55.588 1.00 68.38 849 GLY A O 1
ATOM 6566 N N . ASN A 1 850 ? 10.850 -33.153 -55.575 1.00 67.56 850 ASN A N 1
ATOM 6567 C CA . ASN A 1 850 ? 10.609 -34.392 -54.808 1.00 67.56 850 ASN A CA 1
ATOM 6568 C C . ASN A 1 850 ? 9.462 -35.287 -55.349 1.00 67.56 850 ASN A C 1
ATOM 6570 O O . ASN A 1 850 ? 8.832 -36.038 -54.604 1.00 67.56 850 ASN A O 1
ATOM 6574 N N . GLY A 1 851 ? 9.185 -35.214 -56.656 1.00 67.19 851 GLY A N 1
ATOM 6575 C CA . GLY A 1 851 ? 8.164 -36.017 -57.333 1.00 67.19 851 GLY A CA 1
ATOM 6576 C C . GLY A 1 851 ? 8.686 -37.372 -57.828 1.00 67.19 851 GLY A C 1
ATOM 6577 O O . GLY A 1 851 ? 9.878 -37.546 -58.082 1.00 67.19 851 GLY A O 1
ATOM 6578 N N . LYS A 1 852 ? 7.784 -38.348 -58.003 1.00 69.56 852 LYS A N 1
ATOM 6579 C CA . LYS A 1 852 ? 8.061 -39.655 -58.634 1.00 69.56 852 LYS A CA 1
ATOM 6580 C C . LYS A 1 852 ? 6.989 -39.968 -59.680 1.00 69.56 852 LYS A C 1
ATOM 6582 O O . LYS A 1 852 ? 5.845 -39.567 -59.514 1.00 69.56 852 LYS A O 1
ATOM 6587 N N . GLY A 1 853 ? 7.352 -40.721 -60.722 1.00 71.00 853 GLY A N 1
ATOM 6588 C CA . GLY A 1 853 ? 6.389 -41.271 -61.689 1.00 71.00 853 GLY A CA 1
ATOM 6589 C C . GLY A 1 853 ? 6.162 -40.461 -62.970 1.00 71.00 853 GLY A C 1
ATOM 6590 O O . GLY A 1 853 ? 5.278 -40.821 -63.735 1.00 71.00 853 GLY A O 1
ATOM 6591 N N . CYS A 1 854 ? 6.949 -39.413 -63.236 1.00 77.94 854 CYS A N 1
ATOM 6592 C CA . CYS A 1 854 ? 6.909 -38.718 -64.527 1.00 77.94 854 CYS A CA 1
ATOM 6593 C C . CYS A 1 854 ? 7.503 -39.612 -65.628 1.00 77.94 854 CYS A C 1
ATOM 6595 O O . CYS A 1 854 ? 8.664 -40.021 -65.527 1.00 77.94 854 CYS A O 1
ATOM 6597 N N . LEU A 1 855 ? 6.710 -39.922 -66.656 1.00 81.25 855 LEU A N 1
ATOM 6598 C CA . LEU A 1 855 ? 7.147 -40.679 -67.824 1.00 81.25 855 LEU A CA 1
ATOM 6599 C C . LEU A 1 855 ? 7.482 -39.702 -68.954 1.00 81.25 855 LEU A C 1
ATOM 6601 O O . LEU A 1 855 ? 6.651 -38.894 -69.360 1.00 81.25 855 LEU A O 1
ATOM 6605 N N . LEU A 1 856 ? 8.720 -39.766 -69.440 1.00 84.06 856 LEU A N 1
ATOM 6606 C CA . LEU A 1 856 ? 9.232 -38.880 -70.481 1.00 84.06 856 LEU A CA 1
ATOM 6607 C C . LEU A 1 856 ? 9.628 -39.696 -71.708 1.00 84.06 856 LEU A C 1
ATOM 6609 O O . LEU A 1 856 ? 10.450 -40.608 -71.613 1.00 84.06 856 LEU A O 1
ATOM 6613 N N . GLU A 1 857 ? 9.076 -39.337 -72.861 1.00 84.31 857 GLU A N 1
ATOM 6614 C CA . GLU A 1 857 ? 9.369 -39.969 -74.144 1.00 84.31 857 GLU A CA 1
ATOM 6615 C C . GLU A 1 857 ? 10.148 -38.993 -75.046 1.00 84.31 857 GLU A C 1
ATOM 6617 O O . GLU A 1 857 ? 9.596 -37.974 -75.474 1.00 84.31 857 GLU A O 1
ATOM 6622 N N . PRO A 1 858 ? 11.444 -39.241 -75.321 1.00 85.44 858 PRO A N 1
ATOM 6623 C CA . PRO A 1 858 ? 12.227 -38.406 -76.226 1.00 85.44 858 PRO A CA 1
ATOM 6624 C C . PRO A 1 858 ? 11.874 -38.680 -77.694 1.00 85.44 858 PRO A C 1
ATOM 6626 O O . PRO A 1 858 ? 11.974 -39.813 -78.164 1.00 85.44 858 PRO A O 1
ATOM 6629 N N . GLU A 1 859 ? 11.568 -37.632 -78.456 1.00 84.19 859 GLU A N 1
ATOM 6630 C CA . GLU A 1 859 ? 11.381 -37.704 -79.907 1.00 84.19 859 GLU A CA 1
ATOM 6631 C C . GLU A 1 859 ? 12.664 -37.239 -80.613 1.00 84.19 859 GLU A C 1
ATOM 6633 O O . GLU A 1 859 ? 13.111 -36.099 -80.455 1.00 84.19 859 GLU A O 1
ATOM 6638 N N . VAL A 1 860 ? 13.276 -38.119 -81.408 1.00 84.31 860 VAL A N 1
ATOM 6639 C CA . VAL A 1 860 ? 14.473 -37.810 -82.204 1.00 84.31 860 VAL A CA 1
ATOM 6640 C C . VAL A 1 860 ? 14.075 -37.659 -83.673 1.00 84.31 860 VAL A C 1
ATOM 6642 O O . VAL A 1 860 ? 13.367 -38.507 -84.211 1.00 84.31 860 VAL A O 1
ATOM 6645 N N . GLY A 1 861 ? 14.538 -36.595 -84.336 1.00 82.56 861 GLY A N 1
ATOM 6646 C CA . GLY A 1 861 ? 14.211 -36.323 -85.740 1.00 82.56 861 GLY A CA 1
ATOM 6647 C C . GLY A 1 861 ? 15.377 -35.742 -86.547 1.00 82.56 861 GLY A C 1
ATOM 6648 O O . GLY A 1 861 ? 16.275 -35.121 -85.967 1.00 82.56 861 GLY A O 1
ATOM 6649 N N . PRO A 1 862 ? 15.383 -35.926 -87.884 1.00 83.44 862 PRO A N 1
ATOM 6650 C CA . PRO A 1 862 ? 16.450 -35.435 -88.744 1.00 83.44 862 PRO A CA 1
ATOM 6651 C C . PRO A 1 862 ? 16.396 -33.909 -88.881 1.00 83.44 862 PRO A C 1
ATOM 6653 O O . PRO A 1 862 ? 15.367 -33.332 -89.234 1.00 83.44 862 PRO A O 1
ATOM 6656 N N . ARG A 1 863 ? 17.530 -33.246 -88.653 1.00 85.81 863 ARG A N 1
ATOM 6657 C CA . ARG A 1 863 ? 17.711 -31.800 -88.802 1.00 85.81 863 ARG A CA 1
ATOM 6658 C C . ARG A 1 863 ? 19.033 -31.509 -89.504 1.00 85.81 863 ARG A C 1
ATOM 6660 O O . ARG A 1 863 ? 20.012 -32.232 -89.353 1.00 85.81 863 ARG A O 1
ATOM 6667 N N . PHE A 1 864 ? 19.065 -30.429 -90.276 1.00 85.44 864 PHE A N 1
ATOM 6668 C CA . PHE A 1 864 ? 20.310 -29.900 -90.824 1.00 85.44 864 PHE A CA 1
ATOM 6669 C C . PHE A 1 864 ? 20.975 -29.002 -89.783 1.00 85.44 864 PHE A C 1
ATOM 6671 O O . PHE A 1 864 ? 20.324 -28.092 -89.263 1.00 85.44 864 PHE A O 1
ATOM 6678 N N . ARG A 1 865 ? 22.259 -29.224 -89.493 1.00 86.88 865 ARG A N 1
ATOM 6679 C CA . ARG A 1 865 ? 23.031 -28.304 -88.656 1.00 86.88 865 ARG A CA 1
ATOM 6680 C C . ARG A 1 865 ? 23.646 -27.230 -89.539 1.00 86.88 865 ARG A C 1
ATOM 6682 O O . ARG A 1 865 ? 24.241 -27.533 -90.572 1.00 86.88 865 ARG A O 1
ATOM 6689 N N . GLU A 1 866 ? 23.474 -25.977 -89.136 1.00 88.19 866 GLU A N 1
ATOM 6690 C CA . GLU A 1 866 ? 24.143 -24.836 -89.753 1.00 88.19 866 GLU A CA 1
ATOM 6691 C C . GLU A 1 866 ? 25.269 -24.374 -88.833 1.00 88.19 866 GLU A C 1
ATOM 6693 O O . GLU A 1 866 ? 25.040 -24.073 -87.665 1.00 88.19 866 GLU A O 1
ATOM 6698 N N . MET A 1 867 ? 26.483 -24.315 -89.364 1.00 89.69 867 MET A N 1
ATOM 6699 C CA . MET A 1 867 ? 27.674 -23.894 -88.637 1.00 89.69 867 MET A CA 1
ATOM 6700 C C . MET A 1 867 ? 28.176 -22.608 -89.264 1.00 89.69 867 MET A C 1
ATOM 6702 O O . MET A 1 867 ? 28.452 -22.557 -90.465 1.00 89.69 867 MET A O 1
ATOM 6706 N N . LYS A 1 868 ? 28.258 -21.562 -88.452 1.00 91.88 868 LYS A N 1
ATOM 6707 C CA . LYS A 1 868 ? 28.614 -20.216 -88.891 1.00 91.88 868 LYS A CA 1
ATOM 6708 C C . LYS A 1 868 ? 30.086 -19.943 -88.616 1.00 91.88 868 LYS A C 1
ATOM 6710 O O . LYS A 1 868 ? 30.607 -20.336 -87.570 1.00 91.88 868 LYS A O 1
ATOM 6715 N N . PHE A 1 869 ? 30.737 -19.253 -89.537 1.00 91.56 869 PHE A N 1
ATOM 6716 C CA . PHE A 1 869 ? 32.094 -18.750 -89.371 1.00 91.56 869 PHE A CA 1
ATOM 6717 C C . PHE A 1 869 ? 32.198 -17.355 -89.983 1.00 91.56 869 PHE A C 1
ATOM 6719 O O . PHE A 1 869 ? 31.453 -17.015 -90.903 1.00 91.56 869 PHE A O 1
ATOM 6726 N N . ASP A 1 870 ? 33.095 -16.543 -89.441 1.00 90.12 870 ASP A N 1
ATOM 6727 C CA . ASP A 1 870 ? 33.402 -15.233 -90.006 1.00 90.12 870 ASP A CA 1
ATOM 6728 C C . ASP A 1 870 ? 34.381 -15.416 -91.172 1.00 90.12 870 ASP A C 1
ATOM 6730 O O . ASP A 1 870 ? 35.385 -16.112 -91.031 1.00 90.12 870 ASP A O 1
ATOM 6734 N N . SER A 1 871 ? 34.086 -14.852 -92.337 1.00 87.81 871 SER A N 1
ATOM 6735 C CA . SER A 1 871 ? 34.935 -14.983 -93.522 1.00 87.81 871 SER A CA 1
ATOM 6736 C C . SER A 1 871 ? 36.172 -14.081 -93.515 1.00 87.81 871 SER A C 1
ATOM 6738 O O . SER A 1 871 ? 36.986 -14.185 -94.437 1.00 87.81 871 SER A O 1
ATOM 6740 N N . GLN A 1 872 ? 36.315 -13.202 -92.515 1.00 88.19 872 GLN A N 1
ATOM 6741 C CA . GLN A 1 872 ? 37.499 -12.363 -92.343 1.00 88.19 872 GLN A CA 1
ATOM 6742 C C . GLN A 1 872 ? 38.738 -13.191 -91.988 1.00 88.19 872 GLN A C 1
ATOM 6744 O O . GLN A 1 872 ? 38.649 -14.327 -91.511 1.00 88.19 872 GLN A O 1
ATOM 6749 N N . ASP A 1 873 ? 39.908 -12.587 -92.193 1.00 84.69 873 ASP A N 1
ATOM 6750 C CA . ASP A 1 873 ? 41.177 -13.200 -91.816 1.00 84.69 873 ASP A CA 1
ATOM 6751 C C . ASP A 1 873 ? 41.276 -13.371 -90.291 1.00 84.69 873 ASP A C 1
ATOM 6753 O O . ASP A 1 873 ? 40.950 -12.469 -89.513 1.00 84.69 873 ASP A O 1
ATOM 6757 N N . SER A 1 874 ? 41.791 -14.518 -89.867 1.00 83.00 874 SER A N 1
ATOM 6758 C CA . SER A 1 874 ? 42.209 -14.836 -88.504 1.00 83.00 874 SER A CA 1
ATOM 6759 C C . SER A 1 874 ? 43.050 -13.744 -87.821 1.00 83.00 874 SER A C 1
ATOM 6761 O O . SER A 1 874 ? 42.912 -13.551 -86.611 1.00 83.00 874 SER A O 1
ATOM 6763 N N . LEU A 1 875 ? 43.856 -12.975 -88.569 1.00 80.81 875 LEU A N 1
ATOM 6764 C CA . LEU A 1 875 ? 44.619 -11.825 -88.056 1.00 80.81 875 LEU A CA 1
ATOM 6765 C C . LEU A 1 875 ? 43.727 -10.697 -87.512 1.00 80.81 875 LEU A C 1
ATOM 6767 O O . LEU A 1 875 ? 44.145 -9.962 -86.619 1.00 80.81 875 LEU A O 1
ATOM 6771 N N . PHE A 1 876 ? 42.494 -10.585 -88.008 1.00 81.38 876 PHE A N 1
ATOM 6772 C CA . PHE A 1 876 ? 41.476 -9.637 -87.548 1.00 81.38 876 PHE A CA 1
ATOM 6773 C C . PHE A 1 876 ? 40.394 -10.316 -86.697 1.00 81.38 876 PHE A C 1
ATOM 6775 O O . PHE A 1 876 ? 39.271 -9.830 -86.610 1.00 81.38 876 PHE A O 1
ATOM 6782 N N . ASN A 1 877 ? 40.737 -11.434 -86.043 1.00 77.69 877 ASN A N 1
ATOM 6783 C CA . ASN A 1 877 ? 39.814 -12.262 -85.260 1.00 77.69 877 ASN A CA 1
ATOM 6784 C C . ASN A 1 877 ? 38.675 -12.885 -86.099 1.00 77.69 877 ASN A C 1
ATOM 6786 O O . ASN A 1 877 ? 37.642 -13.273 -85.551 1.00 77.69 877 ASN A O 1
ATOM 6790 N N . GLY A 1 878 ? 38.883 -13.006 -87.413 1.00 83.81 878 GLY A N 1
ATOM 6791 C CA . GLY A 1 878 ? 38.000 -13.713 -88.329 1.00 83.81 878 GLY A CA 1
ATOM 6792 C C . GLY A 1 878 ? 38.154 -15.236 -88.268 1.00 83.81 878 GLY A C 1
ATOM 6793 O O . GLY A 1 878 ? 38.990 -15.794 -87.548 1.00 83.81 878 GLY A O 1
ATOM 6794 N N . GLY A 1 879 ? 37.296 -15.931 -89.006 1.00 85.06 879 GLY A N 1
ATOM 6795 C CA . GLY A 1 879 ? 37.184 -17.385 -89.012 1.00 85.06 879 GLY A CA 1
ATOM 6796 C C . GLY A 1 879 ? 37.919 -18.067 -90.162 1.00 85.06 879 GLY A C 1
ATOM 6797 O O . GLY A 1 879 ? 37.882 -19.289 -90.228 1.00 85.06 879 GLY A O 1
ATOM 6798 N N . VAL A 1 880 ? 38.585 -17.343 -91.062 1.00 86.56 880 VAL A N 1
ATOM 6799 C CA . VAL A 1 880 ? 39.378 -17.937 -92.149 1.00 86.56 880 VAL A CA 1
ATOM 6800 C C . VAL A 1 880 ? 40.846 -17.643 -91.896 1.00 86.56 880 VAL A C 1
ATOM 6802 O O . VAL A 1 880 ? 41.228 -16.491 -91.755 1.00 86.56 880 VAL A O 1
ATOM 6805 N N . ASP A 1 881 ? 41.677 -18.676 -91.837 1.00 86.69 881 ASP A N 1
ATOM 6806 C CA . ASP A 1 881 ? 43.132 -18.555 -91.756 1.00 86.69 881 ASP A CA 1
ATOM 6807 C C . ASP A 1 881 ? 43.730 -18.950 -93.115 1.00 86.69 881 ASP A C 1
ATOM 6809 O O . ASP A 1 881 ? 43.831 -20.148 -93.404 1.00 86.69 881 ASP A O 1
ATOM 6813 N N . PRO A 1 882 ? 44.105 -17.980 -93.972 1.00 80.06 882 PRO A N 1
ATOM 6814 C CA . PRO A 1 882 ? 44.681 -18.257 -95.287 1.00 80.06 882 PRO A CA 1
ATOM 6815 C C . PRO A 1 882 ? 46.102 -18.830 -95.220 1.00 80.06 882 PRO A C 1
ATOM 6817 O O . PRO A 1 882 ? 46.583 -19.389 -96.200 1.00 80.06 882 PRO A O 1
ATOM 6820 N N . VAL A 1 883 ? 46.795 -18.694 -94.081 1.00 80.50 883 VAL A N 1
ATOM 6821 C CA . VAL A 1 883 ? 48.187 -19.141 -93.910 1.00 80.50 883 VAL A CA 1
ATOM 6822 C C . VAL A 1 883 ? 48.237 -20.619 -93.527 1.00 80.50 883 VAL A C 1
ATOM 6824 O O . VAL A 1 883 ? 49.019 -21.389 -94.087 1.00 80.50 883 VAL A O 1
ATOM 6827 N N . ASN A 1 884 ? 47.395 -21.026 -92.575 1.00 81.62 884 ASN A N 1
ATOM 6828 C CA . ASN A 1 884 ? 47.287 -22.417 -92.124 1.00 81.62 884 ASN A CA 1
ATOM 6829 C C . ASN A 1 884 ? 46.199 -23.215 -92.865 1.00 81.62 884 ASN A C 1
ATOM 6831 O O . ASN A 1 884 ? 46.082 -24.433 -92.656 1.00 81.62 884 ASN A O 1
ATOM 6835 N N . GLU A 1 885 ? 45.427 -22.519 -93.702 1.00 85.62 885 GLU A N 1
ATOM 6836 C CA . GLU A 1 885 ? 44.310 -23.001 -94.515 1.00 85.62 885 GLU A CA 1
ATOM 6837 C C . GLU A 1 885 ? 43.225 -23.678 -93.683 1.00 85.62 885 GLU A C 1
ATOM 6839 O O . GLU A 1 885 ? 42.858 -24.837 -93.886 1.00 85.62 885 GLU A O 1
ATOM 6844 N N . VAL A 1 886 ? 42.745 -22.943 -92.680 1.00 88.25 886 VAL A N 1
ATOM 6845 C CA . VAL A 1 886 ? 41.795 -23.430 -91.677 1.00 88.25 886 VAL A CA 1
ATOM 6846 C C . VAL A 1 886 ? 40.557 -22.548 -91.649 1.00 88.25 886 VAL A C 1
ATOM 6848 O O . VAL A 1 886 ? 40.655 -21.326 -91.683 1.00 88.25 886 VAL A O 1
ATOM 6851 N N . ILE A 1 887 ? 39.392 -23.177 -91.507 1.00 89.75 887 ILE A N 1
ATOM 6852 C CA . ILE A 1 887 ? 38.151 -22.496 -91.138 1.00 89.75 887 ILE A CA 1
ATOM 6853 C C . ILE A 1 887 ? 37.869 -22.744 -89.661 1.00 89.75 887 ILE A C 1
ATOM 6855 O O . ILE A 1 887 ? 37.818 -23.890 -89.213 1.00 89.75 887 ILE A O 1
ATOM 6859 N N . ARG A 1 888 ? 37.660 -21.661 -88.919 1.00 91.06 888 ARG A N 1
ATOM 6860 C CA . ARG A 1 888 ? 37.297 -21.615 -87.509 1.00 91.06 888 ARG A CA 1
ATOM 6861 C C . ARG A 1 888 ? 35.841 -21.185 -87.355 1.00 91.06 888 ARG A C 1
ATOM 6863 O O . ARG A 1 888 ? 35.475 -20.049 -87.646 1.00 91.06 888 ARG A O 1
ATOM 6870 N N . PHE A 1 889 ? 35.020 -22.089 -86.839 1.00 90.81 889 PHE A N 1
ATOM 6871 C CA . PHE A 1 889 ? 33.616 -21.838 -86.530 1.00 90.81 889 PHE A CA 1
ATOM 6872 C C . PHE A 1 889 ? 33.431 -21.022 -85.242 1.00 90.81 889 PHE A C 1
ATOM 6874 O O . PHE A 1 889 ? 34.248 -21.085 -84.317 1.00 90.81 889 PHE A O 1
ATOM 6881 N N . ILE A 1 890 ? 32.320 -20.281 -85.176 1.00 88.69 890 ILE A N 1
ATOM 6882 C CA . ILE A 1 890 ? 31.913 -19.503 -83.994 1.00 88.69 890 ILE A CA 1
ATOM 6883 C C . ILE A 1 890 ? 31.589 -20.458 -82.833 1.00 88.69 890 ILE A C 1
ATOM 6885 O O . ILE A 1 890 ? 32.167 -20.345 -81.746 1.00 88.69 890 ILE A O 1
ATOM 6889 N N . ASP A 1 891 ? 30.749 -21.460 -83.097 1.00 86.12 891 ASP A N 1
ATOM 6890 C CA . ASP A 1 891 ? 30.356 -22.513 -82.155 1.00 86.12 891 ASP A CA 1
ATOM 6891 C C . ASP A 1 891 ? 31.131 -23.818 -82.395 1.00 86.12 891 ASP A C 1
ATOM 6893 O O . ASP A 1 891 ? 31.811 -23.994 -83.406 1.00 86.12 891 ASP A O 1
ATOM 6897 N N . THR A 1 892 ? 31.051 -24.760 -81.453 1.00 84.88 892 THR A N 1
ATOM 6898 C CA . THR A 1 892 ? 31.609 -26.107 -81.647 1.00 84.88 892 THR A CA 1
ATOM 6899 C C . THR A 1 892 ? 30.847 -26.851 -82.741 1.00 84.88 892 THR A C 1
ATOM 6901 O O . THR A 1 892 ? 29.628 -26.985 -82.653 1.00 84.88 892 THR A O 1
ATOM 6904 N N . HIS A 1 893 ? 31.557 -27.370 -83.744 1.00 85.69 893 HIS A N 1
ATOM 6905 C CA . HIS A 1 893 ? 30.929 -27.891 -84.963 1.00 85.69 893 HIS A CA 1
ATOM 6906 C C . HIS A 1 893 ? 30.503 -29.369 -84.866 1.00 85.69 893 HIS A C 1
ATOM 6908 O O . HIS A 1 893 ? 29.582 -29.793 -85.556 1.00 85.69 893 HIS A O 1
ATOM 6914 N N . GLY A 1 894 ? 31.158 -30.185 -84.029 1.00 83.00 894 GLY A N 1
ATOM 6915 C CA . GLY A 1 894 ? 30.808 -31.605 -83.843 1.00 83.00 894 GLY A CA 1
ATOM 6916 C C . GLY A 1 894 ? 30.758 -32.422 -85.147 1.00 83.00 894 GLY A C 1
ATOM 6917 O O . GLY A 1 894 ? 29.829 -33.201 -85.342 1.00 83.00 894 GLY A O 1
ATOM 6918 N N . LEU A 1 895 ? 31.706 -32.186 -86.058 1.00 86.06 895 LEU A N 1
ATOM 6919 C CA . LEU A 1 895 ? 31.851 -32.898 -87.339 1.00 86.06 895 LEU A CA 1
ATOM 6920 C C . LEU A 1 895 ? 32.862 -34.034 -87.178 1.00 86.06 895 LEU A C 1
ATOM 6922 O O . LEU A 1 895 ? 33.647 -34.026 -86.227 1.00 86.06 895 LEU A O 1
ATOM 6926 N N . ARG A 1 896 ? 32.860 -34.985 -88.112 1.00 86.31 896 ARG A N 1
ATOM 6927 C CA . ARG A 1 896 ? 33.844 -36.075 -88.201 1.00 86.31 896 ARG A CA 1
ATOM 6928 C C . ARG A 1 896 ? 34.728 -35.915 -89.439 1.00 86.31 896 ARG A C 1
ATOM 6930 O O . ARG A 1 896 ? 34.340 -35.253 -90.398 1.00 86.31 896 ARG A O 1
ATOM 6937 N N . ASP A 1 897 ? 35.900 -36.542 -89.429 1.00 86.00 897 ASP A N 1
ATOM 6938 C CA . ASP A 1 897 ? 36.770 -36.578 -90.608 1.00 86.00 897 ASP A CA 1
ATOM 6939 C C . ASP A 1 897 ? 36.060 -37.239 -91.797 1.00 86.00 897 ASP A C 1
ATOM 6941 O O . ASP A 1 897 ? 35.378 -38.254 -91.646 1.00 86.00 897 ASP A O 1
ATOM 6945 N N . GLY A 1 898 ? 36.205 -36.642 -92.980 1.00 82.81 898 GLY A N 1
ATOM 6946 C CA . GLY A 1 898 ? 35.531 -37.064 -94.207 1.00 82.81 898 GLY A CA 1
ATOM 6947 C C . GLY A 1 898 ? 34.052 -36.679 -94.285 1.00 82.81 898 GLY A C 1
ATOM 6948 O O . GLY A 1 898 ? 33.374 -37.082 -95.228 1.00 82.81 898 GLY A O 1
ATOM 6949 N N . GLU A 1 899 ? 33.521 -35.915 -93.325 1.00 87.00 899 GLU A N 1
ATOM 6950 C CA . GLU A 1 899 ? 32.114 -35.518 -93.337 1.00 87.00 899 GLU A CA 1
ATOM 6951 C C . GLU A 1 899 ? 31.819 -34.492 -94.439 1.00 87.00 899 GLU A C 1
ATOM 6953 O O . GLU A 1 899 ? 32.583 -33.552 -94.669 1.00 87.00 899 GLU A O 1
ATOM 6958 N N . ARG A 1 900 ? 30.692 -34.683 -95.131 1.00 88.44 900 ARG A N 1
ATOM 6959 C CA . ARG A 1 900 ? 30.254 -33.824 -96.230 1.00 88.44 900 ARG A CA 1
ATOM 6960 C C . ARG A 1 900 ? 29.464 -32.629 -95.707 1.00 88.44 900 ARG A C 1
ATOM 6962 O O . ARG A 1 900 ? 28.479 -32.790 -94.986 1.00 88.44 900 ARG A O 1
ATOM 6969 N N . ILE A 1 901 ? 29.859 -31.436 -96.132 1.00 90.94 901 ILE A N 1
ATOM 6970 C CA . ILE A 1 901 ? 29.204 -30.171 -95.805 1.00 90.94 901 ILE A CA 1
ATOM 6971 C C . ILE A 1 901 ? 28.965 -29.338 -97.063 1.00 90.94 901 ILE A C 1
ATOM 6973 O O . ILE A 1 901 ? 29.677 -29.458 -98.056 1.00 90.94 901 ILE A O 1
ATOM 6977 N N . TYR A 1 902 ? 27.957 -28.476 -97.019 1.00 91.06 902 TYR A N 1
ATOM 6978 C CA . TYR A 1 902 ? 27.562 -27.619 -98.132 1.00 91.06 902 TYR A CA 1
ATOM 6979 C C . TYR A 1 902 ? 27.824 -26.163 -97.789 1.00 91.06 902 TYR A C 1
ATOM 6981 O O . TYR A 1 902 ? 27.338 -25.674 -96.766 1.00 91.06 902 TYR A O 1
ATOM 6989 N N . TYR A 1 903 ? 28.582 -25.476 -98.637 1.00 91.06 903 TYR A N 1
ATOM 6990 C CA . TYR A 1 903 ? 28.907 -24.069 -98.429 1.00 91.06 903 TYR A CA 1
ATOM 6991 C C . TYR A 1 903 ? 27.736 -23.152 -98.781 1.00 91.06 903 TYR A C 1
ATOM 6993 O O . TYR A 1 903 ? 27.003 -23.392 -99.742 1.00 91.06 903 TYR A O 1
ATOM 7001 N N . ASN A 1 904 ? 27.579 -22.071 -98.027 1.00 90.62 904 ASN A N 1
ATOM 7002 C CA . ASN A 1 904 ? 26.677 -20.979 -98.347 1.00 90.62 904 ASN A CA 1
ATOM 7003 C C . ASN A 1 904 ? 27.284 -19.655 -97.856 1.00 90.62 904 ASN A C 1
ATOM 7005 O O . ASN A 1 904 ? 27.505 -19.461 -96.659 1.00 90.62 904 ASN A O 1
ATOM 7009 N N . SER A 1 905 ? 27.516 -18.730 -98.785 1.00 86.00 905 SER A N 1
ATOM 7010 C CA . SER A 1 905 ? 28.078 -17.405 -98.533 1.00 86.00 905 SER A CA 1
ATOM 7011 C C . SER A 1 905 ? 27.143 -16.481 -97.760 1.00 86.00 905 SER A C 1
ATOM 7013 O O . SER A 1 905 ? 27.546 -15.401 -97.341 1.00 86.00 905 SER A O 1
ATOM 7015 N N . ASN A 1 906 ? 25.896 -16.912 -97.538 1.00 88.81 906 ASN A N 1
ATOM 7016 C CA . ASN A 1 906 ? 24.894 -16.205 -96.751 1.00 88.81 906 ASN A CA 1
ATOM 7017 C C . ASN A 1 906 ? 24.631 -14.779 -97.277 1.00 88.81 906 ASN A C 1
ATOM 7019 O O . ASN A 1 906 ? 24.347 -13.869 -96.506 1.00 88.81 906 ASN A O 1
ATOM 7023 N N . GLY A 1 907 ? 24.744 -14.599 -98.600 1.00 83.62 907 GLY A N 1
ATOM 7024 C CA . GLY A 1 907 ? 24.562 -13.317 -99.288 1.00 83.62 907 GLY A CA 1
ATOM 7025 C C . GLY A 1 907 ? 25.827 -12.463 -99.432 1.00 83.62 907 GLY A C 1
ATOM 7026 O O . GLY A 1 907 ? 25.755 -11.432 -100.091 1.00 83.62 907 GLY A O 1
ATOM 7027 N N . ASN A 1 908 ? 26.965 -12.886 -98.870 1.00 88.06 908 ASN A N 1
ATOM 7028 C CA . ASN A 1 908 ? 28.247 -12.180 -98.974 1.00 88.06 908 ASN A CA 1
ATOM 7029 C C . ASN A 1 908 ? 29.087 -12.677 -100.167 1.00 88.06 908 ASN A C 1
ATOM 7031 O O . ASN A 1 908 ? 28.779 -13.714 -100.774 1.00 88.06 908 ASN A O 1
ATOM 7035 N N . ASP A 1 909 ? 30.170 -11.953 -100.466 1.00 87.12 909 ASP A N 1
ATOM 7036 C CA . ASP A 1 909 ? 31.132 -12.304 -101.514 1.00 87.12 909 ASP A CA 1
ATOM 7037 C C . ASP A 1 909 ? 31.805 -13.653 -101.225 1.00 87.12 909 ASP A C 1
ATOM 7039 O O . ASP A 1 909 ? 32.240 -13.926 -100.104 1.00 87.12 909 ASP A O 1
ATOM 7043 N N . ALA A 1 910 ? 31.879 -14.515 -102.242 1.00 84.06 910 ALA A N 1
ATOM 7044 C CA . ALA A 1 910 ? 32.446 -15.853 -102.115 1.00 84.06 910 ALA A CA 1
ATOM 7045 C C . ALA A 1 910 ? 33.955 -15.817 -101.818 1.00 84.06 910 ALA A C 1
ATOM 7047 O O . ALA A 1 910 ? 34.693 -14.967 -102.315 1.00 84.06 910 ALA A O 1
ATOM 7048 N N . ILE A 1 911 ? 34.420 -16.789 -101.034 1.00 86.00 911 ILE A N 1
ATOM 7049 C CA . ILE A 1 911 ? 35.834 -16.938 -100.663 1.00 86.00 911 ILE A CA 1
ATOM 7050 C C . ILE A 1 911 ? 36.590 -17.569 -101.837 1.00 86.00 911 ILE A C 1
ATOM 7052 O O . ILE A 1 911 ? 36.195 -18.629 -102.322 1.00 86.00 911 ILE A O 1
ATOM 7056 N N . GLY A 1 912 ? 37.664 -16.928 -102.296 1.00 83.88 912 GLY A N 1
ATOM 7057 C CA . GLY A 1 912 ? 38.534 -17.436 -103.353 1.00 83.88 912 GLY A CA 1
ATOM 7058 C C . GLY A 1 912 ? 39.391 -18.595 -102.855 1.00 83.88 912 GLY A C 1
ATOM 7059 O O . GLY A 1 912 ? 39.964 -18.525 -101.767 1.00 83.88 912 GLY A O 1
ATOM 7060 N N . ILE A 1 913 ? 39.491 -19.649 -103.660 1.00 84.69 913 ILE A N 1
ATOM 7061 C CA . ILE A 1 913 ? 40.227 -20.875 -103.357 1.00 84.69 913 ILE A CA 1
ATOM 7062 C C . ILE A 1 913 ? 41.339 -21.163 -104.375 1.00 84.69 913 ILE A C 1
ATOM 7064 O O . ILE A 1 913 ? 41.278 -20.794 -105.557 1.00 84.69 913 ILE A O 1
ATOM 7068 N N . GLY A 1 914 ? 42.382 -21.828 -103.890 1.00 79.94 914 GLY A N 1
ATOM 7069 C CA . GLY A 1 914 ? 43.650 -22.061 -104.571 1.00 79.94 914 GLY A CA 1
ATOM 7070 C C . GLY A 1 914 ? 44.282 -23.405 -104.217 1.00 79.94 914 GLY A C 1
ATOM 7071 O O . GLY A 1 914 ? 43.713 -24.220 -103.486 1.00 79.94 914 GLY A O 1
ATOM 7072 N N . ALA A 1 915 ? 45.487 -23.625 -104.744 1.00 75.12 915 ALA A N 1
ATOM 7073 C CA . ALA A 1 915 ? 46.333 -24.737 -104.326 1.00 75.12 915 ALA A CA 1
ATOM 7074 C C . ALA A 1 915 ? 46.906 -24.477 -102.923 1.00 75.12 915 ALA A C 1
ATOM 7076 O O . ALA A 1 915 ? 47.181 -23.330 -102.573 1.00 75.12 915 ALA A O 1
ATOM 7077 N N . PHE A 1 916 ? 47.131 -25.546 -102.152 1.00 76.75 916 PHE A N 1
ATOM 7078 C CA . PHE A 1 916 ? 47.690 -25.460 -100.801 1.00 76.75 916 PHE A CA 1
ATOM 7079 C C . PHE A 1 916 ? 48.974 -24.609 -100.759 1.00 76.75 916 PHE A C 1
ATOM 7081 O O . PHE A 1 916 ? 49.925 -24.863 -101.500 1.00 76.75 916 PHE A O 1
ATOM 7088 N N . GLN A 1 917 ? 49.003 -23.611 -99.878 1.00 71.50 917 GLN A N 1
ATOM 7089 C CA . GLN A 1 917 ? 50.087 -22.659 -99.635 1.00 71.50 917 GLN A CA 1
ATOM 7090 C C . GLN A 1 917 ? 50.581 -21.896 -100.876 1.00 71.50 917 GLN A C 1
ATOM 7092 O O . GLN A 1 917 ? 51.719 -21.423 -100.897 1.00 71.50 917 GLN A O 1
ATOM 7097 N N . SER A 1 918 ? 49.738 -21.686 -101.896 1.00 62.47 918 SER A N 1
ATOM 7098 C CA . SER A 1 918 ? 50.113 -20.903 -103.088 1.00 62.47 918 SER A CA 1
ATOM 7099 C C . SER A 1 918 ? 50.373 -19.413 -102.811 1.00 62.47 918 SER A C 1
ATOM 7101 O O . SER A 1 918 ? 50.801 -18.685 -103.707 1.00 62.47 918 SER A O 1
ATOM 7103 N N . GLY A 1 919 ? 50.116 -18.952 -101.583 1.00 58.97 919 GLY A N 1
ATOM 7104 C CA . GLY A 1 919 ? 50.099 -17.542 -101.211 1.00 58.97 919 GLY A CA 1
ATOM 7105 C C . GLY A 1 919 ? 48.821 -16.861 -101.704 1.00 58.97 919 GLY A C 1
ATOM 7106 O O . GLY A 1 919 ? 48.291 -17.200 -102.764 1.00 58.97 919 GLY A O 1
ATOM 7107 N N . ALA A 1 920 ? 48.327 -15.882 -100.940 1.00 59.03 920 ALA A N 1
ATOM 7108 C CA . ALA A 1 920 ? 47.068 -15.153 -101.163 1.00 59.03 920 ALA A CA 1
ATOM 7109 C C . ALA A 1 920 ? 47.031 -14.274 -102.442 1.00 59.03 920 ALA A C 1
ATOM 7111 O O . ALA A 1 920 ? 46.356 -13.250 -102.498 1.00 59.03 920 ALA A O 1
ATOM 7112 N N . THR A 1 921 ? 47.805 -14.618 -103.472 1.00 58.78 921 THR A N 1
ATOM 7113 C CA . THR A 1 921 ? 47.986 -13.841 -104.705 1.00 58.78 921 THR A CA 1
ATOM 7114 C C . THR A 1 921 ? 47.487 -14.558 -105.960 1.00 58.78 921 THR A C 1
ATOM 7116 O O . THR A 1 921 ? 47.415 -13.930 -107.015 1.00 58.78 921 THR A O 1
ATOM 7119 N N . THR A 1 922 ? 47.101 -15.839 -105.878 1.00 63.06 922 THR A N 1
ATOM 7120 C CA . THR A 1 922 ? 46.547 -16.602 -107.013 1.00 63.06 922 THR A CA 1
ATOM 7121 C C . THR A 1 922 ? 45.208 -17.251 -106.653 1.00 63.06 922 THR A C 1
ATOM 7123 O O . THR A 1 922 ? 45.140 -18.147 -105.816 1.00 63.06 922 THR A O 1
ATOM 7126 N N . VAL A 1 923 ? 44.120 -16.787 -107.280 1.00 74.38 923 VAL A N 1
ATOM 7127 C CA . VAL A 1 923 ? 42.769 -17.364 -107.148 1.00 74.38 923 VAL A CA 1
ATOM 7128 C C . VAL A 1 923 ? 42.533 -18.307 -108.324 1.00 74.38 923 VAL A C 1
ATOM 7130 O O . VAL A 1 923 ? 42.618 -17.875 -109.473 1.00 74.38 923 VAL A O 1
ATOM 7133 N N . SER A 1 924 ? 42.269 -19.585 -108.043 1.00 73.25 924 SER A N 1
ATOM 7134 C CA . SER A 1 924 ? 41.996 -20.599 -109.075 1.00 73.25 924 SER A CA 1
ATOM 7135 C C . SER A 1 924 ? 40.502 -20.849 -109.286 1.00 73.25 924 SER A C 1
ATOM 7137 O O . SER A 1 924 ? 40.083 -21.095 -110.413 1.00 73.25 924 SER A O 1
ATOM 7139 N N . ASP A 1 925 ? 39.710 -20.745 -108.218 1.00 81.19 925 ASP A N 1
ATOM 7140 C CA . ASP A 1 925 ? 38.253 -20.896 -108.213 1.00 81.19 925 ASP A CA 1
ATOM 7141 C C . ASP A 1 925 ? 37.678 -20.177 -106.971 1.00 81.19 925 ASP A C 1
ATOM 7143 O O . ASP A 1 925 ? 38.432 -19.581 -106.200 1.00 81.19 925 ASP A O 1
ATOM 7147 N N . TYR A 1 926 ? 36.368 -20.223 -106.742 1.00 85.50 926 TYR A N 1
ATOM 7148 C CA . TYR A 1 926 ? 35.712 -19.717 -105.531 1.00 85.50 926 TYR A CA 1
ATOM 7149 C C . TYR A 1 926 ? 34.920 -20.826 -104.833 1.00 85.50 926 TYR A C 1
ATOM 7151 O O . TYR A 1 926 ? 34.475 -21.785 -105.463 1.00 85.50 926 TYR A O 1
ATOM 7159 N N . LEU A 1 927 ? 34.690 -20.698 -103.524 1.00 86.62 927 LEU A N 1
ATOM 7160 C CA . LEU A 1 927 ? 33.710 -21.544 -102.847 1.00 86.62 927 LEU A CA 1
ATOM 7161 C C . LEU A 1 927 ? 32.314 -21.269 -103.423 1.00 86.62 927 LEU A C 1
ATOM 7163 O O . LEU A 1 927 ? 31.818 -20.142 -103.390 1.00 86.62 927 LEU A O 1
ATOM 7167 N N . VAL A 1 928 ? 31.664 -22.310 -103.939 1.00 86.31 928 VAL A N 1
ATOM 7168 C CA . VAL A 1 928 ? 30.383 -22.197 -104.642 1.00 86.31 928 VAL A CA 1
ATOM 7169 C C . VAL A 1 928 ? 29.232 -22.514 -103.693 1.00 86.31 928 VAL A C 1
ATOM 7171 O O . VAL A 1 928 ? 29.227 -23.532 -102.996 1.00 86.31 928 VAL A O 1
ATOM 7174 N N . ASN A 1 929 ? 28.217 -21.652 -103.677 1.00 86.94 929 ASN A N 1
ATOM 7175 C CA . ASN A 1 929 ? 27.018 -21.864 -102.870 1.00 86.94 929 ASN A CA 1
ATOM 7176 C C . ASN A 1 929 ? 26.297 -23.156 -103.275 1.00 86.94 929 ASN A C 1
ATOM 7178 O O . ASN A 1 929 ? 25.947 -23.350 -104.436 1.00 86.94 929 ASN A O 1
ATOM 7182 N N . GLY A 1 930 ? 26.052 -24.032 -102.301 1.00 81.88 930 GLY A N 1
ATOM 7183 C CA . GLY A 1 930 ? 25.430 -25.340 -102.501 1.00 81.88 930 GLY A CA 1
ATOM 7184 C C . GLY A 1 930 ? 26.383 -26.433 -102.991 1.00 81.88 930 GLY A C 1
ATOM 7185 O O . GLY A 1 930 ? 25.944 -27.575 -103.135 1.00 81.88 930 GLY A O 1
ATOM 7186 N N . ALA A 1 931 ? 27.668 -26.134 -103.212 1.00 86.00 931 ALA A N 1
ATOM 7187 C CA . ALA A 1 931 ? 28.650 -27.152 -103.564 1.00 86.00 931 ALA A CA 1
ATOM 7188 C C . ALA A 1 931 ? 29.068 -27.984 -102.336 1.00 86.00 931 ALA A C 1
ATOM 7190 O O . ALA A 1 931 ? 29.134 -27.451 -101.219 1.00 86.00 931 ALA A O 1
ATOM 7191 N N . PRO A 1 932 ? 29.322 -29.294 -102.523 1.00 88.94 932 PRO A N 1
ATOM 7192 C CA . PRO A 1 932 ? 29.773 -30.169 -101.455 1.00 88.94 932 PRO A CA 1
ATOM 7193 C C . PRO A 1 932 ? 31.282 -30.048 -101.227 1.00 88.94 932 PRO A C 1
ATOM 7195 O O . PRO A 1 932 ? 32.068 -30.105 -102.168 1.00 88.94 932 PRO A O 1
ATOM 7198 N N . TYR A 1 933 ? 31.667 -29.986 -99.960 1.00 89.88 933 TYR A N 1
ATOM 7199 C CA . TYR A 1 933 ? 33.047 -30.027 -99.492 1.00 89.88 933 TYR A CA 1
ATOM 7200 C C . TYR A 1 933 ? 33.173 -31.082 -98.397 1.00 89.88 933 TYR A C 1
ATOM 7202 O O . TYR A 1 933 ? 32.213 -31.351 -97.674 1.00 89.88 933 TYR A O 1
ATOM 7210 N N . PHE A 1 934 ? 34.349 -31.682 -98.271 1.00 89.31 934 PHE A N 1
ATOM 7211 C CA . PHE A 1 934 ? 34.632 -32.684 -97.249 1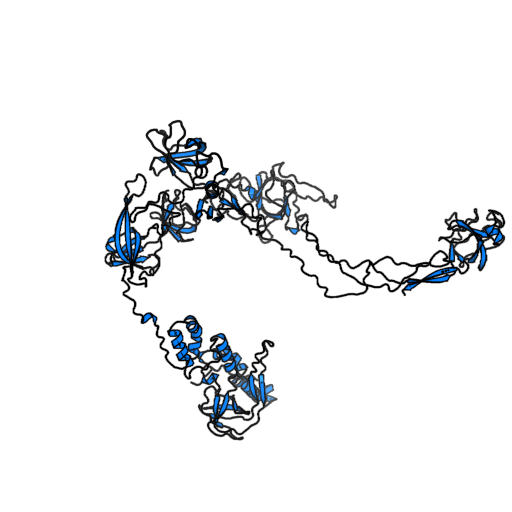.00 89.31 934 PHE A CA 1
ATOM 7212 C C . PHE A 1 934 ? 35.572 -32.100 -96.205 1.00 89.31 934 PHE A C 1
ATOM 7214 O O . PHE A 1 934 ? 36.540 -31.424 -96.557 1.00 89.31 934 PHE A O 1
ATOM 7221 N N . VAL A 1 935 ? 35.280 -32.333 -94.926 1.00 89.62 935 VAL A N 1
ATOM 7222 C CA . VAL A 1 935 ? 36.086 -31.776 -93.836 1.00 89.62 935 VAL A CA 1
ATOM 7223 C C . VAL A 1 935 ? 37.106 -32.757 -93.295 1.00 89.62 935 VAL A C 1
ATOM 7225 O O . VAL A 1 935 ? 36.824 -33.938 -93.116 1.00 89.62 935 VAL A O 1
ATOM 7228 N N . LYS A 1 936 ? 38.268 -32.224 -92.927 1.00 88.44 936 LYS A N 1
ATOM 7229 C CA . LYS A 1 936 ? 39.155 -32.835 -91.939 1.00 88.44 936 LYS A CA 1
ATOM 7230 C C . LYS A 1 936 ? 39.155 -31.981 -90.683 1.00 88.44 936 LYS A C 1
ATOM 7232 O O . LYS A 1 936 ? 39.411 -30.776 -90.749 1.00 88.44 936 LYS A O 1
ATOM 7237 N N . VAL A 1 937 ? 38.843 -32.590 -89.553 1.00 88.19 937 VAL A N 1
ATOM 7238 C CA . VAL A 1 937 ? 38.700 -31.938 -88.258 1.00 88.19 937 VAL A CA 1
ATOM 7239 C C . VAL A 1 937 ? 40.074 -31.800 -87.618 1.00 88.19 937 VAL A C 1
ATOM 7241 O O . VAL A 1 937 ? 40.790 -32.775 -87.416 1.00 88.19 937 VAL A O 1
ATOM 7244 N N . LEU A 1 938 ? 40.457 -30.566 -87.292 1.00 85.50 938 LEU A N 1
ATOM 7245 C CA . LEU A 1 938 ? 41.699 -30.283 -86.568 1.00 85.50 938 LEU A CA 1
ATOM 7246 C C . LEU A 1 938 ? 41.454 -30.207 -85.060 1.00 85.50 938 LEU A C 1
ATOM 7248 O O . LEU A 1 938 ? 42.283 -30.643 -84.267 1.00 85.50 938 LEU A O 1
ATOM 7252 N N . ASN A 1 939 ? 40.324 -29.624 -84.665 1.00 87.31 939 ASN A N 1
ATOM 7253 C CA . ASN A 1 939 ? 39.816 -29.583 -83.297 1.00 87.31 939 ASN A CA 1
ATOM 7254 C C . ASN A 1 939 ? 38.320 -29.232 -83.331 1.00 87.31 939 ASN A C 1
ATOM 7256 O O . ASN A 1 939 ? 37.751 -29.070 -84.397 1.00 87.31 939 ASN A O 1
ATOM 7260 N N . ASN A 1 940 ? 37.702 -29.039 -82.170 1.00 85.88 940 ASN A N 1
ATOM 7261 C CA . ASN A 1 940 ? 36.262 -28.850 -81.970 1.00 85.88 940 ASN A CA 1
ATOM 7262 C C . ASN A 1 940 ? 35.660 -27.618 -82.687 1.00 85.88 940 ASN A C 1
ATOM 7264 O O . ASN A 1 940 ? 34.432 -27.498 -82.751 1.00 85.88 940 ASN A O 1
ATOM 7268 N N . LYS A 1 941 ? 36.496 -26.676 -83.148 1.00 88.38 941 LYS A N 1
ATOM 7269 C CA . LYS A 1 941 ? 36.101 -25.452 -83.866 1.00 88.38 941 LYS A CA 1
ATOM 7270 C C . LYS A 1 941 ? 36.789 -25.285 -85.225 1.00 88.38 941 LYS A C 1
ATOM 7272 O O . LYS A 1 941 ? 36.310 -24.480 -86.015 1.00 88.38 941 LYS A O 1
ATOM 7277 N N . ASN A 1 942 ? 37.856 -26.028 -85.513 1.00 89.75 942 ASN A N 1
ATOM 7278 C CA . ASN A 1 942 ? 38.716 -25.803 -86.672 1.00 89.75 942 ASN A CA 1
ATOM 7279 C C . ASN A 1 942 ? 38.676 -26.983 -87.644 1.00 89.75 942 ASN A C 1
ATOM 7281 O O . ASN A 1 942 ? 38.911 -28.128 -87.250 1.00 89.75 942 ASN A O 1
ATOM 7285 N N . VAL A 1 943 ? 38.490 -26.689 -88.929 1.00 90.38 943 VAL A N 1
ATOM 7286 C CA . VAL A 1 943 ? 38.456 -27.687 -90.006 1.00 90.38 943 VAL A CA 1
ATOM 7287 C C . VAL A 1 943 ? 39.274 -27.251 -91.220 1.00 90.38 943 VAL A C 1
ATOM 7289 O O . VAL A 1 943 ? 39.507 -26.061 -91.431 1.00 90.38 943 VAL A O 1
ATOM 7292 N N . ARG A 1 944 ? 39.667 -28.222 -92.048 1.00 89.38 944 ARG A N 1
ATOM 7293 C CA . ARG A 1 944 ? 40.180 -28.014 -93.412 1.00 89.38 944 ARG A CA 1
ATOM 7294 C C . ARG A 1 944 ? 39.219 -28.589 -94.439 1.00 89.38 944 ARG A C 1
ATOM 7296 O O . ARG A 1 944 ? 38.527 -29.559 -94.130 1.00 89.38 944 ARG A O 1
ATOM 7303 N N . LEU A 1 945 ? 39.204 -28.020 -95.642 1.00 88.31 945 LEU A N 1
ATOM 7304 C CA . LEU A 1 945 ? 38.312 -28.440 -96.722 1.00 88.31 945 LEU A CA 1
ATOM 7305 C C . LEU A 1 945 ? 39.050 -29.220 -97.812 1.00 88.31 945 LEU A C 1
ATOM 7307 O O . LEU A 1 945 ? 40.187 -28.907 -98.160 1.00 88.31 945 LEU A O 1
ATOM 7311 N N . PHE A 1 946 ? 38.353 -30.201 -98.378 1.00 87.38 946 PHE A N 1
ATOM 7312 C CA . PHE A 1 946 ? 38.795 -31.045 -99.486 1.00 87.38 946 PHE A CA 1
ATOM 7313 C C . PHE A 1 946 ? 37.667 -31.200 -100.510 1.00 87.38 946 PHE A C 1
ATOM 7315 O O . PHE A 1 946 ? 36.481 -31.100 -100.173 1.00 87.38 946 PHE A O 1
ATOM 7322 N N . THR A 1 947 ? 38.028 -31.467 -101.764 1.00 83.56 947 THR A N 1
ATOM 7323 C CA . THR A 1 947 ? 37.074 -31.715 -102.858 1.00 83.56 947 THR A CA 1
ATOM 7324 C C . THR A 1 947 ? 36.621 -33.176 -102.935 1.00 83.56 947 THR A C 1
ATOM 7326 O O . THR A 1 947 ? 35.546 -33.443 -103.473 1.00 83.56 947 THR A O 1
ATOM 7329 N N . SER A 1 948 ? 37.383 -34.118 -102.361 1.00 83.31 948 SER A N 1
ATOM 7330 C CA . SER A 1 948 ? 37.053 -35.547 -102.331 1.00 83.31 948 SER A CA 1
ATOM 7331 C C . SER A 1 948 ? 37.076 -36.133 -100.905 1.00 83.31 948 SER A C 1
ATOM 7333 O O . SER A 1 948 ? 37.823 -35.655 -100.044 1.00 83.31 948 SER A O 1
ATOM 7335 N N . PRO A 1 949 ? 36.268 -37.176 -100.626 1.00 81.44 949 PRO A N 1
ATOM 7336 C CA . PRO A 1 949 ? 36.240 -37.828 -99.316 1.00 81.44 949 PRO A CA 1
ATOM 7337 C C . PRO A 1 949 ? 37.504 -38.652 -99.031 1.00 81.44 949 PRO A C 1
ATOM 7339 O O . PRO A 1 949 ? 37.929 -38.729 -97.879 1.00 81.44 949 PRO A O 1
ATOM 7342 N N . GLU A 1 950 ? 38.125 -39.250 -100.056 1.00 80.81 950 GLU A N 1
ATOM 7343 C CA . GLU A 1 950 ? 39.376 -40.006 -99.900 1.00 80.81 950 GLU A CA 1
ATOM 7344 C C . GLU A 1 950 ? 40.520 -39.081 -99.464 1.00 80.81 950 GLU A C 1
ATOM 7346 O O . GLU A 1 950 ? 41.272 -39.431 -98.549 1.00 80.81 950 GLU A O 1
ATOM 7351 N N . ASP A 1 951 ? 40.586 -37.865 -100.021 1.00 79.06 951 ASP A N 1
ATOM 7352 C CA . ASP A 1 951 ? 41.565 -36.845 -99.627 1.00 79.06 951 ASP A CA 1
ATOM 7353 C C . ASP A 1 951 ? 41.308 -36.319 -98.204 1.00 79.06 951 ASP A C 1
ATOM 7355 O O . ASP A 1 951 ? 42.250 -36.124 -97.440 1.00 79.06 951 ASP A O 1
ATOM 7359 N N . ALA A 1 952 ? 40.049 -36.155 -97.785 1.00 80.69 952 ALA A N 1
ATOM 7360 C CA . ALA A 1 952 ? 39.733 -35.719 -96.420 1.00 80.69 952 ALA A CA 1
ATOM 7361 C C . ALA A 1 952 ? 40.125 -36.760 -95.348 1.00 80.69 952 ALA A C 1
ATOM 7363 O O . ALA A 1 952 ? 40.590 -36.395 -94.263 1.00 80.69 952 ALA A O 1
ATOM 7364 N N . LEU A 1 953 ? 39.976 -38.056 -95.653 1.00 79.94 953 LEU A N 1
ATOM 7365 C CA . LEU A 1 953 ? 40.295 -39.158 -94.737 1.00 79.94 953 LEU A CA 1
ATOM 7366 C C . LEU A 1 953 ? 41.795 -39.500 -94.720 1.00 79.94 953 LEU A C 1
ATOM 7368 O O . LEU A 1 953 ? 42.362 -39.723 -93.649 1.00 79.94 953 LEU A O 1
ATOM 7372 N N . THR A 1 954 ? 42.454 -39.516 -95.884 1.00 70.62 954 THR A N 1
ATOM 7373 C CA . THR A 1 954 ? 43.851 -39.978 -96.038 1.00 70.62 954 THR A CA 1
ATOM 7374 C C . THR A 1 954 ? 44.872 -38.852 -96.227 1.00 70.62 954 THR A C 1
ATOM 7376 O O . THR A 1 954 ? 46.064 -39.054 -95.986 1.00 70.62 954 THR A O 1
ATOM 7379 N N . GLY A 1 955 ? 44.428 -37.648 -96.595 1.00 61.00 955 GLY A N 1
ATOM 7380 C CA . GLY A 1 955 ? 45.284 -36.507 -96.908 1.00 61.00 955 GLY A CA 1
ATOM 7381 C C . GLY A 1 955 ? 46.078 -36.016 -95.703 1.00 61.00 955 GLY A C 1
ATOM 7382 O O . GLY A 1 955 ? 45.531 -35.644 -94.659 1.00 61.00 955 GLY A O 1
ATOM 7383 N N . SER A 1 956 ? 47.400 -36.010 -95.849 1.00 60.19 956 SER A N 1
ATOM 7384 C CA . SER A 1 956 ? 48.313 -35.267 -94.976 1.00 60.19 956 SER A CA 1
ATOM 7385 C C . SER A 1 956 ? 48.331 -33.798 -95.413 1.00 60.19 956 SER A C 1
ATOM 7387 O O . SER A 1 956 ? 48.084 -33.514 -96.583 1.00 60.19 956 SER A O 1
ATOM 7389 N N . THR A 1 957 ? 48.604 -32.860 -94.495 1.00 61.12 957 THR A N 1
ATOM 7390 C CA . THR A 1 957 ? 48.716 -31.418 -94.799 1.00 61.12 957 THR A CA 1
ATOM 7391 C C . THR A 1 957 ? 49.497 -31.193 -96.104 1.00 61.12 957 THR A C 1
ATOM 7393 O O . THR A 1 957 ? 50.670 -31.553 -96.164 1.00 61.12 957 THR A O 1
ATOM 7396 N N . GLY A 1 958 ? 48.855 -30.627 -97.130 1.00 60.72 958 GLY A N 1
ATOM 7397 C CA . GLY A 1 958 ? 49.502 -30.248 -98.390 1.00 60.72 958 GLY A CA 1
ATOM 7398 C C . GLY A 1 958 ? 49.170 -31.078 -99.630 1.00 60.72 958 GLY A C 1
ATOM 7399 O O . GLY A 1 958 ? 49.542 -30.672 -100.726 1.00 60.72 958 GLY A O 1
ATOM 7400 N N . ILE A 1 959 ? 48.445 -32.194 -99.503 1.00 65.88 959 ILE A N 1
ATOM 7401 C CA . ILE A 1 959 ? 48.004 -33.003 -100.653 1.00 65.88 959 ILE A CA 1
ATOM 7402 C C . ILE A 1 959 ? 46.501 -32.784 -100.859 1.00 65.88 959 ILE A C 1
ATOM 7404 O O . ILE A 1 959 ? 45.714 -33.151 -99.992 1.00 65.88 959 ILE A O 1
ATOM 7408 N N . ASN A 1 960 ? 46.111 -32.174 -101.985 1.00 71.81 960 ASN A N 1
ATOM 7409 C CA . ASN A 1 960 ? 44.716 -31.914 -102.393 1.00 71.81 960 ASN A CA 1
ATOM 7410 C C . ASN A 1 960 ? 43.841 -31.126 -101.387 1.00 71.81 960 ASN A C 1
ATOM 7412 O O . ASN A 1 960 ? 42.619 -31.072 -101.540 1.00 71.81 960 ASN A O 1
ATOM 7416 N N . THR A 1 961 ? 44.442 -30.491 -100.376 1.00 80.25 961 THR A N 1
ATOM 7417 C CA . THR A 1 961 ? 43.754 -29.539 -99.493 1.00 80.25 961 THR A CA 1
ATOM 7418 C C . THR A 1 961 ? 43.334 -28.303 -100.287 1.00 80.25 961 THR A C 1
ATOM 7420 O O . THR A 1 961 ? 44.115 -27.784 -101.088 1.00 80.25 961 THR A O 1
ATOM 7423 N N . ILE A 1 962 ? 42.121 -27.811 -100.042 1.00 82.94 962 ILE A N 1
ATOM 7424 C CA . ILE A 1 962 ? 41.656 -26.540 -100.600 1.00 82.94 962 ILE A CA 1
ATOM 7425 C C . ILE A 1 962 ? 42.346 -25.401 -99.850 1.00 82.94 962 ILE A C 1
ATOM 7427 O O . ILE A 1 962 ? 42.089 -25.211 -98.659 1.00 82.94 962 ILE A O 1
ATOM 7431 N N . GLY A 1 963 ? 43.178 -24.640 -100.561 1.00 82.44 963 GLY A N 1
ATOM 7432 C CA . GLY A 1 963 ? 43.788 -23.429 -100.028 1.00 82.44 963 GLY A CA 1
ATOM 7433 C C . GLY A 1 963 ? 42.878 -22.217 -100.155 1.00 82.44 963 GLY A C 1
ATOM 7434 O O . GLY A 1 963 ? 42.075 -22.137 -101.085 1.00 82.44 963 GLY A O 1
ATOM 7435 N N . PHE A 1 964 ? 42.983 -21.272 -99.219 1.00 85.94 964 PHE A N 1
ATOM 7436 C CA . PHE A 1 964 ? 42.199 -20.033 -99.232 1.00 85.94 964 PHE A CA 1
ATOM 7437 C C . PHE A 1 964 ? 43.053 -18.884 -99.773 1.00 85.94 964 PHE A C 1
ATOM 7439 O O . PHE A 1 964 ? 44.041 -18.492 -99.158 1.00 85.94 964 PHE A O 1
ATOM 7446 N N . SER A 1 965 ? 42.664 -18.340 -100.926 1.00 79.25 965 SER A N 1
ATOM 7447 C CA . SER A 1 965 ? 43.412 -17.290 -101.632 1.00 79.25 965 SER A CA 1
ATOM 7448 C C . SER A 1 965 ? 42.893 -15.882 -101.345 1.00 79.25 965 SER A C 1
ATOM 7450 O O . SER A 1 965 ? 43.637 -14.920 -101.512 1.00 79.25 965 SER A O 1
ATOM 7452 N N . THR A 1 966 ? 41.634 -15.738 -100.921 1.00 81.12 966 THR A N 1
ATOM 7453 C CA . THR A 1 966 ? 41.054 -14.458 -100.480 1.00 81.12 966 THR A CA 1
ATOM 7454 C C . THR A 1 966 ? 40.204 -14.648 -99.229 1.00 81.12 966 THR A C 1
ATOM 7456 O O . THR A 1 966 ? 39.760 -15.753 -98.932 1.00 81.12 966 THR A O 1
ATOM 7459 N N . THR A 1 967 ? 39.944 -13.560 -98.510 1.00 82.62 967 THR A N 1
ATOM 7460 C CA . THR A 1 967 ? 38.938 -13.477 -97.442 1.00 82.62 967 THR A CA 1
ATOM 7461 C C . THR A 1 967 ? 37.808 -12.547 -97.884 1.00 82.62 967 THR A C 1
ATOM 7463 O O . THR A 1 967 ? 37.951 -11.802 -98.858 1.00 82.62 967 THR A O 1
ATOM 7466 N N . SER A 1 968 ? 36.663 -12.604 -97.209 1.00 83.19 968 SER A N 1
ATOM 7467 C CA . SER A 1 968 ? 35.530 -11.702 -97.455 1.00 83.19 968 SER A CA 1
ATOM 7468 C C . SER A 1 968 ? 34.985 -11.163 -96.133 1.00 83.19 968 SER A C 1
ATOM 7470 O O . SER A 1 968 ? 35.366 -11.629 -95.060 1.00 83.19 968 SER A O 1
ATOM 7472 N N . ASN A 1 969 ? 34.094 -10.174 -96.179 1.00 83.19 969 ASN A N 1
ATOM 7473 C CA . ASN A 1 969 ? 33.481 -9.609 -94.976 1.00 83.19 969 ASN A CA 1
ATOM 7474 C C . ASN A 1 969 ? 32.076 -10.184 -94.765 1.00 83.19 969 ASN A C 1
ATOM 7476 O O . ASN A 1 969 ? 31.214 -10.011 -95.625 1.00 83.19 969 ASN A O 1
ATOM 7480 N N . GLY A 1 970 ? 31.830 -10.798 -93.604 1.00 86.06 970 GLY A N 1
ATOM 7481 C CA . GLY A 1 970 ? 30.503 -11.260 -93.197 1.00 86.06 970 GLY A CA 1
ATOM 7482 C C . GLY A 1 970 ? 30.491 -12.670 -92.605 1.00 86.06 970 GLY A C 1
ATOM 7483 O O . GLY A 1 970 ? 31.497 -13.370 -92.546 1.00 86.06 970 GLY A O 1
ATOM 7484 N N . ILE A 1 971 ? 29.317 -13.106 -92.145 1.00 89.25 971 ILE A N 1
ATOM 7485 C CA . ILE A 1 971 ? 29.142 -14.458 -91.603 1.00 89.25 971 ILE A CA 1
ATOM 7486 C C . ILE A 1 971 ? 28.744 -15.401 -92.730 1.00 89.25 971 ILE A C 1
ATOM 7488 O O . ILE A 1 971 ? 27.648 -15.284 -93.284 1.00 89.25 971 ILE A O 1
ATOM 7492 N N . HIS A 1 972 ? 29.603 -16.374 -93.003 1.00 92.69 972 HIS A N 1
ATOM 7493 C CA . HIS A 1 972 ? 29.357 -17.479 -93.917 1.00 92.69 972 HIS A CA 1
ATOM 7494 C C . HIS A 1 972 ? 28.882 -18.707 -93.141 1.00 92.69 972 HIS A C 1
ATOM 7496 O O . HIS A 1 972 ? 29.071 -18.814 -91.925 1.00 92.69 972 HIS A O 1
ATOM 7502 N N . LYS A 1 973 ? 28.233 -19.652 -93.829 1.00 92.12 973 LYS A N 1
ATOM 7503 C CA . LYS A 1 973 ? 27.725 -20.862 -93.181 1.00 92.12 973 LYS A CA 1
ATOM 7504 C C . LYS A 1 973 ? 27.982 -22.130 -93.976 1.00 92.12 973 LYS A C 1
ATOM 7506 O O . LYS A 1 973 ? 27.904 -22.151 -95.202 1.00 92.12 973 LYS A O 1
ATOM 7511 N N . PHE A 1 974 ? 28.225 -23.206 -93.241 1.00 91.56 974 PHE A N 1
ATOM 7512 C CA . PHE A 1 974 ? 28.207 -24.565 -93.754 1.00 91.56 974 PHE A CA 1
ATOM 7513 C C . PHE A 1 974 ? 26.999 -25.313 -93.215 1.00 91.56 974 PHE A C 1
ATOM 7515 O O . PHE A 1 974 ? 26.645 -25.180 -92.044 1.00 91.56 974 PHE A O 1
ATOM 7522 N N . ARG A 1 975 ? 26.377 -26.117 -94.070 1.00 90.06 975 ARG A N 1
ATOM 7523 C CA . ARG A 1 975 ? 25.245 -26.971 -93.716 1.00 90.06 975 ARG A CA 1
ATOM 7524 C C . ARG A 1 975 ? 25.646 -28.440 -93.809 1.00 90.06 975 ARG A C 1
ATOM 7526 O O . ARG A 1 975 ? 26.223 -28.841 -94.816 1.00 90.06 975 ARG A O 1
ATOM 7533 N N . THR A 1 976 ? 25.329 -29.234 -92.790 1.00 89.31 976 THR A N 1
ATOM 7534 C CA . THR A 1 976 ? 25.533 -30.695 -92.809 1.00 89.31 976 THR A CA 1
ATOM 7535 C C . THR A 1 976 ? 24.442 -31.402 -93.611 1.00 89.31 976 THR A C 1
ATOM 7537 O O . THR A 1 976 ? 23.406 -30.816 -93.929 1.00 89.31 976 THR A O 1
ATOM 7540 N N . GLU A 1 977 ? 24.627 -32.688 -93.893 1.00 85.25 977 GLU A N 1
ATOM 7541 C CA . GLU A 1 977 ? 23.520 -33.584 -94.250 1.00 85.25 977 GLU A CA 1
ATOM 7542 C C . GLU A 1 977 ? 22.522 -33.729 -93.075 1.00 85.25 977 GLU A C 1
ATOM 7544 O O . GLU A 1 977 ? 22.876 -33.428 -91.927 1.00 85.25 977 GLU A O 1
ATOM 7549 N N . PRO A 1 978 ? 21.256 -34.116 -93.334 1.00 83.38 978 PRO A N 1
ATOM 7550 C CA . PRO A 1 978 ? 20.256 -34.211 -92.281 1.00 83.38 978 PRO A CA 1
ATOM 7551 C C . PRO A 1 978 ? 20.602 -35.379 -91.355 1.00 83.38 978 PRO A C 1
ATOM 7553 O O . PRO A 1 978 ? 20.692 -36.525 -91.795 1.00 83.38 978 PRO A O 1
ATOM 7556 N N . ARG A 1 979 ? 20.789 -35.080 -90.069 1.00 82.81 979 ARG A N 1
ATOM 7557 C CA . ARG A 1 979 ? 21.116 -36.057 -89.028 1.00 82.81 979 ARG A CA 1
ATOM 7558 C C . ARG A 1 979 ? 20.197 -35.900 -87.829 1.00 82.81 979 ARG A C 1
ATOM 7560 O O . ARG A 1 979 ? 19.587 -34.854 -87.625 1.00 82.81 979 ARG A O 1
ATOM 7567 N N . ASN A 1 980 ? 20.065 -36.973 -87.068 1.00 84.69 980 ASN A N 1
ATOM 7568 C CA . ASN A 1 980 ? 19.148 -37.051 -85.945 1.00 84.69 980 ASN A CA 1
ATOM 7569 C C . ASN A 1 980 ? 19.568 -36.102 -84.802 1.00 84.69 980 ASN A C 1
ATOM 7571 O O . ASN A 1 980 ? 20.735 -36.041 -84.421 1.00 84.69 980 ASN A O 1
ATOM 7575 N N . THR A 1 981 ? 18.608 -35.351 -84.257 1.00 84.56 981 THR A N 1
ATOM 7576 C CA . THR A 1 981 ? 18.749 -34.498 -83.061 1.00 84.56 981 THR A CA 1
ATOM 7577 C C . THR A 1 981 ? 17.511 -34.647 -82.177 1.00 84.56 981 THR A C 1
ATOM 7579 O O . THR A 1 981 ? 16.449 -35.017 -82.684 1.00 84.56 981 THR A O 1
ATOM 7582 N N . LEU A 1 982 ? 17.621 -34.377 -80.871 1.00 84.56 982 LEU A N 1
ATOM 7583 C CA . LEU A 1 982 ? 16.450 -34.395 -79.987 1.00 84.56 982 LEU A CA 1
ATOM 7584 C C . LEU A 1 982 ? 15.525 -33.230 -80.355 1.00 84.56 982 LEU A C 1
ATOM 7586 O O . LEU A 1 982 ? 15.935 -32.071 -80.306 1.00 84.56 982 LEU A O 1
ATOM 7590 N N . ARG A 1 983 ? 14.293 -33.547 -80.749 1.00 81.38 983 ARG A N 1
ATOM 7591 C CA . ARG A 1 983 ? 13.310 -32.572 -81.227 1.00 81.38 983 ARG A CA 1
ATOM 7592 C C . ARG A 1 983 ? 12.414 -32.074 -80.099 1.00 81.38 983 ARG A C 1
ATOM 7594 O O . ARG A 1 983 ? 12.144 -30.882 -80.017 1.00 81.38 983 ARG A O 1
ATOM 7601 N N . SER A 1 984 ? 11.953 -32.992 -79.264 1.00 83.19 984 SER A N 1
ATOM 7602 C CA . SER A 1 984 ? 11.026 -32.736 -78.164 1.00 83.19 984 SER A CA 1
ATOM 7603 C C . SER A 1 984 ? 11.136 -33.862 -77.141 1.00 83.19 984 SER A C 1
ATOM 7605 O O . SER A 1 984 ? 11.627 -34.955 -77.436 1.00 83.19 984 SER A O 1
ATOM 7607 N N . VAL A 1 985 ? 10.685 -33.590 -75.921 1.00 85.12 985 VAL A N 1
ATOM 7608 C CA . VAL A 1 985 ? 10.458 -34.612 -74.901 1.00 85.12 985 VAL A CA 1
ATOM 7609 C C . VAL A 1 985 ? 8.992 -34.519 -74.515 1.00 85.12 985 VAL A C 1
ATOM 7611 O O . VAL A 1 985 ? 8.540 -33.491 -74.017 1.00 85.12 985 VAL A O 1
ATOM 7614 N N . LYS A 1 986 ? 8.239 -35.582 -74.779 1.00 81.62 986 LYS A N 1
ATOM 7615 C CA . LYS A 1 986 ? 6.820 -35.650 -74.456 1.00 81.62 986 LYS A CA 1
ATOM 7616 C C . LYS A 1 986 ? 6.644 -36.157 -73.030 1.00 81.62 986 LYS A C 1
ATOM 7618 O O . LYS A 1 986 ? 7.256 -37.152 -72.651 1.00 81.62 986 LYS A O 1
ATOM 7623 N N . VAL A 1 987 ? 5.797 -35.481 -72.261 1.00 81.69 987 VAL A N 1
ATOM 7624 C CA . VAL A 1 987 ? 5.291 -36.002 -70.986 1.00 81.69 987 VAL A CA 1
ATOM 7625 C C . VAL A 1 987 ? 4.139 -36.958 -71.308 1.00 81.69 987 VAL A C 1
ATOM 7627 O O . VAL A 1 987 ? 3.226 -36.573 -72.045 1.00 81.69 987 VAL A O 1
ATOM 7630 N N . VAL A 1 988 ? 4.228 -38.209 -70.848 1.00 72.56 988 VAL A N 1
ATOM 7631 C CA . VAL A 1 988 ? 3.295 -39.308 -71.177 1.00 72.56 988 VAL A CA 1
ATOM 7632 C C . VAL A 1 988 ? 2.359 -39.620 -70.023 1.00 72.56 988 VAL A C 1
ATOM 7634 O O . VAL A 1 988 ? 2.854 -39.708 -68.876 1.00 72.56 988 VAL A O 1
#

pLDDT: mean 78.4, std 12.51, range [32.72, 94.94]

Foldseek 3Di:
DAPDQPDDDQCLVCVVVVDDPVCCVVDVCPNVVVSVVSVQQCFQLHPVVCVVRVVVLPQLQPPAPCLLVQKWWFAFKDFLDDQKTFTPFCRNFTQAQWWKDWPQKIWTAGGDDGGMGGRIDTQDWDFDAQDPPPDPPDPDDGDTDIDRGGGGIHGTGTMIGTPSRRVSNVVVLVLCVVQPPPCSPADWDPPDSVSVCSVCSVVLVVCPPPQVNVQVVCCGRPVDGDDDDDVVVVDPDDDPQQDFDKDKFKWAWPDDDCQLQAQWKKAKPVDRQFIFRWNGKDKDWDDDDDPDPDIGIMITTITGQGRDPHGPGGDDDDQWDKWFFAAKDDAPDFKTFTLACPRPDQWAWKDWPPWIWTFNGDFGTMTGRIDGRHDIHHGRTMITHPIWMWIARNNDPVRIITIHTHDDDPDDDDDDDDPDDDPPDDDDDPDPADDQDLDDPVDPDPVPDALVSVVAQLFQAQDFDKFWFPDDDQPFWTATPDQDGCSADNQQWKKFKAWDVGPDTQWIWGQHDADRVRRTSGDTHPTDGNDPCPPDGVTTMMMTTDFFFAFAPDPADDPDLAALPPDGRRHGWFWHDKDDDPLWKIKTKGLQGFRDHHYQQLFKDKDFQPPPPFFDQPDQADPVGRVDGARQGKGFAPDAHNDDFFFKKQKFKAFRPPRHGDDDQAQDDQADPVRHGQIWTWDADPRNRTTGTHNHSVCHVPDDGRGDDDPDSPRGGMMMMIGGPVRRSHYDHTDIDMDMDTSDDDPPDDDPPPPPQFWDDADSRRNTDTDPDDPDDDDDDDDPDDDDPDDDDDADLQDGDADADDDDPDPDDDGDGDDDDDDDDDDFDDDDDDLEFDPDDDDDDDDGNPDDDWDKDWDKDWDKHKWKFWLDDVVVVGQADLQQQKGFTPAFNHDAQLFKKFWDAVPWDFWFKDAQRPELPDGPGTRDGRQIWTWADPDRGMTWTANHSCCRRPPDRRPRTIGTNGTTGDMIIIIGGTGMDGDGMDGD

Sequence (988 aa):
MSIEFDKKVQLNTIIENQLPQFLVADFPNATEFFKQYYLSQEFQGANIDLVDNLDNYLKVDNLVPEVVIGKTDLSSDSIATDTSIVVTSTKGFPNEYGLLKINDEIITYTSKTDTQFDGCIRGFSGISNLDGGTSLDVINKQDLVFEQTQSAAHTAGAAVTNLSVLFLQEFYQKLKKTFLPGLEDNDFVDGLDVGNFIKNARSFYQSKGIAESIRILFKVLYGEYADVLDLEERLLKPSTAEYIRREVVIAEAISGDPANLVGQTITKSTDSQTSASVSEVEIFERNLGIGANVRKTYYKISLFVGFSDRDLIEGIFTIPGKTKVLEPVAVGSNVISVDSTIGFPSSGTVISGDNTITYTSKTVNQFFGCSGVVFAINDADDLRADEVVFGYENADISKKVELRITGVLSDFVISGDVNLIKEGEKIYSKNMGESVQSYDVSNVDDSNRTYKQIFANSWKYNTSSRYQVDSWPVNGSPSLLSQIDKSSLAIGDNIEIFDRFGLDSVGSAVISNIDESDNTLTGLDNLVWTRPDDPHPDRNYDIRRVIRKAKLETTVNSDDLVSFGNSNEKFIADVLNVYVDGDTDGYVTSNSLPSYGVDAEYFRKSFETGNINTLEIPQTTDPIDPSIAIDYIQIKFDSPTVFSDGDAVVYEAYDKTTGAVADTLVGITTLNPDGTTRVFYVDVSADKQSIRLHDSIGAIGISTIILNKAPSFVNTGVIHRFTSASVYNRTLTNNPILRKFPLSQDLNIAEKGEKTENNVGVLIDGVEIKAATSLDFVKYGQISSVDIFNTGEGYDVVNPPRIKIEDPTVSTATTALVEPVITGSVQEVIVETQNFDIDQCRSVSLVGGNGKGCLLEPEVGPRFREMKFDSQDSLFNGGVDPVNEVIRFIDTHGLRDGERIYYNSNGNDAIGIGAFQSGATTVSDYLVNGAPYFVKVLNNKNVRLFTSPEDALTGSTGINTIGFSTTSNGIHKFRTEPRNTLRSVKVV